Protein AF-A0A8S9KK89-F1 (afdb_monomer)

Nearest PDB structures (foldseek):
  6vei-assembly1_B  TM=9.594E-01  e=6.991E-47  Homo sapiens
  4l03-assembly2_C  TM=9.612E-01  e=1.541E-46  Homo sapiens
  5svn-assembly1_B  TM=9.544E-01  e=1.701E-46  Homo sapiens
  4l06-assembly1_A  TM=9.584E-01  e=3.569E-46  Homo sapiens
  3us8-assembly1_B  TM=9.567E-01  e=2.757E-44  Sinorhizobium meliloti 1021

Secondary structure (DSSP, 8-state):
---------SHHHHHHTTTHHHHHHHHHHHHHSEEEE-------HHHHHHHT-SS-PPPHHHHHHHHHT-EEEEEE---TTSPPSSTT--S-EEEEEE-SSGGGG-EEEEEESSEEEEEEEEETTEEEEEEEEEE-SSEEEEEE----HHHHHHHHHHHHHHHHHHT--EEEEE-TTTSTTHHHHHHHHHHHHIIIIIHHHHHHTT--EEEEEHHHHHHHHHHS---EEEEE-HHHHHHHHHHHHHHTT-GGGEEEEEE-TTSS-EEEE------HHHHHHHTTT-------HHHHHHHHHHHHHHHHHTT--S-B----SEEEEEE-SHHHHHHHHHHIIIIITTTB--EEEEEE-SHHHHHHTTTHHHHHHHHHHHHHSEEEE-------HHHHHHHT-SS----HHHHHHHHHT-EEEEEE---TTS--SSTT--S-EEEEE--SSSGGG-EEEEEESSEEEEEEEEETTEEEEEEEEEE-SSEEEEEEEEEEHHHHHHHHHHHHHHHHHHT--EEEEE-TTTSTTHHHHHHHHHHHHIIIIIHHHHHHTT--EEEEEHHHHHHHHHHS---EEEEE-TTHHHHHHHHHHHHTT-TTSEEEEEE-TTSS-EEEE-SS---HHHHHHHTTT-------HHHHHHHHHHHHHHHHHTT-HHHHHHHHHHHHHHHHHHHTT---HHHHHHTT----------SSSSEEEEEE---TTS--SS----S--EEEEE-SSGGGG-EEEEEESSEEEEEEEEETTEEEEEEEEEE-SSEEEEEEEEEEHHHHHHHHHHHHHHHHHHT--EEEEE-TTTSTTHHHHHHHHHHHHIIIIIHHHHHTTT--EEEEEHHHHHHHHTT-----EEEE-TTHHHHTTHHHHHHHS-TTSEEEEEE-TTSS-EEE-------HHHHHHHTTT-------HHHHHHHHHHHHHHHHHHT-HHHHHHHHHHHHHHHHHHHTT--BHHHHHHHHGGG--GGG-B-HHHHHHHHHHHHHHHHHTTGGGTTT--

Foldseek 3Di:
DDDDDDADQAQVVCQVVVNVSLVVQLVVLVVLLEAFAEAHDQDDPVNCVVPVGPDRDADSLLVSCQSQLWKKKKKFQQDPPFDFLQNLQQDIEIEIERSDKDPSPKDKDWFAFWAWDWDWDQDPVGIDIDTPDTGHGGTGMDMDIDDDLVSLLLSLVVLLVVCLVLLAAEEEEDACVPVVPHSVSSVVSSVVCCVPPNVVSQVVSVYYYYYDYLVVVVVCVSNHNHRHYYYYYHVSRLVVSQVSQVSSPHQQRMWIKTAGSVNRRIQTYQRHHDPVVQVVQVVVVHDDDDRCNSSVNSVVVRVVSSVVVVPVQALDPDDPAEEEEEAADFPQNVLLCVCCVPQNVSHDDHHYDYQYQYQVVCLVVVNVSLVVSLVVLVVRLFYFYTFYDQDDPVRCVVVVGPDRDDHSLLSSCVSQLFWKKKKFFAFPLQCFLLNLQQDIEIETELSDKDLLLKDKDFFAAWWWKWKWWQDPVGIDIDTQDTDHGGTFMKMKIWDWLVSLLLSLLNLLVVCLVLLFAEEEEAQCVQVVQASVSSVVSNVVCCVPPNVVSQVVSVYYYDYDYLLVVLLVVSVHNHRHYYYYYNVSSLQVSLLSQLSSQHQLRMWIKTAGSVNRRIQTYQSDHDDVVQSVQVVVVHDHFDRCNSSSNSVLVSQLSVCVVVVPVSSPVSSVVSSVVVSVCVNVVNHTPSSVVSSVDDFAYAADDEDDLFWKKKWFFAQPQQAFSSHFLLDIEIETELRDKDSNSKDKDWFAAWTWIWIWIQDPVGIDIDTSDTDHGGTTMMIMMIDGLVSLLLSLLRLLVVCLVLLAAEEEEDACVSVVRNRVSSVVSNVVCCVPPNVVSQVVSVYYYYYDYSSVVSSVNGGDSHRHYYYYYNVSNHSSHSRRQSRSQHQQRMWIKTAGSVNQDIATDQSHDPVVVQVVQVVVVHFAFDRCNSVLNRVLVVQLSVCVVVVPVVSVLLSVLLSVLLSVCVNVQEATPSSLCSNQPVNDDPVSYDTHVRSVVSSVVSSVVSVVVVVVVVVVVD

Mean predicted aligned error: 17.32 Å

Solvent-accessible surface area (backbone atoms only — not comparable to full-atom values): 52232 Å² total; per-residue (Å²): 135,83,93,78,89,86,73,70,71,49,67,69,55,26,54,76,48,74,44,43,54,48,55,52,49,36,55,45,22,62,76,64,32,42,34,66,42,74,69,66,74,60,54,51,77,67,44,24,64,76,67,69,44,93,60,79,55,74,45,56,70,50,55,30,30,56,74,54,53,23,30,34,39,34,36,59,55,88,52,93,90,52,70,43,74,45,77,57,49,78,38,56,53,33,37,33,16,36,46,48,37,35,78,82,55,44,53,72,47,78,45,78,36,56,48,78,42,66,52,73,48,79,52,100,90,46,77,50,79,42,83,73,49,72,39,86,50,80,40,52,76,49,75,49,66,51,78,50,75,65,57,51,44,42,38,37,53,54,49,52,50,55,15,60,75,70,66,24,32,34,36,40,36,35,57,34,92,74,42,49,68,67,36,30,50,53,53,53,46,39,50,54,50,35,70,75,76,37,46,70,64,27,58,77,59,78,32,54,78,46,82,43,44,45,70,56,45,52,58,45,55,75,71,32,46,50,54,35,31,39,37,26,48,41,62,61,28,49,59,52,46,50,49,50,18,41,29,60,52,30,46,45,32,20,38,29,34,33,39,24,72,80,80,62,31,34,40,13,29,21,42,38,77,75,62,59,73,47,53,62,31,45,78,69,76,38,87,72,89,77,75,59,58,10,48,52,44,8,50,51,53,28,53,58,50,54,52,62,73,68,66,56,80,71,76,41,94,73,51,100,58,54,35,32,37,36,40,23,33,76,41,48,34,57,50,53,51,57,43,41,70,68,73,36,60,77,49,43,53,70,50,67,49,78,34,63,53,21,67,72,52,23,55,74,52,73,45,44,56,50,52,53,46,36,55,44,19,66,75,50,29,28,17,33,34,50,36,53,70,57,57,52,77,66,46,29,63,75,70,68,46,94,61,77,56,75,44,58,69,60,53,29,36,57,72,56,64,19,31,35,35,35,38,52,60,88,42,95,74,56,54,40,34,35,64,51,47,78,37,51,52,32,35,31,13,40,59,51,41,33,67,83,50,44,39,63,34,74,44,70,38,38,31,41,30,34,44,35,38,42,32,88,97,44,78,49,75,43,77,50,48,72,43,78,53,78,24,25,29,34,36,32,29,35,46,40,49,66,63,48,44,39,37,39,52,48,48,52,49,55,15,60,74,70,66,26,34,34,34,42,40,37,55,36,91,72,35,56,44,43,36,28,50,53,55,49,43,40,48,53,49,34,70,73,75,38,44,72,62,28,59,75,62,78,32,50,78,46,82,43,46,40,38,60,45,47,30,46,54,64,72,33,43,52,55,36,31,36,39,24,50,36,55,56,32,48,41,53,44,40,31,50,19,30,32,62,47,35,49,35,35,18,39,28,35,30,38,20,67,80,80,64,33,34,39,13,24,28,49,39,77,75,47,61,75,48,27,68,30,47,78,69,75,42,90,71,65,73,66,56,53,8,54,52,44,9,50,33,53,24,46,36,48,53,14,65,77,67,72,32,63,68,51,30,54,49,27,54,50,53,53,50,50,52,44,50,38,44,62,69,74,54,72,36,60,66,62,61,47,48,71,71,60,35,14,49,67,16,37,64,90,85,82,62,86,27,28,34,37,14,39,63,56,87,40,91,74,55,66,31,51,19,64,40,42,83,33,59,37,31,23,29,16,32,42,55,38,34,71,85,49,42,40,62,35,70,45,70,38,37,30,41,32,34,44,34,40,42,32,88,94,44,77,49,77,41,79,53,49,72,42,81,56,77,22,25,28,33,38,30,30,37,45,40,50,65,60,50,42,37,37,36,54,41,48,51,50,53,15,62,73,72,66,25,33,34,35,40,38,36,55,34,93,70,35,55,43,44,35,28,51,52,55,50,44,38,50,53,48,34,70,76,76,38,45,74,63,29,59,77,60,78,31,54,78,48,83,44,44,45,45,54,46,48,32,48,37,38,50,28,41,54,51,36,30,36,38,24,47,42,56,52,24,29,45,58,0,36,28,23,18,29,34,59,49,35,45,34,33,17,40,33,38,32,35,29,66,81,78,75,52,71,51,44,39,49,38,56,77,86,58,60,70,48,54,64,31,43,79,68,76,38,90,46,47,58,64,58,55,8,50,55,44,10,54,30,55,42,47,34,50,52,15,64,77,69,68,35,60,71,51,30,53,50,26,55,43,45,57,52,14,54,43,46,28,44,57,72,62,54,28,29,42,71,60,28,38,72,74,43,47,98,69,62,50,75,91,55,33,29,41,38,62,61,41,50,54,49,24,51,57,45,30,52,51,65,58,54,63,56,55,65,70,52,68,72,77,112

Sequence (1018 aa):
MLDIKYFDLGLPHRDATDDKVTVESAEATKKYNVAIKCATITPDEGRVTEFGLKQMWRSPNGTIRNILNGTVFREPILCKNVPKLVPGWTKPICIGRHAFGDQYRATDAVIKGPGKLTMTFEGRDGKTETEVFTFTGEGGVAMAMYNTDESIRAFAEASMNTAYEKKWPLYLSTKNTILKKYDGRFKDIFQEVYEASWKSKYEAAGIWYEHRLIDDMVAYALKSEGGYVWACKNYDGDVQSDFLAQGFGSLGLMTSVLVCPDGKTIEAEAAHGTVTRHYRVHQKGGETSTNSIASIFAWTRGLAHRAKLDDNSKLLEFTEKLEAACVGDEMTRVIWKSIKDKLITPFVELDIKYFDLGLPHRDATDDKVTVESAEATKKYNVAIKCATITPDEGRVTEFGLKQMWRSPNGTIRNILNGTVFREPILCKNVPKLVPGWTKPICIGRHAFGDQYRATDAVIKGPGKLTMTFEGKDGKTETEVFTFTGEGGVAMAMYNTDESIRAFAEASMNTAYEKKWPLYLSTKNTILKKYDGRFKDIFQEVYEASWKSKYEAAGIWYEHRLIDDMVAYALKSEGGYVWACKNYDGDVQSDFLAQGFGSLGLMTSVLVCPDGKTIEAEAAHGTVTRHYRVHQKGGETSTNSIASIFAWTRGLAHRAKLDDNSKLLEFTEKLEAACVGTVESGKMTKDLALIIHGSNPNGTIRNILNGTVFREPIICKNVPKLVPGWTKPICIGRHAFGDQYRATDAVIKGPGKLTLTFEGKDGKTETEVFTFTGEGGVAMAMYNTDESIRAFAEASMNTAYQKKWPLYLSTKNTILKKYDGRFKDIFQEVYEASWKSKYEAAGIWYEHRLIDDMVAYALKSEGGYVWACKNYDGDVQSDFLAQGFGSLGLMTSVLVCPDGKTIEAEAAHGTVTRHYRGHQKGGETSTNSIASIFAWTRGLAHRAKLDGNSKLLEFTEKLEAACVGTVESGKMTKDLALIIHGAKLSRDTYLNTEEFIDAVADDLQTRLRRRNNLLNSCI

Radius of gyration: 38.45 Å; Cα contacts (8 Å, |Δi|>4): 2091; chains: 1; bounding box: 108×81×115 Å

InterPro domains:
  IPR004790 Isocitrate dehydrogenase NADP-dependent [PTHR11822] (327-694)
  IPR004790 Isocitrate dehydrogenase NADP-dependent [TIGR00127] (2-327)
  IPR004790 Isocitrate dehydrogenase NADP-dependent [TIGR00127] (328-694)
  IPR004790 Isocitrate dehydrogenase NADP-dependent [TIGR00127] (695-1007)
  IPR019818 Isocitrate/isopropylmalate dehydrogenase, conserved site [PS00470] (234-253)
  IPR019818 Isocitrate/isopropylmalate dehydrogenase, conserved site [PS00470] (582-601)
  IPR019818 Isocitrate/isopropylmalate dehydrogenase, conserved site [PS00470] (870-889)
  IPR024084 Isopropylmalate dehydrogenase-like domain [PF00180] (325-690)
  IPR024084 Isopropylmalate dehydrogenase-like domain [PF00180] (698-999)
  IPR024084 Isopropylmalate dehydrogenase-like domain [SM01329] (1-327)
  IPR024084 Isopropylmalate dehydrogenase-like domain [SM01329] (328-690)
  IPR024084 Isopropylmalate dehydrogenase-like domain [SM01329] (691-999)

pLDDT: mean 82.26, std 13.54, range [29.19, 98.38]

Structure (mmCIF, N/CA/C/O backbone):
data_AF-A0A8S9KK89-F1
#
_entry.id   AF-A0A8S9KK89-F1
#
loop_
_atom_site.group_PDB
_atom_site.id
_atom_site.type_symbol
_atom_site.label_atom_id
_atom_site.label_alt_id
_atom_site.label_comp_id
_atom_site.label_asym_id
_atom_site.label_entity_id
_atom_site.label_seq_id
_atom_site.pdbx_PDB_ins_code
_atom_site.Cartn_x
_atom_site.Cartn_y
_atom_site.Cartn_z
_atom_site.occupancy
_atom_site.B_iso_or_equiv
_atom_site.auth_seq_id
_atom_site.auth_comp_id
_atom_site.auth_asym_id
_atom_site.auth_atom_id
_atom_site.pdbx_PDB_model_num
ATOM 1 N N . MET A 1 1 ? 38.258 -7.248 -1.967 1.00 41.38 1 MET A N 1
ATOM 2 C CA . MET A 1 1 ? 38.586 -6.614 -3.267 1.00 41.38 1 MET A CA 1
ATOM 3 C C . MET A 1 1 ? 38.825 -7.715 -4.288 1.00 41.38 1 MET A C 1
ATOM 5 O O . MET A 1 1 ? 39.219 -8.798 -3.876 1.00 41.38 1 MET A O 1
ATOM 9 N N . LEU A 1 2 ? 38.565 -7.466 -5.573 1.00 58.72 2 LEU A N 1
ATOM 10 C CA . LEU A 1 2 ? 38.945 -8.381 -6.656 1.00 58.72 2 LEU A CA 1
ATOM 11 C C . LEU A 1 2 ? 40.378 -8.056 -7.102 1.00 58.72 2 LEU A C 1
ATOM 13 O O . LEU A 1 2 ? 40.689 -6.882 -7.289 1.00 58.72 2 LEU A O 1
ATOM 17 N N . ASP A 1 3 ? 41.223 -9.072 -7.285 1.00 73.88 3 ASP A N 1
ATOM 18 C CA . ASP A 1 3 ? 42.504 -8.921 -7.987 1.00 73.88 3 ASP A CA 1
ATOM 19 C C . ASP A 1 3 ? 42.223 -8.868 -9.496 1.00 73.88 3 ASP A C 1
ATOM 21 O O . ASP A 1 3 ? 41.739 -9.842 -10.077 1.00 73.88 3 ASP A O 1
ATOM 25 N N . ILE A 1 4 ? 42.443 -7.706 -10.115 1.00 79.81 4 ILE A N 1
ATOM 26 C CA . ILE A 1 4 ? 42.140 -7.453 -11.529 1.00 79.81 4 ILE A CA 1
ATOM 27 C C . ILE A 1 4 ? 43.433 -7.081 -12.243 1.00 79.81 4 ILE A C 1
ATOM 29 O O . ILE A 1 4 ? 44.053 -6.060 -11.948 1.00 79.81 4 ILE A O 1
ATOM 33 N N . LYS A 1 5 ? 43.805 -7.886 -13.241 1.00 86.88 5 LYS A N 1
ATOM 34 C CA . LYS A 1 5 ? 44.946 -7.603 -14.115 1.00 86.88 5 LYS A CA 1
ATOM 35 C C . LYS A 1 5 ? 44.504 -6.792 -15.323 1.00 86.88 5 LYS A C 1
ATOM 37 O O . LYS A 1 5 ? 43.592 -7.188 -16.043 1.00 86.88 5 LYS A O 1
ATOM 42 N N . TYR A 1 6 ? 45.165 -5.659 -15.522 1.00 88.94 6 TYR A N 1
ATOM 43 C CA . TYR A 1 6 ? 44.909 -4.731 -16.616 1.00 88.94 6 TYR A CA 1
ATOM 44 C C . TYR A 1 6 ? 45.928 -4.927 -17.746 1.00 88.94 6 TYR A C 1
ATOM 46 O O . TYR A 1 6 ? 47.115 -5.108 -17.482 1.00 88.94 6 TYR A O 1
ATOM 54 N N . PHE A 1 7 ? 45.460 -4.848 -18.992 1.00 90.12 7 PHE A N 1
ATOM 55 C CA . PHE A 1 7 ? 46.270 -4.912 -20.210 1.00 90.12 7 PHE A CA 1
ATOM 56 C C . PHE A 1 7 ? 45.831 -3.778 -21.143 1.00 90.12 7 PHE A C 1
ATOM 58 O O . PHE A 1 7 ? 44.642 -3.662 -21.444 1.00 90.12 7 PHE A O 1
ATOM 65 N N . ASP A 1 8 ? 46.765 -2.941 -21.604 1.00 88.56 8 ASP A N 1
ATOM 66 C CA . ASP A 1 8 ? 46.448 -1.854 -22.537 1.00 88.56 8 ASP A CA 1
ATOM 67 C C . ASP A 1 8 ? 46.496 -2.348 -23.991 1.00 88.56 8 ASP A C 1
ATOM 69 O O . ASP A 1 8 ? 47.558 -2.655 -24.530 1.00 88.56 8 ASP A O 1
ATOM 73 N N . LEU A 1 9 ? 45.330 -2.410 -24.638 1.00 87.62 9 LEU A N 1
ATOM 74 C CA . LEU A 1 9 ? 45.185 -2.781 -26.050 1.00 87.62 9 LEU A CA 1
ATOM 75 C C . LEU A 1 9 ? 45.077 -1.555 -26.984 1.00 87.62 9 LEU A C 1
ATOM 77 O O . LEU A 1 9 ? 44.664 -1.683 -28.142 1.00 87.62 9 LEU A O 1
ATOM 81 N N . GLY A 1 10 ? 45.436 -0.360 -26.504 1.00 85.81 10 GLY A N 1
ATOM 82 C CA . GLY A 1 10 ? 45.554 0.858 -27.303 1.00 85.81 10 GLY A CA 1
ATOM 83 C C . GLY A 1 10 ? 46.661 0.768 -28.360 1.00 85.81 10 GLY A C 1
ATOM 84 O O . GLY A 1 10 ? 47.707 0.157 -28.140 1.00 85.81 10 GLY A O 1
ATOM 85 N N . LEU A 1 11 ? 46.447 1.401 -29.523 1.00 84.88 11 LEU A N 1
ATOM 86 C CA . LEU A 1 11 ? 47.382 1.333 -30.659 1.00 84.88 11 LEU A CA 1
ATOM 87 C C . LEU A 1 11 ? 48.840 1.698 -30.299 1.00 84.88 11 LEU A C 1
ATOM 89 O O . LEU A 1 11 ? 49.715 0.934 -30.703 1.00 84.88 11 LEU A O 1
ATOM 93 N N . PRO A 1 12 ? 49.138 2.762 -29.518 1.00 86.19 12 PRO A N 1
ATOM 94 C CA . PRO A 1 12 ? 50.523 3.095 -29.171 1.00 86.19 12 PRO A CA 1
ATOM 95 C C . PRO A 1 12 ? 51.206 2.036 -28.296 1.00 86.19 12 PRO A C 1
ATOM 97 O O . PRO A 1 12 ? 52.384 1.754 -28.489 1.00 86.19 12 PRO A O 1
ATOM 100 N N . HIS A 1 13 ? 50.482 1.417 -27.355 1.00 89.94 13 HIS A N 1
ATOM 101 C CA . HIS A 1 13 ? 51.054 0.393 -26.476 1.00 89.94 13 HIS A CA 1
ATOM 102 C C . HIS A 1 13 ? 51.229 -0.949 -27.201 1.00 89.94 13 HIS A C 1
ATOM 104 O O . HIS A 1 13 ? 52.246 -1.623 -27.030 1.00 89.94 13 HIS A O 1
ATOM 110 N N . ARG A 1 14 ? 50.291 -1.307 -28.088 1.00 92.00 14 ARG A N 1
ATOM 111 C CA . ARG A 1 14 ? 50.441 -2.457 -28.993 1.00 92.00 14 ARG A CA 1
ATOM 112 C C . ARG A 1 14 ? 51.630 -2.286 -29.935 1.00 92.00 14 ARG A C 1
ATOM 114 O O . ARG A 1 14 ? 52.409 -3.218 -30.085 1.00 92.00 14 ARG A O 1
ATOM 121 N N . ASP A 1 15 ? 51.815 -1.103 -30.516 1.00 91.81 15 ASP A N 1
ATOM 122 C CA . ASP A 1 15 ? 52.975 -0.816 -31.364 1.00 91.81 15 ASP A CA 1
ATOM 123 C C . ASP A 1 15 ? 54.286 -0.889 -30.565 1.00 91.81 15 ASP A C 1
ATOM 125 O O . ASP A 1 15 ? 55.199 -1.625 -30.941 1.00 91.81 15 ASP A O 1
ATOM 129 N N . ALA A 1 16 ? 54.354 -0.239 -29.398 1.00 91.94 16 ALA A N 1
ATOM 130 C CA . ALA A 1 16 ? 55.527 -0.266 -28.522 1.00 91.94 16 ALA A CA 1
ATOM 131 C C . ALA A 1 16 ? 55.917 -1.679 -28.036 1.00 91.94 16 ALA A C 1
ATOM 133 O O . ALA A 1 16 ? 57.096 -1.933 -27.801 1.00 91.94 16 ALA A O 1
ATOM 134 N N . THR A 1 17 ? 54.955 -2.602 -27.909 1.00 92.50 17 THR A N 1
ATOM 135 C CA . THR A 1 17 ? 55.179 -3.989 -27.449 1.00 92.50 17 THR A CA 1
ATOM 136 C C . THR A 1 17 ? 55.309 -5.020 -28.577 1.00 92.50 17 THR A C 1
ATOM 138 O O . THR A 1 17 ? 55.455 -6.208 -28.293 1.00 92.50 17 THR A O 1
ATOM 141 N N . ASP A 1 18 ? 55.270 -4.604 -29.847 1.00 90.94 18 ASP A N 1
ATOM 142 C CA . ASP A 1 18 ? 55.179 -5.491 -31.020 1.00 90.94 18 ASP A CA 1
ATOM 143 C C . ASP A 1 18 ? 53.993 -6.482 -30.942 1.00 90.94 18 ASP A C 1
ATOM 145 O O . ASP A 1 18 ? 54.115 -7.673 -31.225 1.00 90.94 18 ASP A O 1
ATOM 149 N N . ASP A 1 19 ? 52.840 -5.974 -30.498 1.00 88.75 19 ASP A N 1
ATOM 150 C CA . ASP A 1 19 ? 51.570 -6.671 -30.232 1.00 88.75 19 ASP A CA 1
ATOM 151 C C . ASP A 1 19 ? 51.610 -7.776 -29.152 1.00 88.75 19 ASP A C 1
ATOM 153 O O . ASP A 1 19 ? 50.611 -8.469 -28.934 1.00 88.75 19 ASP A O 1
ATOM 157 N N . LYS A 1 20 ? 52.722 -7.918 -28.410 1.00 91.81 20 LYS A N 1
ATOM 158 C CA . LYS A 1 20 ? 52.867 -8.926 -27.338 1.00 91.81 20 LYS A CA 1
ATOM 159 C C . LYS A 1 20 ? 51.813 -8.784 -26.243 1.00 91.81 20 LYS A C 1
ATOM 161 O O . LYS A 1 20 ? 51.271 -9.796 -25.811 1.00 91.81 20 LYS A O 1
ATOM 166 N N . VAL A 1 21 ? 51.441 -7.554 -25.873 1.00 91.62 21 VAL A N 1
ATOM 167 C CA . VAL A 1 21 ? 50.389 -7.284 -24.871 1.00 91.62 21 VAL A CA 1
ATOM 168 C C . VAL A 1 21 ? 49.056 -7.967 -25.213 1.00 91.62 21 VAL A C 1
ATOM 170 O O . VAL A 1 21 ? 48.351 -8.457 -24.331 1.00 91.62 21 VAL A O 1
ATOM 173 N N . THR A 1 22 ? 48.728 -8.082 -26.504 1.00 90.19 22 THR A N 1
ATOM 174 C CA . THR A 1 22 ? 47.512 -8.758 -26.971 1.00 90.19 22 THR A CA 1
ATOM 175 C C . THR A 1 22 ? 47.604 -10.269 -26.755 1.00 90.19 22 THR A C 1
ATOM 177 O O . THR A 1 22 ? 46.639 -10.885 -26.301 1.00 90.19 22 THR A O 1
ATOM 180 N N . VAL A 1 23 ? 48.772 -10.866 -27.012 1.00 91.81 23 VAL A N 1
ATOM 181 C CA . VAL A 1 23 ? 49.042 -12.293 -26.763 1.00 91.81 23 VAL A CA 1
ATOM 182 C C . VAL A 1 23 ? 49.018 -12.600 -25.263 1.00 91.81 23 VAL A C 1
ATOM 184 O O . VAL A 1 23 ? 48.347 -13.537 -24.833 1.00 91.81 23 VAL A O 1
ATOM 187 N N . GLU A 1 24 ? 49.674 -11.766 -24.456 1.00 92.94 24 GLU A N 1
ATOM 188 C CA . GLU A 1 24 ? 49.708 -11.881 -22.995 1.00 92.94 24 GLU A CA 1
ATOM 189 C C . GLU A 1 24 ? 48.307 -11.770 -22.375 1.00 92.94 24 GLU A C 1
ATOM 191 O O . GLU A 1 24 ? 47.973 -12.551 -21.483 1.00 92.94 24 GLU A O 1
ATOM 196 N N . SER A 1 25 ? 47.450 -10.878 -22.889 1.00 93.31 25 SER A N 1
ATOM 197 C CA . SER A 1 25 ? 46.057 -10.760 -22.436 1.00 93.31 25 SER A CA 1
ATOM 198 C C . SER A 1 25 ? 45.223 -12.020 -22.727 1.00 93.31 25 SER A C 1
ATOM 200 O O . SER A 1 25 ? 44.408 -12.435 -21.898 1.00 93.31 25 SER A O 1
ATOM 202 N N . ALA A 1 26 ? 45.463 -12.695 -23.857 1.00 90.81 26 ALA A N 1
ATOM 203 C CA . ALA A 1 26 ? 44.761 -13.923 -24.227 1.00 90.81 26 ALA A CA 1
ATOM 204 C C . ALA A 1 26 ? 45.221 -15.133 -23.390 1.00 90.81 26 ALA A C 1
ATOM 206 O O . ALA A 1 26 ? 44.394 -15.914 -22.917 1.00 90.81 26 ALA A O 1
ATOM 207 N N . GLU A 1 27 ? 46.523 -15.266 -23.127 1.00 92.19 27 GLU A N 1
ATOM 208 C CA . GLU A 1 27 ? 47.044 -16.309 -22.229 1.00 92.19 27 GLU A CA 1
ATOM 209 C C . GLU A 1 27 ? 46.666 -16.051 -20.758 1.00 92.19 27 GLU A C 1
ATOM 211 O O . GLU A 1 27 ? 46.359 -16.988 -20.017 1.00 92.19 27 GLU A O 1
ATOM 216 N N . ALA A 1 28 ? 46.569 -14.785 -20.334 1.00 90.50 28 ALA A N 1
ATOM 217 C CA . ALA A 1 28 ? 45.975 -14.434 -19.047 1.00 90.50 28 ALA A CA 1
ATOM 218 C C . ALA A 1 28 ? 44.488 -14.828 -18.978 1.00 90.50 28 ALA A C 1
ATOM 220 O O . ALA A 1 28 ? 44.059 -15.390 -17.971 1.00 90.50 28 ALA A O 1
ATOM 221 N N . THR A 1 29 ? 43.720 -14.616 -20.052 1.00 91.38 29 THR A N 1
ATOM 222 C CA . THR A 1 29 ? 42.303 -15.020 -20.129 1.00 91.38 29 THR A CA 1
ATOM 223 C C . THR A 1 29 ? 42.139 -16.525 -19.895 1.00 91.38 29 THR A C 1
ATOM 225 O O . THR A 1 29 ? 41.330 -16.918 -19.056 1.00 91.38 29 THR A O 1
ATOM 228 N N . LYS A 1 30 ? 42.966 -17.369 -20.536 1.00 89.50 30 LYS A N 1
ATOM 229 C CA . LYS A 1 30 ? 43.017 -18.822 -20.264 1.00 89.50 30 LYS A CA 1
ATOM 230 C C . LYS A 1 30 ? 43.371 -19.123 -18.809 1.00 89.50 30 LYS A C 1
ATOM 232 O O . LYS A 1 30 ? 42.693 -19.905 -18.152 1.00 89.50 30 LYS A O 1
ATOM 237 N N . LYS A 1 31 ? 44.420 -18.483 -18.280 1.00 88.81 31 LYS A N 1
ATOM 238 C CA . LYS A 1 31 ? 44.901 -18.712 -16.907 1.00 88.81 31 LYS A CA 1
ATOM 239 C C . LYS A 1 31 ? 43.854 -18.386 -15.836 1.00 88.81 31 LYS A C 1
ATOM 241 O O . LYS A 1 31 ? 43.826 -19.047 -14.800 1.00 88.81 31 LYS A O 1
ATOM 246 N N . TYR A 1 32 ? 43.027 -17.368 -16.063 1.00 87.19 32 TYR A N 1
ATOM 247 C CA . TYR A 1 32 ? 42.040 -16.883 -15.093 1.00 87.19 32 TYR A CA 1
ATOM 248 C C . TYR A 1 32 ? 40.591 -17.284 -15.424 1.00 87.19 32 TYR A C 1
ATOM 250 O O . TYR A 1 32 ? 39.691 -16.972 -14.648 1.00 87.19 32 TYR A O 1
ATOM 258 N N . ASN A 1 33 ? 40.365 -18.021 -16.521 1.00 89.94 33 ASN A N 1
ATOM 259 C CA . ASN A 1 33 ? 39.062 -18.476 -17.035 1.00 89.94 33 ASN A CA 1
ATOM 260 C C . ASN A 1 33 ? 38.051 -17.343 -17.346 1.00 89.94 33 ASN A C 1
ATOM 262 O O . ASN A 1 33 ? 36.893 -17.601 -17.678 1.00 89.94 33 ASN A O 1
ATOM 266 N N . VAL A 1 34 ? 38.454 -16.075 -17.244 1.00 90.62 34 VAL A N 1
ATOM 267 C CA . VAL A 1 34 ? 37.602 -14.919 -17.530 1.00 90.62 34 VAL A CA 1
ATOM 268 C C . VAL A 1 34 ? 38.435 -13.724 -17.982 1.00 90.62 34 VAL A C 1
ATOM 270 O O . VAL A 1 34 ? 39.496 -13.444 -17.423 1.00 90.62 34 VAL A O 1
ATOM 273 N N . ALA A 1 35 ? 37.908 -12.976 -18.946 1.00 91.31 35 ALA A N 1
ATOM 274 C CA . ALA A 1 35 ? 38.325 -11.615 -19.253 1.00 91.31 35 ALA A CA 1
ATOM 275 C C . ALA A 1 35 ? 37.118 -10.713 -19.534 1.00 91.31 35 ALA A C 1
ATOM 277 O O . ALA A 1 35 ? 36.036 -11.179 -19.902 1.00 91.31 35 ALA A O 1
ATOM 278 N N . ILE A 1 36 ? 37.319 -9.407 -19.353 1.00 89.44 36 ILE A N 1
ATOM 279 C CA . ILE A 1 36 ? 36.351 -8.349 -19.651 1.00 89.44 36 ILE A CA 1
ATOM 280 C C . ILE A 1 36 ? 37.073 -7.321 -20.524 1.00 89.44 36 ILE A C 1
ATOM 282 O O . ILE A 1 36 ? 38.119 -6.811 -20.123 1.00 89.44 36 ILE A O 1
ATOM 286 N N . LYS A 1 37 ? 36.540 -7.027 -21.713 1.00 86.62 37 LYS A N 1
ATOM 287 C CA . LYS A 1 37 ? 37.250 -6.256 -22.745 1.00 86.62 37 LYS A CA 1
ATOM 288 C C . LYS A 1 37 ? 36.387 -5.137 -23.344 1.00 86.62 37 LYS A C 1
ATOM 290 O O . LYS A 1 37 ? 35.268 -5.363 -23.802 1.00 86.62 37 LYS A O 1
ATOM 295 N N . CYS A 1 38 ? 36.929 -3.922 -23.389 1.00 77.75 38 CYS A N 1
ATOM 296 C CA . CYS A 1 38 ? 36.329 -2.785 -24.098 1.00 77.75 38 CYS A CA 1
ATOM 297 C C . CYS A 1 38 ? 36.530 -2.890 -25.625 1.00 77.75 38 CYS A C 1
ATOM 299 O O . CYS A 1 38 ? 37.340 -3.680 -26.106 1.00 77.75 38 CYS A O 1
ATOM 301 N N . ALA A 1 39 ? 35.816 -2.078 -26.410 1.00 74.62 39 ALA A N 1
ATOM 302 C CA . ALA A 1 39 ? 36.025 -2.044 -27.859 1.00 74.62 39 ALA A CA 1
ATOM 303 C C . ALA A 1 39 ? 37.441 -1.552 -28.220 1.00 74.62 39 ALA A C 1
ATOM 305 O O . ALA A 1 39 ? 37.946 -0.584 -27.650 1.00 74.62 39 ALA A O 1
ATOM 306 N N . THR A 1 40 ? 38.063 -2.209 -29.197 1.00 76.75 40 THR A N 1
ATOM 307 C CA . THR A 1 40 ? 39.443 -1.976 -29.646 1.00 76.75 40 THR A CA 1
ATOM 308 C C . THR A 1 40 ? 39.486 -1.353 -31.048 1.00 76.75 40 THR A C 1
ATOM 310 O O . THR A 1 40 ? 38.497 -1.365 -31.787 1.00 76.75 40 THR A O 1
ATOM 313 N N . ILE A 1 41 ? 40.638 -0.790 -31.430 1.00 75.12 41 ILE A N 1
ATOM 314 C CA . ILE A 1 41 ? 40.868 -0.211 -32.764 1.00 75.12 41 ILE A CA 1
ATOM 315 C C . ILE A 1 41 ? 41.786 -1.141 -33.568 1.00 75.12 41 ILE A C 1
ATOM 317 O O . ILE A 1 41 ? 42.806 -1.612 -33.065 1.00 75.12 41 ILE A O 1
ATOM 321 N N . THR A 1 42 ? 41.433 -1.382 -34.832 1.00 78.62 42 THR A N 1
ATOM 322 C CA . THR A 1 42 ? 42.329 -1.968 -35.845 1.00 78.62 42 THR A CA 1
ATOM 323 C C . THR A 1 42 ? 42.756 -0.837 -36.791 1.00 78.62 42 THR A C 1
ATOM 325 O O . THR A 1 42 ? 41.882 -0.057 -37.176 1.00 78.62 42 THR A O 1
ATOM 328 N N . PRO A 1 43 ? 44.051 -0.667 -37.114 1.00 79.62 43 PRO A N 1
ATOM 329 C CA . PRO A 1 43 ? 44.509 0.446 -37.938 1.00 79.62 43 PRO A CA 1
ATOM 330 C C . PRO A 1 43 ? 44.287 0.194 -39.438 1.00 79.62 43 PRO A C 1
ATOM 332 O O . PRO A 1 43 ? 44.634 -0.864 -39.952 1.00 79.62 43 PRO A O 1
ATOM 335 N N . ASP A 1 44 ? 43.761 1.201 -40.133 1.00 81.75 44 ASP A N 1
ATOM 336 C CA . ASP A 1 44 ? 43.885 1.382 -41.585 1.00 81.75 44 ASP A CA 1
ATOM 337 C C . ASP A 1 44 ? 45.180 2.157 -41.941 1.00 81.75 44 ASP A C 1
ATOM 339 O O . ASP A 1 44 ? 45.941 2.555 -41.055 1.00 81.75 44 ASP A O 1
ATOM 343 N N . GLU A 1 45 ? 45.450 2.389 -43.230 1.00 83.31 45 GLU A N 1
ATOM 344 C CA . GLU A 1 45 ? 46.631 3.145 -43.692 1.00 83.31 45 GLU A CA 1
ATOM 345 C C . GLU A 1 45 ? 46.690 4.560 -43.088 1.00 83.31 45 GLU A C 1
ATOM 347 O O . GLU A 1 45 ? 47.732 5.000 -42.600 1.00 83.31 45 GLU A O 1
ATOM 352 N N . GLY A 1 46 ? 45.545 5.246 -43.031 1.00 82.44 46 GLY A N 1
ATOM 353 C CA . GLY A 1 46 ? 45.424 6.562 -42.412 1.00 82.44 46 GLY A CA 1
ATOM 354 C C . GLY A 1 46 ? 45.667 6.528 -40.902 1.00 82.44 46 GLY A C 1
ATOM 355 O O . GLY A 1 46 ? 46.213 7.483 -40.360 1.00 82.44 46 GLY A O 1
ATOM 356 N N . ARG A 1 47 ? 45.328 5.429 -40.213 1.00 81.88 47 ARG A N 1
ATOM 357 C CA . ARG A 1 47 ? 45.627 5.201 -38.785 1.00 81.88 47 ARG A CA 1
ATOM 358 C C . ARG A 1 47 ? 47.105 4.935 -38.530 1.00 81.88 47 ARG A C 1
ATOM 360 O O . ARG A 1 47 ? 47.603 5.385 -37.501 1.00 81.88 47 ARG A O 1
ATOM 367 N N . VAL A 1 48 ? 47.803 4.249 -39.438 1.00 86.31 48 VAL A N 1
ATOM 368 C CA . VAL A 1 48 ? 49.266 4.089 -39.362 1.00 86.31 48 VAL A CA 1
ATOM 369 C C . VAL A 1 48 ? 49.934 5.467 -39.372 1.00 86.31 48 VAL A C 1
ATOM 371 O O . VAL A 1 48 ? 50.768 5.737 -38.510 1.00 86.31 48 VAL A O 1
ATOM 374 N N . THR A 1 49 ? 49.491 6.382 -40.242 1.00 86.56 49 THR A N 1
ATOM 375 C CA . THR A 1 49 ? 49.964 7.778 -40.244 1.00 86.56 49 THR A CA 1
ATOM 376 C C . THR A 1 49 ? 49.461 8.596 -39.041 1.00 86.56 49 THR A C 1
ATOM 378 O O . THR A 1 49 ? 50.257 9.294 -38.423 1.00 86.56 49 THR A O 1
ATOM 381 N N . GLU A 1 50 ? 48.176 8.507 -38.665 1.00 83.31 50 GLU A N 1
ATOM 382 C CA . GLU A 1 50 ? 47.555 9.292 -37.569 1.00 83.31 50 GLU A CA 1
ATOM 383 C C . GLU A 1 50 ? 48.183 8.996 -36.192 1.00 83.31 50 GLU A C 1
ATOM 385 O O . GLU A 1 50 ? 48.181 9.873 -35.331 1.00 83.31 50 GLU A O 1
ATOM 390 N N . PHE A 1 51 ? 48.732 7.791 -35.984 1.00 81.81 51 PHE A N 1
ATOM 391 C CA . PHE A 1 51 ? 49.358 7.368 -34.721 1.00 81.81 51 PHE A CA 1
ATOM 392 C C . PHE A 1 51 ? 50.877 7.140 -34.816 1.00 81.81 51 PHE A C 1
ATOM 394 O O . PHE A 1 51 ? 51.488 6.806 -33.804 1.00 81.81 51 PHE A O 1
ATOM 401 N N . GLY A 1 52 ? 51.492 7.307 -35.994 1.00 88.44 52 GLY A N 1
ATOM 402 C CA . GLY A 1 52 ? 52.929 7.077 -36.195 1.00 88.44 52 GLY A CA 1
ATOM 403 C C . GLY A 1 52 ? 53.369 5.626 -35.959 1.00 88.44 52 GLY A C 1
ATOM 404 O O . GLY A 1 52 ? 54.434 5.398 -35.392 1.00 88.44 52 GLY A O 1
ATOM 405 N N . LEU A 1 53 ? 52.535 4.652 -36.340 1.00 89.81 53 LEU A N 1
ATOM 406 C CA . LEU A 1 53 ? 52.776 3.227 -36.076 1.00 89.81 53 LEU A CA 1
ATOM 407 C C . LEU A 1 53 ? 53.920 2.682 -36.948 1.00 89.81 53 LEU A C 1
ATOM 409 O O . LEU A 1 53 ? 54.030 3.036 -38.122 1.00 89.81 53 LEU A O 1
ATOM 413 N N . LYS A 1 54 ? 54.712 1.743 -36.413 1.00 91.50 54 LYS A N 1
ATOM 414 C CA . LYS A 1 54 ? 55.780 1.041 -37.150 1.00 91.50 54 LYS A CA 1
ATOM 415 C C . LYS A 1 54 ? 55.253 0.262 -38.359 1.00 91.50 54 LYS A C 1
ATOM 417 O O . LYS A 1 54 ? 55.970 0.114 -39.345 1.00 91.50 54 LYS A O 1
ATOM 422 N N . GLN A 1 55 ? 54.029 -0.265 -38.275 1.00 88.00 55 GLN A N 1
ATOM 423 C CA . GLN A 1 55 ? 53.368 -1.021 -39.344 1.00 88.00 55 GLN A CA 1
ATOM 424 C C . GLN A 1 55 ? 51.842 -1.094 -39.155 1.00 88.00 55 GLN A C 1
ATOM 426 O O . GLN A 1 55 ? 51.302 -0.722 -38.111 1.00 88.00 55 GLN A O 1
ATOM 431 N N . MET A 1 56 ? 51.135 -1.628 -40.156 1.00 85.94 56 MET A N 1
ATOM 432 C CA . MET A 1 56 ? 49.710 -1.954 -40.051 1.00 85.94 56 MET A CA 1
ATOM 433 C C . MET A 1 56 ? 49.509 -3.231 -39.218 1.00 85.94 56 MET A C 1
ATOM 435 O O . MET A 1 56 ? 49.646 -4.352 -39.708 1.00 85.94 56 MET A O 1
ATOM 439 N N . TRP A 1 57 ? 49.198 -3.066 -37.933 1.00 86.00 57 TRP A N 1
ATOM 440 C CA . TRP A 1 57 ? 48.950 -4.186 -37.021 1.00 86.00 57 TRP A CA 1
ATOM 441 C C . TRP A 1 57 ? 47.627 -4.906 -37.299 1.00 86.00 57 TRP A C 1
ATOM 443 O O . TRP A 1 57 ? 46.611 -4.287 -37.612 1.00 86.00 57 TRP A O 1
ATOM 453 N N . ARG A 1 58 ? 47.613 -6.229 -37.095 1.00 81.44 58 ARG A N 1
ATOM 454 C CA . ARG A 1 58 ? 46.403 -7.060 -37.211 1.00 81.44 58 ARG A CA 1
ATOM 455 C C . ARG A 1 58 ? 45.353 -6.677 -36.159 1.00 81.44 58 ARG A C 1
ATOM 457 O O . ARG A 1 58 ? 45.653 -6.022 -35.157 1.00 81.44 58 ARG A O 1
ATOM 464 N N . SER A 1 59 ? 44.106 -7.100 -36.371 1.00 82.12 59 SER A N 1
ATOM 465 C CA . SER A 1 59 ? 43.024 -6.842 -35.414 1.00 82.12 59 SER A CA 1
ATOM 466 C C . SER A 1 59 ? 43.276 -7.563 -34.081 1.00 82.12 59 SER A C 1
ATOM 468 O O . SER A 1 59 ? 43.419 -8.788 -34.097 1.00 82.12 59 SER A O 1
ATOM 470 N N . PRO A 1 60 ? 43.272 -6.869 -32.925 1.00 84.50 60 PRO A N 1
ATOM 471 C CA . PRO A 1 60 ? 43.555 -7.500 -31.635 1.00 84.50 60 PRO A CA 1
ATOM 472 C C . PRO A 1 60 ? 42.445 -8.474 -31.234 1.00 84.50 60 PRO A C 1
ATOM 474 O O . PRO A 1 60 ? 42.722 -9.531 -30.679 1.00 84.50 60 PRO A O 1
ATOM 477 N N . ASN A 1 61 ? 41.195 -8.180 -31.613 1.00 81.94 61 ASN A N 1
ATOM 478 C CA . ASN A 1 61 ? 40.085 -9.120 -31.473 1.00 81.94 61 ASN A CA 1
ATOM 479 C C . ASN A 1 61 ? 40.347 -10.401 -32.277 1.00 81.94 61 ASN A C 1
ATOM 481 O O . ASN A 1 61 ? 40.087 -11.487 -31.776 1.00 81.94 61 ASN A O 1
ATOM 485 N N . GLY A 1 62 ? 40.903 -10.292 -33.489 1.00 79.38 62 GLY A N 1
ATOM 486 C CA . GLY A 1 62 ? 41.338 -11.450 -34.274 1.00 79.38 62 GLY A CA 1
ATOM 487 C C . GLY A 1 62 ? 42.446 -12.239 -33.571 1.00 79.38 62 GLY A C 1
ATOM 488 O O . GLY A 1 62 ? 42.330 -13.453 -33.431 1.00 79.38 62 GLY A O 1
ATOM 489 N N . THR A 1 63 ? 43.488 -11.565 -33.076 1.00 83.44 63 THR A N 1
ATOM 490 C CA . THR A 1 63 ? 44.592 -12.196 -32.330 1.00 83.44 63 THR A CA 1
ATOM 491 C C . THR A 1 63 ? 44.089 -12.951 -31.094 1.00 83.44 63 THR A C 1
ATOM 493 O O . THR A 1 63 ? 44.353 -14.145 -30.977 1.00 83.44 63 THR A O 1
ATOM 496 N N . ILE A 1 64 ? 43.300 -12.315 -30.219 1.00 86.94 64 ILE A N 1
ATOM 497 C CA . ILE A 1 64 ? 42.773 -12.952 -28.998 1.00 86.94 64 ILE A CA 1
ATOM 498 C C . ILE A 1 64 ? 41.854 -14.132 -29.346 1.00 86.94 64 ILE A C 1
ATOM 500 O O . ILE A 1 64 ? 42.042 -15.232 -28.831 1.00 86.94 64 ILE A O 1
ATOM 504 N N . ARG A 1 65 ? 40.905 -13.954 -30.278 1.00 84.50 65 ARG A N 1
ATOM 505 C CA . ARG A 1 65 ? 39.973 -15.018 -30.699 1.00 84.50 65 ARG A CA 1
ATOM 506 C C . ARG A 1 65 ? 40.699 -16.231 -31.294 1.00 84.50 65 ARG A C 1
ATOM 508 O O . ARG A 1 65 ? 40.331 -17.360 -30.983 1.00 84.50 65 ARG A O 1
ATOM 515 N N . ASN A 1 66 ? 41.764 -16.011 -32.070 1.00 79.00 66 ASN A N 1
ATOM 516 C CA . ASN A 1 66 ? 42.618 -17.080 -32.600 1.00 79.00 66 ASN A CA 1
ATOM 517 C C . ASN A 1 66 ? 43.375 -17.849 -31.502 1.00 79.00 66 ASN A C 1
ATOM 519 O O . ASN A 1 66 ? 43.618 -19.042 -31.666 1.00 79.00 66 ASN A O 1
ATOM 523 N N . ILE A 1 67 ? 43.752 -17.184 -30.405 1.00 85.31 67 ILE A N 1
ATOM 524 C CA . ILE A 1 67 ? 44.468 -17.796 -29.273 1.00 85.31 67 ILE A CA 1
ATOM 525 C C . ILE A 1 67 ? 43.506 -18.561 -28.349 1.00 85.31 67 ILE A C 1
ATOM 527 O O . ILE A 1 67 ? 43.878 -19.606 -27.814 1.00 85.31 67 ILE A O 1
ATOM 531 N N . LEU A 1 68 ? 42.280 -18.057 -28.171 1.00 86.38 68 LEU A N 1
ATOM 532 C CA . LEU A 1 68 ? 41.230 -18.663 -27.342 1.00 86.38 68 LEU A CA 1
ATOM 533 C C . LEU A 1 68 ? 40.428 -19.771 -28.055 1.00 86.38 68 LEU A C 1
ATOM 535 O O . LEU A 1 68 ? 39.836 -20.612 -27.384 1.00 86.38 68 LEU A O 1
ATOM 539 N N . ASN A 1 69 ? 40.410 -19.786 -29.394 1.00 81.12 69 ASN A N 1
ATOM 540 C CA . ASN A 1 69 ? 39.715 -20.775 -30.237 1.00 81.12 69 ASN A CA 1
ATOM 541 C C . ASN A 1 69 ? 38.206 -20.943 -29.921 1.00 81.12 69 ASN A C 1
ATOM 543 O O . ASN A 1 69 ? 37.641 -22.024 -30.070 1.00 81.12 69 ASN A O 1
ATOM 547 N N . GLY A 1 70 ? 37.559 -19.886 -29.425 1.00 84.25 70 GLY A N 1
ATOM 548 C CA . GLY A 1 70 ? 36.182 -19.940 -28.927 1.00 84.25 70 GLY A CA 1
ATOM 549 C C . GLY A 1 70 ? 35.087 -19.650 -29.960 1.00 84.25 70 GLY A C 1
ATOM 550 O O . GLY A 1 70 ? 35.336 -19.371 -31.132 1.00 84.25 70 GLY A O 1
ATOM 551 N N . THR A 1 71 ? 33.844 -19.658 -29.483 1.00 90.81 71 THR A N 1
ATOM 552 C CA . THR A 1 71 ? 32.649 -19.208 -30.215 1.00 90.81 71 THR A CA 1
ATOM 553 C C . THR A 1 71 ? 32.139 -17.910 -29.605 1.00 90.81 71 THR A C 1
ATOM 555 O O . THR A 1 71 ? 31.948 -17.846 -28.393 1.00 90.81 71 THR A O 1
ATOM 558 N N . VAL A 1 72 ? 31.900 -16.879 -30.419 1.00 91.25 72 VAL A N 1
ATOM 559 C CA . VAL A 1 72 ? 31.338 -15.600 -29.951 1.00 91.25 72 VAL A CA 1
ATOM 560 C C . VAL A 1 72 ? 29.817 -15.664 -30.010 1.00 91.25 72 VAL A C 1
ATOM 562 O O . VAL A 1 72 ? 29.246 -15.717 -31.096 1.00 91.25 72 VAL A O 1
ATOM 565 N N . PHE A 1 73 ? 29.158 -15.617 -28.856 1.00 93.44 73 PHE A N 1
ATOM 566 C CA . PHE A 1 73 ? 27.709 -15.487 -28.752 1.00 93.44 73 PHE A CA 1
ATOM 567 C C . PHE A 1 73 ? 27.317 -14.030 -28.534 1.00 93.44 73 PHE A C 1
ATOM 569 O O . PHE A 1 73 ? 27.746 -13.394 -27.568 1.00 93.44 73 PHE A O 1
ATOM 576 N N . ARG A 1 74 ? 26.464 -13.507 -29.418 1.00 92.00 74 ARG A N 1
ATOM 577 C CA . ARG A 1 74 ? 25.826 -12.197 -29.274 1.00 92.00 74 ARG A CA 1
ATOM 578 C C . ARG A 1 74 ? 24.325 -12.357 -29.034 1.00 92.00 74 ARG A C 1
ATOM 580 O O . ARG A 1 74 ? 23.678 -13.214 -29.631 1.00 92.00 74 ARG A O 1
ATOM 587 N N . GLU A 1 75 ? 23.766 -11.543 -28.143 1.00 91.69 75 GLU A N 1
ATOM 588 C CA . GLU A 1 75 ? 22.347 -11.603 -27.755 1.00 91.69 75 GLU A CA 1
ATOM 589 C C . GLU A 1 75 ? 21.785 -10.192 -27.472 1.00 91.69 75 GLU A C 1
ATOM 591 O O . GLU A 1 75 ? 22.445 -9.426 -26.764 1.00 91.69 75 GLU A O 1
ATOM 596 N N . PRO A 1 76 ? 20.595 -9.835 -27.997 1.00 89.94 76 PRO A N 1
ATOM 597 C CA . PRO A 1 76 ? 19.965 -8.531 -27.789 1.00 89.94 76 PRO A CA 1
ATOM 598 C C . PRO A 1 76 ? 19.626 -8.190 -26.334 1.00 89.94 76 PRO A C 1
ATOM 600 O O . PRO A 1 76 ? 19.069 -8.995 -25.587 1.00 89.94 76 PRO A O 1
ATOM 603 N N . ILE A 1 77 ? 19.866 -6.933 -25.968 1.00 85.88 77 ILE A N 1
ATOM 604 C CA . ILE A 1 77 ? 19.490 -6.322 -24.692 1.00 85.88 77 ILE A CA 1
ATOM 605 C C . ILE A 1 77 ? 18.099 -5.697 -24.859 1.00 85.88 77 ILE A C 1
ATOM 607 O O . ILE A 1 77 ? 17.934 -4.633 -25.454 1.00 85.88 77 ILE A O 1
ATOM 611 N N . LEU A 1 78 ? 17.070 -6.379 -24.348 1.00 83.25 78 LEU A N 1
ATOM 612 C CA . LEU A 1 78 ? 15.667 -6.017 -24.577 1.00 83.25 78 LEU A CA 1
ATOM 613 C C . LEU A 1 78 ? 15.191 -4.847 -23.696 1.00 83.25 78 LEU A C 1
ATOM 615 O O . LEU A 1 78 ? 14.584 -5.036 -22.640 1.00 83.25 78 LEU A O 1
ATOM 619 N N . CYS A 1 79 ? 15.409 -3.618 -24.159 1.00 74.56 79 CYS A N 1
ATOM 620 C CA . CYS A 1 79 ? 14.870 -2.410 -23.535 1.00 74.56 79 CYS A CA 1
ATOM 621 C C . CYS A 1 79 ? 13.403 -2.170 -23.949 1.00 74.56 79 CYS A C 1
ATOM 623 O O . CYS A 1 79 ? 13.141 -1.798 -25.089 1.00 74.56 79 CYS A O 1
ATOM 625 N N . LYS A 1 80 ? 12.442 -2.309 -23.017 1.00 74.62 80 LYS A N 1
ATOM 626 C CA . LYS A 1 80 ? 10.986 -2.161 -23.284 1.00 74.62 80 LYS A CA 1
ATOM 627 C C . LYS A 1 80 ? 10.581 -0.847 -23.982 1.00 74.62 80 LYS A C 1
ATOM 629 O O . LYS A 1 80 ? 9.579 -0.837 -24.687 1.00 74.62 80 LYS A O 1
ATOM 634 N N . ASN A 1 81 ? 11.349 0.229 -23.792 1.00 77.81 81 ASN A N 1
ATOM 635 C CA . ASN A 1 81 ? 11.050 1.567 -24.317 1.00 77.81 81 ASN A CA 1
ATOM 636 C C . ASN A 1 81 ? 11.865 1.931 -25.577 1.00 77.81 81 ASN A C 1
ATOM 638 O O . A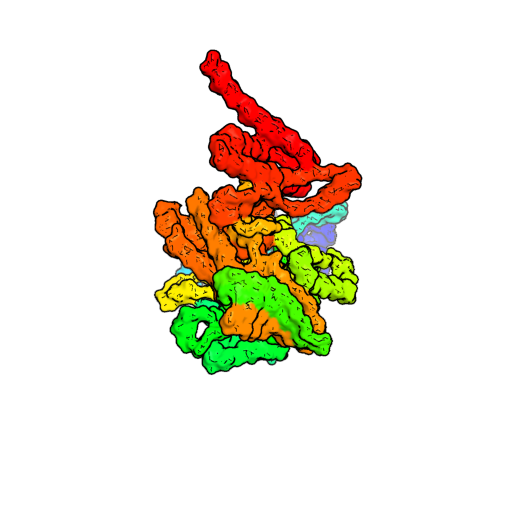SN A 1 81 ? 11.782 3.068 -26.035 1.00 77.81 81 ASN A O 1
ATOM 642 N N . VAL A 1 82 ? 12.663 1.008 -26.128 1.00 73.94 82 VAL A N 1
ATOM 643 C CA . VAL A 1 82 ? 13.376 1.209 -27.401 1.00 73.94 82 VAL A CA 1
ATOM 644 C C . VAL A 1 82 ? 12.573 0.543 -28.524 1.00 73.94 82 VAL A C 1
ATOM 646 O O . VAL A 1 82 ? 12.348 -0.669 -28.461 1.00 73.94 82 VAL A O 1
ATOM 649 N N . PRO A 1 83 ? 12.127 1.288 -29.554 1.00 78.00 83 PRO A N 1
ATOM 650 C CA . PRO A 1 83 ? 11.464 0.697 -30.711 1.00 78.00 83 PRO A CA 1
ATOM 651 C C . PRO A 1 83 ? 12.393 -0.261 -31.466 1.00 78.00 83 PRO A C 1
ATOM 653 O O . PRO A 1 83 ? 13.524 0.087 -31.800 1.00 78.00 83 PRO A O 1
ATOM 656 N N . LYS A 1 84 ? 11.890 -1.458 -31.777 1.00 83.44 84 LYS A N 1
ATOM 657 C CA . LYS A 1 84 ? 12.563 -2.418 -32.663 1.00 83.44 84 LYS A CA 1
ATOM 658 C C . LYS A 1 84 ? 12.292 -2.019 -34.112 1.00 83.44 84 LYS A C 1
ATOM 660 O O . LYS A 1 84 ? 11.138 -1.782 -34.466 1.00 83.44 84 LYS A O 1
ATOM 665 N N . LEU A 1 85 ? 13.325 -1.994 -34.954 1.00 87.12 85 LEU A N 1
ATOM 666 C CA . LEU A 1 85 ? 13.168 -1.776 -36.398 1.00 87.12 85 LEU A CA 1
ATOM 667 C C . LEU A 1 85 ? 12.573 -3.005 -37.107 1.00 87.12 85 LEU A C 1
ATOM 669 O O . LEU A 1 85 ? 12.018 -2.865 -38.193 1.00 87.12 85 LEU A O 1
ATOM 673 N N . VAL A 1 86 ? 12.629 -4.187 -36.479 1.00 88.25 86 VAL A N 1
ATOM 674 C CA . VAL A 1 86 ? 11.878 -5.384 -36.892 1.00 88.25 86 VAL A CA 1
ATOM 675 C C . VAL A 1 86 ? 10.814 -5.701 -35.826 1.00 88.25 86 VAL A C 1
ATOM 677 O O . VAL A 1 86 ? 11.129 -6.330 -34.814 1.00 88.25 86 VAL A O 1
ATOM 680 N N . PRO A 1 87 ? 9.545 -5.273 -36.006 1.00 82.69 87 PRO A N 1
ATOM 681 C CA . PRO A 1 87 ? 8.519 -5.388 -34.962 1.00 82.69 87 PRO A CA 1
ATOM 682 C C . PRO A 1 87 ? 8.159 -6.827 -34.571 1.00 82.69 87 PRO A C 1
ATOM 684 O O . PRO A 1 87 ? 7.737 -7.060 -33.440 1.00 82.69 87 PRO A O 1
ATOM 687 N N . GLY A 1 88 ? 8.332 -7.787 -35.488 1.00 84.75 88 GLY A N 1
ATOM 688 C CA . GLY A 1 88 ? 7.986 -9.196 -35.271 1.00 84.75 88 GLY A CA 1
ATOM 689 C C . GLY A 1 88 ? 8.832 -9.902 -34.209 1.00 84.75 88 GLY A C 1
ATOM 690 O O . GLY A 1 88 ? 8.362 -10.864 -33.610 1.00 84.75 88 GLY A O 1
ATOM 691 N N . TRP A 1 89 ? 10.045 -9.417 -33.920 1.00 91.25 89 TRP A N 1
ATOM 692 C CA . TRP A 1 89 ? 10.969 -10.044 -32.970 1.00 91.25 89 TRP A CA 1
ATOM 693 C C . TRP A 1 89 ? 10.544 -9.811 -31.515 1.00 91.25 89 TRP A C 1
ATOM 695 O O . TRP A 1 89 ? 11.094 -8.959 -30.812 1.00 91.25 89 TRP A O 1
ATOM 705 N N . THR A 1 90 ? 9.540 -10.546 -31.038 1.00 87.94 90 THR A N 1
ATOM 706 C CA . THR A 1 90 ? 9.069 -10.492 -29.644 1.00 87.94 90 THR A CA 1
ATOM 707 C C . THR A 1 90 ? 10.118 -11.065 -28.685 1.00 87.94 90 THR A C 1
ATOM 709 O O . THR A 1 90 ? 10.379 -10.461 -27.640 1.00 87.94 90 THR A O 1
ATOM 712 N N . LYS A 1 91 ? 10.772 -12.161 -29.086 1.00 92.06 91 LYS A N 1
ATOM 713 C CA . LYS A 1 91 ? 11.844 -12.887 -28.392 1.00 92.06 91 LYS A CA 1
ATOM 714 C C . LYS A 1 91 ? 13.218 -12.489 -28.967 1.00 92.06 91 LYS A C 1
ATOM 716 O O . LYS A 1 91 ? 13.299 -12.064 -30.119 1.00 92.06 91 LYS A O 1
ATOM 721 N N . PRO A 1 92 ? 14.318 -12.609 -28.201 1.00 93.06 92 PRO A N 1
ATOM 722 C CA . PRO A 1 92 ? 15.658 -12.319 -28.711 1.00 93.06 92 PRO A CA 1
ATOM 723 C C . PRO A 1 92 ? 16.131 -13.422 -29.672 1.00 93.06 92 PRO A C 1
ATOM 725 O O . PRO A 1 92 ? 15.695 -14.569 -29.580 1.00 93.06 92 PRO A O 1
ATOM 728 N N . ILE A 1 93 ? 17.056 -13.088 -30.570 1.00 95.81 93 ILE A N 1
ATOM 729 C CA . ILE A 1 93 ? 17.770 -14.054 -31.418 1.00 95.81 93 ILE A CA 1
ATOM 730 C C . ILE A 1 93 ? 19.217 -14.080 -30.931 1.00 95.81 93 ILE A C 1
ATOM 732 O O . ILE A 1 93 ? 19.877 -13.042 -30.933 1.00 95.81 93 ILE A O 1
ATOM 736 N N . CYS A 1 94 ? 19.705 -15.236 -30.480 1.00 96.00 94 CYS A N 1
ATOM 737 C CA . CYS A 1 94 ? 21.088 -15.374 -30.030 1.00 96.00 94 CYS A CA 1
ATOM 738 C C . CYS A 1 94 ? 21.938 -15.907 -31.184 1.00 96.00 94 CYS A C 1
ATOM 740 O O . CYS A 1 94 ? 21.697 -17.006 -31.673 1.00 96.00 94 CYS A O 1
ATOM 742 N N . ILE A 1 95 ? 22.921 -15.137 -31.640 1.00 95.12 95 ILE A N 1
ATOM 743 C CA . ILE A 1 95 ? 23.776 -15.522 -32.765 1.00 95.12 95 ILE A CA 1
ATOM 744 C C . ILE A 1 95 ? 25.127 -16.028 -32.257 1.00 95.12 95 ILE A C 1
ATOM 746 O O . ILE A 1 95 ? 25.834 -15.323 -31.540 1.00 95.12 95 ILE A O 1
ATOM 750 N N . GLY A 1 96 ? 25.461 -17.268 -32.610 1.00 94.38 96 GLY A N 1
ATOM 751 C CA . GLY A 1 96 ? 26.752 -17.900 -32.365 1.00 94.38 96 GLY A CA 1
ATOM 752 C C . GLY A 1 96 ? 27.634 -17.787 -33.602 1.00 94.38 96 GLY A C 1
ATOM 753 O O . GLY A 1 96 ? 27.264 -18.238 -34.684 1.00 94.38 96 GLY A O 1
ATOM 754 N N . ARG A 1 97 ? 28.810 -17.188 -33.451 1.00 89.81 97 ARG A N 1
ATOM 755 C CA . ARG A 1 97 ? 29.772 -16.936 -34.526 1.00 89.81 97 ARG A CA 1
ATOM 756 C C . ARG A 1 97 ? 31.043 -17.742 -34.288 1.00 89.81 97 ARG A C 1
ATOM 758 O O . ARG A 1 97 ? 31.698 -17.575 -33.256 1.00 89.81 97 ARG A O 1
ATOM 765 N N . HIS A 1 98 ? 31.430 -18.550 -35.271 1.00 90.31 98 HIS A N 1
ATOM 766 C CA . HIS A 1 98 ? 32.738 -19.205 -35.297 1.00 90.31 98 HIS A CA 1
ATOM 767 C C . HIS A 1 98 ? 33.858 -18.152 -35.260 1.00 90.31 98 HIS A C 1
ATOM 769 O O . HIS A 1 98 ? 33.897 -17.291 -36.135 1.00 90.31 98 HIS A O 1
ATOM 775 N N . ALA A 1 99 ? 34.757 -18.185 -34.269 1.00 79.94 99 ALA A N 1
ATOM 776 C CA . ALA A 1 99 ? 35.784 -17.143 -34.120 1.00 79.94 99 ALA A CA 1
ATOM 777 C C . ALA A 1 99 ? 37.152 -17.505 -34.734 1.00 79.94 99 ALA A C 1
ATOM 779 O O . ALA A 1 99 ? 38.040 -16.653 -34.783 1.00 79.94 99 ALA A O 1
ATOM 780 N N . PHE A 1 100 ? 37.316 -18.742 -35.212 1.00 82.19 100 PHE A N 1
ATOM 781 C CA . PHE A 1 100 ? 38.532 -19.258 -35.844 1.00 82.19 100 PHE A CA 1
ATOM 782 C C . PHE A 1 100 ? 38.425 -19.229 -37.380 1.00 82.19 100 PHE A C 1
ATOM 784 O O . PHE A 1 100 ? 37.328 -19.196 -37.941 1.00 82.19 100 PHE A O 1
ATOM 791 N N . GLY A 1 101 ? 39.579 -19.256 -38.055 1.00 80.56 101 GLY A N 1
ATOM 792 C CA . GLY A 1 101 ? 39.681 -19.445 -39.508 1.00 80.56 101 GLY A CA 1
ATOM 793 C C . GLY A 1 101 ? 38.950 -18.391 -40.346 1.00 80.56 101 GLY A C 1
ATOM 794 O O . GLY A 1 101 ? 38.816 -17.236 -39.926 1.00 80.56 101 GLY A O 1
ATOM 795 N N . ASP A 1 102 ? 38.478 -18.816 -41.525 1.00 81.81 102 ASP A N 1
ATOM 796 C CA . ASP A 1 102 ? 37.666 -18.000 -42.447 1.00 81.81 102 ASP A CA 1
ATOM 797 C C . ASP A 1 102 ? 38.393 -16.678 -42.820 1.00 81.81 102 ASP A C 1
ATOM 799 O O . ASP A 1 102 ? 39.626 -16.614 -42.765 1.00 81.81 102 ASP A O 1
ATOM 803 N N . GLN A 1 103 ? 37.673 -15.615 -43.196 1.00 78.56 103 GLN A N 1
ATOM 804 C CA . GLN A 1 103 ? 38.257 -14.317 -43.580 1.00 78.56 103 GLN A CA 1
ATOM 805 C C . GLN A 1 103 ? 39.234 -13.722 -42.541 1.00 78.56 103 GLN A C 1
ATOM 807 O O . GLN A 1 103 ? 40.186 -13.041 -42.909 1.00 78.56 103 GLN A O 1
ATOM 812 N N . TYR A 1 104 ? 39.070 -14.022 -41.246 1.00 72.25 104 TYR A N 1
ATOM 813 C CA . TYR A 1 104 ? 39.953 -13.525 -40.175 1.00 72.25 104 TYR A CA 1
ATOM 814 C C . TYR A 1 104 ? 41.316 -14.229 -40.104 1.00 72.25 104 TYR A C 1
ATOM 816 O O . TYR A 1 104 ? 42.205 -13.782 -39.373 1.00 72.25 104 TYR A O 1
ATOM 824 N N . ARG A 1 105 ? 41.496 -15.319 -40.859 1.00 77.56 105 ARG A N 1
ATOM 825 C CA . ARG A 1 105 ? 42.790 -15.976 -41.096 1.00 77.56 105 ARG A CA 1
ATOM 826 C C . ARG A 1 105 ? 43.088 -16.128 -42.590 1.00 77.56 105 ARG A C 1
ATOM 828 O O . ARG A 1 105 ? 43.873 -16.999 -42.964 1.00 77.56 105 ARG A O 1
ATOM 835 N N . ALA A 1 106 ? 42.455 -15.308 -43.430 1.00 84.00 106 ALA A N 1
ATOM 836 C CA . ALA A 1 106 ? 42.710 -15.303 -44.858 1.00 84.00 106 ALA A CA 1
ATOM 837 C C . ALA A 1 106 ? 44.162 -14.921 -45.181 1.00 84.00 106 ALA A C 1
ATOM 839 O O . ALA A 1 106 ? 44.885 -14.328 -44.377 1.00 84.00 106 ALA A O 1
ATOM 840 N N . THR A 1 107 ? 44.589 -15.259 -46.390 1.00 84.50 107 THR A N 1
ATOM 841 C CA . THR A 1 107 ? 45.779 -14.680 -47.017 1.00 84.50 107 THR A CA 1
ATOM 842 C C . THR A 1 107 ? 45.427 -14.341 -48.454 1.00 84.50 107 THR A C 1
ATOM 844 O O . THR A 1 107 ? 44.978 -15.210 -49.204 1.00 84.50 107 THR A O 1
ATOM 847 N N . ASP A 1 108 ? 45.587 -13.075 -48.810 1.00 87.38 108 ASP A N 1
ATOM 848 C CA . ASP A 1 108 ? 45.209 -12.495 -50.089 1.00 87.38 108 ASP A CA 1
ATOM 849 C C . ASP A 1 108 ? 46.414 -11.912 -50.841 1.00 87.38 108 ASP A C 1
ATOM 851 O O . ASP A 1 108 ? 47.479 -11.663 -50.274 1.00 87.38 108 ASP A O 1
ATOM 855 N N . ALA A 1 109 ? 46.265 -11.760 -52.157 1.00 87.75 109 ALA A N 1
ATOM 856 C CA . ALA A 1 109 ? 47.305 -11.238 -53.033 1.00 87.75 109 ALA A CA 1
ATOM 857 C C . ALA A 1 109 ? 46.721 -10.574 -54.287 1.00 87.75 109 ALA A C 1
ATOM 859 O O . ALA A 1 109 ? 45.770 -11.075 -54.893 1.00 87.75 109 ALA A O 1
ATOM 860 N N . VAL A 1 110 ? 47.363 -9.489 -54.730 1.00 91.00 110 VAL A N 1
ATOM 861 C CA . VAL A 1 110 ? 47.159 -8.911 -56.066 1.00 91.00 110 VAL A CA 1
ATOM 862 C C . VAL A 1 110 ? 48.022 -9.680 -57.066 1.00 91.00 110 VAL A C 1
ATOM 864 O O . VAL A 1 110 ? 49.253 -9.632 -57.007 1.00 91.00 110 VAL A O 1
ATOM 867 N N . ILE A 1 111 ? 47.374 -10.378 -57.994 1.00 92.12 111 ILE A N 1
ATOM 868 C CA . ILE A 1 111 ? 48.015 -11.100 -59.093 1.00 92.12 111 ILE A CA 1
ATOM 869 C C . ILE A 1 111 ? 48.322 -10.095 -60.206 1.00 92.12 111 ILE A C 1
ATOM 871 O O . ILE A 1 111 ? 47.431 -9.373 -60.650 1.00 92.12 111 ILE A O 1
ATOM 875 N N . LYS A 1 112 ? 49.582 -10.031 -60.648 1.00 88.44 112 LYS A N 1
ATOM 876 C CA . LYS A 1 112 ? 50.063 -9.061 -61.644 1.00 88.44 112 LYS A CA 1
ATOM 877 C C . LYS A 1 112 ? 50.302 -9.752 -62.985 1.00 88.44 112 LYS A C 1
ATOM 879 O O . LYS A 1 112 ? 51.228 -10.551 -63.094 1.00 88.44 112 LYS A O 1
ATOM 884 N N . GLY A 1 113 ? 49.516 -9.398 -63.999 1.00 90.25 113 GLY A N 1
ATOM 885 C CA . GLY A 1 113 ? 49.613 -9.967 -65.342 1.00 90.25 113 GLY A CA 1
ATOM 886 C C . GLY A 1 113 ? 49.061 -11.396 -65.471 1.00 90.25 113 GLY A C 1
ATOM 887 O O . GLY A 1 113 ? 48.476 -11.936 -64.525 1.00 90.25 113 GLY A O 1
ATOM 888 N N . PRO A 1 114 ? 49.231 -12.012 -66.654 1.00 92.62 114 PRO A N 1
ATOM 889 C CA . PRO A 1 114 ? 48.738 -13.352 -66.934 1.00 92.62 114 PRO A CA 1
ATOM 890 C C . PRO A 1 114 ? 49.609 -14.420 -66.259 1.00 92.62 114 PRO A C 1
ATOM 892 O O . PRO A 1 114 ? 50.829 -14.289 -66.166 1.00 92.62 114 PRO A O 1
ATOM 895 N N . GLY A 1 115 ? 48.984 -15.507 -65.812 1.00 91.00 115 GLY A N 1
ATOM 896 C CA . GLY A 1 115 ? 49.657 -16.577 -65.079 1.00 91.00 115 GLY A CA 1
ATOM 897 C C . GLY A 1 115 ? 48.688 -17.573 -64.446 1.00 91.00 115 GLY A C 1
ATOM 898 O O . GLY A 1 115 ? 47.489 -17.321 -64.331 1.00 91.00 115 GLY A O 1
ATOM 899 N N . LYS A 1 116 ? 49.210 -18.726 -64.026 1.00 91.56 116 LYS A N 1
ATOM 900 C CA . LYS A 1 116 ? 48.429 -19.806 -63.412 1.00 91.56 116 LYS A CA 1
ATOM 901 C C . LYS A 1 116 ? 48.490 -19.735 -61.887 1.00 91.56 116 LYS A C 1
ATOM 903 O O . LYS A 1 116 ? 49.576 -19.686 -61.318 1.00 91.56 116 LYS A O 1
ATOM 908 N N . LEU A 1 117 ? 47.330 -19.787 -61.235 1.00 92.12 117 LEU A N 1
ATOM 909 C CA . LEU A 1 117 ? 47.192 -19.871 -59.784 1.00 92.12 117 LEU A CA 1
ATOM 910 C C . LEU A 1 117 ? 46.814 -21.299 -59.372 1.00 92.12 117 LEU A C 1
ATOM 912 O O . LEU A 1 117 ? 45.757 -21.814 -59.746 1.00 92.12 117 LEU A O 1
ATOM 916 N N . THR A 1 118 ? 47.661 -21.921 -58.558 1.00 91.94 118 THR A N 1
ATOM 917 C CA . THR A 1 118 ? 47.444 -23.246 -57.962 1.00 91.94 118 THR A CA 1
ATOM 918 C C . THR A 1 118 ? 47.370 -23.150 -56.443 1.00 91.94 118 THR A C 1
ATOM 920 O O . THR A 1 118 ? 48.179 -22.474 -55.813 1.00 91.94 118 THR A O 1
ATOM 923 N N . MET A 1 119 ? 46.421 -23.869 -55.851 1.00 91.25 119 MET A N 1
ATOM 924 C CA . MET A 1 119 ? 46.376 -24.148 -54.423 1.00 91.25 119 MET A CA 1
ATOM 925 C C . MET A 1 119 ? 47.082 -25.479 -54.176 1.00 91.25 119 MET A C 1
ATOM 927 O O . MET A 1 119 ? 46.702 -26.505 -54.743 1.00 91.25 119 MET A O 1
ATOM 931 N N . THR A 1 120 ? 48.092 -25.456 -53.315 1.00 91.00 120 THR A N 1
ATOM 932 C CA . THR A 1 120 ? 48.937 -26.609 -53.003 1.00 91.00 120 THR A CA 1
ATOM 933 C C . THR A 1 120 ? 48.797 -26.955 -51.524 1.00 91.00 120 THR A C 1
ATOM 935 O O . THR A 1 120 ? 48.941 -26.087 -50.666 1.00 91.00 120 THR A O 1
ATOM 938 N N . PHE A 1 121 ? 48.525 -28.224 -51.228 1.00 90.00 121 PHE A N 1
ATOM 939 C CA . PHE A 1 121 ? 48.523 -28.785 -49.881 1.00 90.00 121 PHE A CA 1
ATOM 940 C C . PHE A 1 121 ? 49.593 -29.872 -49.785 1.00 90.00 121 PHE A C 1
ATOM 942 O O . PHE A 1 121 ? 49.587 -30.822 -50.566 1.00 90.00 121 PHE A O 1
ATOM 949 N N . GLU A 1 122 ? 50.504 -29.741 -48.826 1.00 92.25 122 GLU A N 1
ATOM 950 C CA . GLU A 1 122 ? 51.593 -30.689 -48.598 1.00 92.25 122 GLU A CA 1
ATOM 951 C C . GLU A 1 122 ? 51.359 -31.408 -47.266 1.00 92.25 122 GLU A C 1
ATOM 953 O O . GLU A 1 122 ? 51.533 -30.841 -46.187 1.00 92.25 122 GLU A O 1
ATOM 958 N N . GLY A 1 123 ? 50.866 -32.645 -47.355 1.00 88.44 123 GLY A N 1
ATOM 959 C CA . GLY A 1 123 ? 50.657 -33.532 -46.215 1.00 88.44 123 GLY A CA 1
ATOM 960 C C . GLY A 1 123 ? 51.849 -34.465 -46.005 1.00 88.44 123 GLY A C 1
ATOM 961 O O . GLY A 1 123 ? 52.692 -34.623 -46.886 1.00 88.44 123 GLY A O 1
ATOM 962 N N . ARG A 1 124 ? 51.892 -35.142 -44.850 1.00 88.75 124 ARG A N 1
ATOM 963 C CA . ARG A 1 124 ? 52.943 -36.132 -44.531 1.00 88.75 124 ARG A CA 1
ATOM 964 C C . ARG A 1 124 ? 53.038 -37.253 -45.569 1.00 88.75 124 ARG A C 1
ATOM 966 O O . ARG A 1 124 ? 54.126 -37.754 -45.824 1.00 88.75 124 ARG A O 1
ATOM 973 N N . ASP A 1 125 ? 51.902 -37.601 -46.163 1.00 87.31 125 ASP A N 1
ATOM 974 C CA . ASP A 1 125 ? 51.739 -38.728 -47.082 1.00 87.31 125 ASP A CA 1
ATOM 975 C C . ASP A 1 125 ? 51.730 -38.298 -48.566 1.00 87.31 125 ASP A C 1
ATOM 977 O O . ASP A 1 125 ? 51.532 -39.130 -49.450 1.00 87.31 125 ASP A O 1
ATOM 981 N N . GLY A 1 126 ? 51.940 -37.005 -48.862 1.00 89.50 126 GLY A N 1
ATOM 982 C CA . GLY A 1 126 ? 52.079 -36.509 -50.233 1.00 89.50 126 GLY A CA 1
ATOM 983 C C . GLY A 1 126 ? 51.605 -35.072 -50.480 1.00 89.50 126 GLY A C 1
ATOM 984 O O . GLY A 1 126 ? 50.924 -34.443 -49.667 1.00 89.50 126 GLY A O 1
ATOM 985 N N . LYS A 1 127 ? 51.952 -34.566 -51.668 1.00 92.12 127 LYS A N 1
ATOM 986 C CA . LYS A 1 127 ? 51.614 -33.225 -52.161 1.00 92.12 127 LYS A CA 1
ATOM 987 C C . LYS A 1 127 ? 50.399 -33.283 -53.092 1.00 92.12 127 LYS A C 1
ATOM 989 O O . LYS A 1 127 ? 50.422 -33.990 -54.095 1.00 92.12 127 LYS A O 1
ATOM 994 N N . THR A 1 128 ? 49.357 -32.518 -52.784 1.00 90.81 128 THR A N 1
ATOM 995 C CA . THR A 1 128 ? 48.164 -32.339 -53.625 1.00 90.81 128 THR A CA 1
ATOM 996 C C . THR A 1 128 ? 48.161 -30.933 -54.209 1.00 90.81 128 THR A C 1
ATOM 998 O O . THR A 1 128 ? 48.194 -29.960 -53.459 1.00 90.81 128 THR A O 1
ATOM 1001 N N . GLU A 1 129 ? 48.067 -30.808 -55.531 1.00 91.19 129 GLU A N 1
ATOM 1002 C CA . GLU A 1 129 ? 47.913 -29.514 -56.207 1.00 91.19 129 GLU A CA 1
ATOM 1003 C C . GLU A 1 129 ? 46.554 -29.435 -56.904 1.00 91.19 129 GLU A C 1
ATOM 1005 O O . GLU A 1 129 ? 46.064 -30.406 -57.477 1.00 91.19 129 GLU A O 1
ATOM 1010 N N . THR A 1 130 ? 45.912 -28.274 -56.825 1.00 89.38 130 THR A N 1
ATOM 1011 C CA . THR A 1 130 ? 44.622 -27.983 -57.456 1.00 89.38 130 THR A CA 1
ATOM 1012 C C . THR A 1 130 ? 44.729 -26.647 -58.173 1.00 89.38 130 THR A C 1
ATOM 1014 O O . THR A 1 130 ? 45.081 -25.637 -57.567 1.00 89.38 130 THR A O 1
ATOM 1017 N N . GLU A 1 131 ? 44.427 -26.616 -59.468 1.00 91.50 131 GLU A N 1
ATOM 1018 C CA . GLU A 1 131 ? 44.308 -25.354 -60.198 1.00 91.50 131 GLU A CA 1
ATOM 1019 C C . GLU A 1 131 ? 43.100 -24.562 -59.686 1.00 91.50 131 GLU A C 1
ATOM 1021 O O . GLU A 1 131 ? 41.997 -25.096 -59.582 1.00 91.50 131 GLU A O 1
ATOM 1026 N N . VAL A 1 132 ? 43.328 -23.292 -59.348 1.00 90.12 132 VAL A N 1
ATOM 1027 C CA . VAL A 1 132 ? 42.286 -22.363 -58.894 1.00 90.12 132 VAL A CA 1
ATOM 1028 C C . VAL A 1 132 ? 41.759 -21.577 -60.086 1.00 90.12 132 VAL A C 1
ATOM 1030 O O . VAL A 1 132 ? 40.554 -21.541 -60.322 1.00 90.12 132 VAL A O 1
ATOM 1033 N N . PHE A 1 133 ? 42.667 -20.952 -60.840 1.00 92.56 133 PHE A N 1
ATOM 1034 C CA . PHE A 1 133 ? 42.353 -20.177 -62.037 1.00 92.56 133 PHE A CA 1
ATOM 1035 C C . PHE A 1 133 ? 43.617 -19.940 -62.875 1.00 92.56 133 PHE A C 1
ATOM 1037 O O . PHE A 1 133 ? 44.719 -19.878 -62.329 1.00 92.56 133 PHE A O 1
ATOM 1044 N N . THR A 1 134 ? 43.460 -19.733 -64.183 1.00 93.12 134 THR A N 1
ATOM 1045 C CA . THR A 1 134 ? 44.531 -19.234 -65.057 1.00 93.12 134 THR A CA 1
ATOM 1046 C C . THR A 1 134 ? 44.135 -17.857 -65.588 1.00 93.12 134 THR A C 1
ATOM 1048 O O . THR A 1 134 ? 43.180 -17.717 -66.348 1.00 93.12 134 THR A O 1
ATOM 1051 N N . PHE A 1 135 ? 44.869 -16.829 -65.162 1.00 91.62 135 PHE A N 1
ATOM 1052 C CA . PHE A 1 135 ? 44.689 -15.441 -65.576 1.00 91.62 135 PHE A CA 1
ATOM 1053 C C . PHE A 1 135 ? 45.261 -15.240 -66.983 1.00 91.62 135 PHE A C 1
ATOM 1055 O O . PHE A 1 135 ? 46.431 -15.528 -67.228 1.00 91.62 135 PHE A O 1
ATOM 1062 N N . THR A 1 136 ? 44.448 -14.718 -67.902 1.00 90.38 136 THR A N 1
ATOM 1063 C CA . THR A 1 136 ? 44.814 -14.500 -69.316 1.00 90.38 136 THR A CA 1
ATOM 1064 C C . THR A 1 136 ? 44.973 -13.023 -69.697 1.00 90.38 136 THR A C 1
ATOM 1066 O O . THR A 1 136 ? 45.261 -12.726 -70.852 1.00 90.38 136 THR A O 1
ATOM 1069 N N . GLY A 1 137 ? 44.756 -12.101 -68.753 1.00 85.75 137 GLY A N 1
ATOM 1070 C CA . GLY A 1 137 ? 44.803 -10.647 -68.954 1.00 85.75 137 GLY A CA 1
ATOM 1071 C C . GLY A 1 137 ? 45.718 -9.942 -67.950 1.00 85.75 137 GLY A C 1
ATOM 1072 O O . GLY A 1 137 ? 46.710 -10.508 -67.505 1.00 85.75 137 GLY A O 1
ATOM 1073 N N . GLU A 1 138 ? 45.374 -8.712 -67.565 1.00 88.88 138 GLU A N 1
ATOM 1074 C CA . GLU A 1 138 ? 46.219 -7.825 -66.738 1.00 88.88 138 GLU A CA 1
ATOM 1075 C C . GLU A 1 138 ? 46.453 -8.299 -65.287 1.00 88.88 138 GLU A C 1
ATOM 1077 O O . GLU A 1 138 ? 47.289 -7.732 -64.582 1.00 88.88 138 GLU A O 1
ATOM 1082 N N . GLY A 1 139 ? 45.766 -9.355 -64.843 1.00 87.62 139 GLY A N 1
ATOM 1083 C CA . GLY A 1 139 ? 45.905 -9.953 -63.515 1.00 87.62 139 GLY A CA 1
ATOM 1084 C C . GLY A 1 139 ? 44.574 -10.021 -62.771 1.00 87.62 139 GLY A C 1
ATOM 1085 O O . GLY A 1 139 ? 43.536 -10.297 -63.373 1.00 87.62 139 GLY A O 1
ATOM 1086 N N . GLY A 1 140 ? 44.601 -9.791 -61.458 1.00 91.00 140 GLY A N 1
ATOM 1087 C CA . GLY A 1 140 ? 43.409 -9.796 -60.609 1.00 91.00 140 GLY A CA 1
ATOM 1088 C C . GLY A 1 140 ? 43.741 -9.878 -59.120 1.00 91.00 140 GLY A C 1
ATOM 1089 O O . GLY A 1 140 ? 44.809 -9.454 -58.685 1.00 91.00 140 GLY A O 1
ATOM 1090 N N . VAL A 1 141 ? 42.834 -10.452 -58.330 1.00 92.88 141 VAL A N 1
ATOM 1091 C CA . VAL A 1 141 ? 43.037 -10.719 -56.896 1.00 92.88 141 VAL A CA 1
ATOM 1092 C C . VAL A 1 141 ? 42.739 -12.177 -56.566 1.00 92.88 141 VAL A C 1
ATOM 1094 O O . VAL A 1 141 ? 41.901 -12.810 -57.208 1.00 92.88 141 VAL A O 1
ATOM 1097 N N . ALA A 1 142 ? 43.422 -12.703 -55.556 1.00 90.69 142 ALA A N 1
ATOM 1098 C CA . ALA A 1 142 ? 43.231 -14.049 -55.032 1.00 90.69 142 ALA A CA 1
ATOM 1099 C C . ALA A 1 142 ? 43.173 -14.020 -53.500 1.00 90.69 142 ALA A C 1
ATOM 1101 O O . ALA A 1 142 ? 43.835 -13.194 -52.880 1.00 90.69 142 ALA A O 1
ATOM 1102 N N . MET A 1 143 ? 42.413 -14.936 -52.896 1.00 90.44 143 MET A N 1
ATOM 1103 C CA . MET A 1 143 ? 42.320 -15.098 -51.442 1.00 90.44 143 MET A CA 1
ATOM 1104 C C . MET A 1 143 ? 42.180 -16.580 -51.082 1.00 90.44 143 MET A C 1
ATOM 1106 O O . MET A 1 143 ? 41.326 -17.276 -51.631 1.00 90.44 143 MET A O 1
ATOM 1110 N N . ALA A 1 144 ? 42.991 -17.049 -50.136 1.00 88.38 144 ALA A N 1
ATOM 1111 C CA . ALA A 1 144 ? 42.899 -18.379 -49.543 1.00 88.38 144 ALA A CA 1
ATOM 1112 C C . ALA A 1 144 ? 42.336 -18.293 -48.115 1.00 88.38 144 ALA A C 1
ATOM 1114 O O . ALA A 1 144 ? 42.708 -17.405 -47.350 1.00 88.38 144 ALA A O 1
ATOM 1115 N N . MET A 1 145 ? 41.454 -19.227 -47.748 1.00 88.31 145 MET A N 1
ATOM 1116 C CA . MET A 1 145 ? 40.826 -19.320 -46.423 1.00 88.31 145 MET A CA 1
ATOM 1117 C C . MET A 1 145 ? 40.727 -20.783 -45.987 1.00 88.31 145 MET A C 1
ATOM 1119 O O . MET A 1 145 ? 40.554 -21.668 -46.822 1.00 88.31 145 MET A O 1
ATOM 1123 N N . TYR A 1 146 ? 40.763 -21.045 -44.680 1.00 88.69 146 TYR A N 1
ATOM 1124 C CA . TYR A 1 146 ? 40.700 -22.400 -44.121 1.00 88.69 146 TYR A CA 1
ATOM 1125 C C . TYR A 1 146 ? 39.999 -22.430 -42.755 1.00 88.69 146 TYR A C 1
ATOM 1127 O O . TYR A 1 146 ? 39.796 -21.394 -42.125 1.00 88.69 146 TYR A O 1
ATOM 1135 N N . ASN A 1 147 ? 39.640 -23.635 -42.317 1.00 89.88 147 ASN A N 1
ATOM 1136 C CA . ASN A 1 147 ? 39.165 -23.987 -40.976 1.00 89.88 147 ASN A CA 1
ATOM 1137 C C . ASN A 1 147 ? 39.709 -25.387 -40.631 1.00 89.88 147 ASN A C 1
ATOM 1139 O O . ASN A 1 147 ? 40.225 -26.065 -41.521 1.00 89.88 147 ASN A O 1
ATOM 1143 N N . THR A 1 148 ? 39.604 -25.831 -39.376 1.00 90.88 148 THR A N 1
ATOM 1144 C CA . THR A 1 148 ? 39.925 -27.218 -38.987 1.00 90.88 148 THR A CA 1
ATOM 1145 C C . THR A 1 148 ? 38.669 -27.945 -38.520 1.00 90.88 148 THR A C 1
ATOM 1147 O O . THR A 1 148 ? 37.782 -27.335 -37.928 1.00 90.88 148 THR A O 1
ATOM 1150 N N . ASP A 1 149 ? 38.601 -29.262 -38.737 1.00 93.62 149 ASP A N 1
ATOM 1151 C CA . ASP A 1 149 ? 37.513 -30.099 -38.206 1.00 93.62 149 ASP A CA 1
ATOM 1152 C C . ASP A 1 149 ? 37.355 -29.928 -36.680 1.00 93.62 149 ASP A C 1
ATOM 1154 O O . ASP A 1 149 ? 36.241 -29.930 -36.167 1.00 93.62 149 ASP A O 1
ATOM 1158 N N . GLU A 1 150 ? 38.463 -29.721 -35.962 1.00 91.44 150 GLU A N 1
ATOM 1159 C CA . GLU A 1 150 ? 38.496 -29.425 -34.526 1.00 91.44 150 GLU A CA 1
ATOM 1160 C C . GLU A 1 150 ? 37.755 -28.125 -34.171 1.00 91.44 150 GLU A C 1
ATOM 1162 O O . GLU A 1 150 ? 36.890 -28.141 -33.294 1.00 91.44 150 GLU A O 1
ATOM 1167 N N . SER A 1 151 ? 38.035 -27.009 -34.861 1.00 89.44 151 SER A N 1
ATOM 1168 C CA . SER A 1 151 ? 37.379 -25.729 -34.561 1.00 89.44 151 SER A CA 1
ATOM 1169 C C . SER A 1 151 ? 35.886 -25.769 -34.918 1.00 89.44 151 SER A C 1
ATOM 1171 O O . SER A 1 151 ? 35.055 -25.229 -34.188 1.00 89.44 151 SER A O 1
ATOM 1173 N N . ILE A 1 152 ? 35.523 -26.488 -35.988 1.00 93.44 152 ILE A N 1
ATOM 1174 C CA . ILE A 1 152 ? 34.126 -26.707 -36.387 1.00 93.44 152 ILE A CA 1
ATOM 1175 C C . ILE A 1 152 ? 33.390 -27.584 -35.355 1.00 93.44 152 ILE A C 1
ATOM 1177 O O . ILE A 1 152 ? 32.248 -27.278 -35.013 1.00 93.44 152 ILE A O 1
ATOM 1181 N N . ARG A 1 153 ? 34.028 -28.629 -34.801 1.00 93.75 153 ARG A N 1
ATOM 1182 C CA . ARG A 1 153 ? 33.447 -29.439 -33.709 1.00 93.75 153 ARG A CA 1
ATOM 1183 C C . ARG A 1 153 ? 33.268 -28.629 -32.430 1.00 93.75 153 ARG A C 1
ATOM 1185 O O . ARG A 1 153 ? 32.187 -28.669 -31.851 1.00 93.75 153 ARG A O 1
ATOM 1192 N N . ALA A 1 154 ? 34.271 -27.849 -32.025 1.00 90.88 154 ALA A N 1
ATOM 1193 C CA . ALA A 1 154 ? 34.163 -26.964 -30.865 1.00 90.88 154 ALA A CA 1
ATOM 1194 C C . ALA A 1 154 ? 33.022 -25.940 -31.027 1.00 90.88 154 ALA A C 1
ATOM 1196 O O . ALA A 1 154 ? 32.283 -25.669 -30.081 1.00 90.88 154 ALA A O 1
ATOM 1197 N N . PHE A 1 155 ? 32.826 -25.421 -32.243 1.00 93.75 155 PHE A N 1
ATOM 1198 C CA . PHE A 1 155 ? 31.717 -24.530 -32.578 1.00 93.75 155 PHE A CA 1
ATOM 1199 C C . PHE A 1 155 ? 30.347 -25.218 -32.526 1.00 93.75 155 PHE A C 1
ATOM 1201 O O . PHE A 1 155 ? 29.387 -24.627 -32.023 1.00 93.75 155 PHE A O 1
ATOM 1208 N N . ALA A 1 156 ? 30.255 -26.464 -32.999 1.00 95.50 156 ALA A N 1
ATOM 1209 C CA . ALA A 1 156 ? 29.047 -27.279 -32.899 1.00 95.50 156 ALA A CA 1
ATOM 1210 C C . ALA A 1 156 ? 28.670 -27.542 -31.432 1.00 95.50 156 ALA A C 1
ATOM 1212 O O . ALA A 1 156 ? 27.559 -27.207 -31.023 1.00 95.50 156 ALA A O 1
ATOM 1213 N N . GLU A 1 157 ? 29.611 -28.045 -30.629 1.00 94.06 157 GLU A N 1
ATOM 1214 C CA . GLU A 1 157 ? 29.432 -28.324 -29.196 1.00 94.06 157 GLU A CA 1
ATOM 1215 C C . GLU A 1 157 ? 29.020 -27.063 -28.412 1.00 94.06 157 GLU A C 1
ATOM 1217 O O . GLU A 1 157 ? 28.005 -27.067 -27.710 1.00 94.06 157 GLU A O 1
ATOM 1222 N N . ALA A 1 158 ? 29.731 -25.941 -28.589 1.00 93.19 158 ALA A N 1
ATOM 1223 C CA . ALA A 1 158 ? 29.406 -24.680 -27.917 1.00 93.19 158 ALA A CA 1
ATOM 1224 C C . ALA A 1 158 ? 28.019 -24.140 -28.316 1.00 93.19 158 ALA A C 1
ATOM 1226 O O . ALA A 1 158 ? 27.261 -23.661 -27.464 1.00 93.19 158 ALA A O 1
ATOM 1227 N N . SER A 1 159 ? 27.657 -24.240 -29.601 1.00 96.19 159 SER A N 1
ATOM 1228 C CA . SER A 1 159 ? 26.338 -23.821 -30.096 1.00 96.19 159 SER A CA 1
ATOM 1229 C C . SER A 1 159 ? 25.224 -24.711 -29.546 1.00 96.19 159 SER A C 1
ATOM 1231 O O . SER A 1 159 ? 24.175 -24.204 -29.139 1.00 96.19 159 SER A O 1
ATOM 1233 N N . MET A 1 160 ? 25.458 -26.026 -29.479 1.00 96.56 160 MET A N 1
ATOM 1234 C CA . MET A 1 160 ? 24.474 -26.988 -28.989 1.00 96.56 160 MET A CA 1
ATOM 1235 C C . MET A 1 160 ? 24.256 -26.895 -27.483 1.00 96.56 160 MET A C 1
ATOM 1237 O O . MET A 1 160 ? 23.100 -26.935 -27.052 1.00 96.56 160 MET A O 1
ATOM 1241 N N . ASN A 1 161 ? 25.313 -26.688 -26.693 1.00 94.19 161 ASN A N 1
ATOM 1242 C CA . ASN A 1 161 ? 25.168 -26.423 -25.265 1.00 94.19 161 ASN A CA 1
ATOM 1243 C C . ASN A 1 161 ? 24.403 -25.112 -25.012 1.00 94.19 161 ASN A C 1
ATOM 1245 O O . ASN A 1 161 ? 23.454 -25.098 -24.233 1.00 94.19 161 ASN A O 1
ATOM 1249 N N . THR A 1 162 ? 24.733 -24.032 -25.731 1.00 93.62 162 THR A N 1
ATOM 1250 C CA . THR A 1 162 ? 24.065 -22.723 -25.576 1.00 93.62 162 THR A CA 1
ATOM 1251 C C . THR A 1 162 ? 22.557 -22.798 -25.851 1.00 93.62 162 THR A C 1
ATOM 1253 O O . THR A 1 162 ? 21.755 -22.250 -25.091 1.00 93.62 162 THR A O 1
ATOM 1256 N N . ALA A 1 163 ? 22.147 -23.507 -26.905 1.00 96.50 163 ALA A N 1
ATOM 1257 C CA . ALA A 1 163 ? 20.734 -23.748 -27.208 1.00 96.50 163 ALA A CA 1
ATOM 1258 C C . ALA A 1 163 ? 20.055 -24.674 -26.177 1.00 96.50 163 ALA A C 1
ATOM 1260 O O . ALA A 1 163 ? 18.933 -24.396 -25.743 1.00 96.50 163 ALA A O 1
ATOM 1261 N N . TYR A 1 164 ? 20.752 -25.713 -25.702 1.00 95.69 164 TYR A N 1
ATOM 1262 C CA . TYR A 1 164 ? 20.244 -26.617 -24.667 1.00 95.69 164 TYR A CA 1
ATOM 1263 C C . TYR A 1 164 ? 20.075 -25.943 -23.295 1.00 95.69 164 TYR A C 1
ATOM 1265 O O . TYR A 1 164 ? 19.096 -26.232 -22.604 1.00 95.69 164 TYR A O 1
ATOM 1273 N N . GLU A 1 165 ? 20.969 -25.035 -22.895 1.00 92.19 165 GLU A N 1
ATOM 1274 C CA . GLU A 1 165 ? 20.818 -24.217 -21.681 1.00 92.19 165 GLU A CA 1
ATOM 1275 C C . GLU A 1 165 ? 19.626 -23.259 -21.796 1.00 92.19 165 GLU A C 1
ATOM 1277 O O . GLU A 1 165 ? 18.814 -23.165 -20.876 1.00 92.19 165 GLU A O 1
ATOM 1282 N N . LYS A 1 166 ? 19.478 -22.590 -22.948 1.00 93.00 166 LYS A N 1
ATOM 1283 C CA . LYS A 1 166 ? 18.376 -21.650 -23.218 1.00 93.00 166 LYS A CA 1
ATOM 1284 C C . LYS A 1 166 ? 17.015 -22.324 -23.445 1.00 93.00 166 LYS A C 1
ATOM 1286 O O . LYS A 1 166 ? 15.999 -21.634 -23.404 1.00 93.00 166 LYS A O 1
ATOM 1291 N N . LYS A 1 167 ? 16.989 -23.645 -23.670 1.00 96.56 167 LYS A N 1
ATOM 1292 C CA . LYS A 1 167 ? 15.814 -24.427 -24.111 1.00 96.56 167 LYS A CA 1
ATOM 1293 C C . LYS A 1 167 ? 15.204 -23.879 -25.402 1.00 96.56 167 LYS A C 1
ATOM 1295 O O . LYS A 1 167 ? 13.988 -23.766 -25.532 1.00 96.56 167 LYS A O 1
ATOM 1300 N N . TRP A 1 168 ? 16.069 -23.549 -26.360 1.00 97.75 168 TRP A N 1
ATOM 1301 C CA . TRP A 1 168 ? 15.699 -23.050 -27.685 1.00 97.75 168 TRP A CA 1
ATOM 1302 C C . TRP A 1 168 ? 16.240 -23.964 -28.797 1.00 97.75 168 TRP A C 1
ATOM 1304 O O . TRP A 1 168 ? 17.260 -24.619 -28.586 1.00 97.75 168 TRP A O 1
ATOM 1314 N N . PRO A 1 169 ? 15.616 -24.003 -29.989 1.00 97.88 169 PRO A N 1
ATOM 1315 C CA . PRO A 1 169 ? 16.177 -24.701 -31.144 1.00 97.88 169 PRO A CA 1
ATOM 1316 C C . PRO A 1 169 ? 17.440 -24.008 -31.689 1.00 97.88 169 PRO A C 1
ATOM 1318 O O . PRO A 1 169 ? 17.651 -22.806 -31.489 1.00 97.88 169 PRO A O 1
ATOM 1321 N N . LEU A 1 170 ? 18.263 -24.783 -32.400 1.00 98.38 170 LEU A N 1
ATOM 1322 C CA . LEU A 1 170 ? 19.526 -24.358 -33.009 1.00 98.38 170 LEU A CA 1
ATOM 1323 C C . LEU A 1 170 ? 19.457 -24.441 -34.539 1.00 98.38 170 LEU A C 1
ATOM 1325 O O . LEU A 1 170 ? 19.187 -25.503 -35.092 1.00 98.38 170 LEU A O 1
ATOM 1329 N N . TYR A 1 171 ? 19.811 -23.353 -35.220 1.00 98.25 171 TYR A N 1
ATOM 1330 C CA . TYR A 1 171 ? 19.903 -23.292 -36.679 1.00 98.25 171 TYR A CA 1
ATOM 1331 C C . TYR A 1 171 ? 21.345 -23.028 -37.112 1.00 98.25 171 TYR A C 1
ATOM 1333 O O . TYR A 1 171 ? 21.876 -21.958 -36.822 1.00 98.25 171 TYR A O 1
ATOM 1341 N N . LEU A 1 172 ? 21.982 -23.955 -37.833 1.00 98.00 172 LEU A N 1
ATOM 1342 C CA . LEU A 1 172 ? 23.229 -23.665 -38.554 1.00 98.00 172 LEU A CA 1
ATOM 1343 C C . LEU A 1 172 ? 22.896 -23.104 -39.934 1.00 98.00 172 LEU A C 1
ATOM 1345 O O . LEU A 1 172 ? 22.170 -23.742 -40.694 1.00 98.00 172 LEU A O 1
ATOM 1349 N N . SER A 1 173 ? 23.508 -21.981 -40.305 1.00 95.88 173 SER A N 1
ATOM 1350 C CA . SER A 1 173 ? 23.414 -21.434 -41.659 1.00 95.88 173 SER A CA 1
ATOM 1351 C C . SER A 1 173 ? 24.741 -21.471 -42.416 1.00 95.88 173 SER A C 1
ATOM 1353 O O . SER A 1 173 ? 25.747 -20.959 -41.924 1.00 95.88 173 SER A O 1
ATOM 1355 N N . THR A 1 174 ? 24.729 -22.002 -43.642 1.00 94.00 174 THR A N 1
ATOM 1356 C CA . THR A 1 174 ? 25.869 -21.952 -44.585 1.00 94.00 174 THR A CA 1
ATOM 1357 C C . THR A 1 174 ? 25.382 -21.719 -46.027 1.00 94.00 174 THR A C 1
ATOM 1359 O O . THR A 1 174 ? 24.182 -21.607 -46.267 1.00 94.00 174 THR A O 1
ATOM 1362 N N . LYS A 1 175 ? 26.275 -21.641 -47.021 1.00 91.31 175 LYS A N 1
ATOM 1363 C CA . LYS A 1 175 ? 25.933 -21.621 -48.458 1.00 91.31 175 LYS A CA 1
ATOM 1364 C C . LYS A 1 175 ? 26.572 -22.805 -49.199 1.00 91.31 175 LYS A C 1
ATOM 1366 O O . LYS A 1 175 ? 27.203 -22.661 -50.251 1.00 91.31 175 LYS A O 1
ATOM 1371 N N . ASN A 1 176 ? 26.370 -24.010 -48.664 1.00 90.31 176 ASN A N 1
ATOM 1372 C CA . ASN A 1 176 ? 26.899 -25.267 -49.211 1.00 90.31 176 ASN A CA 1
ATOM 1373 C C . ASN A 1 176 ? 26.375 -25.642 -50.615 1.00 90.31 176 ASN A C 1
ATOM 1375 O O . ASN A 1 176 ? 26.946 -26.522 -51.249 1.00 90.31 176 ASN A O 1
ATOM 1379 N N . THR A 1 177 ? 25.355 -24.967 -51.159 1.00 89.75 177 THR A N 1
ATOM 1380 C CA . THR A 1 177 ? 24.999 -25.100 -52.587 1.00 89.75 177 THR A CA 1
ATOM 1381 C C . THR A 1 177 ? 26.099 -24.573 -53.514 1.00 89.75 177 THR A C 1
ATOM 1383 O O . THR A 1 177 ? 26.266 -25.093 -54.617 1.00 89.75 177 THR A O 1
ATOM 1386 N N . ILE A 1 178 ? 26.848 -23.558 -53.062 1.00 90.50 178 ILE A N 1
ATOM 1387 C CA . ILE A 1 178 ? 27.968 -22.937 -53.779 1.00 90.50 178 ILE A CA 1
ATOM 1388 C C . ILE A 1 178 ? 29.286 -23.536 -53.280 1.00 90.50 178 ILE A C 1
ATOM 1390 O O . ILE A 1 178 ? 29.997 -24.207 -54.026 1.00 90.50 178 ILE A O 1
ATOM 1394 N N . LEU A 1 179 ? 29.585 -23.375 -51.987 1.00 88.81 179 LEU A N 1
ATOM 1395 C CA . LEU A 1 179 ? 30.835 -23.822 -51.365 1.00 88.81 179 LEU A CA 1
ATOM 1396 C C . LEU A 1 179 ? 30.761 -25.297 -50.929 1.00 88.81 179 LEU A C 1
ATOM 1398 O O . LEU A 1 179 ? 31.003 -25.629 -49.771 1.00 88.81 179 LEU A O 1
ATOM 1402 N N . LYS A 1 180 ? 30.421 -26.189 -51.869 1.00 91.06 180 LYS A N 1
ATOM 1403 C CA . LYS A 1 180 ? 30.026 -27.594 -51.625 1.00 91.06 180 LYS A CA 1
ATOM 1404 C C . LYS A 1 180 ? 30.914 -28.376 -50.654 1.00 91.06 180 LYS A C 1
ATOM 1406 O O . LYS A 1 180 ? 30.381 -29.091 -49.818 1.00 91.06 180 LYS A O 1
ATOM 1411 N N . LYS A 1 181 ? 32.243 -28.244 -50.744 1.00 91.38 181 LYS A N 1
ATOM 1412 C CA . LYS A 1 181 ? 33.182 -28.920 -49.826 1.00 91.38 181 LYS A CA 1
ATOM 1413 C C . LYS A 1 181 ? 33.368 -28.163 -48.503 1.00 91.38 181 LYS A C 1
ATOM 1415 O O . LYS A 1 181 ? 33.319 -28.770 -47.443 1.00 91.38 181 LYS A O 1
ATOM 1420 N N . TYR A 1 182 ? 33.564 -26.846 -48.566 1.00 91.19 182 TYR A N 1
ATOM 1421 C CA . TYR A 1 182 ? 33.924 -26.007 -47.414 1.00 91.19 182 TYR A CA 1
ATOM 1422 C C . TYR A 1 182 ? 32.734 -25.802 -46.463 1.00 91.19 182 TYR A C 1
ATOM 1424 O O . TYR A 1 182 ? 32.781 -26.190 -45.300 1.00 91.19 182 TYR A O 1
ATOM 1432 N N . ASP A 1 183 ? 31.624 -25.280 -46.984 1.00 93.19 183 ASP A N 1
ATOM 1433 C CA . ASP A 1 183 ? 30.377 -25.074 -46.239 1.00 93.19 183 ASP A CA 1
ATOM 1434 C C . ASP A 1 183 ? 29.596 -26.382 -46.037 1.00 93.19 183 ASP A C 1
ATOM 1436 O O . ASP A 1 183 ? 28.732 -26.451 -45.160 1.00 93.19 183 ASP A O 1
ATOM 1440 N N . GLY A 1 184 ? 29.902 -27.408 -46.842 1.00 95.44 184 GLY A N 1
ATOM 1441 C CA . GLY A 1 184 ? 29.481 -28.788 -46.607 1.00 95.44 184 GLY A CA 1
ATOM 1442 C C . GLY A 1 184 ? 30.072 -29.324 -45.309 1.00 95.44 184 GLY A C 1
ATOM 1443 O O . GLY A 1 184 ? 29.313 -29.671 -44.414 1.00 95.44 184 GLY A O 1
ATOM 1444 N N . ARG A 1 185 ? 31.400 -29.253 -45.125 1.00 95.94 185 ARG A N 1
ATOM 1445 C CA . ARG A 1 185 ? 32.051 -29.790 -43.917 1.00 95.94 185 ARG A CA 1
ATOM 1446 C C . ARG A 1 185 ? 31.535 -29.166 -42.613 1.00 95.94 185 ARG A C 1
ATOM 1448 O O . ARG A 1 185 ? 31.409 -29.879 -41.624 1.00 95.94 185 ARG A O 1
ATOM 1455 N N . PHE A 1 186 ? 31.156 -27.882 -42.619 1.00 95.62 186 PHE A N 1
ATOM 1456 C CA . PHE A 1 186 ? 30.446 -27.255 -41.491 1.00 95.62 186 PHE A CA 1
ATOM 1457 C C . PHE A 1 186 ? 29.098 -27.923 -41.190 1.00 95.62 186 PHE A C 1
ATOM 1459 O O . PHE A 1 186 ? 28.823 -28.234 -40.033 1.00 95.62 186 PHE A O 1
ATOM 1466 N N . LYS A 1 187 ? 28.267 -28.158 -42.215 1.00 96.25 187 LYS A N 1
ATOM 1467 C CA . LYS A 1 187 ? 26.995 -28.880 -42.065 1.00 96.25 187 LYS A CA 1
ATOM 1468 C C . LYS A 1 187 ? 27.232 -30.293 -41.540 1.00 96.25 187 LYS A C 1
ATOM 1470 O O . LYS A 1 187 ? 26.607 -30.691 -40.562 1.00 96.25 187 LYS A O 1
ATOM 1475 N N . ASP A 1 188 ? 28.123 -31.028 -42.194 1.00 97.56 188 ASP A N 1
ATOM 1476 C CA . ASP A 1 188 ? 28.337 -32.448 -41.936 1.00 97.56 188 ASP A CA 1
ATOM 1477 C C . ASP A 1 188 ? 28.838 -32.662 -40.499 1.00 97.56 188 ASP A C 1
ATOM 1479 O O . ASP A 1 188 ? 28.278 -33.475 -39.773 1.00 97.56 188 ASP A O 1
ATOM 1483 N N . ILE A 1 189 ? 29.795 -31.851 -40.030 1.00 97.81 189 ILE A N 1
ATOM 1484 C CA . ILE A 1 189 ? 30.295 -31.921 -38.648 1.00 97.81 189 ILE A CA 1
ATOM 1485 C C . ILE A 1 189 ? 29.227 -31.538 -37.615 1.00 97.81 189 ILE A C 1
ATOM 1487 O O . ILE A 1 189 ? 29.155 -32.178 -36.567 1.00 97.81 189 ILE A O 1
ATOM 1491 N N . PHE A 1 190 ? 28.389 -30.527 -37.873 1.00 98.06 190 PHE A N 1
ATOM 1492 C CA . PHE A 1 190 ? 27.282 -30.224 -36.958 1.00 98.06 190 PHE A CA 1
ATOM 1493 C C . PHE A 1 190 ? 26.269 -31.378 -36.904 1.00 98.06 190 PHE A C 1
ATOM 1495 O O . PHE A 1 190 ? 25.790 -31.697 -35.820 1.00 98.06 190 PHE A O 1
ATOM 1502 N N . GLN A 1 191 ? 25.978 -32.045 -38.026 1.00 98.06 191 GLN A N 1
ATOM 1503 C CA . GLN A 1 191 ? 25.111 -33.227 -38.030 1.00 98.06 191 GLN A CA 1
ATOM 1504 C C . GLN A 1 191 ? 25.746 -34.392 -37.248 1.00 98.06 191 GLN A C 1
ATOM 1506 O O . GLN A 1 191 ? 25.087 -34.964 -36.382 1.00 98.06 191 GLN A O 1
ATOM 1511 N N . GLU A 1 192 ? 27.033 -34.687 -37.483 1.00 98.06 192 GLU A N 1
ATOM 1512 C CA . GLU A 1 192 ? 27.805 -35.701 -36.744 1.00 98.06 192 GLU A CA 1
ATOM 1513 C C . GLU A 1 192 ? 27.754 -35.456 -35.220 1.00 98.06 192 GLU A C 1
ATOM 1515 O O . GLU A 1 192 ? 27.463 -36.369 -34.448 1.00 98.06 192 GLU A O 1
ATOM 1520 N N . VAL A 1 193 ? 28.013 -34.218 -34.777 1.00 97.44 193 VAL A N 1
ATOM 1521 C CA . VAL A 1 193 ? 28.013 -33.836 -33.351 1.00 97.44 193 VAL A CA 1
ATOM 1522 C C . VAL A 1 193 ? 26.604 -33.875 -32.751 1.00 97.44 193 VAL A C 1
ATOM 1524 O O . VAL A 1 193 ? 26.431 -34.317 -31.612 1.00 97.44 193 VAL A O 1
ATOM 1527 N N . TYR A 1 194 ? 25.582 -33.466 -33.509 1.00 97.88 194 TYR A N 1
ATOM 1528 C CA . TYR A 1 194 ? 24.194 -33.538 -33.057 1.00 97.88 194 TYR A CA 1
ATOM 1529 C C . TYR A 1 194 ? 23.768 -34.987 -32.802 1.00 97.88 194 TYR A C 1
ATOM 1531 O O . TYR A 1 194 ? 23.285 -35.304 -31.713 1.00 97.88 194 TYR A O 1
ATOM 1539 N N . GLU A 1 195 ? 23.986 -35.871 -33.777 1.00 97.56 195 GLU A N 1
ATOM 1540 C CA . GLU A 1 195 ? 23.583 -37.277 -33.699 1.00 97.56 195 GLU A CA 1
ATOM 1541 C C . GLU A 1 195 ? 24.357 -38.059 -32.631 1.00 97.56 195 GLU A C 1
ATOM 1543 O O . GLU A 1 195 ? 23.751 -38.872 -31.933 1.00 97.56 195 GLU A O 1
ATOM 1548 N N . ALA A 1 196 ? 25.653 -37.781 -32.450 1.00 95.94 196 ALA A N 1
ATOM 1549 C CA . ALA A 1 196 ? 26.486 -38.464 -31.460 1.00 95.94 196 ALA A CA 1
ATOM 1550 C C . ALA A 1 196 ? 26.255 -37.989 -30.011 1.00 95.94 196 ALA A C 1
ATOM 1552 O O . ALA A 1 196 ? 26.175 -38.816 -29.102 1.00 95.94 196 ALA A O 1
ATOM 1553 N N . SER A 1 197 ? 26.162 -36.671 -29.780 1.00 94.19 197 SER A N 1
ATOM 1554 C CA . SER A 1 197 ? 26.305 -36.079 -28.434 1.00 94.19 197 SER A CA 1
ATOM 1555 C C . SER A 1 197 ? 25.046 -35.397 -27.880 1.00 94.19 197 SER A C 1
ATOM 1557 O O . SER A 1 197 ? 24.965 -35.176 -26.662 1.00 94.19 197 SER A O 1
ATOM 1559 N N . TRP A 1 198 ? 24.081 -35.014 -28.728 1.00 97.44 198 TRP A N 1
ATOM 1560 C CA . TRP A 1 198 ? 23.033 -34.050 -28.343 1.00 97.44 198 TRP A CA 1
ATOM 1561 C C . TRP A 1 198 ? 21.595 -34.438 -28.666 1.00 97.44 198 TRP A C 1
ATOM 1563 O O . TRP A 1 198 ? 20.706 -34.000 -27.937 1.00 97.44 198 TRP A O 1
ATOM 1573 N N . LYS A 1 199 ? 21.346 -35.268 -29.682 1.00 97.19 199 LYS A N 1
ATOM 1574 C CA . LYS A 1 199 ? 20.000 -35.606 -30.165 1.00 97.19 199 LYS A CA 1
ATOM 1575 C C . LYS A 1 199 ? 19.030 -36.007 -29.046 1.00 97.19 199 LYS A C 1
ATOM 1577 O O . LYS A 1 199 ? 17.998 -35.363 -28.887 1.00 97.19 199 LYS A O 1
ATOM 1582 N N . SER A 1 200 ? 19.412 -36.957 -28.194 1.00 95.94 200 SER A N 1
ATOM 1583 C CA . SER A 1 200 ? 18.586 -37.415 -27.065 1.00 95.94 200 SER A CA 1
ATOM 1584 C C . SER A 1 200 ? 18.320 -36.329 -26.011 1.00 95.94 200 SER A C 1
ATOM 1586 O O . SER A 1 200 ? 17.212 -36.233 -25.488 1.00 95.94 200 SER A O 1
ATOM 1588 N N . LYS A 1 201 ? 19.304 -35.463 -25.723 1.00 96.31 201 LYS A N 1
ATOM 1589 C CA . LYS A 1 201 ? 19.143 -34.302 -24.822 1.00 96.31 201 LYS A CA 1
ATOM 1590 C C . LYS A 1 201 ? 18.184 -33.264 -25.413 1.00 96.31 201 LYS A C 1
ATOM 1592 O O . LYS A 1 201 ? 17.458 -32.611 -24.671 1.00 96.31 201 LYS A O 1
ATOM 1597 N N . TYR A 1 202 ? 18.212 -33.096 -26.734 1.00 97.88 202 TYR A N 1
ATOM 1598 C CA . TYR A 1 202 ? 17.380 -32.158 -27.484 1.00 97.88 202 TYR A CA 1
ATOM 1599 C C . TYR A 1 202 ? 15.927 -32.630 -27.553 1.00 97.88 202 TYR A C 1
ATOM 1601 O O . TYR A 1 202 ? 15.027 -31.887 -27.163 1.00 97.88 202 TYR A O 1
ATOM 1609 N N . GLU A 1 203 ? 15.715 -33.892 -27.931 1.00 96.38 203 GLU A N 1
ATOM 1610 C CA . GLU A 1 203 ? 14.410 -34.561 -27.937 1.00 96.38 203 GLU A CA 1
ATOM 1611 C C . GLU A 1 203 ? 13.768 -34.520 -26.538 1.00 96.38 203 GLU A C 1
ATOM 1613 O O . GLU A 1 203 ? 12.633 -34.066 -26.394 1.00 96.38 203 GLU A O 1
ATOM 1618 N N . ALA A 1 204 ? 14.521 -34.866 -25.484 1.00 95.50 204 ALA A N 1
ATOM 1619 C CA . ALA A 1 204 ? 14.055 -34.789 -24.094 1.00 95.50 204 ALA A CA 1
ATOM 1620 C C . ALA A 1 204 ? 13.786 -33.354 -23.589 1.00 95.50 204 ALA A C 1
ATOM 1622 O O . ALA A 1 204 ? 13.084 -33.174 -22.594 1.00 95.50 204 ALA A O 1
ATOM 1623 N N . ALA A 1 205 ? 14.335 -32.332 -24.252 1.00 94.69 205 ALA A N 1
ATOM 1624 C CA . ALA A 1 205 ? 14.121 -30.919 -23.936 1.00 94.69 205 ALA A CA 1
ATOM 1625 C C . ALA A 1 205 ? 13.104 -30.224 -24.865 1.00 94.69 205 ALA A C 1
ATOM 1627 O O . ALA A 1 205 ? 12.870 -29.027 -24.698 1.00 94.69 205 ALA A O 1
ATOM 1628 N N . GLY A 1 206 ? 12.501 -30.942 -25.822 1.00 96.75 206 GLY A N 1
ATOM 1629 C CA . GLY A 1 206 ? 11.518 -30.392 -26.763 1.00 96.75 206 GLY A CA 1
ATOM 1630 C C . GLY A 1 206 ? 12.095 -29.416 -27.797 1.00 96.75 206 GLY A C 1
ATOM 1631 O O . GLY A 1 206 ? 11.370 -28.550 -28.284 1.00 96.75 206 GLY A O 1
ATOM 1632 N N . ILE A 1 207 ? 13.388 -29.525 -28.119 1.00 98.00 207 ILE A N 1
ATOM 1633 C CA . ILE A 1 207 ? 14.104 -28.638 -29.052 1.00 98.00 207 ILE A CA 1
ATOM 1634 C C . ILE A 1 207 ? 14.787 -29.432 -30.170 1.00 98.00 207 ILE A C 1
ATOM 1636 O O . ILE A 1 207 ? 15.058 -30.622 -30.030 1.00 98.00 207 ILE A O 1
ATOM 1640 N N . TRP A 1 208 ? 15.093 -28.771 -31.287 1.00 98.06 208 TRP A N 1
ATOM 1641 C CA . TRP A 1 208 ? 15.690 -29.398 -32.470 1.00 98.06 208 TRP A CA 1
ATOM 1642 C C . TRP A 1 208 ? 16.930 -28.652 -32.972 1.00 98.06 208 TRP A C 1
ATOM 1644 O O . TRP A 1 208 ? 17.167 -27.492 -32.628 1.00 98.06 208 TRP A O 1
ATOM 1654 N N . TYR A 1 209 ? 17.712 -29.348 -33.794 1.00 97.94 209 TYR A N 1
ATOM 1655 C CA . TYR A 1 209 ? 18.764 -28.784 -34.633 1.00 97.94 209 TYR A CA 1
ATOM 1656 C C . TYR A 1 209 ? 18.299 -28.801 -36.099 1.00 97.94 209 TYR A C 1
ATOM 1658 O O . TYR A 1 209 ? 17.686 -29.774 -36.535 1.00 97.94 209 TYR A O 1
ATOM 1666 N N . GLU A 1 210 ? 18.589 -27.746 -36.862 1.00 97.19 210 GLU A N 1
ATOM 1667 C CA . GLU A 1 210 ? 18.354 -27.691 -38.310 1.00 97.19 210 GLU A CA 1
ATOM 1668 C C . GLU A 1 210 ? 19.533 -27.025 -39.046 1.00 97.19 210 GLU A C 1
ATOM 1670 O O . GLU A 1 210 ? 20.131 -26.060 -38.562 1.00 97.19 210 GLU A O 1
ATOM 1675 N N . HIS A 1 211 ? 19.850 -27.507 -40.252 1.00 96.88 211 HIS A N 1
ATOM 1676 C CA . HIS A 1 211 ? 20.711 -26.799 -41.205 1.00 96.88 211 HIS A CA 1
ATOM 1677 C C . HIS A 1 211 ? 19.865 -26.058 -42.244 1.00 96.88 211 HIS A C 1
ATOM 1679 O O . HIS A 1 211 ? 19.001 -26.656 -42.881 1.00 96.88 211 HIS A O 1
ATOM 1685 N N . ARG A 1 212 ? 20.156 -24.771 -42.453 1.00 95.62 212 ARG A N 1
ATOM 1686 C CA . ARG A 1 212 ? 19.519 -23.909 -43.458 1.00 95.62 212 ARG A CA 1
ATOM 1687 C C . ARG A 1 212 ? 20.554 -23.236 -44.354 1.00 95.62 212 ARG A C 1
ATOM 1689 O O . ARG A 1 212 ? 21.738 -23.136 -44.022 1.00 95.62 212 ARG A O 1
ATOM 1696 N N . LEU A 1 213 ? 20.104 -22.735 -45.502 1.00 94.56 213 LEU A N 1
ATOM 1697 C CA . LEU A 1 213 ? 20.925 -21.836 -46.310 1.00 94.56 213 LEU A CA 1
ATOM 1698 C C . LEU A 1 213 ? 20.921 -20.435 -45.688 1.00 94.56 213 LEU A C 1
ATOM 1700 O O . LEU A 1 213 ? 19.905 -20.012 -45.148 1.00 94.56 213 LEU A O 1
ATOM 1704 N N . ILE A 1 214 ? 22.041 -19.713 -45.744 1.00 92.62 214 ILE A N 1
ATOM 1705 C CA . ILE A 1 214 ? 22.186 -18.391 -45.100 1.00 92.62 214 ILE A CA 1
ATOM 1706 C C . ILE A 1 214 ? 21.131 -17.368 -45.549 1.00 92.62 214 ILE A C 1
ATOM 1708 O O . ILE A 1 214 ? 20.619 -16.617 -44.727 1.00 92.62 214 ILE A O 1
ATOM 1712 N N . ASP A 1 215 ? 20.737 -17.387 -46.818 1.00 89.69 215 ASP A N 1
ATOM 1713 C CA . ASP A 1 215 ? 19.693 -16.530 -47.383 1.00 89.69 215 ASP A CA 1
ATOM 1714 C C . ASP A 1 215 ? 18.268 -16.956 -46.992 1.00 89.69 215 ASP A C 1
ATOM 1716 O O . ASP A 1 215 ? 17.443 -16.090 -46.694 1.00 89.69 215 ASP A O 1
ATOM 1720 N N . ASP A 1 216 ? 17.990 -18.261 -46.894 1.00 93.25 216 ASP A N 1
ATOM 1721 C CA . ASP A 1 216 ? 16.748 -18.751 -46.272 1.00 93.25 216 ASP A CA 1
ATOM 1722 C C . ASP A 1 216 ? 16.689 -18.360 -44.790 1.00 93.25 216 ASP A C 1
ATOM 1724 O O . ASP A 1 216 ? 15.673 -17.855 -44.325 1.00 93.25 216 ASP A O 1
ATOM 1728 N N . MET A 1 217 ? 17.795 -18.504 -44.057 1.00 95.00 217 MET A N 1
ATOM 1729 C CA . MET A 1 217 ? 17.846 -18.215 -42.627 1.00 95.00 217 MET A CA 1
ATOM 1730 C C . MET A 1 217 ? 17.688 -16.718 -42.321 1.00 95.00 217 MET A C 1
ATOM 1732 O O . MET A 1 217 ? 16.997 -16.373 -41.368 1.00 95.00 217 MET A O 1
ATOM 1736 N N . VAL A 1 218 ? 18.225 -15.818 -43.155 1.00 92.88 218 VAL A N 1
ATOM 1737 C CA . VAL A 1 218 ? 17.943 -14.369 -43.075 1.00 92.88 218 VAL A CA 1
ATOM 1738 C C . VAL A 1 218 ? 16.458 -14.078 -43.335 1.00 92.88 218 VAL A C 1
ATOM 1740 O O . VAL A 1 218 ? 15.832 -13.313 -42.595 1.00 92.88 218 VAL A O 1
ATOM 1743 N N . ALA A 1 219 ? 15.865 -14.708 -44.355 1.00 90.88 219 ALA A N 1
ATOM 1744 C CA . ALA A 1 219 ? 14.454 -14.526 -44.697 1.00 90.88 219 ALA A CA 1
ATOM 1745 C C . ALA A 1 219 ? 13.497 -15.129 -43.650 1.00 90.88 219 ALA A C 1
ATOM 1747 O O . ALA A 1 219 ? 12.423 -14.572 -43.409 1.00 90.88 219 ALA A O 1
ATOM 1748 N N . TYR A 1 220 ? 13.883 -16.239 -43.018 1.00 94.12 220 TYR A N 1
ATOM 1749 C CA . TYR A 1 220 ? 13.212 -16.833 -41.867 1.00 94.12 220 TYR A CA 1
ATOM 1750 C C . TYR A 1 220 ? 13.345 -15.926 -40.646 1.00 94.12 220 TYR A C 1
ATOM 1752 O O . TYR A 1 220 ? 12.335 -15.602 -40.025 1.00 94.12 220 TYR A O 1
ATOM 1760 N N . ALA A 1 221 ? 14.551 -15.436 -40.343 1.00 94.00 221 ALA A N 1
ATOM 1761 C CA . ALA A 1 221 ? 14.794 -14.593 -39.181 1.00 94.00 221 ALA A CA 1
ATOM 1762 C C . ALA A 1 221 ? 13.903 -13.348 -39.184 1.00 94.00 221 ALA A C 1
ATOM 1764 O O . ALA A 1 221 ? 13.199 -13.110 -38.205 1.00 94.00 221 ALA A O 1
ATOM 1765 N N . LEU A 1 222 ? 13.827 -12.628 -40.308 1.00 92.06 222 LEU A N 1
ATOM 1766 C CA . LEU A 1 222 ? 12.942 -11.468 -40.491 1.00 92.06 222 LEU A CA 1
ATOM 1767 C C . LEU A 1 222 ? 11.438 -11.755 -40.305 1.00 92.06 222 LEU A C 1
ATOM 1769 O O . LEU A 1 222 ? 10.686 -10.832 -40.000 1.00 92.06 222 LEU A O 1
ATOM 1773 N N . LYS A 1 223 ? 10.995 -13.004 -40.495 1.00 91.00 223 LYS A N 1
ATOM 1774 C CA . LYS A 1 223 ? 9.589 -13.436 -40.354 1.00 91.00 223 LYS A CA 1
ATOM 1775 C C . LYS A 1 223 ? 9.294 -14.120 -39.015 1.00 91.00 223 LYS A C 1
ATOM 1777 O O . LYS A 1 223 ? 8.133 -14.249 -38.640 1.00 91.00 223 LYS A O 1
ATOM 1782 N N . SER A 1 224 ? 10.331 -14.593 -38.330 1.00 93.31 224 SER A N 1
ATOM 1783 C CA . SER A 1 224 ? 10.244 -15.288 -37.048 1.00 93.31 224 SER A CA 1
ATOM 1784 C C . SER A 1 224 ? 9.877 -14.338 -35.905 1.00 93.31 224 SER A C 1
ATOM 1786 O O . SER A 1 224 ? 10.126 -13.136 -35.976 1.00 93.31 224 SER A O 1
ATOM 1788 N N . GLU A 1 225 ? 9.377 -14.886 -34.798 1.00 93.06 225 GLU A N 1
ATOM 1789 C CA . GLU A 1 225 ? 9.231 -14.131 -33.545 1.00 93.06 225 GLU A CA 1
ATOM 1790 C C . GLU A 1 225 ? 10.541 -14.027 -32.730 1.00 93.06 225 GLU A C 1
ATOM 1792 O O . GLU A 1 225 ? 10.564 -13.400 -31.672 1.00 93.06 225 GLU A O 1
ATOM 1797 N N . GLY A 1 226 ? 11.634 -14.632 -33.212 1.00 93.50 226 GLY A N 1
ATOM 1798 C CA . GLY A 1 226 ? 12.869 -14.875 -32.461 1.00 93.50 226 GLY A CA 1
ATOM 1799 C C . GLY A 1 226 ? 12.810 -16.144 -31.598 1.00 93.50 226 GLY A C 1
ATOM 1800 O O . GLY A 1 226 ? 12.015 -17.045 -31.856 1.00 93.50 226 GLY A O 1
ATOM 1801 N N . GLY A 1 227 ? 13.645 -16.227 -30.558 1.00 95.56 227 GLY A N 1
ATOM 1802 C CA . GLY A 1 227 ? 13.635 -17.327 -29.582 1.00 95.56 227 GLY A CA 1
ATOM 1803 C C . GLY A 1 227 ? 14.427 -18.569 -29.999 1.00 95.56 227 GLY A C 1
ATOM 1804 O O . GLY A 1 227 ? 14.006 -19.685 -29.709 1.00 95.56 227 GLY A O 1
ATOM 1805 N N . TYR A 1 228 ? 15.549 -18.384 -30.698 1.00 97.56 228 TYR A N 1
ATOM 1806 C CA . TYR A 1 228 ? 16.435 -19.460 -31.153 1.00 97.56 228 TYR A CA 1
ATOM 1807 C C . TYR A 1 228 ? 17.911 -19.060 -31.127 1.00 97.56 228 TYR A C 1
ATOM 1809 O O . TYR A 1 228 ? 18.250 -17.874 -31.035 1.00 97.56 228 TYR A O 1
ATOM 1817 N N . VAL A 1 229 ? 18.783 -20.069 -31.206 1.00 97.88 229 VAL A N 1
ATOM 1818 C CA . VAL A 1 229 ? 20.215 -19.879 -31.456 1.00 97.88 229 VAL A CA 1
ATOM 1819 C C . VAL A 1 229 ? 20.489 -20.033 -32.951 1.00 97.88 229 VAL A C 1
ATOM 1821 O O . VAL A 1 229 ? 20.019 -20.977 -33.584 1.00 97.88 229 VAL A O 1
ATOM 1824 N N . TRP A 1 230 ? 21.246 -19.104 -33.523 1.00 97.69 230 TRP A N 1
ATOM 1825 C CA . TRP A 1 230 ? 21.624 -19.078 -34.935 1.00 97.69 230 TRP A CA 1
ATOM 1826 C C . TRP A 1 230 ? 23.149 -19.173 -35.051 1.00 97.69 230 TRP A C 1
ATOM 1828 O O . TRP A 1 230 ? 23.860 -18.239 -34.697 1.00 97.69 230 TRP A O 1
ATOM 1838 N N . ALA A 1 231 ? 23.663 -20.308 -35.518 1.00 97.00 231 ALA A N 1
ATOM 1839 C CA . ALA A 1 231 ? 25.083 -20.544 -35.749 1.00 97.00 231 ALA A CA 1
ATOM 1840 C C . ALA A 1 231 ? 25.500 -20.098 -37.166 1.00 97.00 231 ALA A C 1
ATOM 1842 O O . ALA A 1 231 ? 24.943 -20.557 -38.166 1.00 97.00 231 ALA A O 1
ATOM 1843 N N . CYS A 1 232 ? 26.508 -19.227 -37.244 1.00 93.69 232 CYS A N 1
ATOM 1844 C CA . CYS A 1 232 ? 27.094 -18.684 -38.472 1.00 93.69 232 CYS A CA 1
ATOM 1845 C C . CYS A 1 232 ? 28.620 -18.880 -38.537 1.00 93.69 232 CYS A C 1
ATOM 1847 O O . CYS A 1 232 ? 29.313 -18.896 -37.515 1.00 93.69 232 CYS A O 1
ATOM 1849 N N . LYS A 1 233 ? 29.163 -18.921 -39.762 1.00 89.31 233 LYS A N 1
ATOM 1850 C CA . LYS A 1 233 ? 30.608 -18.767 -40.023 1.00 89.31 233 LYS A CA 1
ATOM 1851 C C . LYS A 1 233 ? 31.110 -17.384 -39.569 1.00 89.31 233 LYS A C 1
ATOM 1853 O O . LYS A 1 233 ? 30.321 -16.536 -39.153 1.00 89.31 233 LYS A O 1
ATOM 1858 N N . ASN A 1 234 ? 32.418 -17.143 -39.625 1.00 84.69 234 ASN A N 1
ATOM 1859 C CA . ASN A 1 234 ? 33.045 -16.011 -38.942 1.00 84.69 234 ASN A CA 1
ATOM 1860 C C . ASN A 1 234 ? 32.621 -14.656 -39.525 1.00 84.69 234 ASN A C 1
ATOM 1862 O O . ASN A 1 234 ? 32.214 -13.774 -38.769 1.00 84.69 234 ASN A O 1
ATOM 1866 N N . TYR A 1 235 ? 32.680 -14.499 -40.851 1.00 84.31 235 TYR A N 1
ATOM 1867 C CA . TYR A 1 235 ? 32.255 -13.255 -41.505 1.00 84.31 235 TYR A CA 1
ATOM 1868 C C . TYR A 1 235 ? 30.731 -13.088 -41.480 1.00 84.31 235 TYR A C 1
ATOM 1870 O O . TYR A 1 235 ? 30.230 -12.066 -41.009 1.00 84.31 235 TYR A O 1
ATOM 1878 N N . ASP A 1 236 ? 29.998 -14.124 -41.907 1.00 87.38 236 ASP A N 1
ATOM 1879 C CA . ASP A 1 236 ? 28.529 -14.129 -41.930 1.00 87.38 236 ASP A CA 1
ATOM 1880 C C . ASP A 1 236 ? 27.956 -13.768 -40.549 1.00 87.38 236 ASP A C 1
ATOM 1882 O O . ASP A 1 236 ? 27.070 -12.925 -40.433 1.00 87.38 236 ASP A O 1
ATOM 1886 N N . GLY A 1 237 ? 28.513 -14.355 -39.485 1.00 88.19 237 GLY A N 1
ATOM 1887 C CA . GLY A 1 237 ? 28.086 -14.130 -38.109 1.00 88.19 237 GLY A CA 1
ATOM 1888 C C . GLY A 1 237 ? 28.395 -12.736 -37.570 1.00 88.19 237 GLY A C 1
ATOM 1889 O O . GLY A 1 237 ? 27.695 -12.292 -36.665 1.00 88.19 237 GLY A O 1
ATOM 1890 N N . ASP A 1 238 ? 29.387 -12.019 -38.111 1.00 83.12 238 ASP A N 1
ATOM 1891 C CA . ASP A 1 238 ? 29.600 -10.609 -37.758 1.00 83.12 238 ASP A CA 1
ATOM 1892 C C . ASP A 1 238 ? 28.481 -9.754 -38.357 1.00 83.12 238 ASP A C 1
ATOM 1894 O O . ASP A 1 238 ? 27.713 -9.127 -37.625 1.00 83.12 238 ASP A O 1
ATOM 1898 N N . VAL A 1 239 ? 28.320 -9.841 -39.684 1.00 86.81 239 VAL A N 1
ATOM 1899 C CA . VAL A 1 239 ? 27.345 -9.067 -40.468 1.00 86.81 239 VAL A CA 1
ATOM 1900 C C . VAL A 1 239 ? 25.917 -9.310 -39.979 1.00 86.81 239 VAL A C 1
ATOM 1902 O O . VAL A 1 239 ? 25.171 -8.354 -39.760 1.00 86.81 239 VAL A O 1
ATOM 1905 N N . GLN A 1 240 ? 25.536 -10.570 -39.740 1.00 91.31 240 GLN A N 1
ATOM 1906 C CA . GLN A 1 240 ? 24.209 -10.885 -39.213 1.00 91.31 240 GLN A CA 1
ATOM 1907 C C . GLN A 1 240 ? 24.034 -10.430 -37.756 1.00 91.31 240 GLN A C 1
ATOM 1909 O O . GLN A 1 240 ? 22.932 -10.040 -37.378 1.00 91.31 240 GLN A O 1
ATOM 1914 N N . SER A 1 241 ? 25.088 -10.404 -36.931 1.00 89.06 241 SER A N 1
ATOM 1915 C CA . SER A 1 241 ? 24.966 -9.925 -35.546 1.00 89.06 241 SER A CA 1
ATOM 1916 C C . SER A 1 241 ? 24.753 -8.414 -35.451 1.00 89.06 241 SER A C 1
ATOM 1918 O O . SER A 1 241 ? 23.925 -7.972 -34.654 1.00 89.06 241 SER A O 1
ATOM 1920 N N . ASP A 1 242 ? 25.419 -7.633 -36.303 1.00 86.12 242 ASP A N 1
ATOM 1921 C CA . ASP A 1 242 ? 25.227 -6.184 -36.392 1.00 86.12 242 ASP A CA 1
ATOM 1922 C C . ASP A 1 242 ? 23.861 -5.842 -37.029 1.00 86.12 242 ASP A C 1
ATOM 1924 O O . ASP A 1 242 ? 23.185 -4.907 -36.590 1.00 86.12 242 ASP A O 1
ATOM 1928 N N . PHE A 1 243 ? 23.390 -6.645 -37.994 1.00 89.12 243 PHE A N 1
ATOM 1929 C CA . PHE A 1 243 ? 22.024 -6.564 -38.531 1.00 89.12 243 PHE A CA 1
ATOM 1930 C C . PHE A 1 243 ? 20.956 -6.823 -37.454 1.00 89.12 243 PHE A C 1
ATOM 1932 O O . PHE A 1 243 ? 20.038 -6.013 -37.296 1.00 89.12 243 PHE A O 1
ATOM 1939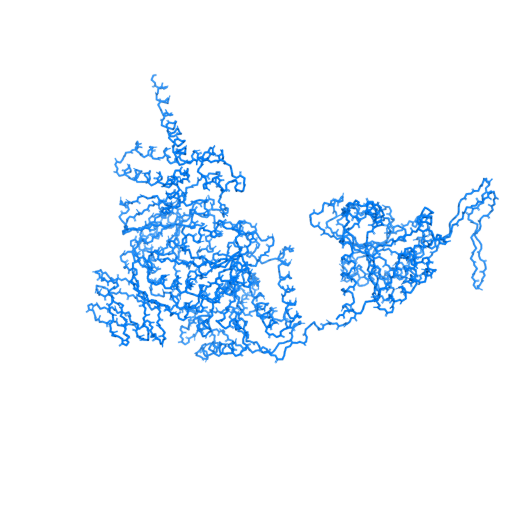 N N . LEU A 1 244 ? 21.097 -7.900 -36.667 1.00 90.19 244 LEU A N 1
ATOM 1940 C CA . LEU A 1 244 ? 20.217 -8.180 -35.527 1.00 90.19 244 LEU A CA 1
ATOM 1941 C C . LEU A 1 244 ? 20.227 -7.010 -34.530 1.00 90.19 244 LEU A C 1
ATOM 1943 O O . LEU A 1 244 ? 19.164 -6.536 -34.134 1.00 90.19 244 LEU A O 1
ATOM 1947 N N . ALA A 1 245 ? 21.405 -6.494 -34.172 1.00 85.88 245 ALA A N 1
ATOM 1948 C CA . ALA A 1 245 ? 21.550 -5.387 -33.227 1.00 85.88 245 ALA A CA 1
ATOM 1949 C C . ALA A 1 245 ? 20.775 -4.128 -33.653 1.00 85.88 245 ALA A C 1
ATOM 1951 O O . ALA A 1 245 ? 20.040 -3.541 -32.856 1.00 85.88 245 ALA A O 1
ATOM 1952 N N . GLN A 1 246 ? 20.881 -3.741 -34.928 1.00 85.69 246 GLN A N 1
ATOM 1953 C CA . GLN A 1 246 ? 20.118 -2.617 -35.478 1.00 85.69 246 GLN A CA 1
ATOM 1954 C C . GLN A 1 246 ? 18.616 -2.931 -35.553 1.00 85.69 246 GLN A C 1
ATOM 1956 O O . GLN A 1 246 ? 17.799 -2.071 -35.232 1.00 85.69 246 GLN A O 1
ATOM 1961 N N . GLY A 1 247 ? 18.227 -4.168 -35.881 1.00 88.31 247 GLY A N 1
ATOM 1962 C CA . GLY A 1 247 ? 16.827 -4.604 -35.853 1.00 88.31 247 GLY A CA 1
ATOM 1963 C C . GLY A 1 247 ? 16.183 -4.543 -34.457 1.00 88.31 247 GLY A C 1
ATOM 1964 O O . GLY A 1 247 ? 14.999 -4.218 -34.345 1.00 88.31 247 GLY A O 1
ATOM 1965 N N . PHE A 1 248 ? 16.966 -4.742 -33.390 1.00 85.75 248 PHE A N 1
ATOM 1966 C CA . PHE A 1 248 ? 16.570 -4.502 -31.992 1.00 85.75 248 PHE A CA 1
ATOM 1967 C C . PHE A 1 248 ? 16.791 -3.050 -31.505 1.00 85.75 248 PHE A C 1
ATOM 1969 O O . PHE A 1 248 ? 16.452 -2.736 -30.365 1.00 85.75 248 PHE A O 1
ATOM 1976 N N . GLY A 1 249 ? 17.284 -2.153 -32.368 1.00 83.06 249 GLY A N 1
ATOM 1977 C CA . GLY A 1 249 ? 17.271 -0.696 -32.187 1.00 83.06 249 GLY A CA 1
ATOM 1978 C C . GLY A 1 249 ? 18.641 -0.008 -32.127 1.00 83.06 249 GLY A C 1
ATOM 1979 O O . GLY A 1 249 ? 18.702 1.206 -32.312 1.00 83.06 249 GLY A O 1
ATOM 1980 N N . SER A 1 250 ? 19.743 -0.728 -31.871 1.00 81.81 250 SER A N 1
ATOM 1981 C CA . SER A 1 250 ? 21.102 -0.159 -31.892 1.00 81.81 250 SER A CA 1
ATOM 1982 C C . SER A 1 250 ? 22.199 -1.223 -31.779 1.00 81.81 250 SER A C 1
ATOM 1984 O O . SER A 1 250 ? 22.101 -2.125 -30.949 1.00 81.81 250 SER A O 1
ATOM 1986 N N . LEU A 1 251 ? 23.332 -1.015 -32.465 1.00 72.88 251 LEU A N 1
ATOM 1987 C CA . LEU A 1 251 ? 24.603 -1.722 -32.202 1.00 72.88 251 LEU A CA 1
ATOM 1988 C C . LEU A 1 251 ? 24.987 -1.754 -30.704 1.00 72.88 251 LEU A C 1
ATOM 1990 O O . LEU A 1 251 ? 25.564 -2.726 -30.229 1.00 72.88 251 LEU A O 1
ATOM 1994 N N . GLY A 1 252 ? 24.650 -0.711 -29.934 1.00 73.56 252 GLY A N 1
ATOM 1995 C CA . GLY A 1 252 ? 24.932 -0.637 -28.493 1.00 73.56 252 GLY A CA 1
ATOM 1996 C C . GLY A 1 252 ? 24.006 -1.470 -27.592 1.00 73.56 252 GLY A C 1
ATOM 1997 O O . GLY A 1 252 ? 24.146 -1.401 -26.372 1.00 73.56 252 GLY A O 1
ATOM 1998 N N . LEU A 1 253 ? 23.052 -2.216 -28.162 1.00 83.31 253 LEU A N 1
ATOM 1999 C CA . LEU A 1 253 ? 22.053 -3.024 -27.448 1.00 83.31 253 LEU A CA 1
ATOM 2000 C C . LEU A 1 253 ? 22.250 -4.533 -27.668 1.00 83.31 253 LEU A C 1
ATOM 2002 O O . LEU A 1 253 ? 21.285 -5.290 -27.721 1.00 83.31 253 LEU A O 1
ATOM 2006 N N . MET A 1 254 ? 23.502 -4.983 -27.747 1.00 86.75 254 MET A N 1
ATOM 2007 C CA . MET A 1 254 ? 23.867 -6.403 -27.703 1.00 86.75 254 MET A CA 1
ATOM 2008 C C . MET A 1 254 ? 24.776 -6.690 -26.505 1.00 86.75 254 MET A C 1
ATOM 2010 O O . MET A 1 254 ? 25.579 -5.854 -26.091 1.00 86.75 254 MET A O 1
ATOM 2014 N N . THR A 1 255 ? 24.699 -7.909 -25.981 1.00 90.06 255 THR A N 1
ATOM 2015 C CA . THR A 1 255 ? 25.803 -8.536 -25.240 1.00 90.06 255 THR A CA 1
ATOM 2016 C C . THR A 1 255 ? 26.705 -9.282 -26.224 1.00 90.06 255 THR A C 1
ATOM 2018 O O . THR A 1 255 ? 26.188 -9.774 -27.225 1.00 90.06 255 THR A O 1
ATOM 2021 N N . SER A 1 256 ? 28.004 -9.421 -25.942 1.00 90.06 256 SER A N 1
ATOM 2022 C CA . SER A 1 256 ? 28.928 -10.279 -26.705 1.00 90.06 256 SER A CA 1
ATOM 2023 C C . SER A 1 256 ? 29.816 -11.057 -25.729 1.00 90.06 256 SER A C 1
ATOM 2025 O O . SER A 1 256 ? 30.451 -10.459 -24.859 1.00 90.06 256 SER A O 1
ATOM 2027 N N . VAL A 1 257 ? 29.823 -12.387 -25.830 1.00 91.75 257 VAL A N 1
ATOM 2028 C CA . VAL A 1 257 ? 30.630 -13.279 -24.984 1.00 91.75 257 VAL A CA 1
ATOM 2029 C C . VAL A 1 257 ? 31.267 -14.356 -25.854 1.00 91.75 257 VAL A C 1
ATOM 2031 O O . VAL A 1 257 ? 30.561 -15.151 -26.471 1.00 91.75 257 VAL A O 1
ATOM 2034 N N . LEU A 1 258 ? 32.596 -14.406 -25.892 1.00 91.31 258 LEU A N 1
ATOM 2035 C CA . LEU A 1 258 ? 33.329 -15.560 -26.398 1.00 91.31 258 LEU A CA 1
ATOM 2036 C C . LEU A 1 258 ? 33.345 -16.657 -25.335 1.00 91.31 258 LEU A C 1
ATOM 2038 O O . LEU A 1 258 ? 33.714 -16.392 -24.196 1.00 91.31 258 LEU A O 1
ATOM 2042 N N . VAL A 1 259 ? 33.001 -17.882 -25.727 1.00 90.88 259 VAL A N 1
ATOM 2043 C CA . VAL A 1 259 ? 33.107 -19.096 -24.907 1.00 90.88 259 VAL A CA 1
ATOM 2044 C C . VAL A 1 259 ? 34.149 -20.019 -25.533 1.00 90.88 259 VAL A C 1
ATOM 2046 O O . VAL A 1 259 ? 34.063 -20.324 -26.725 1.00 90.88 259 VAL A O 1
ATOM 2049 N N . CYS A 1 260 ? 35.145 -20.437 -24.757 1.00 89.44 260 CYS A N 1
ATOM 2050 C CA . CYS A 1 260 ? 36.212 -21.328 -25.211 1.00 89.44 260 CYS A CA 1
ATOM 2051 C C . CYS A 1 260 ? 35.752 -22.800 -25.315 1.00 89.44 260 CYS A C 1
ATOM 2053 O O . CYS A 1 260 ? 34.745 -23.176 -24.709 1.00 89.44 260 CYS A O 1
ATOM 2055 N N . PRO A 1 261 ? 36.501 -23.670 -26.029 1.00 83.06 261 PRO A N 1
ATOM 2056 C CA . PRO A 1 261 ? 36.165 -25.095 -26.169 1.00 83.06 261 PRO A CA 1
ATOM 2057 C C . PRO A 1 261 ? 36.144 -25.896 -24.855 1.00 83.06 261 PRO A C 1
ATOM 2059 O O . PRO A 1 261 ? 35.608 -26.998 -24.821 1.00 83.06 261 PRO A O 1
ATOM 2062 N N . ASP A 1 262 ? 36.718 -25.360 -23.774 1.00 83.06 262 ASP A N 1
ATOM 2063 C CA . ASP A 1 262 ? 36.708 -25.960 -22.433 1.00 83.06 262 ASP A CA 1
ATOM 2064 C C . ASP A 1 262 ? 35.365 -25.791 -21.686 1.00 83.06 262 ASP A C 1
ATOM 2066 O O . ASP A 1 262 ? 35.184 -26.367 -20.611 1.00 83.06 262 ASP A O 1
ATOM 2070 N N . GLY A 1 263 ? 34.443 -24.974 -22.217 1.00 78.44 263 GLY A N 1
ATOM 2071 C CA . GLY A 1 263 ? 33.178 -24.601 -21.576 1.00 78.44 263 GLY A CA 1
ATOM 2072 C C . GLY A 1 263 ? 33.327 -23.782 -20.284 1.00 78.44 263 GLY A C 1
ATOM 2073 O O . GLY A 1 263 ? 32.333 -23.536 -19.601 1.00 78.44 263 GLY A O 1
ATOM 2074 N N . LYS A 1 264 ? 34.550 -23.370 -19.926 1.00 83.81 264 LYS A N 1
ATOM 2075 C CA . LYS A 1 264 ? 34.897 -22.744 -18.638 1.00 83.81 264 LYS A CA 1
ATOM 2076 C C . LYS A 1 264 ? 35.575 -21.392 -18.789 1.00 83.81 264 LYS A C 1
ATOM 2078 O O . LYS A 1 264 ? 35.333 -20.531 -17.949 1.00 83.81 264 LYS A O 1
ATOM 2083 N N . THR A 1 265 ? 36.360 -21.175 -19.838 1.00 90.69 265 THR A N 1
ATOM 2084 C CA . THR A 1 265 ? 36.987 -19.884 -20.125 1.00 90.69 265 THR A CA 1
ATOM 2085 C C . THR A 1 265 ? 36.058 -19.016 -20.974 1.00 90.69 265 THR A C 1
ATOM 2087 O O . THR A 1 265 ? 35.543 -19.476 -21.997 1.00 90.69 265 THR A O 1
ATOM 2090 N N . ILE A 1 266 ? 35.867 -17.747 -20.588 1.00 92.06 266 ILE A N 1
ATOM 2091 C CA . ILE A 1 266 ? 35.158 -16.756 -21.417 1.00 92.06 266 ILE A CA 1
ATOM 2092 C C . ILE A 1 266 ? 35.918 -15.435 -21.574 1.00 92.06 266 ILE A C 1
ATOM 2094 O O . ILE A 1 266 ? 36.662 -15.016 -20.690 1.00 92.06 266 ILE A O 1
ATOM 2098 N N . GLU A 1 267 ? 35.626 -14.712 -22.653 1.00 92.00 267 GLU A N 1
ATOM 2099 C CA . GLU A 1 267 ? 35.859 -13.266 -22.752 1.00 92.00 267 GLU A CA 1
ATOM 2100 C C . GLU A 1 267 ? 34.509 -12.564 -22.949 1.00 92.00 267 GLU A C 1
ATOM 2102 O O . GLU A 1 267 ? 33.813 -12.813 -23.931 1.00 92.00 267 GLU A O 1
ATOM 2107 N N . ALA A 1 268 ? 34.135 -11.667 -22.037 1.00 91.06 268 ALA A N 1
ATOM 2108 C CA . ALA A 1 268 ? 32.979 -10.793 -22.209 1.00 91.06 268 ALA A CA 1
ATOM 2109 C C . ALA A 1 268 ? 33.433 -9.453 -22.813 1.00 91.06 268 ALA A C 1
ATOM 2111 O O . ALA A 1 268 ? 34.211 -8.722 -22.197 1.00 91.06 268 ALA A O 1
ATOM 2112 N N . GLU A 1 269 ? 32.957 -9.113 -24.013 1.00 86.56 269 GLU A N 1
ATOM 2113 C CA . GLU A 1 269 ? 33.386 -7.910 -24.740 1.00 86.56 269 GLU A CA 1
ATOM 2114 C C . GLU A 1 269 ? 32.241 -6.900 -24.929 1.00 86.56 269 GLU A C 1
ATOM 2116 O O . GLU A 1 269 ? 31.074 -7.262 -25.111 1.00 86.56 269 GLU A O 1
ATOM 2121 N N . ALA A 1 270 ? 32.573 -5.607 -24.910 1.00 81.62 270 ALA A N 1
ATOM 2122 C CA . ALA A 1 270 ? 31.621 -4.543 -25.214 1.00 81.62 270 ALA A CA 1
ATOM 2123 C C . ALA A 1 270 ? 31.196 -4.629 -26.692 1.00 81.62 270 ALA A C 1
ATOM 2125 O O . ALA A 1 270 ? 31.981 -4.347 -27.594 1.00 81.62 270 ALA A O 1
ATOM 2126 N N . ALA A 1 271 ? 29.944 -5.014 -26.943 1.00 73.56 271 ALA A N 1
ATOM 2127 C CA . ALA A 1 271 ? 29.429 -5.375 -28.268 1.00 73.56 271 ALA A CA 1
ATOM 2128 C C . ALA A 1 271 ? 29.215 -4.204 -29.256 1.00 73.56 271 ALA A C 1
ATOM 2130 O O . ALA A 1 271 ? 28.501 -4.369 -30.241 1.00 73.56 271 ALA A O 1
ATOM 2131 N N . HIS A 1 272 ? 29.797 -3.027 -29.011 1.00 68.19 272 HIS A N 1
ATOM 2132 C CA . HIS A 1 272 ? 29.648 -1.862 -29.882 1.00 68.19 272 HIS A CA 1
ATOM 2133 C C . HIS A 1 272 ? 30.826 -1.721 -30.860 1.00 68.19 272 HIS A C 1
ATOM 2135 O O . HIS A 1 272 ? 31.979 -1.988 -30.519 1.00 68.19 272 HIS A O 1
ATOM 2141 N N . GLY A 1 273 ? 30.546 -1.235 -32.072 1.00 62.81 273 GLY A N 1
ATOM 2142 C CA . GLY A 1 273 ? 31.577 -0.897 -33.058 1.00 62.81 273 GLY A CA 1
ATOM 2143 C C . GLY A 1 273 ? 32.511 0.237 -32.606 1.00 62.81 273 GLY A C 1
ATOM 2144 O O . GLY A 1 273 ? 32.309 0.879 -31.568 1.00 62.81 273 GLY A O 1
ATOM 2145 N N . THR A 1 274 ? 33.551 0.505 -33.397 1.00 63.84 274 THR A N 1
ATOM 2146 C CA . THR A 1 274 ? 34.580 1.500 -33.062 1.00 63.84 274 THR A CA 1
ATOM 2147 C C . THR A 1 274 ? 34.015 2.927 -33.086 1.00 63.84 274 THR A C 1
ATOM 2149 O O . THR A 1 274 ? 33.705 3.478 -34.141 1.00 63.84 274 THR A O 1
ATOM 2152 N N . VAL A 1 275 ? 33.919 3.570 -31.917 1.00 66.56 275 VAL A N 1
ATOM 2153 C CA . VAL A 1 275 ? 33.318 4.911 -31.727 1.00 66.56 275 VAL A CA 1
ATOM 2154 C C . VAL A 1 275 ? 34.208 6.082 -32.197 1.00 66.56 275 VAL A C 1
ATOM 2156 O O . VAL A 1 275 ? 34.161 7.185 -31.651 1.00 66.56 275 VAL A O 1
ATOM 2159 N N . THR A 1 276 ? 34.997 5.874 -33.256 1.00 67.31 276 THR A N 1
ATOM 2160 C CA . THR A 1 276 ? 35.990 6.807 -33.827 1.00 67.31 276 THR A CA 1
ATOM 2161 C C . THR A 1 276 ? 35.437 8.212 -34.082 1.00 67.31 276 THR A C 1
ATOM 2163 O O . THR A 1 276 ? 36.123 9.203 -33.833 1.00 67.31 276 THR A O 1
ATOM 2166 N N . ARG A 1 277 ? 34.179 8.321 -34.539 1.00 70.56 277 ARG A N 1
ATOM 2167 C CA . ARG A 1 277 ? 33.497 9.611 -34.750 1.00 70.56 277 ARG A CA 1
ATOM 2168 C C . ARG A 1 277 ? 33.388 10.419 -33.456 1.00 70.56 277 ARG A C 1
ATOM 2170 O O . ARG A 1 277 ? 33.625 11.619 -33.481 1.00 70.56 277 ARG A O 1
ATOM 2177 N N . HIS A 1 278 ? 33.041 9.768 -32.348 1.00 70.88 278 HIS A N 1
ATOM 2178 C CA . HIS A 1 278 ? 32.858 10.423 -31.054 1.00 70.88 278 HIS A CA 1
ATOM 2179 C C . HIS A 1 278 ? 34.218 10.819 -30.477 1.00 70.88 278 HIS A C 1
ATOM 2181 O O . HIS A 1 278 ? 34.401 11.969 -30.098 1.00 70.88 278 HIS A O 1
ATOM 2187 N N . TYR A 1 279 ? 35.217 9.932 -30.543 1.00 71.25 279 TYR A N 1
ATOM 2188 C CA . TYR A 1 279 ? 36.582 10.260 -30.120 1.00 71.25 279 TYR A CA 1
ATOM 2189 C C . TYR A 1 279 ? 37.151 11.489 -30.859 1.00 71.25 279 TYR A C 1
ATOM 2191 O O . TYR A 1 279 ? 37.631 12.421 -30.218 1.00 71.25 279 TYR A O 1
ATOM 2199 N N . ARG A 1 280 ? 36.981 11.573 -32.189 1.00 73.88 280 ARG A N 1
ATOM 2200 C CA . ARG A 1 280 ? 37.379 12.747 -32.997 1.00 73.88 280 ARG A CA 1
ATOM 2201 C C . ARG A 1 280 ? 36.563 14.026 -32.730 1.00 73.88 280 ARG A C 1
ATOM 2203 O O . ARG A 1 280 ? 37.001 15.100 -33.139 1.00 73.88 280 ARG A O 1
ATOM 2210 N N . VAL A 1 281 ? 35.394 13.942 -32.085 1.00 75.75 281 VAL A N 1
ATOM 2211 C CA . VAL A 1 281 ? 34.627 15.112 -31.605 1.00 75.75 281 VAL A CA 1
ATOM 2212 C C . VAL A 1 281 ? 35.135 15.547 -30.228 1.00 75.75 281 VAL A C 1
ATOM 2214 O O . VAL A 1 281 ? 35.422 16.726 -30.038 1.00 75.75 281 VAL A O 1
ATOM 2217 N N . HIS A 1 282 ? 35.363 14.597 -29.317 1.00 76.81 282 HIS A N 1
ATOM 2218 C CA . HIS A 1 282 ? 35.954 14.850 -28.000 1.00 76.81 282 HIS A CA 1
ATOM 2219 C C . HIS A 1 282 ? 37.354 15.484 -28.099 1.00 76.81 282 HIS A C 1
ATOM 2221 O O . HIS A 1 282 ? 37.620 16.488 -27.445 1.00 76.81 282 HIS A O 1
ATOM 2227 N N . GLN A 1 283 ? 38.215 14.990 -29.001 1.00 75.94 283 GLN A N 1
ATOM 2228 C CA . GLN A 1 283 ? 39.527 15.590 -29.305 1.00 75.94 283 GLN A CA 1
ATOM 2229 C C . GLN A 1 283 ? 39.454 17.048 -29.801 1.00 75.94 283 GLN A C 1
ATOM 2231 O O . GLN A 1 283 ? 40.461 17.749 -29.782 1.00 75.94 283 GLN A O 1
ATOM 2236 N N . LYS A 1 284 ? 38.282 17.514 -30.254 1.00 84.44 284 LYS A N 1
ATOM 2237 C CA . LYS A 1 284 ? 38.029 18.900 -30.684 1.00 84.44 284 LYS A CA 1
ATOM 2238 C C . LYS A 1 284 ? 37.299 19.731 -29.618 1.00 84.44 284 LYS A C 1
ATOM 2240 O O . LYS A 1 284 ? 36.787 20.799 -29.935 1.00 84.44 284 LYS A O 1
ATOM 2245 N N . GLY A 1 285 ? 37.211 19.233 -28.382 1.00 78.19 285 GLY A N 1
ATOM 2246 C CA . GLY A 1 285 ? 36.477 19.870 -27.284 1.00 78.19 285 GLY A CA 1
ATOM 2247 C C . GLY A 1 285 ? 34.951 19.797 -27.411 1.00 78.19 285 GLY A C 1
ATOM 2248 O O . GLY A 1 285 ? 34.252 20.444 -26.640 1.00 78.19 285 GLY A O 1
ATOM 2249 N N . GLY A 1 286 ? 34.421 19.034 -28.373 1.00 74.31 286 GLY A N 1
ATOM 2250 C CA . GLY A 1 286 ? 32.981 18.871 -28.560 1.00 74.31 286 GLY A CA 1
ATOM 2251 C C . GLY A 1 286 ? 32.381 17.838 -27.607 1.00 74.31 286 GLY A C 1
ATOM 2252 O O . GLY A 1 286 ? 33.007 16.821 -27.295 1.00 74.31 286 GLY A O 1
ATOM 2253 N N . GLU A 1 287 ? 31.138 18.072 -27.184 1.00 73.75 287 GLU A N 1
ATOM 2254 C CA . GLU A 1 287 ? 30.368 17.100 -26.406 1.00 73.75 287 GLU A CA 1
ATOM 2255 C C . GLU A 1 287 ? 30.149 15.796 -27.184 1.00 73.75 287 GLU A C 1
ATOM 2257 O O . GLU A 1 287 ? 30.004 15.781 -28.410 1.00 73.75 287 GLU A O 1
ATOM 2262 N N . THR A 1 288 ? 30.089 14.674 -26.462 1.00 68.56 288 THR A N 1
ATOM 2263 C CA . THR A 1 288 ? 29.800 13.369 -27.062 1.00 68.56 288 THR A CA 1
ATOM 2264 C C . THR A 1 288 ? 28.810 12.589 -26.213 1.00 68.56 288 THR A C 1
ATOM 2266 O O . THR A 1 288 ? 28.948 12.507 -24.996 1.00 68.56 288 THR A O 1
ATOM 2269 N N . SER A 1 289 ? 27.836 11.964 -26.870 1.00 62.75 289 SER A N 1
ATOM 2270 C CA . SER A 1 289 ? 26.988 10.939 -26.267 1.00 62.75 289 SER A CA 1
ATOM 2271 C C . SER A 1 289 ? 27.398 9.584 -26.834 1.00 62.75 289 SER A C 1
ATOM 2273 O O . SER A 1 289 ? 27.414 9.409 -28.053 1.00 62.75 289 SER A O 1
ATOM 2275 N N . THR A 1 290 ? 27.781 8.642 -25.973 1.00 62.50 290 THR A N 1
ATOM 2276 C CA . THR A 1 290 ? 28.061 7.244 -26.340 1.00 62.50 290 THR A CA 1
ATOM 2277 C C . THR A 1 290 ? 27.318 6.320 -25.381 1.00 62.50 290 THR A C 1
ATOM 2279 O O . THR A 1 290 ? 27.192 6.615 -24.194 1.00 62.50 290 THR A O 1
ATOM 2282 N N . ASN A 1 291 ? 26.773 5.219 -25.898 1.00 68.00 291 ASN A N 1
ATOM 2283 C CA . ASN A 1 291 ? 25.962 4.300 -25.106 1.00 68.00 291 ASN A CA 1
ATOM 2284 C C . ASN A 1 291 ? 26.856 3.296 -24.356 1.00 68.00 291 ASN A C 1
ATOM 2286 O O . ASN A 1 291 ? 27.441 2.406 -24.971 1.00 68.00 291 ASN A O 1
ATOM 2290 N N . SER A 1 292 ? 26.930 3.418 -23.030 1.00 70.56 292 SER A N 1
ATOM 2291 C CA . SER A 1 292 ? 27.740 2.559 -22.157 1.00 70.56 292 SER A CA 1
ATOM 2292 C C . SER A 1 292 ? 27.113 1.193 -21.835 1.00 70.56 292 SER A C 1
ATOM 2294 O O . SER A 1 292 ? 27.788 0.354 -21.235 1.00 70.56 292 SER A O 1
ATOM 2296 N N . ILE A 1 293 ? 25.859 0.933 -22.239 1.00 76.88 293 ILE A N 1
ATOM 2297 C CA . ILE A 1 293 ? 25.110 -0.290 -21.893 1.00 76.88 293 ILE A CA 1
ATOM 2298 C C . ILE A 1 293 ? 25.891 -1.561 -22.254 1.00 76.88 293 ILE A C 1
ATOM 2300 O O . ILE A 1 293 ? 26.075 -2.419 -21.393 1.00 76.88 293 ILE A O 1
ATOM 2304 N N . ALA A 1 294 ? 26.414 -1.675 -23.478 1.00 72.94 294 ALA A N 1
ATOM 2305 C CA . ALA A 1 294 ? 27.163 -2.862 -23.901 1.00 72.94 294 ALA A CA 1
ATOM 2306 C C . ALA A 1 294 ? 28.421 -3.122 -23.040 1.00 72.94 294 ALA A C 1
ATOM 2308 O O . ALA A 1 294 ? 28.756 -4.276 -22.772 1.00 72.94 294 ALA A O 1
ATOM 2309 N N . SER A 1 295 ? 29.080 -2.071 -22.542 1.00 77.62 295 SER A N 1
ATOM 2310 C CA . SER A 1 295 ? 30.241 -2.179 -21.645 1.00 77.62 295 SER A CA 1
ATOM 2311 C C . SER A 1 295 ? 29.841 -2.605 -20.228 1.00 77.62 295 SER A C 1
ATOM 2313 O O . SER A 1 295 ? 30.515 -3.436 -19.623 1.00 77.62 295 SER A O 1
ATOM 2315 N N . ILE A 1 296 ? 28.711 -2.107 -19.711 1.00 78.06 296 ILE A N 1
ATOM 2316 C CA . ILE A 1 296 ? 28.136 -2.549 -18.426 1.00 78.06 296 ILE A CA 1
ATOM 2317 C C . ILE A 1 296 ? 27.738 -4.034 -18.502 1.00 78.06 296 ILE A C 1
ATOM 2319 O O . ILE A 1 296 ? 27.971 -4.801 -17.563 1.00 78.06 296 ILE A O 1
ATOM 2323 N N . PHE A 1 297 ? 27.192 -4.471 -19.640 1.00 80.88 297 PHE A N 1
ATOM 2324 C CA . PHE A 1 297 ? 26.878 -5.879 -19.875 1.00 80.88 297 PHE A CA 1
ATOM 2325 C C . PHE A 1 297 ? 28.128 -6.757 -20.026 1.00 80.88 297 PHE A C 1
ATOM 2327 O O . PHE A 1 297 ? 28.131 -7.867 -19.503 1.00 80.88 297 PHE A O 1
ATOM 2334 N N . ALA A 1 298 ? 29.213 -6.273 -20.640 1.00 79.62 298 ALA A N 1
ATOM 2335 C CA . ALA A 1 298 ? 30.491 -6.990 -20.651 1.00 79.62 298 ALA A CA 1
ATOM 2336 C C . ALA A 1 298 ? 31.022 -7.232 -19.222 1.00 79.62 298 ALA A C 1
ATOM 2338 O O . ALA A 1 298 ? 31.300 -8.373 -18.848 1.00 79.62 298 ALA A O 1
ATOM 2339 N N . TRP A 1 299 ? 31.064 -6.187 -18.386 1.00 80.31 299 TRP A N 1
ATOM 2340 C CA . TRP A 1 299 ? 31.487 -6.302 -16.985 1.00 80.31 299 TRP A CA 1
ATOM 2341 C C . TRP A 1 299 ? 30.618 -7.271 -16.177 1.00 80.31 299 TRP A C 1
ATOM 2343 O O . TRP A 1 299 ? 31.136 -8.181 -15.529 1.00 80.31 299 TRP A O 1
ATOM 2353 N N . THR A 1 300 ? 29.294 -7.122 -16.237 1.00 80.38 300 THR A N 1
ATOM 2354 C CA . THR A 1 300 ? 28.373 -7.975 -15.464 1.00 80.38 300 THR A CA 1
ATOM 2355 C C . THR A 1 300 ? 28.368 -9.431 -15.934 1.00 80.38 300 THR A C 1
ATOM 2357 O O . THR A 1 300 ? 28.280 -10.322 -15.091 1.00 80.38 300 THR A O 1
ATOM 2360 N N . ARG A 1 301 ? 28.527 -9.713 -17.238 1.00 82.50 301 ARG A N 1
ATOM 2361 C CA . ARG A 1 301 ? 28.664 -11.092 -17.747 1.00 82.50 301 ARG A CA 1
ATOM 2362 C C . ARG A 1 301 ? 29.962 -11.753 -17.278 1.00 82.50 301 ARG A C 1
ATOM 2364 O O . ARG A 1 301 ? 29.902 -12.888 -16.811 1.00 82.50 301 ARG A O 1
ATOM 2371 N N . GLY A 1 302 ? 31.096 -11.050 -17.337 1.00 81.31 302 GLY A N 1
ATOM 2372 C CA . GLY A 1 302 ? 32.375 -11.569 -16.837 1.00 81.31 302 GLY A CA 1
ATOM 2373 C C . GLY A 1 302 ? 32.336 -11.871 -15.335 1.00 81.31 302 GLY A C 1
ATOM 2374 O O . GLY A 1 302 ? 32.645 -12.985 -14.916 1.00 81.31 302 GLY A O 1
ATOM 2375 N N . LEU A 1 303 ? 31.869 -10.918 -14.522 1.00 80.19 303 LEU A N 1
ATOM 2376 C CA . LEU A 1 303 ? 31.755 -11.095 -13.069 1.00 80.19 303 LEU A CA 1
ATOM 2377 C C . LEU A 1 303 ? 30.791 -12.233 -12.686 1.00 80.19 303 LEU A C 1
ATOM 2379 O O . LEU A 1 303 ? 31.126 -13.056 -11.834 1.00 80.19 303 LEU A O 1
ATOM 2383 N N . ALA A 1 304 ? 29.631 -12.331 -13.345 1.00 78.12 304 ALA A N 1
ATOM 2384 C CA . ALA A 1 304 ? 28.672 -13.411 -13.102 1.00 78.12 304 ALA A CA 1
ATOM 2385 C C . ALA A 1 304 ? 29.219 -14.796 -13.489 1.00 78.12 304 ALA A C 1
ATOM 2387 O O . ALA A 1 304 ? 28.869 -15.789 -12.856 1.00 78.12 304 ALA A O 1
ATOM 2388 N N . HIS A 1 305 ? 30.082 -14.879 -14.506 1.00 82.38 305 HIS A N 1
ATOM 2389 C CA . HIS A 1 305 ? 30.748 -16.130 -14.871 1.00 82.38 305 HIS A CA 1
ATOM 2390 C C . HIS A 1 305 ? 31.850 -16.509 -13.881 1.00 82.38 305 HIS A C 1
ATOM 2392 O O . HIS A 1 305 ? 31.892 -17.652 -13.432 1.00 82.38 305 HIS A O 1
ATOM 2398 N N . ARG A 1 306 ? 32.683 -15.550 -13.453 1.00 79.44 306 ARG A N 1
ATOM 2399 C CA . ARG A 1 306 ? 33.697 -15.783 -12.410 1.00 79.44 306 ARG A CA 1
ATOM 2400 C C . ARG A 1 306 ? 33.059 -16.340 -11.132 1.00 79.44 306 ARG A C 1
ATOM 2402 O O . ARG A 1 306 ? 33.539 -17.343 -10.615 1.00 79.44 306 ARG A O 1
ATOM 2409 N N . ALA A 1 307 ? 31.929 -15.771 -10.707 1.00 69.88 307 ALA A N 1
ATOM 2410 C CA . ALA A 1 307 ? 31.174 -16.231 -9.541 1.00 69.88 307 ALA A CA 1
ATOM 2411 C C . ALA A 1 307 ? 30.641 -17.677 -9.658 1.00 69.88 307 ALA A C 1
ATOM 2413 O O . ALA A 1 307 ? 30.538 -18.361 -8.642 1.00 69.88 307 ALA A O 1
ATOM 2414 N N . LYS A 1 308 ? 30.342 -18.173 -10.872 1.00 71.38 308 LYS A N 1
ATOM 2415 C CA . LYS A 1 308 ? 29.991 -19.591 -11.098 1.00 71.38 308 LYS A CA 1
ATOM 2416 C C . LYS A 1 308 ? 31.190 -20.530 -10.929 1.00 71.38 308 LYS A C 1
ATOM 2418 O O . LYS A 1 308 ? 31.008 -21.668 -10.514 1.00 71.38 308 LYS A O 1
ATOM 2423 N N . LEU A 1 309 ? 32.392 -20.081 -11.296 1.00 71.19 309 LEU A N 1
ATOM 2424 C CA . LEU A 1 309 ? 33.610 -20.900 -11.266 1.00 71.19 309 LEU A CA 1
ATOM 2425 C C . LEU A 1 309 ? 34.193 -21.071 -9.854 1.00 71.19 309 LEU A C 1
ATOM 2427 O O . LEU A 1 309 ? 34.924 -22.027 -9.624 1.00 71.19 309 LEU A O 1
ATOM 2431 N N . ASP A 1 310 ? 33.872 -20.167 -8.925 1.00 66.44 310 ASP A N 1
ATOM 2432 C CA . ASP A 1 310 ? 34.347 -20.189 -7.531 1.00 66.44 310 ASP A CA 1
ATOM 2433 C C . ASP A 1 310 ? 33.453 -21.017 -6.579 1.00 66.44 310 ASP A C 1
ATOM 2435 O O . ASP A 1 310 ? 33.543 -20.846 -5.368 1.00 66.44 310 ASP A O 1
ATOM 2439 N N . ASP A 1 311 ? 32.551 -21.851 -7.118 1.00 47.53 311 ASP A N 1
ATOM 2440 C CA . ASP A 1 311 ? 31.611 -22.751 -6.408 1.00 47.53 311 ASP A CA 1
ATOM 2441 C C . ASP A 1 311 ? 30.990 -22.176 -5.118 1.00 47.53 311 AS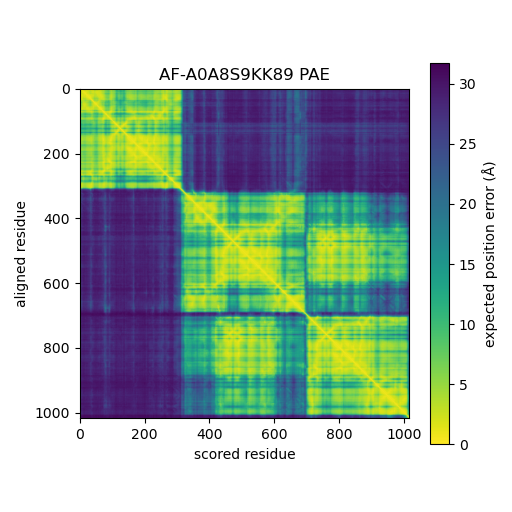P A C 1
ATOM 2443 O O . ASP A 1 311 ? 30.879 -22.831 -4.082 1.00 47.53 311 ASP A O 1
ATOM 2447 N N . ASN A 1 312 ? 30.533 -20.922 -5.174 1.00 45.19 312 ASN A N 1
ATOM 2448 C CA . ASN A 1 312 ? 29.746 -20.317 -4.096 1.00 45.19 312 ASN A CA 1
ATOM 2449 C C . ASN A 1 312 ? 28.284 -20.820 -4.144 1.00 45.19 312 ASN A C 1
ATOM 2451 O O . ASN A 1 312 ? 27.337 -20.034 -4.136 1.00 45.19 312 ASN A O 1
ATOM 2455 N N . SER A 1 313 ? 28.095 -22.142 -4.241 1.00 43.28 313 SER A N 1
ATOM 2456 C CA . SER A 1 313 ? 26.786 -22.805 -4.267 1.00 43.28 313 SER A CA 1
ATOM 2457 C C . SER A 1 313 ? 26.060 -22.735 -2.914 1.00 43.28 313 SER A C 1
ATOM 2459 O O . SER A 1 313 ? 24.829 -22.729 -2.887 1.00 43.28 313 SER A O 1
ATOM 2461 N N . LYS A 1 314 ? 26.795 -22.552 -1.804 1.00 38.97 314 LYS A N 1
ATOM 2462 C CA . LYS A 1 314 ? 26.283 -21.933 -0.568 1.00 38.97 314 LYS A CA 1
ATOM 2463 C C . LYS A 1 314 ? 26.506 -20.416 -0.629 1.00 38.97 314 LYS A C 1
ATOM 2465 O O . LYS A 1 314 ? 27.646 -19.963 -0.566 1.00 38.97 314 LYS A O 1
ATOM 2470 N N . LEU A 1 315 ? 25.437 -19.620 -0.705 1.00 42.66 315 LEU A N 1
ATOM 2471 C CA . LEU A 1 315 ? 25.559 -18.156 -0.811 1.00 42.66 315 LEU A CA 1
ATOM 2472 C C . LEU A 1 315 ? 25.771 -17.439 0.537 1.00 42.66 315 LEU A C 1
ATOM 2474 O O . LEU A 1 315 ? 26.434 -16.399 0.562 1.00 42.66 315 LEU A O 1
ATOM 2478 N N . LEU A 1 316 ? 25.250 -17.978 1.649 1.00 40.31 316 LEU A N 1
ATOM 2479 C CA . LEU A 1 316 ? 25.393 -17.406 2.996 1.00 40.31 316 LEU A CA 1
ATOM 2480 C C . LEU A 1 316 ? 25.647 -18.487 4.056 1.00 40.31 316 LEU A C 1
ATOM 2482 O O . LEU A 1 316 ? 24.739 -19.219 4.438 1.00 40.31 316 LEU A O 1
ATOM 2486 N N . GLU A 1 317 ? 26.866 -18.520 4.591 1.00 40.06 317 GLU A N 1
ATOM 2487 C CA . GLU A 1 317 ? 27.244 -19.312 5.770 1.00 40.06 317 GLU A CA 1
ATOM 2488 C C . GLU A 1 317 ? 27.586 -18.349 6.924 1.00 40.06 317 GLU A C 1
ATOM 2490 O O . GLU 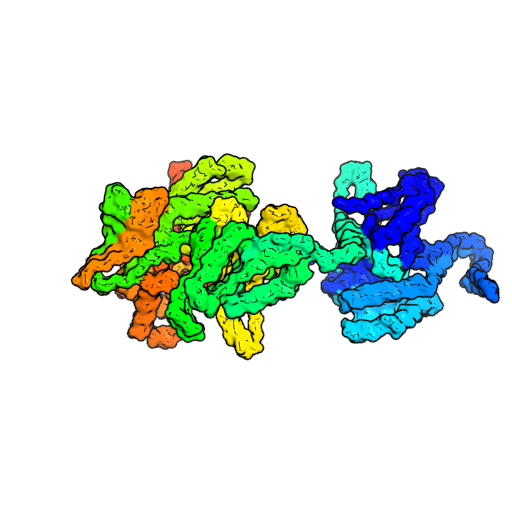A 1 317 ? 28.742 -18.176 7.294 1.00 40.06 317 GLU A O 1
ATOM 2495 N N . PHE A 1 318 ? 26.574 -17.621 7.420 1.00 39.66 318 PHE A N 1
ATOM 2496 C CA . PHE A 1 318 ? 26.708 -16.647 8.515 1.00 39.66 318 PHE A CA 1
ATOM 2497 C C . PHE A 1 318 ? 25.388 -16.443 9.285 1.00 39.66 318 PHE A C 1
ATOM 2499 O O . PHE A 1 318 ? 24.563 -15.636 8.865 1.00 39.66 318 PHE A O 1
ATOM 2506 N N . THR A 1 319 ? 25.228 -17.108 10.438 1.00 36.34 319 THR A N 1
ATOM 2507 C CA . THR A 1 319 ? 24.787 -16.510 11.727 1.00 36.34 319 THR A CA 1
ATOM 2508 C C . THR A 1 319 ? 24.814 -17.560 12.850 1.00 36.34 319 THR A C 1
ATOM 2510 O O . THR A 1 319 ? 24.052 -18.517 12.837 1.00 36.34 319 THR A O 1
ATOM 2513 N N . GLU A 1 320 ? 25.624 -17.348 13.894 1.00 37.91 320 GLU A N 1
ATOM 2514 C CA . GLU A 1 320 ? 25.561 -18.142 15.143 1.00 37.91 320 GLU A CA 1
ATOM 2515 C C . GLU A 1 320 ? 24.462 -17.647 16.114 1.00 37.91 320 GLU A C 1
ATOM 2517 O O . GLU A 1 320 ? 24.476 -17.969 17.304 1.00 37.91 320 GLU A O 1
ATOM 2522 N N . LYS A 1 321 ? 23.576 -16.744 15.672 1.00 48.44 321 LYS A N 1
ATOM 2523 C CA . LYS A 1 321 ? 22.756 -15.907 16.562 1.00 48.44 321 LYS A CA 1
ATOM 2524 C C . LYS A 1 321 ? 21.294 -15.856 16.144 1.00 48.44 321 LYS A C 1
ATOM 2526 O O . LYS A 1 321 ? 20.942 -16.028 14.984 1.00 48.44 321 LYS A O 1
ATOM 2531 N N . LEU A 1 322 ? 20.452 -15.684 17.159 1.00 50.66 322 LEU A N 1
ATOM 2532 C CA . LEU A 1 322 ? 19.123 -16.275 17.173 1.00 50.66 322 LEU A CA 1
ATOM 2533 C C . LEU A 1 322 ? 18.025 -15.352 16.637 1.00 50.66 322 LEU A C 1
ATOM 2535 O O . LEU A 1 322 ? 18.076 -14.130 16.800 1.00 50.66 322 LEU A O 1
ATOM 2539 N N . GLU A 1 323 ? 16.983 -15.965 16.083 1.00 51.50 323 GLU A N 1
ATOM 2540 C CA . GLU A 1 323 ? 15.756 -15.292 15.642 1.00 51.50 323 GLU A CA 1
ATOM 2541 C C . GLU A 1 323 ? 14.519 -15.977 16.231 1.00 51.50 323 GLU A C 1
ATOM 2543 O O . GLU A 1 323 ? 14.468 -17.206 16.310 1.00 51.50 323 GLU A O 1
ATOM 2548 N N . ALA A 1 324 ? 13.504 -15.206 16.631 1.00 49.50 324 ALA A N 1
ATOM 2549 C CA . ALA A 1 324 ? 12.230 -15.757 17.092 1.00 49.50 324 ALA A CA 1
ATOM 2550 C C . ALA A 1 324 ? 11.233 -15.867 15.923 1.00 49.50 324 ALA A C 1
ATOM 2552 O O . ALA A 1 324 ? 10.726 -14.855 15.437 1.00 49.50 324 ALA A O 1
ATOM 2553 N N . ALA A 1 325 ? 10.922 -17.087 15.471 1.00 51.50 325 ALA A N 1
ATOM 2554 C CA . ALA A 1 325 ? 9.930 -17.313 14.416 1.00 51.50 325 ALA A CA 1
ATOM 2555 C C . ALA A 1 325 ? 8.589 -17.766 14.998 1.00 51.50 325 ALA A C 1
ATOM 2557 O O . ALA A 1 325 ? 8.470 -18.856 15.563 1.00 51.50 325 ALA A O 1
ATOM 2558 N N . CYS A 1 326 ? 7.563 -16.941 14.805 1.00 48.22 326 CYS A N 1
ATOM 2559 C CA . CYS A 1 326 ? 6.218 -17.194 15.307 1.00 48.22 326 CYS A CA 1
ATOM 2560 C C . CYS A 1 326 ? 5.324 -17.759 14.194 1.00 48.22 326 CYS A C 1
ATOM 2562 O O . CYS A 1 326 ? 5.079 -17.099 13.179 1.00 48.22 326 CYS A O 1
ATOM 2564 N N . VAL A 1 327 ? 4.840 -18.988 14.375 1.00 56.75 327 VAL A N 1
ATOM 2565 C CA . VAL A 1 327 ? 4.010 -19.718 13.401 1.00 56.75 327 VAL A CA 1
ATOM 2566 C C . VAL A 1 327 ? 2.525 -19.519 13.717 1.00 56.75 327 VAL A C 1
ATOM 2568 O O . VAL A 1 327 ? 2.140 -19.520 14.880 1.00 56.75 327 VAL A O 1
ATOM 2571 N N . GLY A 1 328 ? 1.698 -19.340 12.683 1.00 52.91 328 GLY A N 1
ATOM 2572 C CA . GLY A 1 328 ? 0.253 -19.129 12.810 1.00 52.91 328 GLY A CA 1
ATOM 2573 C C . GLY A 1 328 ? -0.603 -20.342 12.430 1.00 52.91 328 GLY A C 1
ATOM 2574 O O . GLY A 1 328 ? -0.147 -21.491 12.430 1.00 52.91 328 GLY A O 1
ATOM 2575 N N . ASP A 1 329 ? -1.855 -20.057 12.078 1.00 54.78 329 ASP A N 1
ATOM 2576 C CA . ASP A 1 329 ? -2.917 -21.026 11.789 1.00 54.78 329 ASP A CA 1
ATOM 2577 C C . ASP A 1 329 ? -3.175 -21.233 10.281 1.00 54.78 329 ASP A C 1
ATOM 2579 O O . ASP A 1 329 ? -2.616 -20.550 9.421 1.00 54.78 329 ASP A O 1
ATOM 2583 N N . GLU A 1 330 ? -4.089 -22.158 9.964 1.00 61.59 330 GLU A N 1
ATOM 2584 C CA . GLU A 1 330 ? -4.784 -22.265 8.670 1.00 61.59 330 GLU A CA 1
ATOM 2585 C C . GLU A 1 330 ? -3.864 -22.142 7.425 1.00 61.59 330 GLU A C 1
ATOM 2587 O O . GLU A 1 330 ? -2.819 -22.788 7.331 1.00 61.59 330 GLU A O 1
ATOM 2592 N N . MET A 1 331 ? -4.266 -21.359 6.413 1.00 59.62 331 MET A N 1
ATOM 2593 C CA . MET A 1 331 ? -3.553 -21.251 5.135 1.00 59.62 331 MET A CA 1
ATOM 2594 C C . MET A 1 331 ? -2.221 -20.501 5.264 1.00 59.62 331 MET A C 1
ATOM 2596 O O . MET A 1 331 ? -1.288 -20.757 4.500 1.00 59.62 331 MET A O 1
ATOM 2600 N N . THR A 1 332 ? -2.118 -19.570 6.217 1.00 58.00 332 THR A N 1
ATOM 2601 C CA . THR A 1 332 ? -0.906 -18.768 6.415 1.00 58.00 332 THR A CA 1
ATOM 2602 C C . THR A 1 332 ? 0.222 -19.639 6.958 1.00 58.00 332 THR A C 1
ATOM 2604 O O . THR A 1 332 ? 1.331 -19.538 6.444 1.00 58.00 332 THR A O 1
ATOM 2607 N N . ARG A 1 333 ? -0.067 -20.608 7.840 1.00 68.88 333 ARG A N 1
ATOM 2608 C CA . ARG A 1 333 ? 0.876 -21.661 8.271 1.00 68.88 333 ARG A CA 1
ATOM 2609 C C . ARG A 1 333 ? 1.488 -22.444 7.100 1.00 68.88 333 ARG A C 1
ATOM 2611 O O . ARG A 1 333 ? 2.702 -22.650 7.060 1.00 68.88 333 ARG A O 1
ATOM 2618 N N . VAL A 1 334 ? 0.661 -22.857 6.134 1.00 60.25 334 VAL A N 1
ATOM 2619 C CA . VAL A 1 334 ? 1.094 -23.629 4.948 1.00 60.25 334 VAL A CA 1
ATOM 2620 C C . VAL A 1 334 ? 2.008 -22.790 4.049 1.00 60.25 334 VAL A C 1
ATOM 2622 O O . VAL A 1 334 ? 3.072 -23.249 3.626 1.00 60.25 334 VAL A O 1
ATOM 2625 N N . ILE A 1 335 ? 1.621 -21.537 3.795 1.00 62.41 335 ILE A N 1
ATOM 2626 C CA . ILE A 1 335 ? 2.394 -20.591 2.979 1.00 62.41 335 ILE A CA 1
ATOM 2627 C C . ILE A 1 335 ? 3.718 -20.241 3.667 1.00 62.41 335 ILE A C 1
ATOM 2629 O O . ILE A 1 335 ? 4.758 -20.273 3.019 1.00 62.41 335 ILE A O 1
ATOM 2633 N N . TRP A 1 336 ? 3.704 -19.989 4.978 1.00 65.38 336 TRP A N 1
ATOM 2634 C CA . TRP A 1 336 ? 4.887 -19.657 5.777 1.00 65.38 336 TRP A CA 1
ATOM 2635 C C . TRP A 1 336 ? 5.952 -20.752 5.716 1.00 65.38 336 TRP A C 1
ATOM 2637 O O . TRP A 1 336 ? 7.119 -20.463 5.446 1.00 65.38 336 TRP A O 1
ATOM 2647 N N . LYS A 1 337 ? 5.539 -22.021 5.858 1.00 69.00 337 LYS A N 1
ATOM 2648 C CA . LYS A 1 337 ? 6.427 -23.168 5.640 1.00 69.00 337 LYS A CA 1
ATOM 2649 C C . LYS A 1 337 ? 6.975 -23.182 4.209 1.00 69.00 337 LYS A C 1
ATOM 2651 O O . LYS A 1 337 ? 8.181 -23.287 4.025 1.00 69.00 337 LYS A O 1
ATOM 2656 N N . SER A 1 338 ? 6.126 -23.017 3.190 1.00 62.22 338 SER A N 1
ATOM 2657 C CA . SER A 1 338 ? 6.594 -23.016 1.796 1.00 62.22 338 SER A CA 1
ATOM 2658 C C . SER A 1 338 ? 7.474 -21.811 1.426 1.00 62.22 338 SER A C 1
ATOM 2660 O O . SER A 1 338 ? 8.192 -21.913 0.432 1.00 62.22 338 SER A O 1
ATOM 2662 N N . ILE A 1 339 ? 7.414 -20.692 2.155 1.00 66.44 339 ILE A N 1
ATOM 2663 C CA . ILE A 1 339 ? 8.345 -19.563 2.007 1.00 66.44 339 ILE A CA 1
ATOM 2664 C C . ILE A 1 339 ? 9.694 -19.959 2.601 1.00 66.44 339 ILE A C 1
ATOM 2666 O O . ILE A 1 339 ? 10.687 -19.953 1.879 1.00 66.44 339 ILE A O 1
ATOM 2670 N N . LYS A 1 340 ? 9.720 -20.382 3.872 1.00 75.38 340 LYS A N 1
ATOM 2671 C CA . LYS A 1 340 ? 10.941 -20.835 4.548 1.00 75.38 340 LYS A CA 1
ATOM 2672 C C . LYS A 1 340 ? 11.676 -21.894 3.716 1.00 75.38 340 LYS A C 1
ATOM 2674 O O . LYS A 1 340 ? 12.815 -21.671 3.312 1.00 75.38 340 LYS A O 1
ATOM 2679 N N . ASP A 1 341 ? 10.991 -22.996 3.417 1.00 73.12 341 ASP A N 1
ATOM 2680 C CA . ASP A 1 341 ? 11.580 -24.210 2.845 1.00 73.12 341 ASP A CA 1
ATOM 2681 C C . ASP A 1 341 ? 12.080 -24.026 1.394 1.00 73.12 341 ASP A C 1
ATOM 2683 O O . ASP A 1 341 ? 12.915 -24.806 0.941 1.00 73.12 341 ASP A O 1
ATOM 2687 N N . LYS A 1 342 ? 11.582 -23.020 0.652 1.00 66.81 342 LYS A N 1
ATOM 2688 C CA . LYS A 1 342 ? 11.945 -22.776 -0.765 1.00 66.81 342 LYS A CA 1
ATOM 2689 C C . LYS A 1 342 ? 12.731 -21.490 -1.015 1.00 66.81 342 LYS A C 1
ATOM 2691 O O . LYS A 1 342 ? 13.431 -21.417 -2.019 1.00 66.81 342 LYS A O 1
ATOM 2696 N N . LEU A 1 343 ? 12.565 -20.471 -0.171 1.00 65.69 343 LEU A N 1
ATOM 2697 C CA . LEU A 1 343 ? 13.084 -19.118 -0.407 1.00 65.69 343 LEU A CA 1
ATOM 2698 C C . LEU A 1 343 ? 14.089 -18.659 0.654 1.00 65.69 343 LEU A C 1
ATOM 2700 O O . LEU A 1 343 ? 14.828 -17.726 0.371 1.00 65.69 343 LEU A O 1
ATOM 2704 N N . ILE A 1 344 ? 14.128 -19.284 1.840 1.00 71.56 344 ILE A N 1
ATOM 2705 C CA . ILE A 1 344 ? 15.027 -18.890 2.939 1.00 71.56 344 ILE A CA 1
ATOM 2706 C C . ILE A 1 344 ? 16.078 -19.975 3.199 1.00 71.56 344 ILE A C 1
ATOM 2708 O O . ILE A 1 344 ? 17.247 -19.786 2.875 1.00 71.56 344 ILE A O 1
ATOM 2712 N N . THR A 1 345 ? 15.688 -21.144 3.719 1.00 76.19 345 THR A N 1
ATOM 2713 C CA . THR A 1 345 ? 16.650 -22.171 4.164 1.00 76.19 345 THR A CA 1
ATOM 2714 C C . THR A 1 345 ? 17.488 -22.855 3.073 1.00 76.19 345 THR A C 1
ATOM 2716 O O . THR A 1 345 ? 18.515 -23.420 3.432 1.00 76.19 345 THR A O 1
ATOM 2719 N N . PRO A 1 346 ? 17.155 -22.810 1.764 1.00 73.50 346 PRO A N 1
ATOM 2720 C CA . PRO A 1 346 ? 18.104 -23.212 0.718 1.00 73.50 346 PRO A CA 1
ATOM 2721 C C . PRO A 1 346 ? 19.278 -22.236 0.519 1.00 73.50 346 PRO A C 1
ATOM 2723 O O . PRO A 1 346 ? 20.219 -22.571 -0.195 1.00 73.50 346 PRO A O 1
ATOM 2726 N N . PHE A 1 347 ? 19.212 -21.031 1.099 1.00 66.69 347 PHE A N 1
ATOM 2727 C CA . PHE A 1 347 ? 20.163 -19.939 0.853 1.00 66.69 347 PHE A CA 1
ATOM 2728 C C . PHE A 1 347 ? 20.757 -19.320 2.125 1.00 66.69 347 PHE A C 1
ATOM 2730 O O . PHE A 1 347 ? 21.807 -18.688 2.024 1.00 66.69 347 PHE A O 1
ATOM 2737 N N . VAL A 1 348 ? 20.106 -19.483 3.285 1.00 64.12 348 VAL A N 1
ATOM 2738 C CA . VAL A 1 348 ? 20.507 -18.912 4.582 1.00 64.12 348 VAL A CA 1
ATOM 2739 C C . VAL A 1 348 ? 20.440 -19.968 5.688 1.00 64.12 348 VAL A C 1
ATOM 2741 O O . VAL A 1 348 ? 19.404 -20.609 5.876 1.00 64.12 348 VAL A O 1
ATOM 2744 N N . GLU A 1 349 ? 21.520 -20.102 6.456 1.00 69.75 349 GLU A N 1
ATOM 2745 C CA . GLU A 1 349 ? 21.562 -20.864 7.710 1.00 69.75 349 GLU A CA 1
ATOM 2746 C C . GLU A 1 349 ? 21.294 -19.930 8.907 1.00 69.75 349 GLU A C 1
ATOM 2748 O O . GLU A 1 349 ? 21.865 -18.841 8.972 1.00 69.75 349 GLU A O 1
ATOM 2753 N N . LEU A 1 350 ? 20.376 -20.322 9.805 1.00 67.25 350 LEU A N 1
ATOM 2754 C CA . LEU A 1 350 ? 19.795 -19.470 10.859 1.00 67.25 350 LEU A CA 1
ATOM 2755 C C . LEU A 1 350 ? 19.443 -20.299 12.115 1.00 67.25 350 LEU A C 1
ATOM 2757 O O . LEU A 1 350 ? 18.678 -21.266 12.009 1.00 67.25 350 LEU A O 1
ATOM 2761 N N . ASP A 1 351 ? 19.890 -19.893 13.314 1.00 73.75 351 ASP A N 1
ATOM 2762 C CA . ASP A 1 351 ? 19.432 -20.500 14.582 1.00 73.75 351 ASP A CA 1
ATOM 2763 C C . ASP A 1 351 ? 18.062 -19.946 15.023 1.00 73.75 351 ASP A C 1
ATOM 2765 O O . ASP A 1 351 ? 17.933 -19.072 15.887 1.00 73.75 351 ASP A O 1
ATOM 2769 N N . ILE A 1 352 ? 17.007 -20.470 14.404 1.00 75.38 352 ILE A N 1
ATOM 2770 C CA . ILE A 1 352 ? 15.636 -20.019 14.639 1.00 75.38 352 ILE A CA 1
ATOM 2771 C C . ILE A 1 352 ? 15.019 -20.740 15.846 1.00 75.38 352 ILE A C 1
ATOM 2773 O O . ILE A 1 352 ? 14.875 -21.965 15.864 1.00 75.38 352 ILE A O 1
ATOM 2777 N N . LYS A 1 353 ? 14.550 -19.963 16.826 1.00 81.00 353 LYS A N 1
ATOM 2778 C CA . LYS A 1 353 ? 13.722 -20.432 17.941 1.00 81.00 353 LYS A CA 1
ATOM 2779 C C . LYS A 1 353 ? 12.247 -20.279 17.571 1.00 81.00 353 LYS A C 1
ATOM 2781 O O . LYS A 1 353 ? 11.764 -19.175 17.325 1.00 81.00 353 LYS A O 1
ATOM 2786 N N . TYR A 1 354 ? 11.554 -21.410 17.479 1.00 81.25 354 TYR A N 1
ATOM 2787 C CA . TYR A 1 354 ? 10.176 -21.487 16.997 1.00 81.25 354 TYR A CA 1
ATOM 2788 C C . TYR A 1 354 ? 9.167 -21.412 18.138 1.00 81.25 354 TYR A C 1
ATOM 2790 O O . TYR A 1 354 ? 9.289 -22.139 19.121 1.00 81.25 354 TYR A O 1
ATOM 2798 N N . PHE A 1 355 ? 8.131 -20.601 17.940 1.00 83.06 355 PHE A N 1
ATOM 2799 C CA . PHE A 1 355 ? 6.972 -20.494 18.820 1.00 83.06 355 PHE A CA 1
ATOM 2800 C C . PHE A 1 355 ? 5.708 -20.761 17.996 1.00 83.06 355 PHE A C 1
ATOM 2802 O O . PHE A 1 355 ? 5.491 -20.128 16.958 1.00 83.06 355 PHE A O 1
ATOM 2809 N N . ASP A 1 356 ? 4.885 -21.721 18.420 1.00 83.19 356 ASP A N 1
ATOM 2810 C CA . ASP A 1 356 ? 3.629 -22.044 17.739 1.00 83.19 356 ASP A CA 1
ATOM 2811 C C . ASP A 1 356 ? 2.485 -21.228 18.349 1.00 83.19 356 ASP A C 1
ATOM 2813 O O . ASP A 1 356 ? 1.968 -21.550 19.415 1.00 83.19 356 ASP A O 1
ATOM 2817 N N . LEU A 1 357 ? 2.100 -20.146 17.673 1.00 83.19 357 LEU A N 1
ATOM 2818 C CA . LEU A 1 357 ? 0.999 -19.279 18.089 1.00 83.19 357 LEU A CA 1
ATOM 2819 C C . LEU A 1 357 ? -0.348 -19.730 17.498 1.00 83.19 357 LEU A C 1
ATOM 2821 O O . LEU A 1 357 ? -1.312 -18.961 17.514 1.00 83.19 357 LEU A O 1
ATOM 2825 N N . GLY A 1 358 ? -0.432 -20.959 16.977 1.00 82.44 358 GLY A N 1
ATOM 2826 C CA . GLY A 1 358 ? -1.691 -21.550 16.540 1.00 82.44 358 GLY A CA 1
ATOM 2827 C C . GLY A 1 358 ? -2.654 -21.795 17.706 1.00 82.44 358 GLY A C 1
ATOM 2828 O O . GLY A 1 358 ? -2.236 -22.159 18.811 1.00 82.44 358 GLY A O 1
ATOM 2829 N N . LEU A 1 359 ? -3.957 -21.626 17.461 1.00 81.88 359 LEU A N 1
ATOM 2830 C CA . LEU A 1 359 ? -5.007 -21.692 18.487 1.00 81.88 359 LEU A CA 1
ATOM 2831 C C . LEU A 1 359 ? -4.926 -22.927 19.408 1.00 81.88 359 LEU A C 1
ATOM 2833 O O . LEU A 1 359 ? -4.993 -22.727 20.621 1.00 81.88 359 LEU A O 1
ATOM 2837 N N . PRO A 1 360 ? -4.728 -24.170 18.915 1.00 83.12 360 PRO A N 1
ATOM 2838 C CA . PRO A 1 360 ? -4.673 -25.343 19.789 1.00 83.12 360 PRO A CA 1
ATOM 2839 C C . PRO A 1 360 ? -3.460 -25.355 20.730 1.00 83.12 360 PRO A C 1
ATOM 2841 O O . PRO A 1 360 ? -3.567 -25.833 21.856 1.00 83.12 360 PRO A O 1
ATOM 2844 N N . HIS A 1 361 ? -2.306 -24.824 20.304 1.00 86.62 361 HIS A N 1
ATOM 2845 C CA . HIS A 1 361 ? -1.111 -24.785 21.154 1.00 86.62 361 HIS A CA 1
ATOM 2846 C C . HIS A 1 361 ? -1.185 -23.650 22.181 1.00 86.62 361 HIS A C 1
ATOM 2848 O O . HIS A 1 361 ? -0.795 -23.828 23.336 1.00 86.62 361 HIS A O 1
ATOM 2854 N N . ARG A 1 362 ? -1.766 -22.508 21.798 1.00 91.50 362 ARG A N 1
ATOM 2855 C CA . ARG A 1 362 ? -2.098 -21.429 22.734 1.00 91.50 362 ARG A CA 1
ATOM 2856 C C . ARG A 1 362 ? -3.088 -21.893 23.796 1.00 91.50 362 ARG A C 1
ATOM 2858 O O . ARG A 1 362 ? -2.841 -21.677 24.975 1.00 91.50 362 ARG A O 1
ATOM 2865 N N . ASP A 1 363 ? -4.154 -22.588 23.407 1.00 89.69 363 ASP A N 1
ATOM 2866 C CA . ASP A 1 363 ? -5.108 -23.151 24.365 1.00 89.69 363 ASP A CA 1
ATOM 2867 C C . ASP A 1 363 ? -4.435 -24.164 25.303 1.00 89.69 363 ASP A C 1
ATOM 2869 O O . ASP A 1 363 ? -4.539 -24.037 26.523 1.00 89.69 363 ASP A O 1
ATOM 2873 N N . ALA A 1 364 ? -3.638 -25.095 24.764 1.00 90.38 364 ALA A N 1
ATOM 2874 C CA . ALA A 1 364 ? -2.897 -26.075 25.557 1.00 90.38 364 ALA A CA 1
ATOM 2875 C C . ALA A 1 364 ? -1.910 -25.444 26.563 1.00 90.38 364 ALA A C 1
ATOM 2877 O O . ALA A 1 364 ? -1.757 -25.971 27.664 1.00 90.38 364 ALA A O 1
ATOM 2878 N N . THR A 1 365 ? -1.273 -24.318 26.217 1.00 91.06 365 THR A N 1
ATOM 2879 C CA . THR A 1 365 ? -0.278 -23.614 27.058 1.00 91.06 365 THR A CA 1
ATOM 2880 C C . THR A 1 365 ? -0.862 -22.512 27.951 1.00 91.06 365 THR A C 1
ATOM 2882 O O . THR A 1 365 ? -0.110 -21.837 28.654 1.00 91.06 365 THR A O 1
ATOM 2885 N N . ASP A 1 366 ? -2.183 -22.316 27.952 1.00 90.88 366 ASP A N 1
ATOM 2886 C CA . ASP A 1 366 ? -2.865 -21.180 28.594 1.00 90.88 366 ASP A CA 1
ATOM 2887 C C . ASP A 1 366 ? -2.345 -19.804 28.106 1.00 90.88 366 ASP A C 1
ATOM 2889 O O . ASP A 1 366 ? -2.167 -18.865 28.881 1.00 90.88 366 ASP A O 1
ATOM 2893 N N . ASP A 1 367 ? -2.061 -19.711 26.804 1.00 87.31 367 ASP A N 1
ATOM 2894 C CA . ASP A 1 367 ? -1.495 -18.573 26.058 1.00 87.31 367 ASP A CA 1
ATOM 2895 C C . ASP A 1 367 ? -0.076 -18.128 26.479 1.00 87.31 367 ASP A C 1
ATOM 2897 O O . ASP A 1 367 ? 0.429 -17.107 26.003 1.00 87.31 367 ASP A O 1
ATOM 2901 N N . LYS A 1 368 ? 0.619 -18.914 27.319 1.00 90.38 368 LYS A N 1
ATOM 2902 C CA . LYS A 1 368 ? 1.996 -18.622 27.774 1.00 90.38 368 LYS A CA 1
ATOM 2903 C C . LYS A 1 368 ? 2.993 -18.522 26.622 1.00 90.38 368 LYS A C 1
ATOM 2905 O O . LYS A 1 368 ? 3.835 -17.628 26.642 1.00 90.38 368 LYS A O 1
ATOM 2910 N N . VAL A 1 369 ? 2.839 -19.349 25.583 1.00 88.38 369 VAL A N 1
ATOM 2911 C CA . VAL A 1 369 ? 3.696 -19.333 24.380 1.00 88.38 369 VAL A CA 1
ATOM 2912 C C . VAL A 1 369 ? 3.777 -17.945 23.721 1.00 88.38 369 VAL A C 1
ATOM 2914 O O . VAL A 1 369 ? 4.829 -17.560 23.219 1.00 88.38 369 VAL A O 1
ATOM 2917 N N . THR A 1 370 ? 2.699 -17.155 23.787 1.00 87.56 370 THR A N 1
ATOM 2918 C CA . THR A 1 370 ? 2.622 -15.791 23.232 1.00 87.56 370 THR A CA 1
ATOM 2919 C C . THR A 1 370 ? 3.383 -14.763 24.083 1.00 87.56 370 THR A C 1
ATOM 2921 O O . THR A 1 370 ? 3.853 -13.744 23.574 1.00 87.56 370 THR A O 1
ATOM 2924 N N . VAL A 1 371 ? 3.516 -15.015 25.389 1.00 89.19 371 VAL A N 1
ATOM 2925 C CA . VAL A 1 371 ? 4.339 -14.204 26.301 1.00 89.19 371 VAL A CA 1
ATOM 2926 C C . VAL A 1 371 ? 5.811 -14.580 26.136 1.00 89.19 371 VAL A C 1
ATOM 2928 O O . VAL A 1 371 ? 6.661 -13.706 25.980 1.00 89.19 371 VAL A O 1
ATOM 2931 N N . GLU A 1 372 ? 6.103 -15.880 26.088 1.00 88.75 372 GLU A N 1
ATOM 2932 C CA . GLU A 1 372 ? 7.447 -16.426 25.872 1.00 88.75 372 GLU A CA 1
ATOM 2933 C C . GLU A 1 372 ? 8.046 -15.967 24.537 1.00 88.75 372 GLU A C 1
ATOM 2935 O O . GLU A 1 372 ? 9.210 -15.562 24.503 1.00 88.75 372 GLU A O 1
ATOM 2940 N N . SER A 1 373 ? 7.253 -15.933 23.458 1.00 89.31 373 SER A N 1
ATOM 2941 C CA . SER A 1 373 ? 7.704 -15.404 22.169 1.00 89.31 373 SER A CA 1
ATOM 2942 C C . SER A 1 373 ? 8.053 -13.917 22.242 1.00 89.31 373 SER A C 1
ATOM 2944 O O . SER A 1 373 ? 9.052 -13.503 21.666 1.00 89.31 373 SER A O 1
ATOM 2946 N N . ALA A 1 374 ? 7.283 -13.107 22.977 1.00 85.94 374 ALA A N 1
ATOM 2947 C CA . ALA A 1 374 ? 7.538 -11.671 23.112 1.00 85.94 374 ALA A CA 1
ATOM 2948 C C . ALA A 1 374 ? 8.790 -11.361 23.957 1.00 85.94 374 ALA A C 1
ATOM 2950 O O . ALA A 1 374 ? 9.580 -10.485 23.600 1.00 85.94 374 ALA A O 1
ATOM 2951 N N . GLU A 1 375 ? 9.020 -12.102 25.044 1.00 88.50 375 GLU A N 1
ATOM 2952 C CA . GLU A 1 375 ? 10.252 -11.979 25.838 1.00 88.50 375 GLU A CA 1
ATOM 2953 C C . GLU A 1 375 ? 11.479 -12.523 25.082 1.00 88.50 375 GLU A C 1
ATOM 2955 O O . GLU A 1 375 ? 12.567 -11.944 25.160 1.00 88.50 375 GLU A O 1
ATOM 2960 N N . ALA A 1 376 ? 11.314 -13.565 24.257 1.00 85.81 376 ALA A N 1
ATOM 2961 C CA . ALA A 1 376 ? 12.347 -13.996 23.317 1.00 85.81 376 ALA A CA 1
ATOM 2962 C C . ALA A 1 376 ? 12.663 -12.908 22.272 1.00 85.81 376 ALA A C 1
ATOM 2964 O O . ALA A 1 376 ? 13.839 -12.657 22.004 1.00 85.81 376 ALA A O 1
ATOM 2965 N N . THR A 1 377 ? 11.656 -12.203 21.743 1.00 85.88 377 THR A N 1
ATOM 2966 C CA . THR A 1 377 ? 11.853 -11.062 20.831 1.00 85.88 377 THR A CA 1
ATOM 2967 C C . THR A 1 377 ? 12.698 -9.962 21.475 1.00 85.88 377 THR A C 1
ATOM 2969 O O . THR A 1 377 ? 13.675 -9.532 20.866 1.00 85.88 377 THR A O 1
ATOM 2972 N N . LYS A 1 378 ? 12.413 -9.561 22.726 1.00 84.88 378 LYS A N 1
ATOM 2973 C CA . LYS A 1 378 ? 13.259 -8.605 23.477 1.00 84.88 378 LYS A CA 1
ATOM 2974 C C . LYS A 1 378 ? 14.696 -9.099 23.628 1.00 84.88 378 LYS A C 1
ATOM 2976 O O . LYS A 1 378 ? 15.643 -8.359 23.390 1.00 84.88 378 LYS A O 1
ATOM 2981 N N . LYS A 1 379 ? 14.867 -10.366 24.016 1.00 86.44 379 LYS A N 1
ATOM 2982 C CA . LYS A 1 379 ? 16.185 -10.971 24.250 1.00 86.44 379 LYS A CA 1
ATOM 2983 C C . LYS A 1 379 ? 17.038 -11.032 22.978 1.00 86.44 379 LYS A C 1
ATOM 2985 O O . LYS A 1 379 ? 18.249 -10.820 23.042 1.00 86.44 379 LYS A O 1
ATOM 2990 N N . TYR A 1 380 ? 16.424 -11.335 21.834 1.00 83.31 380 TYR A N 1
ATOM 2991 C CA . TYR A 1 380 ? 17.129 -11.581 20.572 1.00 83.31 380 TYR A CA 1
ATOM 2992 C C . TYR A 1 380 ? 17.084 -10.409 19.579 1.00 83.31 380 TYR A C 1
ATOM 2994 O O . TYR A 1 380 ? 17.884 -10.384 18.641 1.00 83.31 380 TYR A O 1
ATOM 3002 N N . ASN A 1 381 ? 16.297 -9.365 19.861 1.00 84.69 381 ASN A N 1
ATOM 3003 C CA . ASN A 1 381 ? 16.140 -8.111 19.103 1.00 84.69 381 ASN A CA 1
ATOM 3004 C C . ASN A 1 381 ? 15.443 -8.264 17.729 1.00 84.69 381 ASN A C 1
ATOM 3006 O O . ASN A 1 381 ? 15.144 -7.263 17.084 1.00 84.69 381 ASN A O 1
ATOM 3010 N N . VAL A 1 382 ? 15.170 -9.490 17.264 1.00 83.56 382 VAL A N 1
ATOM 3011 C CA . VAL A 1 382 ? 14.519 -9.764 15.970 1.00 83.56 382 VAL A CA 1
ATOM 3012 C C . VAL A 1 382 ? 13.514 -10.902 16.114 1.00 83.56 382 VAL A C 1
ATOM 3014 O O . VAL A 1 382 ? 13.863 -12.001 16.557 1.00 83.56 382 VAL A O 1
ATOM 3017 N N . ALA A 1 383 ? 12.283 -10.646 15.675 1.00 81.88 383 ALA A N 1
ATOM 3018 C CA . ALA A 1 383 ? 11.260 -11.661 15.467 1.00 81.88 383 ALA A CA 1
ATOM 3019 C C . ALA A 1 383 ? 10.601 -11.550 14.090 1.00 81.88 383 ALA A C 1
ATOM 3021 O O . ALA A 1 383 ? 10.490 -10.465 13.516 1.00 81.88 383 ALA A O 1
ATOM 3022 N N . ILE A 1 384 ? 10.138 -12.694 13.584 1.00 79.94 384 ILE A N 1
ATOM 3023 C CA . ILE A 1 384 ? 9.477 -12.828 12.285 1.00 79.94 384 ILE A CA 1
ATOM 3024 C C . ILE A 1 384 ? 8.172 -13.608 12.497 1.00 79.94 384 ILE A C 1
ATOM 3026 O O . ILE A 1 384 ? 8.197 -14.788 12.864 1.00 79.94 384 ILE A O 1
ATOM 3030 N N . LYS A 1 385 ? 7.017 -12.954 12.311 1.00 82.38 385 LYS A N 1
ATOM 3031 C CA . LYS A 1 385 ? 5.702 -13.478 12.720 1.00 82.38 385 LYS A CA 1
ATOM 3032 C C . LYS A 1 385 ? 4.718 -13.685 11.564 1.00 82.38 385 LYS A C 1
ATOM 3034 O O . LYS A 1 385 ? 4.385 -12.772 10.808 1.00 82.38 385 LYS A O 1
ATOM 3039 N N . CYS A 1 386 ? 4.179 -14.899 11.495 1.00 71.19 386 CYS A N 1
ATOM 3040 C CA . CYS A 1 386 ? 3.065 -15.272 10.631 1.00 71.19 386 CYS A CA 1
ATOM 3041 C C . CYS A 1 386 ? 1.726 -14.707 11.154 1.00 71.19 386 CYS A C 1
ATOM 3043 O O . CYS A 1 386 ? 1.555 -14.512 12.356 1.00 71.19 386 CYS A O 1
ATOM 3045 N N . ALA A 1 387 ? 0.740 -14.495 10.278 1.00 66.88 387 ALA A N 1
ATOM 3046 C CA . ALA A 1 387 ? -0.604 -14.085 10.696 1.00 66.88 387 ALA A CA 1
ATOM 3047 C C . ALA A 1 387 ? -1.324 -15.202 11.490 1.00 66.88 387 ALA A C 1
ATOM 3049 O O . ALA A 1 387 ? -1.342 -16.361 11.063 1.00 66.88 387 ALA A O 1
ATOM 3050 N N . THR A 1 388 ? -1.927 -14.830 12.626 1.00 69.38 388 THR A N 1
ATOM 3051 C CA . THR A 1 388 ? -2.554 -15.709 13.638 1.00 69.38 388 THR A CA 1
ATOM 3052 C C . THR A 1 388 ? -4.064 -15.468 13.754 1.00 69.38 388 THR A C 1
ATOM 3054 O O . THR A 1 388 ? -4.552 -14.394 13.394 1.00 69.38 388 THR A O 1
ATOM 3057 N N . ILE A 1 389 ? -4.823 -16.439 14.276 1.00 69.38 389 ILE A N 1
ATOM 3058 C CA . ILE A 1 389 ? -6.264 -16.283 14.531 1.00 69.38 389 ILE A CA 1
ATOM 3059 C C . ILE A 1 389 ? -6.534 -15.743 15.943 1.00 69.38 389 ILE A C 1
ATOM 3061 O O . ILE A 1 389 ? -5.940 -16.154 16.940 1.00 69.38 389 ILE A O 1
ATOM 3065 N N . THR A 1 390 ? -7.507 -14.834 16.028 1.00 72.75 390 THR A N 1
ATOM 3066 C CA . THR A 1 390 ? -8.210 -14.488 17.274 1.00 72.75 390 THR A CA 1
ATOM 3067 C C . THR A 1 390 ? -9.599 -15.140 17.215 1.00 72.75 390 THR A C 1
ATOM 3069 O O . THR A 1 390 ? -10.265 -14.973 16.193 1.00 72.75 390 THR A O 1
ATOM 3072 N N . PRO A 1 391 ? -10.031 -15.923 18.222 1.00 71.25 391 PRO A N 1
ATOM 3073 C CA . PRO A 1 391 ? -11.244 -16.730 18.121 1.00 71.25 391 PRO A CA 1
ATOM 3074 C C . PRO A 1 391 ? -12.515 -15.918 18.415 1.00 71.25 391 PRO A C 1
ATOM 3076 O O . PRO A 1 391 ? -12.547 -15.104 19.338 1.00 71.25 391 PRO A O 1
ATOM 3079 N N . ASP A 1 392 ? -13.575 -16.193 17.656 1.00 71.81 392 ASP A N 1
ATOM 3080 C CA . ASP A 1 392 ? -14.964 -15.833 17.968 1.00 71.81 392 ASP A CA 1
ATOM 3081 C C . ASP A 1 392 ? -15.716 -17.019 18.618 1.00 71.81 392 ASP A C 1
ATOM 3083 O O . ASP A 1 392 ? -15.140 -18.080 18.859 1.00 71.81 392 ASP A O 1
ATOM 3087 N N . GLU A 1 393 ? -17.004 -16.849 18.925 1.00 72.12 393 GLU A N 1
ATOM 3088 C CA . GLU A 1 393 ? -17.862 -17.865 19.569 1.00 72.12 393 GLU A CA 1
ATOM 3089 C C . GLU A 1 393 ? -18.009 -19.145 18.725 1.00 72.12 393 GLU A C 1
ATOM 3091 O O . GLU A 1 393 ? -17.991 -20.265 19.250 1.00 72.12 393 GLU A O 1
ATOM 3096 N N . GLY A 1 394 ? -18.072 -18.988 17.400 1.00 74.44 394 GLY A N 1
ATOM 3097 C CA . GLY A 1 394 ? -18.066 -20.096 16.453 1.00 74.44 394 GLY A CA 1
ATOM 3098 C C . GLY A 1 394 ? -16.724 -20.821 16.454 1.00 74.44 394 GLY A C 1
ATOM 3099 O O . GLY A 1 394 ? -16.702 -22.048 16.481 1.00 74.44 394 GLY A O 1
ATOM 3100 N N . ARG A 1 395 ? -15.601 -20.092 16.509 1.00 74.19 395 ARG A N 1
ATOM 3101 C CA . ARG A 1 395 ? -14.252 -20.685 16.587 1.00 74.19 395 ARG A CA 1
ATOM 3102 C C . ARG A 1 395 ? -13.964 -21.381 17.917 1.00 74.19 395 ARG A C 1
ATOM 3104 O O . ARG A 1 395 ? -13.324 -22.426 17.902 1.00 74.19 395 ARG A O 1
ATOM 3111 N N . VAL A 1 396 ? -14.446 -20.858 19.048 1.00 79.00 396 VAL A N 1
ATOM 3112 C CA . VAL A 1 396 ? -14.367 -21.559 20.347 1.00 79.00 396 VAL A CA 1
ATOM 3113 C C . VAL A 1 396 ? -15.027 -22.936 20.242 1.00 79.00 396 VAL A C 1
ATOM 3115 O O . VAL A 1 396 ? -14.451 -23.924 20.691 1.00 79.00 396 VAL A O 1
ATOM 3118 N N . THR A 1 397 ? -16.172 -23.009 19.559 1.00 82.56 397 THR A N 1
ATOM 3119 C CA . THR A 1 397 ? -16.903 -24.260 19.306 1.00 82.56 397 THR A CA 1
ATOM 3120 C C . THR A 1 397 ? -16.211 -25.151 18.259 1.00 82.56 397 THR A C 1
ATOM 3122 O O . THR A 1 397 ? -16.088 -26.353 18.471 1.00 82.56 397 THR A O 1
ATOM 3125 N N . GLU A 1 398 ? -15.714 -24.584 17.151 1.00 79.00 398 GLU A N 1
ATOM 3126 C CA . GLU A 1 398 ? -15.039 -25.303 16.048 1.00 79.00 398 GLU A CA 1
ATOM 3127 C C . GLU A 1 398 ? -13.723 -25.969 16.486 1.00 79.00 398 GLU A C 1
ATOM 3129 O O . GLU A 1 398 ? -13.396 -27.050 16.002 1.00 79.00 398 GLU A O 1
ATOM 3134 N N . PHE A 1 399 ? -12.980 -25.340 17.403 1.00 79.88 399 PHE A N 1
ATOM 3135 C CA . PHE A 1 399 ? -11.688 -25.833 17.897 1.00 79.88 399 PHE A CA 1
ATOM 3136 C C . PHE A 1 399 ? -11.739 -26.458 19.304 1.00 79.88 399 PHE A C 1
ATOM 3138 O O . PHE A 1 399 ? -10.717 -26.963 19.764 1.00 79.88 399 PHE A O 1
ATOM 3145 N N . GLY A 1 400 ? -12.889 -26.438 19.991 1.00 85.88 400 GLY A N 1
ATOM 3146 C CA . GLY A 1 400 ? -13.039 -26.998 21.343 1.00 85.88 400 GLY A CA 1
ATOM 3147 C C . GLY A 1 400 ? -12.203 -26.283 22.414 1.00 85.88 400 GLY A C 1
ATOM 3148 O O . GLY A 1 400 ? -11.654 -26.937 23.298 1.00 85.88 400 GLY A O 1
ATOM 3149 N N . LEU A 1 401 ? -12.061 -24.958 22.308 1.00 87.12 401 LEU A N 1
ATOM 3150 C CA . LEU A 1 401 ? -11.178 -24.159 23.170 1.00 87.12 401 LEU A CA 1
ATOM 3151 C C . LEU A 1 401 ? -11.719 -24.059 24.607 1.00 87.12 401 LEU A C 1
ATOM 3153 O O . LEU A 1 401 ? -12.922 -23.885 24.805 1.00 87.12 401 LEU A O 1
ATOM 3157 N N . LYS A 1 402 ? -10.825 -24.045 25.607 1.00 88.69 402 LYS A N 1
ATOM 3158 C CA . LYS A 1 402 ? -11.149 -23.788 27.026 1.00 88.69 402 LYS A CA 1
ATOM 3159 C C . LYS A 1 402 ? -11.906 -22.471 27.215 1.00 88.69 402 LYS A C 1
ATOM 3161 O O . LYS A 1 402 ? -12.781 -22.371 28.070 1.00 88.69 402 LYS A O 1
ATOM 3166 N N . GLN A 1 403 ? -11.509 -21.442 26.463 1.00 83.06 403 GLN A N 1
ATOM 3167 C CA . GLN A 1 403 ? -12.081 -20.098 26.511 1.00 83.06 403 GLN A CA 1
ATOM 3168 C C . GLN A 1 403 ? -11.759 -19.289 25.244 1.00 83.06 403 GLN A C 1
ATOM 3170 O O . GLN A 1 403 ? -10.934 -19.673 24.414 1.00 83.06 403 GLN A O 1
ATOM 3175 N N . MET A 1 404 ? -12.385 -18.119 25.111 1.00 80.44 404 MET A N 1
ATOM 3176 C CA . MET A 1 404 ? -12.125 -17.185 24.015 1.00 80.44 404 MET A CA 1
ATOM 3177 C C . MET A 1 404 ? -10.860 -16.350 24.283 1.00 80.44 404 MET A C 1
ATOM 3179 O O . MET A 1 404 ? -10.919 -15.264 24.864 1.00 80.44 404 MET A O 1
ATOM 3183 N N . TRP A 1 405 ? -9.707 -16.874 23.868 1.00 82.00 405 TRP A N 1
ATOM 3184 C CA . TRP A 1 405 ? -8.400 -16.232 24.045 1.00 82.00 405 TRP A CA 1
ATOM 3185 C C . TRP A 1 405 ? -8.287 -14.850 23.376 1.00 82.00 405 TRP A C 1
ATOM 3187 O O . TRP A 1 405 ? -8.987 -14.527 22.417 1.00 82.00 405 TRP A O 1
ATOM 3197 N N . ARG A 1 406 ? -7.360 -14.023 23.878 1.00 76.69 406 ARG A N 1
ATOM 3198 C CA . ARG A 1 406 ? -7.063 -12.685 23.330 1.00 76.69 406 ARG A CA 1
ATOM 3199 C C . ARG A 1 406 ? -6.312 -12.784 21.991 1.00 76.69 406 ARG A C 1
ATOM 3201 O O . ARG A 1 406 ? -5.953 -13.872 21.544 1.00 76.69 406 ARG A O 1
ATOM 3208 N N . SER A 1 407 ? -6.075 -11.653 21.326 1.00 80.06 407 SER A N 1
ATOM 3209 C CA . SER A 1 407 ? -5.303 -11.621 20.075 1.00 80.06 407 SER A CA 1
ATOM 3210 C C . SER A 1 407 ? -3.791 -11.712 20.343 1.00 80.06 407 SER A C 1
ATOM 3212 O O . SER A 1 407 ? -3.296 -10.872 21.101 1.00 80.06 407 SER A O 1
ATOM 3214 N N . PRO A 1 408 ? -3.030 -12.631 19.704 1.00 79.62 408 PRO A N 1
ATOM 3215 C CA . PRO A 1 408 ? -1.574 -12.716 19.875 1.00 79.62 408 PRO A CA 1
ATOM 3216 C C . PRO A 1 408 ? -0.865 -11.415 19.521 1.00 79.62 408 PRO A C 1
ATOM 3218 O O . PRO A 1 408 ? 0.001 -10.951 20.257 1.00 79.62 408 PRO A O 1
ATOM 3221 N N . ASN A 1 409 ? -1.302 -10.783 18.428 1.00 78.44 409 ASN A N 1
ATOM 3222 C CA . ASN A 1 409 ? -0.800 -9.491 17.976 1.00 78.44 409 ASN A CA 1
ATOM 3223 C C . ASN A 1 409 ? -0.966 -8.438 19.083 1.00 78.44 409 ASN A C 1
ATOM 3225 O O . ASN A 1 409 ? -0.039 -7.688 19.362 1.00 78.44 409 ASN A O 1
ATOM 3229 N N . GLY A 1 410 ? -2.121 -8.415 19.757 1.00 74.94 410 GLY A N 1
ATOM 3230 C CA . GLY A 1 410 ? -2.357 -7.538 20.903 1.00 74.94 410 GLY A CA 1
ATOM 3231 C C . GLY A 1 410 ? -1.412 -7.833 22.070 1.00 74.94 410 GLY A C 1
ATOM 3232 O O . GLY A 1 410 ? -0.798 -6.911 22.599 1.00 74.94 410 GLY A O 1
ATOM 3233 N N . THR A 1 411 ? -1.257 -9.100 22.457 1.00 81.56 411 THR A N 1
ATOM 3234 C CA . THR A 1 411 ? -0.372 -9.506 23.562 1.00 81.56 411 THR A CA 1
ATOM 3235 C C . THR A 1 411 ? 1.088 -9.123 23.292 1.00 81.56 411 THR A C 1
ATOM 3237 O O . THR A 1 411 ? 1.683 -8.412 24.100 1.00 81.56 411 THR A O 1
ATOM 3240 N N . ILE A 1 412 ? 1.647 -9.501 22.137 1.00 83.44 412 ILE A N 1
ATOM 3241 C CA . ILE A 1 412 ? 3.059 -9.247 21.806 1.00 83.44 412 ILE A CA 1
ATOM 3242 C C . ILE A 1 412 ? 3.331 -7.743 21.664 1.00 83.44 412 ILE A C 1
ATOM 3244 O O . ILE A 1 412 ? 4.265 -7.237 22.283 1.00 83.44 412 ILE A O 1
ATOM 3248 N N . ARG A 1 413 ? 2.484 -6.995 20.936 1.00 80.81 413 ARG A N 1
ATOM 3249 C CA . ARG A 1 413 ? 2.646 -5.535 20.768 1.00 80.81 413 ARG A CA 1
ATOM 3250 C C . ARG A 1 413 ? 2.626 -4.793 22.112 1.00 80.81 413 ARG A C 1
ATOM 3252 O O . ARG A 1 413 ? 3.427 -3.885 22.305 1.00 80.81 413 ARG A O 1
ATOM 3259 N N . ASN A 1 414 ? 1.782 -5.213 23.063 1.00 76.44 414 ASN A N 1
ATOM 3260 C CA . ASN A 1 414 ? 1.767 -4.652 24.422 1.00 76.44 414 ASN A CA 1
ATOM 3261 C C . ASN A 1 414 ? 3.032 -4.992 25.229 1.00 76.44 414 ASN A C 1
ATOM 3263 O O . ASN A 1 414 ? 3.505 -4.147 25.981 1.00 76.44 414 ASN A O 1
ATOM 3267 N N . ILE A 1 415 ? 3.573 -6.208 25.096 1.00 82.94 415 ILE A N 1
ATOM 3268 C CA . ILE A 1 415 ? 4.788 -6.632 25.814 1.00 82.94 415 ILE A CA 1
ATOM 3269 C C . ILE A 1 415 ? 6.035 -5.921 25.266 1.00 82.94 415 ILE A C 1
ATOM 3271 O O . ILE A 1 415 ? 6.928 -5.575 26.040 1.00 82.94 415 ILE A O 1
ATOM 3275 N N . LEU A 1 416 ? 6.088 -5.692 23.950 1.00 81.69 416 LEU A N 1
ATOM 3276 C CA . LEU A 1 416 ? 7.170 -4.977 23.266 1.00 81.69 416 LEU A CA 1
ATOM 3277 C C . LEU A 1 416 ? 7.057 -3.445 23.365 1.00 81.69 416 LEU A C 1
ATOM 3279 O O . LEU A 1 416 ? 8.070 -2.760 23.256 1.00 81.69 416 LEU A O 1
ATOM 3283 N N . ASN A 1 417 ? 5.848 -2.913 23.580 1.00 76.31 417 ASN A N 1
ATOM 3284 C CA . ASN A 1 417 ? 5.544 -1.475 23.633 1.00 76.31 417 ASN A CA 1
ATOM 3285 C C . ASN A 1 417 ? 6.062 -0.695 22.400 1.00 76.31 417 ASN A C 1
ATOM 3287 O O . ASN A 1 417 ? 6.547 0.430 22.514 1.00 76.31 417 ASN A O 1
ATOM 3291 N N . GLY A 1 418 ? 6.010 -1.328 21.224 1.00 80.88 418 GLY A N 1
ATOM 3292 C CA . GLY A 1 418 ? 6.556 -0.799 19.972 1.00 80.88 418 GLY A CA 1
ATOM 3293 C C . GLY A 1 418 ? 5.497 -0.256 19.011 1.00 80.88 418 GLY A C 1
ATOM 3294 O O . GLY A 1 418 ? 4.353 -0.707 18.992 1.00 80.88 418 GLY A O 1
ATOM 3295 N N . THR A 1 419 ? 5.910 0.692 18.172 1.00 87.31 419 THR A N 1
ATOM 3296 C CA . THR A 1 419 ? 5.071 1.316 17.136 1.00 87.31 419 THR A CA 1
ATOM 3297 C C . THR A 1 419 ? 5.052 0.448 15.882 1.00 87.31 419 THR A C 1
ATOM 3299 O O . THR A 1 419 ? 6.107 0.023 15.419 1.00 87.31 419 THR A O 1
ATOM 3302 N N . VAL A 1 420 ? 3.874 0.195 15.306 1.00 87.81 420 VAL A N 1
ATOM 3303 C CA . VAL A 1 420 ? 3.732 -0.620 14.087 1.00 87.81 420 VAL A CA 1
ATOM 3304 C C . VAL A 1 420 ? 3.780 0.273 12.852 1.00 87.81 420 VAL A C 1
ATOM 3306 O O . VAL A 1 420 ? 2.851 1.039 12.606 1.00 87.81 420 VAL A O 1
ATOM 3309 N N . PHE A 1 421 ? 4.837 0.145 12.054 1.00 89.75 421 PHE A N 1
ATOM 3310 C CA . PHE A 1 421 ? 4.983 0.823 10.771 1.00 89.75 421 PHE A CA 1
ATOM 3311 C C . PHE A 1 421 ? 4.508 -0.061 9.618 1.00 89.75 421 PHE A C 1
ATOM 3313 O O . PHE A 1 421 ? 4.891 -1.228 9.515 1.00 89.75 421 PHE A O 1
ATOM 3320 N N . ARG A 1 422 ? 3.673 0.502 8.741 1.00 86.56 422 ARG A N 1
ATOM 3321 C CA . ARG A 1 422 ? 3.107 -0.159 7.559 1.00 86.56 422 ARG A CA 1
ATOM 3322 C C . ARG A 1 422 ? 3.362 0.677 6.310 1.00 86.56 422 ARG A C 1
ATOM 3324 O O . ARG A 1 422 ? 2.970 1.842 6.258 1.00 86.56 422 ARG A O 1
ATOM 3331 N N . GLU A 1 423 ? 3.994 0.078 5.302 1.00 87.69 423 GLU A N 1
ATOM 3332 C CA . GLU A 1 423 ? 4.441 0.760 4.078 1.00 87.69 423 GLU A CA 1
ATOM 3333 C C . GLU A 1 423 ? 4.127 -0.073 2.812 1.00 87.69 423 GLU A C 1
ATOM 3335 O O . GLU A 1 423 ? 4.356 -1.286 2.815 1.00 87.69 423 GLU A O 1
ATOM 3340 N N . PRO A 1 424 ? 3.619 0.541 1.724 1.00 85.62 424 PRO A N 1
ATOM 3341 C CA . PRO A 1 424 ? 3.203 -0.169 0.515 1.00 85.62 424 PRO A CA 1
ATOM 3342 C C . PRO A 1 424 ? 4.364 -0.602 -0.387 1.00 85.62 424 PRO A C 1
ATOM 3344 O O . PRO A 1 424 ? 5.294 0.153 -0.676 1.00 85.62 424 PRO A O 1
ATOM 3347 N N . ILE A 1 425 ? 4.245 -1.820 -0.909 1.00 75.12 425 ILE A N 1
ATOM 3348 C CA . ILE A 1 425 ? 5.191 -2.484 -1.807 1.00 75.12 425 ILE A CA 1
ATOM 3349 C C . ILE A 1 425 ? 4.825 -2.127 -3.253 1.00 75.12 425 ILE A C 1
ATOM 3351 O O . ILE A 1 425 ? 3.831 -2.606 -3.803 1.00 75.12 425 ILE A O 1
ATOM 3355 N N . LEU A 1 426 ? 5.623 -1.263 -3.883 1.00 79.62 426 LEU A N 1
ATOM 3356 C CA . LEU A 1 426 ? 5.294 -0.698 -5.194 1.00 79.62 426 LEU A CA 1
ATOM 3357 C C . LEU A 1 426 ? 5.718 -1.618 -6.353 1.00 79.62 426 LEU A C 1
ATOM 3359 O O . LEU A 1 426 ? 6.906 -1.798 -6.608 1.00 79.62 426 LEU A O 1
ATOM 3363 N N . CYS A 1 427 ? 4.741 -2.132 -7.107 1.00 66.81 427 CYS A N 1
ATOM 3364 C CA . CYS A 1 427 ? 4.950 -2.892 -8.347 1.00 66.81 427 CYS A CA 1
ATOM 3365 C C . CYS A 1 427 ? 4.490 -2.057 -9.554 1.00 66.81 427 CYS A C 1
ATOM 3367 O O . CYS A 1 427 ? 3.345 -1.609 -9.579 1.00 66.81 427 CYS A O 1
ATOM 3369 N N . LYS A 1 428 ? 5.338 -1.852 -10.575 1.00 76.50 428 LYS A N 1
ATOM 3370 C CA . LYS A 1 428 ? 5.061 -0.901 -11.682 1.00 76.50 428 LYS A CA 1
ATOM 3371 C C . LYS A 1 428 ? 3.843 -1.249 -12.549 1.00 76.50 428 LYS A C 1
ATOM 3373 O O . LYS A 1 428 ? 3.336 -0.375 -13.243 1.00 76.50 428 LYS A O 1
ATOM 3378 N N . ASN A 1 429 ? 3.408 -2.509 -12.555 1.00 70.06 429 ASN A N 1
ATOM 3379 C CA . ASN A 1 429 ? 2.281 -2.999 -13.354 1.00 70.06 429 ASN A CA 1
ATOM 3380 C C . ASN A 1 429 ? 1.007 -3.285 -12.542 1.00 70.06 429 ASN A C 1
ATOM 3382 O O . ASN A 1 429 ? 0.021 -3.724 -13.129 1.00 70.06 429 ASN A O 1
ATOM 3386 N N . VAL A 1 430 ? 1.012 -3.055 -11.225 1.00 65.44 430 VAL A N 1
ATOM 3387 C CA . VAL A 1 430 ? -0.216 -3.082 -10.421 1.00 65.44 430 VAL A CA 1
ATOM 3388 C C . VAL A 1 430 ? -0.795 -1.665 -10.434 1.00 65.44 430 VAL A C 1
ATOM 3390 O O . VAL A 1 430 ? -0.137 -0.748 -9.936 1.00 65.44 430 VAL A O 1
ATOM 3393 N N . PRO A 1 431 ? -1.986 -1.434 -11.016 1.00 69.44 431 PRO A N 1
ATOM 3394 C CA . PRO A 1 431 ? -2.589 -0.113 -10.996 1.00 69.44 431 PRO A CA 1
ATOM 3395 C C . PRO A 1 431 ? -2.982 0.247 -9.564 1.00 69.44 431 PRO A C 1
ATOM 3397 O O . PRO A 1 431 ? -3.662 -0.508 -8.868 1.00 69.44 431 PRO A O 1
ATOM 3400 N N . LYS A 1 432 ? -2.551 1.431 -9.132 1.00 80.94 432 LYS A N 1
ATOM 3401 C CA . LYS A 1 432 ? -2.993 2.032 -7.876 1.00 80.94 432 LYS A CA 1
ATOM 3402 C C . LYS A 1 432 ? -4.434 2.479 -8.057 1.00 80.94 432 LYS A C 1
ATOM 3404 O O . LYS A 1 432 ? -4.766 3.117 -9.055 1.00 80.94 432 LYS A O 1
ATOM 3409 N N . LEU A 1 433 ? -5.265 2.194 -7.066 1.00 75.31 433 LEU A N 1
ATOM 3410 C CA . LEU A 1 433 ? -6.641 2.662 -7.037 1.00 75.31 433 LEU A CA 1
ATOM 3411 C C . LEU A 1 433 ? -6.666 4.184 -6.798 1.00 75.31 433 LEU A C 1
ATOM 3413 O O . LEU A 1 433 ? -7.491 4.864 -7.397 1.00 75.31 433 LEU A O 1
ATOM 3417 N N . VAL A 1 434 ? -5.697 4.739 -6.061 1.00 81.44 434 VAL A N 1
ATOM 3418 C CA . VAL A 1 434 ? -5.397 6.184 -6.047 1.00 81.44 434 VAL A CA 1
ATOM 3419 C C . VAL A 1 434 ? -4.196 6.459 -6.978 1.00 81.44 434 VAL A C 1
ATOM 3421 O O . VAL A 1 434 ? -3.053 6.245 -6.566 1.00 81.44 434 VAL A O 1
ATOM 3424 N N . PRO A 1 435 ? -4.377 6.918 -8.236 1.00 80.12 435 PRO A N 1
ATOM 3425 C CA . PRO A 1 435 ? -3.276 7.012 -9.200 1.00 80.12 435 PRO A CA 1
ATOM 3426 C C . PRO A 1 435 ? -2.257 8.104 -8.857 1.00 80.12 435 PRO A C 1
ATOM 3428 O O . PRO A 1 435 ? -1.111 8.024 -9.294 1.00 80.12 435 PRO A O 1
ATOM 3431 N N . GLY A 1 436 ? -2.659 9.101 -8.057 1.00 81.50 436 GLY A N 1
ATOM 3432 C CA . GLY A 1 436 ? -1.784 10.178 -7.590 1.00 81.50 436 GLY A CA 1
ATOM 3433 C C . GLY A 1 436 ? -0.642 9.707 -6.686 1.00 81.50 436 GLY A C 1
ATOM 3434 O O . GLY A 1 436 ? 0.410 10.337 -6.682 1.00 81.50 436 GLY A O 1
ATOM 3435 N N . TRP A 1 437 ? -0.799 8.582 -5.977 1.00 88.81 437 TRP A N 1
ATOM 3436 C CA . TRP A 1 437 ? 0.178 8.052 -5.017 1.00 88.81 437 TRP A CA 1
ATOM 3437 C C . TRP A 1 437 ? 1.411 7.432 -5.694 1.00 88.81 437 TRP A C 1
ATOM 3439 O O . TRP A 1 437 ? 1.619 6.217 -5.656 1.00 88.81 437 TRP A O 1
ATOM 3449 N N . THR A 1 438 ? 2.238 8.238 -6.357 1.00 86.94 438 THR A N 1
ATOM 3450 C CA . THR A 1 438 ? 3.456 7.772 -7.042 1.00 86.94 438 THR A CA 1
ATOM 3451 C C . THR A 1 438 ? 4.499 7.238 -6.053 1.00 86.94 438 THR A C 1
ATOM 3453 O O . THR A 1 438 ? 5.126 6.211 -6.326 1.00 86.94 438 THR A O 1
ATOM 3456 N N . LYS A 1 439 ? 4.619 7.873 -4.882 1.00 91.94 439 LYS A N 1
ATOM 3457 C CA . LYS A 1 439 ? 5.488 7.517 -3.751 1.00 91.94 439 LYS A CA 1
ATOM 3458 C C . LYS A 1 439 ? 4.694 6.736 -2.688 1.00 91.94 439 LYS A C 1
ATOM 3460 O O . LYS A 1 439 ? 3.472 6.861 -2.620 1.00 91.94 439 LYS A O 1
ATOM 3465 N N . PRO A 1 440 ? 5.348 5.914 -1.848 1.00 92.31 440 PRO A N 1
ATOM 3466 C CA . PRO A 1 440 ? 4.679 5.210 -0.751 1.00 92.31 440 PRO A CA 1
ATOM 3467 C C . PRO A 1 440 ? 4.252 6.178 0.367 1.00 92.31 440 PRO A C 1
ATOM 3469 O O . PRO A 1 440 ? 4.859 7.232 0.547 1.00 92.31 440 PRO A O 1
ATOM 3472 N N . ILE A 1 441 ? 3.244 5.804 1.156 1.00 95.00 441 ILE A N 1
ATOM 3473 C CA . ILE A 1 441 ? 2.884 6.479 2.414 1.00 95.00 441 ILE A CA 1
ATOM 3474 C C . ILE A 1 441 ? 3.121 5.477 3.546 1.00 95.00 441 ILE A C 1
ATOM 3476 O O . ILE A 1 441 ? 2.617 4.358 3.481 1.00 95.00 441 ILE A O 1
ATOM 3480 N N . CYS A 1 442 ? 3.896 5.856 4.562 1.00 95.06 442 CYS A N 1
ATOM 3481 C CA . CYS A 1 442 ? 4.207 4.988 5.699 1.00 95.06 442 CYS A CA 1
ATOM 3482 C C . CYS A 1 442 ? 3.335 5.373 6.902 1.00 95.06 442 CYS A C 1
ATOM 3484 O O . CYS A 1 442 ? 3.529 6.450 7.463 1.00 95.06 442 CYS A O 1
ATOM 3486 N N . ILE A 1 443 ? 2.393 4.524 7.321 1.00 95.00 443 ILE A N 1
ATOM 3487 C CA . ILE A 1 443 ? 1.642 4.757 8.566 1.00 95.00 443 ILE A CA 1
ATOM 3488 C C . ILE A 1 443 ? 2.435 4.212 9.750 1.00 95.00 443 ILE A C 1
ATOM 3490 O O . ILE A 1 443 ? 2.787 3.036 9.763 1.00 95.00 443 ILE A O 1
ATOM 3494 N N . GLY A 1 444 ? 2.666 5.058 10.754 1.00 93.81 444 GLY A N 1
ATOM 3495 C CA . GLY A 1 444 ? 3.084 4.669 12.096 1.00 93.81 444 GLY A CA 1
ATOM 3496 C C . GLY A 1 444 ? 1.864 4.582 13.006 1.00 93.81 444 GLY A C 1
ATOM 3497 O O . GLY A 1 444 ? 1.248 5.594 13.331 1.00 93.81 444 GLY A O 1
ATOM 3498 N N . ARG A 1 445 ? 1.496 3.373 13.418 1.00 92.06 445 ARG A N 1
ATOM 3499 C CA . ARG A 1 445 ? 0.365 3.104 14.310 1.00 92.06 445 ARG A CA 1
ATOM 3500 C C . ARG A 1 445 ? 0.866 2.908 15.736 1.00 92.06 445 ARG A C 1
ATOM 3502 O O . ARG A 1 445 ? 1.664 2.004 15.983 1.00 92.06 445 ARG A O 1
ATOM 3509 N N . HIS A 1 446 ? 0.310 3.672 16.677 1.00 91.06 446 HIS A N 1
ATOM 3510 C CA . HIS A 1 446 ? 0.678 3.636 18.103 1.00 91.06 446 HIS A CA 1
ATOM 3511 C C . HIS A 1 446 ? 0.672 2.232 18.736 1.00 91.06 446 HIS A C 1
ATOM 3513 O O . HIS A 1 446 ? 1.507 1.934 19.578 1.00 91.06 446 HIS A O 1
ATOM 3519 N N . ALA A 1 447 ? -0.257 1.360 18.329 1.00 82.88 447 ALA A N 1
ATOM 3520 C CA . ALA A 1 447 ? -0.383 -0.041 18.765 1.00 82.88 447 ALA A CA 1
ATOM 3521 C C . ALA A 1 447 ? -0.651 -0.297 20.272 1.00 82.88 447 ALA A C 1
ATOM 3523 O O . ALA A 1 447 ? -0.971 -1.432 20.635 1.00 82.88 447 ALA A O 1
ATOM 3524 N N . PHE A 1 448 ? -0.624 0.734 21.122 1.00 87.31 448 PHE A N 1
ATOM 3525 C CA . PHE A 1 448 ? -0.990 0.702 22.544 1.00 87.31 448 PHE A CA 1
ATOM 3526 C C . PHE A 1 448 ? -2.388 1.310 22.810 1.00 87.31 448 PHE A C 1
ATOM 3528 O O . PHE A 1 448 ? -2.973 1.942 21.931 1.00 87.31 448 PHE A O 1
ATOM 3535 N N . GLY A 1 449 ? -2.943 1.076 24.008 1.00 88.56 449 GLY A N 1
ATOM 3536 C CA . GLY A 1 449 ? -4.139 1.759 24.537 1.00 88.56 449 GLY A CA 1
ATOM 3537 C C . GLY A 1 449 ? -5.364 1.811 23.610 1.00 88.56 449 GLY A C 1
ATOM 3538 O O . GLY A 1 449 ? -5.645 0.849 22.888 1.00 88.56 449 GLY A O 1
ATOM 3539 N N . ASP A 1 450 ? -6.060 2.957 23.632 1.00 89.75 450 ASP A N 1
ATOM 3540 C CA . ASP A 1 450 ? -7.150 3.324 22.703 1.00 89.75 450 ASP A CA 1
ATOM 3541 C C . ASP A 1 450 ? -8.343 2.333 22.741 1.00 89.75 450 ASP A C 1
ATOM 3543 O O . ASP A 1 450 ? -8.477 1.543 23.680 1.00 89.75 450 ASP A O 1
ATOM 3547 N N . GLN A 1 451 ? -9.214 2.335 21.723 1.00 88.88 451 GLN A N 1
ATOM 3548 C CA . GLN A 1 451 ? -10.346 1.400 21.582 1.00 88.88 451 GLN A CA 1
ATOM 3549 C C . GLN A 1 451 ? -9.918 -0.079 21.699 1.00 88.88 451 GLN A C 1
ATOM 3551 O O . GLN A 1 451 ? -10.696 -0.925 22.133 1.00 88.88 451 GLN A O 1
ATOM 3556 N N . TYR A 1 452 ? -8.658 -0.389 21.377 1.00 84.88 452 TYR A N 1
ATOM 3557 C CA . TYR A 1 452 ? -8.049 -1.718 21.492 1.00 84.88 452 TYR A CA 1
ATOM 3558 C C . TYR A 1 452 ? -7.769 -2.183 22.932 1.00 84.88 452 TYR A C 1
ATOM 3560 O O . TYR A 1 452 ? -7.530 -3.373 23.149 1.00 84.88 452 TYR A O 1
ATOM 3568 N N . ARG A 1 453 ? -7.808 -1.278 23.917 1.00 86.50 453 ARG A N 1
ATOM 3569 C CA . ARG A 1 453 ? -7.746 -1.584 25.359 1.00 86.50 453 ARG A CA 1
ATOM 3570 C C . ARG A 1 453 ? -8.905 -0.946 26.133 1.00 86.50 453 ARG A C 1
ATOM 3572 O O . ARG A 1 453 ? -8.773 -0.675 27.324 1.00 86.50 453 ARG A O 1
ATOM 3579 N N . ALA A 1 454 ? -10.027 -0.699 25.461 1.00 91.06 454 ALA A N 1
ATOM 3580 C CA . ALA A 1 454 ? -11.222 -0.165 26.092 1.00 91.06 454 ALA A CA 1
ATOM 3581 C C . ALA A 1 454 ? -11.892 -1.173 27.038 1.00 91.06 454 ALA A C 1
ATOM 3583 O O . ALA A 1 454 ? -11.950 -2.373 26.762 1.00 91.06 454 ALA A O 1
ATOM 3584 N N . THR A 1 455 ? -12.481 -0.649 28.109 1.00 93.06 455 THR A N 1
ATOM 3585 C CA . THR A 1 455 ? -13.461 -1.342 28.949 1.00 93.06 455 THR A CA 1
ATOM 3586 C C . THR A 1 455 ? -14.850 -0.898 28.504 1.00 93.06 455 THR A C 1
ATOM 3588 O O . THR A 1 455 ? -15.168 0.286 28.608 1.00 93.06 455 THR A O 1
ATOM 3591 N N . ASP A 1 456 ? -15.675 -1.823 28.004 1.00 93.81 456 ASP A N 1
ATOM 3592 C CA . ASP A 1 456 ? -17.030 -1.542 27.517 1.00 93.81 456 ASP A CA 1
ATOM 3593 C C . ASP A 1 456 ? -18.144 -2.185 28.365 1.00 93.81 456 ASP A C 1
ATOM 3595 O O . ASP A 1 456 ? -17.922 -3.124 29.136 1.00 93.81 456 ASP A O 1
ATOM 3599 N N . ALA A 1 457 ? -19.366 -1.664 28.239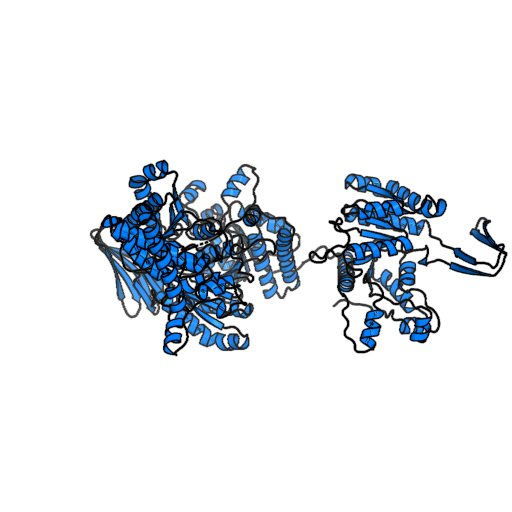 1.00 92.75 457 ALA A N 1
ATOM 3600 C CA . ALA A 1 457 ? -20.558 -2.098 28.962 1.00 92.75 457 ALA A CA 1
ATOM 3601 C C . ALA A 1 457 ? -21.833 -1.876 28.129 1.00 92.75 457 ALA A C 1
ATOM 3603 O O . ALA A 1 457 ? -21.970 -0.857 27.451 1.00 92.75 457 ALA A O 1
ATOM 3604 N N . VAL A 1 458 ? -22.790 -2.805 28.238 1.00 93.56 458 VAL A N 1
ATOM 3605 C CA . VAL A 1 458 ? -24.201 -2.526 27.923 1.00 93.56 458 VAL A CA 1
ATOM 3606 C C . VAL A 1 458 ? -24.836 -1.964 29.189 1.00 93.56 458 VAL A C 1
ATOM 3608 O O . VAL A 1 458 ? -24.730 -2.572 30.254 1.00 93.56 458 VAL A O 1
ATOM 3611 N N . ILE A 1 459 ? -25.476 -0.810 29.068 1.00 93.62 459 ILE A N 1
ATOM 3612 C CA . ILE A 1 459 ? -26.182 -0.114 30.138 1.00 93.62 459 ILE A CA 1
ATOM 3613 C C . ILE A 1 459 ? -27.668 -0.453 30.029 1.00 93.62 459 ILE A C 1
ATOM 3615 O O . ILE A 1 459 ? -28.221 -0.425 28.932 1.00 93.62 459 ILE A O 1
ATOM 3619 N N . LYS A 1 460 ? -28.318 -0.771 31.153 1.00 91.12 460 LYS A N 1
ATOM 3620 C CA . LYS A 1 460 ? -29.741 -1.132 31.204 1.00 91.12 460 LYS A CA 1
ATOM 3621 C C . LYS A 1 460 ? -30.510 -0.164 32.094 1.00 91.12 460 LYS A C 1
ATOM 3623 O O . LYS A 1 460 ? -30.128 0.059 33.240 1.00 91.12 460 LYS A O 1
ATOM 3628 N N . GLY A 1 461 ? -31.613 0.353 31.564 1.00 91.00 461 GLY A N 1
ATOM 3629 C CA . GLY A 1 461 ? -32.495 1.294 32.239 1.00 91.00 461 GLY A CA 1
ATOM 3630 C C . GLY A 1 461 ? -31.858 2.661 32.532 1.00 91.00 461 GLY A C 1
ATOM 3631 O O . GLY A 1 461 ? -30.741 2.956 32.093 1.00 91.00 461 GLY A O 1
ATOM 3632 N N . PRO A 1 462 ? -32.576 3.512 33.285 1.00 94.50 462 PRO A N 1
ATOM 3633 C CA . PRO A 1 462 ? -32.081 4.813 33.698 1.00 94.50 462 PRO A CA 1
ATOM 3634 C C . PRO A 1 462 ? -31.066 4.701 34.843 1.00 94.50 462 PRO A C 1
ATOM 3636 O O . PRO A 1 462 ? -31.227 3.898 35.768 1.00 94.50 462 PRO A O 1
ATOM 3639 N N . GLY A 1 463 ? -30.051 5.560 34.805 1.00 94.88 463 GLY A N 1
ATOM 3640 C CA . GLY A 1 463 ? -28.967 5.605 35.783 1.00 94.88 463 GLY A CA 1
ATOM 3641 C C . GLY A 1 463 ? -27.833 6.536 35.359 1.00 94.88 463 GLY A C 1
ATOM 3642 O O . GLY A 1 463 ? -27.773 6.990 34.214 1.00 94.88 463 GLY A O 1
ATOM 3643 N N . LYS A 1 464 ? -26.922 6.828 36.284 1.00 96.50 464 LYS A N 1
ATOM 3644 C CA . LYS A 1 464 ? -25.808 7.758 36.076 1.00 96.50 464 LYS A CA 1
ATOM 3645 C C . LYS A 1 464 ? -24.518 7.009 35.748 1.00 96.50 464 LYS A C 1
ATOM 3647 O O . LYS A 1 464 ? -24.156 6.061 36.436 1.00 96.50 464 LYS A O 1
ATOM 3652 N N . LEU A 1 465 ? -23.815 7.452 34.709 1.00 96.81 465 LEU A N 1
ATOM 3653 C CA . LEU A 1 465 ? -22.509 6.949 34.288 1.00 96.81 465 LEU A CA 1
ATOM 3654 C C . LEU A 1 465 ? -21.423 7.970 34.665 1.00 96.81 465 LEU A C 1
ATOM 3656 O O . LEU A 1 465 ? -21.454 9.109 34.187 1.00 96.81 465 LEU A O 1
ATOM 3660 N N . THR A 1 466 ? -20.449 7.573 35.485 1.00 96.75 466 THR A N 1
ATOM 3661 C CA . THR A 1 466 ? -19.300 8.408 35.877 1.00 96.75 466 THR A CA 1
ATOM 3662 C C . THR A 1 466 ? -17.964 7.737 35.561 1.00 96.75 466 THR A C 1
ATOM 3664 O O . THR A 1 466 ? -17.837 6.513 35.547 1.00 96.75 466 THR A O 1
ATOM 3667 N N . MET A 1 467 ? -16.958 8.558 35.264 1.00 96.06 467 MET A N 1
ATOM 3668 C CA . MET A 1 467 ? -15.561 8.153 35.141 1.00 96.06 467 MET A CA 1
ATOM 3669 C C . MET A 1 467 ? -14.811 8.698 36.355 1.00 96.06 467 MET A C 1
ATOM 3671 O O . MET A 1 467 ? -14.812 9.907 36.607 1.00 96.06 467 MET A O 1
ATOM 3675 N N . THR A 1 468 ? -14.177 7.802 37.104 1.00 95.31 468 THR A N 1
ATOM 3676 C CA . THR A 1 468 ? -13.526 8.102 38.380 1.00 95.31 468 THR A CA 1
ATOM 3677 C C . THR A 1 468 ? -12.033 7.810 38.278 1.00 95.31 468 THR A C 1
ATOM 3679 O O . THR A 1 468 ? -11.652 6.715 37.870 1.00 95.31 468 THR A O 1
ATOM 3682 N N . PHE A 1 469 ? -11.185 8.757 38.682 1.00 95.31 469 PHE A N 1
ATOM 3683 C CA . PHE A 1 469 ? -9.755 8.539 38.901 1.00 95.31 469 PHE A CA 1
ATOM 3684 C C . PHE A 1 469 ? -9.409 8.712 40.383 1.00 95.31 469 PHE A C 1
ATOM 3686 O O . PHE A 1 469 ? -9.735 9.732 40.988 1.00 95.31 469 PHE A O 1
ATOM 3693 N N . GLU A 1 470 ? -8.735 7.723 40.957 1.00 95.00 470 GLU A N 1
ATOM 3694 C CA . GLU A 1 470 ? -8.286 7.680 42.348 1.00 95.00 470 GLU A CA 1
ATOM 3695 C C . GLU A 1 470 ? -6.757 7.652 42.373 1.00 95.00 470 GLU A C 1
ATOM 3697 O O . GLU A 1 470 ? -6.130 6.596 42.259 1.00 95.00 470 GLU A O 1
ATOM 3702 N N . GLY A 1 471 ? -6.162 8.843 42.462 1.00 91.06 471 GLY A N 1
ATOM 3703 C CA . GLY A 1 471 ? -4.718 9.048 42.560 1.00 91.06 471 GLY A CA 1
ATOM 3704 C C . GLY A 1 471 ? -4.283 9.449 43.968 1.00 91.06 471 GLY A C 1
ATOM 3705 O O . GLY A 1 471 ? -5.104 9.619 44.870 1.00 91.06 471 GLY A O 1
ATOM 3706 N N . LYS A 1 472 ? -2.973 9.652 44.155 1.00 84.12 472 LYS A N 1
ATOM 3707 C CA . LYS A 1 472 ? -2.400 10.101 45.442 1.00 84.12 472 LYS A CA 1
ATOM 3708 C C . LYS A 1 472 ? -2.991 11.425 45.945 1.00 84.12 472 LYS A C 1
ATOM 3710 O O . LYS A 1 472 ? -3.146 11.593 47.149 1.00 84.12 472 LYS A O 1
ATOM 3715 N N . ASP A 1 473 ? -3.351 12.315 45.023 1.00 81.19 473 ASP A N 1
ATOM 3716 C CA . ASP A 1 473 ? -3.906 13.641 45.322 1.00 81.19 473 ASP A CA 1
ATOM 3717 C C . ASP A 1 473 ? -5.430 13.613 45.585 1.00 81.19 473 ASP A C 1
ATOM 3719 O O . ASP A 1 473 ? -6.032 14.650 45.859 1.00 81.19 473 ASP A O 1
ATOM 3723 N N . GLY A 1 474 ? -6.065 12.433 45.513 1.00 85.81 474 GLY A N 1
ATOM 3724 C CA . GLY A 1 474 ? -7.474 12.210 45.847 1.00 85.81 474 GLY A CA 1
ATOM 3725 C C . GLY A 1 474 ? -8.315 11.567 44.736 1.00 85.81 474 GLY A C 1
ATOM 3726 O O . GLY A 1 474 ? -7.828 11.186 43.669 1.00 85.81 474 GLY A O 1
ATOM 3727 N N . LYS A 1 475 ? -9.621 11.452 45.013 1.00 90.94 475 LYS A N 1
ATOM 3728 C CA . LYS A 1 475 ? -10.646 10.928 44.097 1.00 90.94 475 LYS A CA 1
ATOM 3729 C C . LYS A 1 475 ? -11.245 12.064 43.265 1.00 90.94 475 LYS A C 1
ATOM 3731 O O . LYS A 1 475 ? -11.926 12.933 43.801 1.00 90.94 475 LYS A O 1
ATOM 3736 N N . THR A 1 476 ? -11.030 12.027 41.954 1.00 91.12 476 THR A N 1
ATOM 3737 C CA . THR A 1 476 ? -11.710 12.885 40.974 1.00 91.12 476 THR A CA 1
ATOM 3738 C C . THR A 1 476 ? -12.799 12.075 40.287 1.00 91.12 476 THR A C 1
ATOM 3740 O O . THR A 1 476 ? -12.505 11.063 39.657 1.00 91.12 476 THR A O 1
ATOM 3743 N N . GLU A 1 477 ? -14.050 12.519 40.364 1.00 92.50 477 GLU A N 1
ATOM 3744 C CA . GLU A 1 477 ? -15.173 11.884 39.672 1.00 92.50 477 GLU A CA 1
ATOM 3745 C C . GLU A 1 477 ? -15.808 12.861 38.681 1.00 92.50 477 GLU A C 1
ATOM 3747 O O . GLU A 1 477 ? -16.087 14.009 39.021 1.00 92.50 477 GLU A O 1
ATOM 3752 N N . THR A 1 478 ? -16.011 12.414 37.440 1.00 93.75 478 THR A N 1
ATOM 3753 C CA . THR A 1 478 ? -16.601 13.223 36.365 1.00 93.75 478 THR A CA 1
ATOM 3754 C C . THR A 1 478 ? -17.797 12.494 35.768 1.00 93.75 478 THR A C 1
ATOM 3756 O O . THR A 1 478 ? -17.712 11.306 35.457 1.00 93.75 478 THR A O 1
ATOM 3759 N N . GLU A 1 479 ? -18.918 13.189 35.580 1.00 95.56 479 GLU A N 1
ATOM 3760 C CA . GLU A 1 479 ? -20.069 12.611 34.885 1.00 95.56 479 GLU A CA 1
ATOM 3761 C C . GLU A 1 479 ? -19.776 12.432 33.387 1.00 95.56 479 GLU A C 1
ATOM 3763 O O . GLU A 1 479 ? -19.160 13.282 32.738 1.00 95.56 479 GLU A O 1
ATOM 3768 N N . VAL A 1 480 ? -20.204 11.293 32.847 1.00 94.56 480 VAL A N 1
ATOM 3769 C CA . VAL A 1 480 ? -20.101 10.955 31.423 1.00 94.56 480 VAL A CA 1
ATOM 3770 C C . VAL A 1 480 ? -21.464 11.140 30.766 1.00 94.56 480 VAL A C 1
ATOM 3772 O O . VAL A 1 480 ? -21.576 11.819 29.748 1.00 94.56 480 VAL A O 1
ATOM 3775 N N . PHE A 1 481 ? -22.509 10.564 31.369 1.00 95.06 481 PHE A N 1
ATOM 3776 C CA . PHE A 1 481 ? -23.898 10.738 30.951 1.00 95.06 481 PHE A CA 1
ATOM 3777 C C . PHE A 1 481 ? -24.865 10.285 32.049 1.00 95.06 481 PHE A C 1
ATOM 3779 O O . PHE A 1 481 ? -24.536 9.397 32.833 1.00 95.06 481 PHE A O 1
ATOM 3786 N N . THR A 1 482 ? -26.087 10.813 32.050 1.00 95.06 482 THR A N 1
ATOM 3787 C CA . THR A 1 482 ? -27.207 10.246 32.810 1.00 95.06 482 THR A CA 1
ATOM 3788 C C . THR A 1 482 ? -28.225 9.672 31.827 1.00 95.06 482 THR A C 1
ATOM 3790 O O . THR A 1 482 ? -28.858 10.405 31.068 1.00 95.06 482 THR A O 1
ATOM 3793 N N . PHE A 1 483 ? -28.372 8.347 31.830 1.00 92.94 483 PHE A N 1
ATOM 3794 C CA . PHE A 1 483 ? -29.353 7.625 31.026 1.00 92.94 483 PHE A CA 1
ATOM 3795 C C . PHE A 1 483 ? -30.752 7.805 31.623 1.00 92.94 483 PHE A C 1
ATOM 3797 O O . PHE A 1 483 ? -30.949 7.630 32.826 1.00 92.94 483 PHE A O 1
ATOM 3804 N N . THR A 1 484 ? -31.731 8.121 30.776 1.00 91.56 484 THR A N 1
ATOM 3805 C CA . THR A 1 484 ? -33.130 8.371 31.170 1.00 91.56 484 THR A CA 1
ATOM 3806 C C . THR A 1 484 ? -34.124 7.339 30.624 1.00 91.56 484 THR A C 1
ATOM 3808 O O . THR A 1 484 ? -35.198 7.182 31.200 1.00 91.56 484 THR A O 1
ATOM 3811 N N . GLY A 1 485 ? -33.775 6.646 29.534 1.00 87.94 485 GLY A N 1
ATOM 3812 C CA . GLY A 1 485 ? -34.615 5.656 28.848 1.00 87.94 485 GLY A CA 1
ATOM 3813 C C . GLY A 1 485 ? -34.210 4.200 29.111 1.00 87.94 485 GLY A C 1
ATOM 3814 O O . GLY A 1 485 ? -33.803 3.841 30.214 1.00 87.94 485 GLY A O 1
ATOM 3815 N N . GLU A 1 486 ? -34.308 3.359 28.077 1.00 88.62 486 GLU A N 1
ATOM 3816 C CA . GLU A 1 486 ? -34.055 1.904 28.141 1.00 88.62 486 GLU A CA 1
ATOM 3817 C C . GLU A 1 486 ? -32.597 1.521 28.455 1.00 88.62 486 GLU A C 1
ATOM 3819 O O . GLU A 1 486 ? -32.334 0.390 28.861 1.00 88.62 486 GLU A O 1
ATOM 3824 N N . GLY A 1 487 ? -31.657 2.458 28.300 1.00 92.12 487 GLY A N 1
ATOM 3825 C CA . GLY A 1 487 ? -30.224 2.246 28.491 1.00 92.12 487 GLY A CA 1
ATOM 3826 C C . GLY A 1 487 ? -29.429 2.548 27.220 1.00 92.12 487 GLY A C 1
ATOM 3827 O O . GLY A 1 487 ? -29.694 3.537 26.526 1.00 92.12 487 GLY A O 1
ATOM 3828 N N . GLY A 1 488 ? -28.426 1.723 26.925 1.00 94.88 488 GLY A N 1
ATOM 3829 C CA . GLY A 1 488 ? -27.523 1.932 25.798 1.00 94.88 488 GLY A CA 1
ATOM 3830 C C . GLY A 1 488 ? -26.194 1.202 25.937 1.00 94.88 488 GLY A C 1
ATOM 3831 O O . GLY A 1 488 ? -26.109 0.117 26.509 1.00 94.88 488 GLY A O 1
ATOM 3832 N N . VAL A 1 489 ? -25.122 1.839 25.470 1.00 95.75 489 VAL A N 1
ATOM 3833 C CA . VAL A 1 489 ? -23.743 1.365 25.639 1.00 95.75 489 VAL A CA 1
ATOM 3834 C C . VAL A 1 489 ? -22.826 2.459 26.158 1.00 95.75 489 VAL A C 1
ATOM 3836 O O . VAL A 1 489 ? -23.001 3.642 25.865 1.00 95.75 489 VAL A O 1
ATOM 3839 N N . ALA A 1 490 ? -21.813 2.038 26.908 1.00 96.12 490 ALA A N 1
ATOM 3840 C CA . ALA A 1 490 ? -20.749 2.877 27.435 1.00 96.12 490 ALA A CA 1
ATOM 3841 C C . ALA A 1 490 ? -19.393 2.198 27.222 1.00 96.12 490 ALA A C 1
ATOM 3843 O O . ALA A 1 490 ? -19.298 0.972 27.265 1.00 96.12 490 ALA A O 1
ATOM 3844 N N . MET A 1 491 ? -18.338 2.979 27.015 1.00 95.31 491 MET A N 1
ATOM 3845 C CA . MET A 1 491 ? -16.966 2.483 27.106 1.00 95.31 491 MET A CA 1
ATOM 3846 C C . MET A 1 491 ? -16.010 3.559 27.608 1.00 95.31 491 MET A C 1
ATOM 3848 O O . MET A 1 491 ? -16.250 4.748 27.406 1.00 95.31 491 MET A O 1
ATOM 3852 N N . ALA A 1 492 ? -14.910 3.132 28.221 1.00 96.25 492 ALA A N 1
ATOM 3853 C CA . ALA A 1 492 ? -13.798 3.987 28.611 1.00 96.25 492 ALA A CA 1
ATOM 3854 C C . ALA A 1 492 ? -12.474 3.422 28.093 1.00 96.25 492 ALA A C 1
ATOM 3856 O O . ALA A 1 492 ? -12.265 2.210 28.092 1.00 96.25 492 ALA A O 1
ATOM 3857 N N . MET A 1 493 ? -11.580 4.303 27.650 1.00 95.12 493 MET A N 1
ATOM 3858 C CA . MET A 1 493 ? -10.279 3.954 27.082 1.00 95.12 493 MET A CA 1
ATOM 3859 C C . MET A 1 493 ? -9.196 4.950 27.492 1.00 95.12 493 MET A C 1
ATOM 3861 O O . MET A 1 493 ? -9.486 6.064 27.927 1.00 95.12 493 MET A O 1
ATOM 3865 N N . TYR A 1 494 ? -7.935 4.550 27.351 1.00 95.56 494 TYR A N 1
ATOM 3866 C CA . TYR A 1 494 ? -6.798 5.266 27.924 1.00 95.56 494 TYR A CA 1
ATOM 3867 C C . TYR A 1 494 ? -5.518 5.088 27.099 1.00 95.56 494 TYR A C 1
ATOM 3869 O O . TYR A 1 494 ? -5.428 4.195 26.258 1.00 95.56 494 TYR A O 1
ATOM 3877 N N . ASN A 1 495 ? -4.534 5.942 27.363 1.00 95.12 495 ASN A N 1
ATOM 3878 C CA . ASN A 1 495 ? -3.140 5.827 26.935 1.00 95.12 495 ASN A CA 1
ATOM 3879 C C . ASN A 1 495 ? -2.247 6.408 28.045 1.00 95.12 495 ASN A C 1
ATOM 3881 O O . ASN A 1 495 ? -2.714 7.262 28.798 1.00 95.12 495 ASN A O 1
ATOM 3885 N N . THR A 1 496 ? -0.993 5.962 28.178 1.00 94.81 496 THR A N 1
ATOM 3886 C CA . THR A 1 496 ? -0.054 6.530 29.173 1.00 94.81 496 THR A CA 1
ATOM 3887 C C . THR A 1 496 ? 0.908 7.516 28.519 1.00 94.81 496 THR A C 1
ATOM 3889 O O . THR A 1 496 ? 1.223 7.368 27.334 1.00 94.81 496 THR A O 1
ATOM 3892 N N . ASP A 1 497 ? 1.391 8.510 29.263 1.00 94.88 497 ASP A N 1
ATOM 3893 C CA . ASP A 1 497 ? 2.283 9.540 28.708 1.00 94.88 497 ASP A CA 1
ATOM 3894 C C . ASP A 1 497 ? 3.598 8.932 28.176 1.00 94.88 497 ASP A C 1
ATOM 3896 O O . ASP A 1 497 ? 4.084 9.340 27.120 1.00 94.88 497 ASP A O 1
ATOM 3900 N N . GLU A 1 498 ? 4.119 7.878 28.814 1.00 91.94 498 GLU A N 1
ATOM 3901 C CA . GLU A 1 498 ? 5.310 7.152 28.353 1.00 91.94 498 GLU A CA 1
ATOM 3902 C C . GLU A 1 498 ? 5.041 6.416 27.034 1.00 91.94 498 GLU A C 1
ATOM 3904 O O . GLU A 1 498 ? 5.879 6.434 26.131 1.00 91.94 498 GLU A O 1
ATOM 3909 N N . SER A 1 499 ? 3.854 5.812 26.881 1.00 92.19 499 SER A N 1
ATOM 3910 C CA . SER A 1 499 ? 3.455 5.141 25.635 1.00 92.19 499 SER A CA 1
ATOM 3911 C C . SER A 1 499 ? 3.325 6.123 24.465 1.00 92.19 499 SER A C 1
ATOM 3913 O O . SER A 1 499 ? 3.645 5.773 23.330 1.00 92.19 499 SER A O 1
ATOM 3915 N N . ILE A 1 500 ? 2.883 7.359 24.726 1.00 95.19 500 ILE A N 1
ATOM 3916 C CA . ILE A 1 500 ? 2.760 8.421 23.718 1.00 95.19 500 ILE A CA 1
ATOM 3917 C C . ILE A 1 500 ? 4.147 8.983 23.375 1.00 95.19 500 ILE A C 1
ATOM 3919 O O . ILE A 1 500 ? 4.452 9.192 22.200 1.00 95.19 500 ILE A O 1
ATOM 3923 N N . ARG A 1 501 ? 5.019 9.175 24.374 1.00 94.00 501 ARG A N 1
ATOM 3924 C CA . ARG A 1 501 ? 6.392 9.663 24.174 1.00 94.00 501 ARG A CA 1
ATOM 3925 C C . ARG A 1 501 ? 7.231 8.669 23.364 1.00 94.00 501 ARG A C 1
ATOM 3927 O O . ARG A 1 501 ? 7.888 9.064 22.406 1.00 94.00 501 ARG A O 1
ATOM 3934 N N . ALA A 1 502 ? 7.122 7.377 23.671 1.00 90.56 502 ALA A N 1
ATOM 3935 C CA . ALA A 1 502 ? 7.738 6.295 22.901 1.00 90.56 502 ALA A CA 1
ATOM 3936 C C . ALA A 1 502 ? 7.274 6.266 21.429 1.00 90.56 502 ALA A C 1
ATOM 3938 O O . ALA A 1 502 ? 8.078 6.054 20.521 1.00 90.56 502 ALA A O 1
ATOM 3939 N N . PHE A 1 503 ? 5.986 6.522 21.185 1.00 94.56 503 PHE A N 1
ATOM 3940 C CA . PHE A 1 503 ? 5.413 6.605 19.841 1.00 94.56 503 PHE A CA 1
ATOM 3941 C C . PHE A 1 503 ? 5.904 7.832 19.056 1.00 94.56 503 PHE A C 1
ATOM 3943 O O . PHE A 1 503 ? 6.180 7.721 17.858 1.00 94.56 503 PHE A O 1
ATOM 3950 N N . ALA A 1 504 ? 6.073 8.977 19.724 1.00 95.50 504 ALA A N 1
ATOM 3951 C CA . ALA A 1 504 ? 6.670 10.173 19.135 1.00 95.50 504 ALA A CA 1
ATOM 3952 C C . ALA A 1 504 ? 8.120 9.920 18.690 1.00 95.50 504 ALA A C 1
ATOM 3954 O O . ALA A 1 504 ? 8.447 10.147 17.525 1.00 95.50 504 ALA A O 1
ATOM 3955 N N . GLU A 1 505 ? 8.957 9.375 19.579 1.00 93.00 505 GLU A N 1
ATOM 3956 C CA . GLU A 1 505 ? 10.364 9.048 19.300 1.00 93.00 505 GLU A CA 1
ATOM 3957 C C . GLU A 1 505 ? 10.502 8.049 18.133 1.00 93.00 505 GLU A C 1
ATOM 3959 O O . GLU A 1 505 ? 11.221 8.311 17.165 1.00 93.00 505 GLU A O 1
ATOM 3964 N N . ALA A 1 506 ? 9.751 6.939 18.153 1.00 90.62 506 ALA A N 1
ATOM 3965 C CA . ALA A 1 506 ? 9.787 5.930 17.087 1.00 90.62 506 ALA A CA 1
ATOM 3966 C C . ALA A 1 506 ? 9.321 6.486 15.726 1.00 90.62 506 ALA A C 1
ATOM 3968 O O . ALA A 1 506 ? 9.911 6.180 14.682 1.00 90.62 506 ALA A O 1
ATOM 3969 N N . SER A 1 507 ? 8.284 7.331 15.725 1.00 95.12 507 SER A N 1
ATOM 3970 C CA . SER A 1 507 ? 7.788 8.006 14.517 1.00 95.12 507 SER A CA 1
ATOM 3971 C C . SER A 1 507 ? 8.810 8.997 13.963 1.00 95.12 507 SER A C 1
ATOM 3973 O O . SER A 1 507 ? 9.045 9.027 12.752 1.00 95.12 507 SER A O 1
ATOM 3975 N N . MET A 1 508 ? 9.458 9.774 14.838 1.00 95.38 508 MET A N 1
ATOM 3976 C CA . MET A 1 508 ? 10.444 10.771 14.429 1.00 95.38 508 MET A CA 1
ATOM 3977 C C . MET A 1 508 ? 11.744 10.151 13.931 1.00 95.38 508 MET A C 1
ATOM 3979 O O . MET A 1 508 ? 12.280 10.634 12.930 1.00 95.38 508 MET A O 1
ATOM 3983 N N . ASN A 1 509 ? 12.210 9.059 14.543 1.00 92.12 509 ASN A N 1
ATOM 3984 C CA . ASN A 1 509 ? 13.356 8.317 14.029 1.00 92.12 509 ASN A CA 1
ATOM 3985 C C . ASN A 1 509 ? 13.054 7.707 12.650 1.00 92.12 509 ASN A C 1
ATOM 3987 O O . ASN A 1 509 ? 13.832 7.889 11.718 1.00 92.12 509 ASN A O 1
ATOM 3991 N N . THR A 1 510 ? 11.890 7.072 12.473 1.00 91.81 510 THR A N 1
ATOM 3992 C CA . THR A 1 510 ? 11.511 6.427 11.199 1.00 91.81 510 THR A CA 1
ATOM 3993 C C . THR A 1 510 ? 11.430 7.425 10.037 1.00 91.81 510 THR A C 1
ATOM 3995 O O . THR A 1 510 ? 11.910 7.147 8.935 1.00 91.81 510 THR A O 1
ATOM 3998 N N . ALA A 1 511 ? 10.865 8.611 10.272 1.00 95.25 511 ALA A N 1
ATOM 3999 C CA . ALA A 1 511 ? 10.833 9.693 9.288 1.00 95.25 511 ALA A CA 1
ATOM 4000 C C . ALA A 1 511 ? 12.230 10.293 9.024 1.00 95.25 511 ALA A C 1
ATOM 4002 O O . ALA A 1 511 ? 12.588 10.540 7.868 1.00 95.25 511 ALA A O 1
ATOM 4003 N N . TYR A 1 512 ? 13.067 10.432 10.061 1.00 94.31 512 TYR A N 1
ATOM 4004 C CA . TYR A 1 512 ? 14.450 10.891 9.920 1.00 94.31 512 TYR A CA 1
ATOM 4005 C C . TYR A 1 512 ? 15.349 9.896 9.168 1.00 94.31 512 TYR A C 1
ATOM 4007 O O . TYR A 1 512 ? 16.181 10.333 8.373 1.00 94.31 512 TYR A O 1
ATOM 4015 N N . GLU A 1 513 ? 15.193 8.584 9.361 1.00 90.19 513 GLU A N 1
ATOM 4016 C CA . GLU A 1 513 ? 15.897 7.556 8.579 1.00 90.19 513 GLU A CA 1
ATOM 4017 C C . GLU A 1 513 ? 15.500 7.620 7.100 1.00 90.19 513 GLU A C 1
ATOM 4019 O O . GLU A 1 513 ? 16.366 7.660 6.227 1.00 90.19 513 GLU A O 1
ATOM 4024 N N . LYS A 1 514 ? 14.194 7.711 6.816 1.00 91.12 514 LYS A N 1
ATOM 4025 C CA . LYS A 1 514 ? 13.650 7.799 5.450 1.00 91.12 514 LYS A CA 1
ATOM 4026 C C . LYS A 1 514 ? 13.916 9.136 4.746 1.00 91.12 514 LYS A C 1
ATOM 4028 O O . LYS A 1 514 ? 13.730 9.215 3.534 1.00 91.12 514 LYS A O 1
ATOM 4033 N N . LYS A 1 515 ? 14.342 10.172 5.483 1.00 95.75 515 LYS A N 1
ATOM 4034 C CA . LYS A 1 515 ? 14.445 11.573 5.022 1.00 95.75 515 LYS A CA 1
ATOM 4035 C C . LYS A 1 515 ? 13.118 12.102 4.468 1.00 95.75 515 LYS A C 1
ATOM 4037 O O . LYS A 1 515 ? 13.086 12.790 3.451 1.00 95.75 515 LYS A O 1
ATOM 4042 N N . TRP A 1 516 ? 12.022 11.781 5.154 1.00 97.19 516 TRP A N 1
ATOM 4043 C CA . TRP A 1 516 ? 10.664 12.220 4.816 1.00 97.19 516 TRP A CA 1
ATOM 4044 C C . TRP A 1 516 ? 10.061 13.074 5.943 1.00 97.19 516 TRP A C 1
ATOM 4046 O O . TRP A 1 516 ? 10.446 12.898 7.099 1.00 97.19 516 TRP A O 1
ATOM 4056 N N . PRO A 1 517 ? 9.103 13.975 5.653 1.00 97.31 517 PRO A N 1
ATOM 4057 C CA . PRO A 1 517 ? 8.360 14.681 6.692 1.00 97.31 517 PRO A CA 1
ATOM 4058 C C . PRO A 1 517 ? 7.440 13.740 7.487 1.00 97.31 517 PRO A C 1
ATOM 4060 O O . PRO A 1 517 ? 7.000 12.695 6.990 1.00 97.31 517 PRO A O 1
ATOM 4063 N N . LEU A 1 518 ? 7.136 14.143 8.723 1.00 98.06 518 LEU A N 1
ATOM 4064 C CA . LEU A 1 518 ? 6.261 13.433 9.656 1.00 98.06 518 LEU A CA 1
ATOM 4065 C C . LEU A 1 518 ? 4.968 14.219 9.897 1.00 98.06 518 LEU A C 1
ATOM 4067 O O . LEU A 1 518 ? 5.007 15.392 10.261 1.00 98.06 518 LEU A O 1
ATOM 4071 N N . TYR A 1 519 ? 3.831 13.537 9.797 1.00 97.94 519 TYR A N 1
ATOM 4072 C CA . TYR A 1 519 ? 2.518 14.083 10.126 1.00 97.94 519 TYR A CA 1
ATOM 4073 C C . TYR A 1 519 ? 1.896 13.320 11.294 1.00 97.94 519 TYR A C 1
ATOM 4075 O O . TYR A 1 519 ? 1.655 12.122 11.163 1.00 97.94 519 TYR A O 1
ATOM 4083 N N . LEU A 1 520 ? 1.589 13.987 12.409 1.00 97.94 520 LEU A N 1
ATOM 4084 C CA . LEU A 1 520 ? 0.682 13.432 13.425 1.00 97.94 520 LEU A CA 1
ATOM 4085 C C . LEU A 1 520 ? -0.748 13.854 13.093 1.00 97.94 520 LEU A C 1
ATOM 4087 O O . LEU A 1 520 ? -1.016 15.049 12.973 1.00 97.94 520 LEU A O 1
ATOM 4091 N N . SER A 1 521 ? -1.675 12.899 13.029 1.00 94.06 521 SER A N 1
ATOM 4092 C CA . SER A 1 521 ? -3.105 13.189 12.888 1.00 94.06 521 SER A CA 1
ATOM 4093 C C . SER A 1 521 ? -3.891 12.876 14.157 1.00 94.06 521 SER A C 1
ATOM 4095 O O . SER A 1 521 ? -3.833 11.749 14.649 1.00 94.06 521 SER A O 1
ATOM 4097 N N . THR A 1 522 ? -4.682 13.834 14.646 1.00 92.81 522 THR A N 1
ATOM 4098 C CA . THR A 1 522 ? -5.635 13.622 15.756 1.00 92.81 522 THR A CA 1
ATOM 4099 C C . THR A 1 522 ? -6.926 14.433 15.545 1.00 92.81 522 THR A C 1
ATOM 4101 O O . THR A 1 522 ? -7.068 15.121 14.540 1.00 92.81 522 THR A O 1
ATOM 4104 N N . LYS A 1 523 ? -7.896 14.385 16.464 1.00 84.69 523 LYS A N 1
ATOM 4105 C CA . LYS A 1 523 ? -9.132 15.193 16.452 1.00 84.69 523 LYS A CA 1
ATOM 4106 C C . LYS A 1 523 ? -9.207 16.129 17.672 1.00 84.69 523 LYS A C 1
ATOM 4108 O O . LYS A 1 523 ? -10.255 16.285 18.301 1.00 84.69 523 LYS A O 1
ATOM 4113 N N . ASN A 1 524 ? -8.089 16.767 18.030 1.00 84.50 524 ASN A N 1
ATOM 4114 C CA . ASN A 1 524 ? -7.939 17.562 19.262 1.00 84.50 524 ASN A CA 1
ATOM 4115 C C . ASN A 1 524 ? -8.832 18.822 19.359 1.00 84.50 524 ASN A C 1
ATOM 4117 O O . ASN A 1 524 ? -8.898 19.446 20.416 1.00 84.50 524 ASN A O 1
ATOM 4121 N N . THR A 1 525 ? -9.515 19.220 18.283 1.00 74.81 525 THR A N 1
ATOM 4122 C CA . THR A 1 525 ? -10.585 20.235 18.321 1.00 74.81 525 THR A CA 1
ATOM 4123 C C . THR A 1 525 ? -11.821 19.750 19.084 1.00 74.81 525 THR A C 1
ATOM 4125 O O . THR A 1 525 ? -12.504 20.559 19.719 1.00 74.81 525 THR A O 1
ATOM 4128 N N . ILE A 1 526 ? -12.074 18.438 19.051 1.00 79.38 526 ILE A N 1
ATOM 4129 C CA . ILE A 1 526 ? -13.156 17.738 19.750 1.00 79.38 526 ILE A CA 1
ATOM 4130 C C . ILE A 1 526 ? -12.610 17.126 21.048 1.00 79.38 526 ILE A C 1
ATOM 4132 O O . ILE A 1 526 ? -13.028 17.511 22.139 1.00 79.38 526 ILE A O 1
ATOM 4136 N N . LEU A 1 527 ? -11.606 16.251 20.937 1.00 86.94 527 LEU A N 1
ATOM 4137 C CA . LEU A 1 527 ? -10.962 15.545 22.051 1.00 86.94 527 LEU A CA 1
ATOM 4138 C C . LEU A 1 527 ? -9.832 16.385 22.667 1.00 86.94 527 LEU A C 1
ATOM 4140 O O . LEU A 1 527 ? -8.643 16.090 22.525 1.00 86.94 527 LEU A O 1
ATOM 4144 N N . LYS A 1 528 ? -10.215 17.493 23.306 1.00 87.44 528 LYS A N 1
ATOM 4145 C CA . LYS A 1 528 ? -9.307 18.574 23.728 1.00 87.44 528 LYS A CA 1
ATOM 4146 C C . LYS A 1 528 ? -8.212 18.155 24.708 1.00 87.44 528 LYS A C 1
ATOM 4148 O O . LYS A 1 528 ? -7.150 18.770 24.684 1.00 87.44 528 LYS A O 1
ATOM 4153 N N . LYS A 1 529 ? -8.448 17.152 25.557 1.00 93.62 529 LYS A N 1
ATOM 4154 C CA . LYS A 1 529 ? -7.452 16.609 26.493 1.00 93.62 529 LYS A CA 1
ATOM 4155 C C . LYS A 1 529 ? -6.814 15.340 25.944 1.00 93.62 529 LYS A C 1
ATOM 4157 O O . LYS A 1 529 ? -5.593 15.250 25.945 1.00 93.62 529 LYS A O 1
ATOM 4162 N N . TYR A 1 530 ? -7.619 14.394 25.448 1.00 94.69 530 TYR A N 1
ATOM 4163 C CA . TYR A 1 530 ? -7.114 13.087 25.004 1.00 94.69 530 TYR A CA 1
ATOM 4164 C C . TYR A 1 530 ? -6.185 13.223 23.789 1.00 94.69 530 TYR A C 1
ATOM 4166 O O . TYR A 1 530 ? -4.987 12.962 23.875 1.00 94.69 530 TYR A O 1
ATOM 4174 N N . ASP A 1 531 ? -6.711 13.747 22.683 1.00 93.75 531 ASP A N 1
ATOM 4175 C CA . ASP A 1 531 ? -5.946 14.006 21.459 1.00 93.75 531 ASP A CA 1
ATOM 4176 C C . ASP A 1 531 ? -5.078 15.271 21.577 1.00 93.75 531 ASP A C 1
ATOM 4178 O O . ASP A 1 531 ? -4.126 15.449 20.811 1.00 93.75 531 ASP A O 1
ATOM 4182 N N . GLY A 1 532 ? -5.388 16.132 22.554 1.00 93.88 532 GLY A N 1
ATOM 4183 C CA . GLY A 1 532 ? -4.530 17.228 23.000 1.00 93.88 532 GLY A CA 1
ATOM 4184 C C . GLY A 1 532 ? -3.175 16.723 23.492 1.00 93.88 532 GLY A C 1
ATOM 4185 O O . GLY A 1 532 ? -2.158 17.104 22.920 1.00 93.88 532 GLY A O 1
ATOM 4186 N N . ARG A 1 533 ? -3.152 15.794 24.461 1.00 96.31 533 ARG A N 1
ATOM 4187 C CA . ARG A 1 533 ? -1.906 15.269 25.045 1.00 96.31 533 ARG A CA 1
ATOM 4188 C C . ARG A 1 533 ? -1.026 14.550 24.022 1.00 96.31 533 ARG A C 1
ATOM 4190 O O . ARG A 1 533 ? 0.184 14.729 24.063 1.00 96.31 533 ARG A O 1
ATOM 4197 N N . PHE A 1 534 ? -1.612 13.819 23.067 1.00 97.06 534 PHE A N 1
ATOM 4198 C CA . PHE A 1 534 ? -0.868 13.259 21.925 1.00 97.06 534 PHE A CA 1
ATOM 4199 C C . PHE A 1 534 ? -0.127 14.349 21.141 1.00 97.06 534 PHE A C 1
ATOM 4201 O O . PHE A 1 534 ? 1.080 14.251 20.929 1.00 97.06 534 PHE A O 1
ATOM 4208 N N . LYS A 1 535 ? -0.842 15.408 20.749 1.00 96.50 535 LYS A N 1
ATOM 4209 C CA . LYS A 1 535 ? -0.278 16.549 20.019 1.00 96.50 535 LYS A CA 1
ATOM 4210 C C . LYS A 1 535 ? 0.779 17.292 20.845 1.00 96.50 535 LYS A C 1
ATOM 4212 O O . LYS A 1 535 ? 1.817 17.659 20.303 1.00 96.50 535 LYS A O 1
ATOM 4217 N N . ASP A 1 536 ? 0.526 17.497 22.136 1.00 97.00 536 ASP A N 1
ATOM 4218 C CA . ASP A 1 536 ? 1.436 18.194 23.050 1.00 97.00 536 ASP A CA 1
ATOM 4219 C C . ASP A 1 536 ? 2.732 17.392 23.274 1.00 97.00 536 ASP A C 1
ATOM 4221 O O . ASP A 1 536 ? 3.810 17.944 23.091 1.00 97.00 536 ASP A O 1
ATOM 4225 N N . ILE A 1 537 ? 2.662 16.084 23.556 1.00 97.25 537 ILE A N 1
ATOM 4226 C CA . ILE A 1 537 ? 3.854 15.232 23.748 1.00 97.25 537 ILE A CA 1
ATOM 4227 C C . ILE A 1 537 ? 4.668 15.088 22.456 1.00 97.25 537 ILE A C 1
ATOM 4229 O O . ILE A 1 537 ? 5.897 15.120 22.508 1.00 97.25 537 ILE A O 1
ATOM 4233 N N . PHE A 1 538 ? 4.028 14.969 21.287 1.00 98.06 538 PHE A N 1
ATOM 4234 C CA . PHE A 1 538 ? 4.771 14.996 20.021 1.00 98.06 538 PHE A CA 1
ATOM 4235 C C . PHE A 1 538 ? 5.469 16.351 19.807 1.00 98.06 538 PHE A C 1
ATOM 4237 O O . PHE A 1 538 ? 6.594 16.372 19.315 1.00 98.06 538 PHE A O 1
ATOM 4244 N N . GLN A 1 539 ? 4.861 17.474 20.206 1.00 98.00 539 GLN A N 1
ATOM 4245 C CA . GLN A 1 539 ? 5.524 18.780 20.139 1.00 98.00 539 GLN A CA 1
ATOM 4246 C C . GLN A 1 539 ? 6.707 18.870 21.122 1.00 98.00 539 GLN A C 1
ATOM 4248 O O . GLN A 1 539 ? 7.792 19.273 20.708 1.00 98.00 539 GLN A O 1
ATOM 4253 N N . GLU A 1 540 ? 6.533 18.426 22.377 1.00 97.38 540 GLU A N 1
ATOM 4254 C CA . GLU A 1 540 ? 7.601 18.332 23.391 1.00 97.38 540 GLU A CA 1
ATOM 4255 C C . GLU A 1 540 ? 8.818 17.556 22.851 1.00 97.38 540 GLU A C 1
ATOM 4257 O O . GLU A 1 540 ? 9.948 18.042 22.900 1.00 97.38 540 GLU A O 1
ATOM 4262 N N . VAL A 1 541 ? 8.588 16.355 22.306 1.00 96.69 541 VAL A N 1
ATOM 4263 C CA . VAL A 1 541 ? 9.642 15.470 21.777 1.00 96.69 541 VAL A CA 1
ATOM 4264 C C . VAL A 1 541 ? 10.309 16.061 20.535 1.00 96.69 541 VAL A C 1
ATOM 4266 O O . VAL A 1 541 ? 11.534 15.992 20.400 1.00 96.69 541 VAL A O 1
ATOM 4269 N N . TYR A 1 542 ? 9.533 16.681 19.641 1.00 97.50 542 TYR A N 1
ATOM 4270 C CA . TYR A 1 542 ? 10.084 17.319 18.449 1.00 97.50 542 TYR A CA 1
ATOM 4271 C C . TYR A 1 542 ? 11.030 18.466 18.814 1.00 97.50 542 TYR A C 1
ATOM 4273 O O . TYR A 1 542 ? 12.168 18.501 18.341 1.00 97.50 542 TYR A O 1
ATOM 4281 N N . GLU A 1 543 ? 10.582 19.379 19.678 1.00 97.50 543 GLU A N 1
ATOM 4282 C CA . GLU A 1 543 ? 11.351 20.561 20.071 1.00 97.50 543 GLU A CA 1
ATOM 4283 C C . GLU A 1 543 ? 12.588 20.214 20.907 1.00 97.50 543 GLU A C 1
ATOM 4285 O O . GLU A 1 543 ? 13.629 20.841 20.713 1.00 97.50 543 GLU A O 1
ATOM 4290 N N . ALA A 1 544 ? 12.510 19.197 21.773 1.00 96.19 544 ALA A N 1
ATOM 4291 C CA . ALA A 1 544 ? 13.631 18.775 22.612 1.00 96.19 544 ALA A CA 1
ATOM 4292 C C . ALA A 1 544 ? 14.702 17.959 21.858 1.00 96.19 544 ALA A C 1
ATOM 4294 O O . ALA A 1 544 ? 15.896 18.204 22.039 1.00 96.19 544 ALA A O 1
ATOM 4295 N N . SER A 1 545 ? 14.294 16.989 21.026 1.00 93.50 545 SER A N 1
ATOM 4296 C CA . SER A 1 545 ? 15.186 15.912 20.548 1.00 93.50 545 SER A CA 1
ATOM 4297 C C . SER A 1 545 ? 15.434 15.883 19.034 1.00 93.50 545 SER A C 1
ATOM 4299 O O . SER A 1 545 ? 16.400 15.245 18.591 1.00 93.50 545 SER A O 1
ATOM 4301 N N . TRP A 1 546 ? 14.580 16.519 18.218 1.00 96.62 546 TRP A N 1
ATOM 4302 C CA . TRP A 1 546 ? 14.540 16.264 16.767 1.00 96.62 546 TRP A CA 1
ATOM 4303 C C . TRP A 1 546 ? 14.594 17.486 15.860 1.00 96.62 546 TRP A C 1
ATOM 4305 O O . TRP A 1 546 ? 15.165 17.371 14.775 1.00 96.62 546 TRP A O 1
ATOM 4315 N N . LYS A 1 547 ? 14.083 18.645 16.282 1.00 97.00 547 LYS A N 1
ATOM 4316 C CA . LYS A 1 547 ? 13.964 19.857 15.458 1.00 97.00 547 LYS A CA 1
ATOM 4317 C C . LYS A 1 547 ? 15.235 20.185 14.665 1.00 97.00 547 LYS A C 1
ATOM 4319 O O . LYS A 1 547 ? 15.190 20.206 13.439 1.00 97.00 547 LYS A O 1
ATOM 4324 N N . SER A 1 548 ? 16.386 20.309 15.327 1.00 96.44 548 SER A N 1
ATOM 4325 C CA . SER A 1 548 ? 17.656 20.634 14.657 1.00 96.44 548 SER A CA 1
ATOM 4326 C C . SER A 1 548 ? 18.135 19.543 13.686 1.00 96.44 548 SER A C 1
ATOM 4328 O O . SER A 1 548 ? 18.775 19.849 12.683 1.00 96.44 548 SER A O 1
ATOM 4330 N N . LYS A 1 549 ? 17.818 18.264 13.948 1.00 95.81 549 LYS A N 1
ATOM 4331 C CA . LYS A 1 549 ? 18.121 17.146 13.031 1.00 95.81 549 LYS A CA 1
ATOM 4332 C C . LYS A 1 549 ? 17.224 17.196 11.790 1.00 95.81 549 LYS A C 1
ATOM 4334 O O . LYS A 1 549 ? 17.680 16.867 10.700 1.00 95.81 549 LYS A O 1
ATOM 4339 N N . TYR A 1 550 ? 15.960 17.577 11.970 1.00 97.75 550 TYR A N 1
ATOM 4340 C CA . TYR A 1 550 ? 14.952 17.701 10.918 1.00 97.75 550 TYR A CA 1
ATOM 4341 C C . TYR A 1 550 ? 15.257 18.880 9.994 1.00 97.75 550 TYR A C 1
ATOM 4343 O O . TYR A 1 550 ? 15.375 18.692 8.784 1.00 97.75 550 TYR A O 1
ATOM 4351 N N . GLU A 1 551 ? 15.507 20.054 10.577 1.00 96.38 551 GLU A N 1
ATOM 4352 C CA . GLU A 1 551 ? 15.922 21.270 9.870 1.00 96.38 551 GLU A CA 1
ATOM 4353 C C . GLU A 1 551 ? 17.205 21.026 9.054 1.00 96.38 551 GLU A C 1
ATOM 4355 O O . GLU A 1 551 ? 17.240 21.324 7.861 1.00 96.38 551 GLU A O 1
ATOM 4360 N N . ALA A 1 552 ? 18.220 20.377 9.641 1.00 96.50 552 ALA A N 1
ATOM 4361 C CA . ALA A 1 552 ? 19.454 20.005 8.938 1.00 96.50 552 ALA A CA 1
ATOM 4362 C C . ALA A 1 552 ? 19.268 18.932 7.842 1.00 96.50 552 ALA A C 1
ATOM 4364 O O . ALA A 1 552 ? 20.113 18.810 6.957 1.00 96.50 552 ALA A O 1
ATOM 4365 N N . ALA A 1 553 ? 18.184 18.152 7.888 1.00 95.44 553 ALA A N 1
ATOM 4366 C CA . ALA A 1 553 ? 17.843 17.139 6.887 1.00 95.44 553 ALA A CA 1
ATOM 4367 C C . ALA A 1 553 ? 16.799 17.617 5.855 1.00 95.44 553 ALA A C 1
ATOM 4369 O O . ALA A 1 553 ? 16.412 16.833 4.990 1.00 95.44 553 ALA A O 1
ATOM 4370 N N . GLY A 1 554 ? 16.343 18.875 5.928 1.00 95.94 554 GLY A N 1
ATOM 4371 C CA . GLY A 1 554 ? 15.352 19.441 5.006 1.00 95.94 554 GLY A CA 1
ATOM 4372 C C . GLY A 1 554 ? 13.929 18.889 5.170 1.00 95.94 554 GLY A C 1
ATOM 4373 O O . GLY A 1 554 ? 13.131 18.986 4.238 1.00 95.94 554 GLY A O 1
ATOM 4374 N N . ILE A 1 555 ? 13.608 18.307 6.329 1.00 97.62 555 ILE A N 1
ATOM 4375 C CA . ILE A 1 555 ? 12.298 17.711 6.639 1.00 97.62 555 ILE A CA 1
ATOM 4376 C C . ILE A 1 555 ? 11.633 18.411 7.828 1.00 97.62 555 ILE A C 1
ATOM 4378 O O . ILE A 1 555 ? 12.281 19.127 8.587 1.00 97.62 555 ILE A O 1
ATOM 4382 N N . TRP A 1 556 ? 10.328 18.204 8.001 1.00 97.12 556 TRP A N 1
ATOM 4383 C CA . TRP A 1 556 ? 9.537 18.844 9.054 1.00 97.12 556 TRP A CA 1
ATOM 4384 C C . TRP A 1 556 ? 8.598 17.856 9.752 1.00 97.12 556 TRP A C 1
ATOM 4386 O O . TRP A 1 556 ? 8.261 16.798 9.215 1.00 97.12 556 TRP A O 1
ATOM 4396 N N . TYR A 1 557 ? 8.168 18.236 10.953 1.00 97.38 557 TYR A N 1
ATOM 4397 C CA . TYR A 1 557 ? 7.022 17.663 11.649 1.00 97.38 557 TYR A CA 1
ATOM 4398 C C . TYR A 1 557 ? 5.834 18.634 11.540 1.00 97.38 557 TYR A C 1
ATOM 4400 O O . TYR A 1 557 ? 6.010 19.842 11.702 1.00 97.38 557 TYR A O 1
ATOM 4408 N N . GLU A 1 558 ? 4.633 18.126 11.265 1.00 94.38 558 GLU A N 1
ATOM 4409 C CA . GLU A 1 558 ? 3.382 18.894 11.311 1.00 94.38 558 GLU A CA 1
ATOM 4410 C C . GLU A 1 558 ? 2.286 18.097 12.040 1.00 94.38 558 GLU A C 1
ATOM 4412 O O . GLU A 1 558 ? 2.114 16.896 11.822 1.00 94.38 558 GLU A O 1
ATOM 4417 N N . HIS A 1 559 ? 1.502 18.769 12.886 1.00 94.94 559 HIS A N 1
ATOM 4418 C CA . HIS A 1 559 ? 0.233 18.227 13.376 1.00 94.94 559 HIS A CA 1
ATOM 4419 C C . HIS A 1 559 ? -0.914 18.635 12.447 1.00 94.94 559 HIS A C 1
ATOM 4421 O O . HIS A 1 559 ? -1.029 19.801 12.069 1.00 94.94 559 HIS A O 1
ATOM 4427 N N . ARG A 1 560 ? -1.785 17.679 12.116 1.00 89.56 560 ARG A N 1
ATOM 4428 C CA . ARG A 1 560 ? -3.008 17.890 11.334 1.00 89.56 560 ARG A CA 1
ATOM 4429 C C . ARG A 1 560 ? -4.217 17.287 12.032 1.00 89.56 560 ARG A C 1
ATOM 4431 O O . ARG A 1 560 ? -4.104 16.390 12.871 1.00 89.56 560 ARG A O 1
ATOM 4438 N N . LEU A 1 561 ? -5.399 17.761 11.652 1.00 86.19 561 LEU A N 1
ATOM 4439 C CA . LEU A 1 561 ? -6.623 17.061 12.012 1.00 86.19 561 LEU A CA 1
ATOM 4440 C C . LEU A 1 561 ? -6.783 15.817 11.122 1.00 86.19 561 LEU A C 1
ATOM 4442 O O . LEU A 1 561 ? -6.357 15.812 9.970 1.00 86.19 561 LEU A O 1
ATOM 4446 N N . ILE A 1 562 ? -7.329 14.733 11.670 1.00 86.75 562 ILE A N 1
ATOM 4447 C CA . ILE A 1 562 ? -7.432 13.427 10.992 1.00 86.75 562 ILE A CA 1
ATOM 4448 C C . ILE A 1 562 ? -8.312 13.457 9.725 1.00 86.75 562 ILE A C 1
ATOM 4450 O O . ILE A 1 562 ? -8.006 12.767 8.757 1.00 86.75 562 ILE A O 1
ATOM 4454 N N . ASP A 1 563 ? -9.335 14.310 9.700 1.00 76.38 563 ASP A N 1
ATOM 4455 C CA . ASP A 1 563 ? -10.194 14.632 8.549 1.00 76.38 563 ASP A CA 1
ATOM 4456 C C . ASP A 1 563 ? -9.433 15.385 7.438 1.00 76.38 563 ASP A C 1
ATOM 4458 O O . ASP A 1 563 ? -9.446 14.969 6.277 1.00 76.38 563 ASP A O 1
ATOM 4462 N N . ASP A 1 564 ? -8.682 16.433 7.793 1.00 77.31 564 ASP A N 1
ATOM 4463 C CA . ASP A 1 564 ? -7.765 17.109 6.863 1.00 77.31 564 ASP A CA 1
ATOM 4464 C C . ASP A 1 564 ? -6.682 16.146 6.353 1.00 77.31 564 ASP A C 1
ATOM 4466 O O . ASP A 1 564 ? -6.323 16.191 5.179 1.00 77.31 564 ASP A O 1
ATOM 4470 N N . MET A 1 565 ? -6.198 15.227 7.194 1.00 89.00 565 MET A N 1
ATOM 4471 C CA . MET A 1 565 ? -5.114 14.316 6.834 1.00 89.00 565 MET A CA 1
ATOM 4472 C C . MET A 1 565 ? -5.547 13.201 5.868 1.00 89.00 565 MET A C 1
ATOM 4474 O O . MET A 1 565 ? -4.797 12.906 4.937 1.00 89.00 565 MET A O 1
ATOM 4478 N N . VAL A 1 566 ? -6.754 12.625 5.997 1.00 83.62 566 VAL A N 1
ATOM 4479 C CA . VAL A 1 566 ? -7.281 11.685 4.978 1.00 83.62 566 VAL A CA 1
ATOM 4480 C C . VAL A 1 566 ? -7.518 12.381 3.633 1.00 83.62 566 VAL A C 1
ATOM 4482 O O . VAL A 1 566 ? -7.228 11.818 2.574 1.00 83.62 566 VAL A O 1
ATOM 4485 N N . ALA A 1 567 ? -7.985 13.634 3.656 1.00 71.88 567 ALA A N 1
ATOM 4486 C CA . ALA A 1 567 ? -8.197 14.431 2.453 1.00 71.88 567 ALA A CA 1
ATOM 4487 C C . ALA A 1 567 ? -6.860 14.863 1.814 1.00 71.88 567 ALA A C 1
ATOM 4489 O O . ALA A 1 567 ? -6.695 14.814 0.591 1.00 71.88 567 ALA A O 1
ATOM 4490 N N . TYR A 1 568 ? -5.872 15.242 2.626 1.00 81.81 568 TYR A N 1
ATOM 4491 C CA . TYR A 1 568 ? -4.511 15.517 2.175 1.00 81.81 568 TYR A CA 1
ATOM 4492 C C . TYR A 1 568 ? -3.873 14.271 1.559 1.00 81.81 568 TYR A C 1
ATOM 4494 O O . TYR A 1 568 ? -3.317 14.364 0.466 1.00 81.81 568 TYR A O 1
ATOM 4502 N N . ALA A 1 569 ? -4.022 13.101 2.192 1.00 87.81 569 ALA A N 1
ATOM 4503 C CA . ALA A 1 569 ? -3.473 11.849 1.687 1.00 87.81 569 ALA A CA 1
ATOM 4504 C C . ALA A 1 569 ? -3.933 11.567 0.253 1.00 87.81 569 ALA A C 1
ATOM 4506 O O . ALA A 1 569 ? -3.087 11.347 -0.612 1.00 87.81 569 ALA A O 1
ATOM 4507 N N . LEU A 1 570 ? -5.235 11.679 -0.041 1.00 81.62 570 LEU A N 1
ATOM 4508 C CA . LEU A 1 570 ? -5.773 11.508 -1.399 1.00 81.62 570 LEU A CA 1
ATOM 4509 C C . LEU A 1 570 ? -5.240 12.509 -2.437 1.00 81.62 570 LEU A C 1
ATOM 4511 O O . LEU A 1 570 ? -5.145 12.157 -3.611 1.00 81.62 570 LEU A O 1
ATOM 4515 N N . LYS A 1 571 ? -4.911 13.744 -2.035 1.00 77.56 571 LYS A N 1
ATOM 4516 C CA . LYS A 1 571 ? -4.307 14.759 -2.922 1.00 77.56 571 LYS A CA 1
ATOM 4517 C C . LYS A 1 571 ? -2.800 14.591 -3.106 1.00 77.56 571 LYS A C 1
ATOM 4519 O O . LYS A 1 571 ? -2.253 15.082 -4.091 1.00 77.56 571 LYS A O 1
ATOM 4524 N N . SER A 1 572 ? -2.126 14.010 -2.119 1.00 86.50 572 SER A N 1
ATOM 4525 C CA . SER A 1 572 ? -0.671 13.909 -2.080 1.00 86.50 572 SER A CA 1
ATOM 4526 C C . SER A 1 572 ? -0.130 12.945 -3.139 1.00 86.50 572 SER A C 1
ATOM 4528 O O . SER A 1 572 ? -0.821 12.030 -3.584 1.00 86.50 572 SER A O 1
ATOM 4530 N N . GLU A 1 573 ? 1.151 13.089 -3.478 1.00 88.38 573 GLU A N 1
ATOM 4531 C CA . GLU A 1 573 ? 1.876 12.056 -4.227 1.00 88.38 573 GLU A CA 1
ATOM 4532 C C . GLU A 1 573 ? 2.417 10.920 -3.335 1.00 88.38 573 GLU A C 1
ATOM 4534 O O . GLU A 1 573 ? 3.027 9.981 -3.842 1.00 88.38 573 GLU A O 1
ATOM 4539 N N . GLY A 1 574 ? 2.204 10.993 -2.016 1.00 92.31 574 GLY A N 1
ATOM 4540 C CA . GLY A 1 574 ? 2.892 10.195 -0.999 1.00 92.31 574 GLY A CA 1
ATOM 4541 C C . GLY A 1 574 ? 4.250 10.780 -0.581 1.00 92.31 574 GLY A C 1
ATOM 4542 O O . GLY A 1 574 ? 4.506 11.970 -0.749 1.00 92.31 574 GLY A O 1
ATOM 4543 N N . GLY A 1 575 ? 5.134 9.943 -0.031 1.00 95.00 575 GLY A N 1
ATOM 4544 C CA . GLY A 1 575 ? 6.498 10.316 0.371 1.00 95.00 575 GLY A CA 1
ATOM 4545 C C . GLY A 1 575 ? 6.618 10.903 1.781 1.00 95.00 575 GLY A C 1
ATOM 4546 O O . GLY A 1 575 ? 7.440 11.789 1.998 1.00 95.00 575 GLY A O 1
ATOM 4547 N N . TYR A 1 576 ? 5.792 10.445 2.726 1.00 97.00 576 TYR A N 1
ATOM 4548 C CA . TYR A 1 576 ? 5.785 10.913 4.116 1.00 97.00 576 TYR A CA 1
ATOM 4549 C C . TYR A 1 576 ? 5.460 9.797 5.118 1.00 97.00 576 TYR A C 1
ATOM 4551 O O . TYR A 1 576 ? 4.940 8.737 4.748 1.00 97.00 576 TYR A O 1
ATOM 4559 N N . VAL A 1 577 ? 5.770 10.047 6.393 1.00 97.31 577 VAL A N 1
ATOM 4560 C CA . VAL A 1 577 ? 5.341 9.210 7.524 1.00 97.31 577 VAL A CA 1
ATOM 4561 C C . VAL A 1 577 ? 4.110 9.837 8.179 1.00 97.31 577 VAL A C 1
ATOM 4563 O O . VAL A 1 577 ? 4.044 11.051 8.361 1.00 97.31 577 VAL A O 1
ATOM 4566 N N . TRP A 1 578 ? 3.130 9.011 8.530 1.00 97.62 578 TRP A N 1
ATOM 4567 C CA . TRP A 1 578 ? 1.845 9.417 9.092 1.00 97.62 578 TRP A CA 1
ATOM 4568 C C . TRP A 1 578 ? 1.605 8.686 10.417 1.00 97.62 578 TRP A C 1
ATOM 4570 O O . TRP A 1 578 ? 1.287 7.499 10.439 1.00 97.62 578 TRP A O 1
ATOM 4580 N N . ALA A 1 579 ? 1.800 9.392 11.527 1.00 97.12 579 ALA A N 1
ATOM 4581 C CA . ALA A 1 579 ? 1.530 8.908 12.871 1.00 97.12 579 ALA A CA 1
ATOM 4582 C C . ALA A 1 579 ? 0.024 8.981 13.184 1.00 97.12 579 ALA A C 1
ATOM 4584 O O . ALA A 1 579 ? -0.583 10.056 13.160 1.00 97.12 579 ALA A O 1
ATOM 4585 N N . CYS A 1 580 ? -0.554 7.826 13.516 1.00 95.50 580 CYS A N 1
ATOM 4586 C CA . CYS A 1 580 ? -1.959 7.628 13.862 1.00 95.50 580 CYS A CA 1
ATOM 4587 C C . CYS A 1 580 ? -2.120 6.967 15.242 1.00 95.50 580 CYS A C 1
ATOM 4589 O O . CYS A 1 580 ? -1.317 6.107 15.628 1.00 95.50 580 CYS A O 1
ATOM 4591 N N . LYS A 1 581 ? -3.221 7.273 15.947 1.00 93.31 581 LYS A N 1
ATOM 4592 C CA . LYS A 1 581 ? -3.648 6.507 17.134 1.00 93.31 581 LYS A CA 1
ATOM 4593 C C . LYS A 1 581 ? -3.893 5.034 16.765 1.00 93.31 581 LYS A C 1
ATOM 4595 O O . LYS A 1 581 ? -3.931 4.665 15.591 1.00 93.31 581 LYS A O 1
ATOM 4600 N N . ASN A 1 582 ? -4.018 4.158 17.756 1.00 90.06 582 ASN A N 1
ATOM 4601 C CA . ASN A 1 582 ? -4.047 2.712 17.527 1.00 90.06 582 ASN A CA 1
ATOM 4602 C C . ASN A 1 582 ? -5.285 2.245 16.736 1.00 90.06 582 ASN A C 1
ATOM 4604 O O . ASN A 1 582 ? -5.159 1.340 15.911 1.00 90.06 582 ASN A O 1
ATOM 4608 N N . TYR A 1 583 ? -6.445 2.876 16.938 1.00 89.75 583 TYR A N 1
ATOM 4609 C CA . TYR A 1 583 ? -7.639 2.658 16.120 1.00 89.75 583 TYR A CA 1
ATOM 4610 C C . TYR A 1 583 ? -7.485 3.253 14.714 1.00 89.75 583 TYR A C 1
ATOM 4612 O O . TYR A 1 583 ? -7.619 2.539 13.722 1.00 89.75 583 TYR A O 1
ATOM 4620 N N . ASP A 1 584 ? -7.121 4.533 14.616 1.00 89.38 584 ASP A N 1
ATOM 4621 C CA . ASP A 1 584 ? -7.015 5.241 13.332 1.00 89.38 584 ASP A CA 1
ATOM 4622 C C . ASP A 1 584 ? -5.991 4.576 12.404 1.00 89.38 584 ASP A C 1
ATOM 4624 O O . ASP A 1 584 ? -6.255 4.343 11.228 1.00 89.38 584 ASP A O 1
ATOM 4628 N N . GLY A 1 585 ? -4.829 4.207 12.948 1.00 89.31 585 GLY A N 1
ATOM 4629 C CA . GLY A 1 585 ? -3.746 3.549 12.219 1.00 89.31 585 GLY A CA 1
ATOM 4630 C C . GLY A 1 585 ? -4.024 2.089 11.865 1.00 89.31 585 GLY A C 1
ATOM 4631 O O . GLY A 1 585 ? -3.279 1.515 11.080 1.00 89.31 585 GLY A O 1
ATOM 4632 N N . ASP A 1 586 ? -5.075 1.478 12.415 1.00 85.25 586 ASP A N 1
ATOM 4633 C CA . ASP A 1 586 ? -5.616 0.207 11.931 1.00 85.25 586 ASP A CA 1
ATOM 4634 C C . ASP A 1 586 ? -6.344 0.463 10.604 1.00 85.25 586 ASP A C 1
ATOM 4636 O O . ASP A 1 586 ? -5.841 0.103 9.537 1.00 85.25 586 ASP A O 1
ATOM 4640 N N . VAL A 1 587 ? -7.451 1.212 10.676 1.00 84.25 587 VAL A N 1
ATOM 4641 C CA . VAL A 1 587 ? -8.377 1.471 9.564 1.00 84.25 587 VAL A CA 1
ATOM 4642 C C . VAL A 1 587 ? -7.688 2.187 8.398 1.00 84.25 587 VAL A C 1
ATOM 4644 O O . VAL A 1 587 ? -7.830 1.777 7.247 1.00 84.25 587 VAL A O 1
ATOM 4647 N N . GLN A 1 588 ? -6.885 3.220 8.676 1.00 88.31 588 GLN A N 1
ATOM 4648 C CA . GLN A 1 588 ? -6.182 3.969 7.630 1.00 88.31 588 GLN A CA 1
ATOM 4649 C C . GLN A 1 588 ? -5.078 3.147 6.952 1.00 88.31 588 GLN A C 1
ATOM 4651 O O . GLN A 1 588 ? -4.772 3.387 5.787 1.00 88.31 588 GLN A O 1
ATOM 4656 N N . SER A 1 589 ? -4.494 2.152 7.630 1.00 86.06 589 SER A N 1
ATOM 4657 C CA . SER A 1 589 ? -3.450 1.322 7.018 1.00 86.06 589 SER A CA 1
ATOM 4658 C C . SER A 1 589 ? -4.006 0.301 6.025 1.00 86.06 589 SER A C 1
ATOM 4660 O O . SER A 1 589 ? -3.414 0.130 4.961 1.00 86.06 589 SER A O 1
ATOM 4662 N N . ASP A 1 590 ? -5.166 -0.296 6.308 1.00 77.75 590 ASP A N 1
ATOM 4663 C CA . ASP A 1 590 ? -5.855 -1.196 5.375 1.00 77.75 590 ASP A CA 1
ATOM 4664 C C . ASP A 1 590 ? -6.483 -0.408 4.204 1.00 77.75 590 ASP A C 1
ATOM 4666 O O . ASP A 1 590 ? -6.435 -0.861 3.056 1.00 77.75 590 ASP A O 1
ATOM 4670 N N . PHE A 1 591 ? -6.944 0.828 4.449 1.00 82.88 591 PHE A N 1
ATOM 4671 C CA . PHE A 1 591 ? -7.283 1.799 3.400 1.00 82.88 591 PHE A CA 1
ATOM 4672 C C . PHE A 1 591 ? -6.090 2.092 2.469 1.00 82.88 591 PHE A C 1
ATOM 4674 O O . PHE A 1 591 ? -6.208 1.893 1.257 1.00 82.88 591 PHE A O 1
ATOM 4681 N N . LEU A 1 592 ? -4.931 2.519 2.998 1.00 86.31 592 LEU A N 1
ATOM 4682 C CA . LEU A 1 592 ? -3.739 2.777 2.176 1.00 86.31 592 LEU A CA 1
ATOM 4683 C C . LEU A 1 592 ? -3.348 1.531 1.378 1.00 86.31 592 LEU A C 1
ATOM 4685 O O . LEU A 1 592 ? -3.186 1.600 0.161 1.00 86.31 592 LEU A O 1
ATOM 4689 N N . ALA A 1 593 ? -3.241 0.385 2.047 1.00 77.75 593 ALA A N 1
ATOM 4690 C CA . ALA A 1 593 ? -2.882 -0.890 1.440 1.00 77.75 593 ALA A CA 1
ATOM 4691 C C . 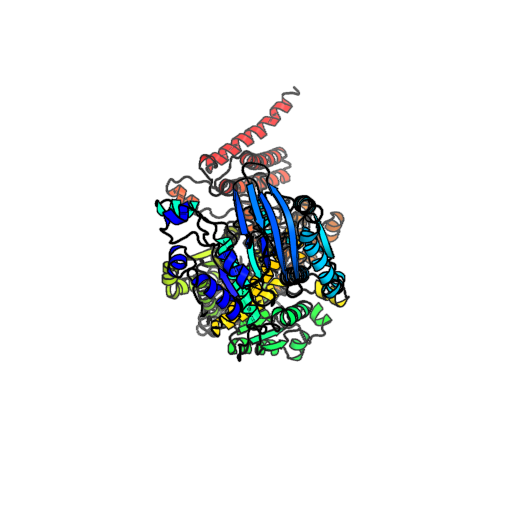ALA A 1 593 ? -3.758 -1.228 0.229 1.00 77.75 593 ALA A C 1
ATOM 4693 O O . ALA A 1 593 ? -3.265 -1.595 -0.841 1.00 77.75 593 ALA A O 1
ATOM 4694 N N . GLN A 1 594 ? -5.068 -1.038 0.377 1.00 76.38 594 GLN A N 1
ATOM 4695 C CA . GLN A 1 594 ? -6.010 -1.254 -0.701 1.00 76.38 594 GLN A CA 1
ATOM 4696 C C . GLN A 1 594 ? -5.906 -0.176 -1.794 1.00 76.38 594 GLN A C 1
ATOM 4698 O O . GLN A 1 594 ? -6.011 -0.503 -2.975 1.00 76.38 594 GLN A O 1
ATOM 4703 N N . GLY A 1 595 ? -5.626 1.083 -1.448 1.00 78.81 595 GLY A N 1
ATOM 4704 C CA . GLY A 1 595 ? -5.456 2.177 -2.411 1.00 78.81 595 GLY A CA 1
ATOM 4705 C C . GLY A 1 595 ? -4.186 2.051 -3.265 1.00 78.81 595 GLY A C 1
ATOM 4706 O O . GLY A 1 595 ? -4.194 2.404 -4.446 1.00 78.81 595 GLY A O 1
ATOM 4707 N N . PHE A 1 596 ? -3.122 1.459 -2.710 1.00 80.50 596 PHE A N 1
ATOM 4708 C CA . PHE A 1 596 ? -1.912 1.052 -3.436 1.00 80.50 596 PHE A CA 1
ATOM 4709 C C . PHE A 1 596 ? -2.078 -0.259 -4.228 1.00 80.50 596 PHE A C 1
ATOM 4711 O O . PHE A 1 596 ? -1.227 -0.571 -5.061 1.00 80.50 596 PHE A O 1
ATOM 4718 N N . GLY A 1 597 ? -3.171 -0.999 -4.015 1.00 72.12 597 GLY A N 1
ATOM 4719 C CA . GLY A 1 597 ? -3.577 -2.153 -4.816 1.00 72.12 597 GLY A CA 1
ATOM 4720 C C . GLY A 1 597 ? -4.209 -3.268 -3.984 1.00 72.12 597 GLY A C 1
ATOM 4721 O O . GLY A 1 597 ? -5.346 -3.656 -4.239 1.00 72.12 597 GLY A O 1
ATOM 4722 N N . SER A 1 598 ? -3.502 -3.807 -2.989 1.00 69.94 598 SER A N 1
ATOM 4723 C CA . SER A 1 598 ? -3.951 -4.969 -2.205 1.00 69.94 598 SER A CA 1
ATOM 4724 C C . SER A 1 598 ? -3.372 -4.960 -0.792 1.00 69.94 598 SER A C 1
ATOM 4726 O O . SER A 1 598 ? -2.207 -4.619 -0.604 1.00 69.94 598 SER A O 1
ATOM 4728 N N . LEU A 1 599 ? -4.138 -5.473 0.179 1.00 66.06 599 LEU A N 1
ATOM 4729 C CA . LEU A 1 599 ? -3.672 -5.782 1.543 1.00 66.06 599 LEU A CA 1
ATOM 4730 C C . LEU A 1 599 ? -2.401 -6.662 1.559 1.00 66.06 599 LEU A C 1
ATOM 4732 O O . LEU A 1 599 ? -1.606 -6.599 2.492 1.00 66.06 599 LEU A O 1
ATOM 4736 N N . GLY A 1 600 ? -2.188 -7.475 0.515 1.00 62.75 600 GLY A N 1
ATOM 4737 C CA . GLY A 1 600 ? -0.984 -8.296 0.347 1.00 62.75 600 GLY A CA 1
ATOM 4738 C C . GLY A 1 600 ? 0.267 -7.542 -0.129 1.00 62.75 600 GLY A C 1
ATOM 4739 O O . GLY A 1 600 ? 1.343 -8.134 -0.138 1.00 62.75 600 GLY A O 1
ATOM 4740 N N . LEU A 1 601 ? 0.149 -6.264 -0.512 1.00 72.25 601 LEU A N 1
ATOM 4741 C CA . LEU A 1 601 ? 1.242 -5.393 -0.970 1.00 72.25 601 LEU A CA 1
ATOM 4742 C C . LEU A 1 601 ? 1.671 -4.387 0.111 1.00 72.25 601 LEU A C 1
ATOM 4744 O O . LEU A 1 601 ? 1.932 -3.226 -0.188 1.00 72.25 601 LEU A O 1
ATOM 4748 N N . MET A 1 602 ? 1.761 -4.825 1.367 1.00 77.12 602 MET A N 1
ATOM 4749 C CA . MET A 1 602 ? 2.255 -4.014 2.484 1.00 77.12 602 MET A CA 1
ATOM 4750 C C . MET A 1 602 ? 3.337 -4.751 3.266 1.00 77.12 602 MET A C 1
ATOM 4752 O O . MET A 1 602 ? 3.257 -5.964 3.469 1.00 77.12 602 MET A O 1
ATOM 4756 N N . THR A 1 603 ? 4.303 -3.996 3.780 1.00 78.19 603 THR A N 1
ATOM 4757 C CA . THR A 1 603 ? 5.118 -4.407 4.927 1.00 78.19 603 THR A CA 1
ATOM 4758 C C . THR A 1 603 ? 4.369 -4.103 6.232 1.00 78.19 603 THR A C 1
ATOM 4760 O O . THR A 1 603 ? 3.491 -3.239 6.265 1.00 78.19 603 THR A O 1
ATOM 4763 N N . SER A 1 604 ? 4.703 -4.805 7.317 1.00 82.00 604 SER A N 1
ATOM 4764 C CA . SER A 1 604 ? 4.266 -4.465 8.677 1.00 82.00 604 SER A CA 1
ATOM 4765 C C . SER A 1 604 ? 5.416 -4.787 9.631 1.00 82.00 604 SER A C 1
ATOM 4767 O O . SER A 1 604 ? 5.838 -5.939 9.724 1.00 82.00 604 SER A O 1
ATOM 4769 N N . VAL A 1 605 ? 5.973 -3.772 10.288 1.00 83.31 605 VAL A N 1
ATOM 4770 C CA . VAL A 1 605 ? 7.116 -3.909 11.203 1.00 83.31 605 VAL A CA 1
ATOM 4771 C C . VAL A 1 605 ? 6.816 -3.146 12.485 1.00 83.31 605 VAL A C 1
ATOM 4773 O O . VAL A 1 605 ? 6.680 -1.925 12.462 1.00 83.31 605 VAL A O 1
ATOM 4776 N N . LEU A 1 606 ? 6.726 -3.852 13.609 1.00 84.62 606 LEU A N 1
ATOM 4777 C CA . LEU A 1 606 ? 6.784 -3.228 14.923 1.00 84.62 606 LEU A CA 1
ATOM 4778 C C . LEU A 1 606 ? 8.233 -2.857 15.235 1.00 84.62 606 LEU A C 1
ATOM 4780 O O . LEU A 1 606 ? 9.115 -3.710 15.160 1.00 84.62 606 LEU A O 1
ATOM 4784 N N . VAL A 1 607 ? 8.453 -1.605 15.627 1.00 84.00 607 VAL A N 1
ATOM 4785 C CA . VAL A 1 607 ? 9.738 -1.073 16.090 1.00 84.00 607 VAL A CA 1
ATOM 4786 C C . VAL A 1 607 ? 9.599 -0.672 17.555 1.00 84.00 607 VAL A C 1
ATOM 4788 O O . VAL A 1 607 ? 8.723 0.122 17.909 1.00 84.00 607 VAL A O 1
ATOM 4791 N N . CYS A 1 608 ? 10.441 -1.239 18.415 1.00 82.38 608 CYS A N 1
ATOM 4792 C CA . CYS A 1 608 ? 10.473 -0.914 19.837 1.00 82.38 608 CYS A CA 1
ATOM 4793 C C . CYS A 1 608 ? 11.109 0.467 20.102 1.00 82.38 608 CYS A C 1
ATOM 4795 O O . CYS A 1 608 ? 11.856 0.980 19.265 1.00 82.38 608 CYS A O 1
ATOM 4797 N N . PRO A 1 609 ? 10.879 1.071 21.286 1.00 67.81 609 PRO A N 1
ATOM 4798 C CA . PRO A 1 609 ? 11.412 2.399 21.615 1.00 67.81 609 PRO A CA 1
ATOM 4799 C C . PRO A 1 609 ? 12.943 2.446 21.772 1.00 67.81 609 PRO A C 1
ATOM 4801 O O . PRO A 1 609 ? 13.514 3.526 21.866 1.00 67.81 609 PRO A O 1
ATOM 4804 N N . ASP A 1 610 ? 13.610 1.288 21.800 1.00 75.88 610 ASP A N 1
ATOM 4805 C CA . ASP A 1 610 ? 15.072 1.159 21.812 1.00 75.88 610 ASP A CA 1
ATOM 4806 C C . ASP A 1 610 ? 15.717 1.377 20.425 1.00 75.88 610 ASP A C 1
ATOM 4808 O O . ASP A 1 610 ? 16.943 1.404 20.322 1.00 75.88 610 ASP A O 1
ATOM 4812 N N . GLY A 1 611 ? 14.913 1.479 19.355 1.00 69.88 611 GLY A N 1
ATOM 4813 C CA . GLY A 1 611 ? 15.374 1.561 17.962 1.00 69.88 611 GLY A CA 1
ATOM 4814 C C . GLY A 1 611 ? 16.089 0.300 17.453 1.00 69.88 611 GLY A C 1
ATOM 4815 O O . GLY A 1 611 ? 16.603 0.288 16.335 1.00 69.88 611 GLY A O 1
ATOM 4816 N N . LYS A 1 612 ? 16.139 -0.763 18.262 1.00 81.69 612 LYS A N 1
ATOM 4817 C CA . LYS A 1 612 ? 16.995 -1.938 18.060 1.00 81.69 612 LYS A CA 1
ATOM 4818 C C . LYS A 1 612 ? 16.193 -3.232 17.980 1.00 81.69 612 LYS A C 1
ATOM 4820 O O . LYS A 1 612 ? 16.564 -4.108 17.201 1.00 81.69 612 LYS A O 1
ATOM 4825 N N . THR A 1 613 ? 15.114 -3.355 18.745 1.00 83.69 613 THR A N 1
ATOM 4826 C CA . THR A 1 613 ? 14.241 -4.529 18.750 1.00 83.69 613 THR A CA 1
ATOM 4827 C C . THR A 1 613 ? 13.104 -4.351 17.745 1.00 83.69 613 THR A C 1
ATOM 4829 O O . THR A 1 613 ? 12.398 -3.342 17.784 1.00 83.69 613 THR A O 1
ATOM 4832 N N . ILE A 1 614 ? 12.895 -5.338 16.865 1.00 84.56 614 ILE A N 1
ATOM 4833 C CA . ILE A 1 614 ? 11.754 -5.353 15.934 1.00 84.56 614 ILE A CA 1
ATOM 4834 C C . ILE A 1 614 ? 10.998 -6.686 15.920 1.00 84.56 614 ILE A C 1
ATOM 4836 O O . ILE A 1 614 ? 11.567 -7.756 16.147 1.00 84.56 614 ILE A O 1
ATOM 4840 N N . GLU A 1 615 ? 9.722 -6.617 15.540 1.00 84.44 615 GLU A N 1
ATOM 4841 C CA . GLU A 1 615 ? 8.968 -7.752 15.004 1.00 84.44 615 GLU A CA 1
ATOM 4842 C C . GLU A 1 615 ? 8.493 -7.411 13.586 1.00 84.44 615 GLU A C 1
ATOM 4844 O O . GLU A 1 615 ? 7.713 -6.479 13.395 1.00 84.44 615 GLU A O 1
ATOM 4849 N N . ALA A 1 616 ? 8.926 -8.181 12.588 1.00 78.19 616 ALA A N 1
ATOM 4850 C CA . ALA A 1 616 ? 8.385 -8.109 11.235 1.00 78.19 616 ALA A CA 1
ATOM 4851 C C . ALA A 1 616 ? 7.234 -9.117 11.081 1.00 78.19 616 ALA A C 1
ATOM 4853 O O . ALA A 1 616 ? 7.403 -10.308 11.346 1.00 78.19 616 ALA A O 1
ATOM 4854 N N . GLU A 1 617 ? 6.055 -8.663 10.654 1.00 72.50 617 GLU A N 1
ATOM 4855 C CA . GLU A 1 617 ? 4.857 -9.500 10.535 1.00 72.50 617 GLU A CA 1
ATOM 4856 C C . GLU A 1 617 ? 4.209 -9.412 9.146 1.00 72.50 617 GLU A C 1
ATOM 4858 O O . GLU A 1 617 ? 4.324 -8.412 8.435 1.00 72.50 617 GLU A O 1
ATOM 4863 N N . ALA A 1 618 ? 3.488 -10.464 8.754 1.00 63.03 618 ALA A N 1
ATOM 4864 C CA . ALA A 1 618 ? 2.672 -10.420 7.545 1.00 63.03 618 ALA A CA 1
ATOM 4865 C C . ALA A 1 618 ? 1.539 -9.388 7.710 1.00 63.03 618 ALA A C 1
ATOM 4867 O O . ALA A 1 618 ? 0.720 -9.497 8.621 1.00 63.03 618 ALA A O 1
ATOM 4868 N N . ALA A 1 619 ? 1.473 -8.395 6.820 1.00 58.41 619 ALA A N 1
ATOM 4869 C CA . ALA A 1 619 ? 0.522 -7.286 6.932 1.00 58.41 619 ALA A CA 1
ATOM 4870 C C . ALA A 1 619 ? -0.958 -7.679 6.726 1.00 58.41 619 ALA A C 1
ATOM 4872 O O . ALA A 1 619 ? -1.848 -6.951 7.162 1.00 58.41 619 ALA A O 1
ATOM 4873 N N . HIS A 1 620 ? -1.234 -8.812 6.076 1.00 60.19 620 HIS A N 1
ATOM 4874 C CA . HIS A 1 620 ? -2.593 -9.280 5.795 1.00 60.19 620 HIS A CA 1
ATOM 4875 C C . HIS A 1 620 ? -3.220 -10.043 6.978 1.00 60.19 620 HIS A C 1
ATOM 4877 O O . HIS A 1 620 ? -2.527 -10.692 7.764 1.00 60.19 620 HIS A O 1
ATOM 4883 N N . GLY A 1 621 ? -4.554 -10.049 7.047 1.00 55.78 621 GLY A N 1
ATOM 4884 C CA . GLY A 1 621 ? -5.315 -10.868 7.995 1.00 55.78 621 GLY A CA 1
ATOM 4885 C C . GLY A 1 621 ? -5.256 -12.383 7.733 1.00 55.78 621 GLY A C 1
ATOM 4886 O O . GLY A 1 621 ? -4.419 -12.899 6.986 1.00 55.78 621 GLY A O 1
ATOM 4887 N N . THR A 1 622 ? -6.173 -13.111 8.370 1.00 57.97 622 THR A N 1
ATOM 4888 C CA . THR A 1 622 ? -6.328 -14.569 8.244 1.00 57.97 622 THR A CA 1
ATOM 4889 C C . THR A 1 622 ? -7.028 -14.946 6.933 1.00 57.97 622 THR A C 1
ATOM 4891 O O . THR A 1 622 ? -7.813 -14.178 6.382 1.00 57.97 622 THR A O 1
ATOM 4894 N N . VAL A 1 623 ? -6.746 -16.142 6.397 1.00 59.34 623 VAL A N 1
ATOM 4895 C CA . VAL A 1 623 ? -7.191 -16.542 5.041 1.00 59.34 623 VAL A CA 1
ATOM 4896 C C . VAL A 1 623 ? -8.051 -17.815 5.069 1.00 59.34 623 VAL A C 1
ATOM 4898 O O . VAL A 1 623 ? -7.905 -18.734 4.256 1.00 59.34 623 VAL A O 1
ATOM 4901 N N . THR A 1 624 ? -8.991 -17.858 6.016 1.00 58.12 624 THR A N 1
ATOM 4902 C CA . THR A 1 624 ? -9.895 -18.989 6.298 1.00 58.12 624 THR A CA 1
ATOM 4903 C C . THR A 1 624 ? -10.638 -19.509 5.071 1.00 58.12 624 THR A C 1
ATOM 4905 O O . THR A 1 624 ? -10.766 -20.721 4.890 1.00 58.12 624 THR A O 1
ATOM 4908 N N . ARG A 1 625 ? -11.089 -18.617 4.175 1.00 59.44 625 ARG A N 1
ATOM 4909 C CA . ARG A 1 625 ? -11.787 -19.016 2.941 1.00 59.44 625 ARG A CA 1
ATOM 4910 C C . ARG A 1 625 ? -10.923 -19.920 2.059 1.00 59.44 625 ARG A C 1
ATOM 4912 O O . ARG A 1 625 ? -11.441 -20.885 1.509 1.00 59.44 625 ARG A O 1
ATOM 4919 N N . HIS A 1 626 ? -9.629 -19.627 1.926 1.00 58.72 626 HIS A N 1
ATOM 4920 C CA . HIS A 1 626 ? -8.723 -20.459 1.131 1.00 58.72 626 HIS A CA 1
ATOM 4921 C C . HIS A 1 626 ? -8.328 -21.727 1.891 1.00 58.72 626 HIS A C 1
ATOM 4923 O O . HIS A 1 626 ? -8.256 -22.785 1.278 1.00 58.72 626 HIS A O 1
ATOM 4929 N N . TYR A 1 627 ? -8.187 -21.671 3.219 1.00 59.97 627 TYR A N 1
ATOM 4930 C CA . TYR A 1 627 ? -7.940 -22.873 4.018 1.00 59.97 627 TYR A CA 1
ATOM 4931 C C . TYR A 1 627 ? -9.065 -23.911 3.889 1.00 59.97 627 TYR A C 1
ATOM 4933 O O . TYR A 1 627 ? -8.797 -25.071 3.589 1.00 59.97 627 TYR A O 1
ATOM 4941 N N . ARG A 1 628 ? -10.332 -23.483 3.984 1.00 65.69 628 ARG A N 1
ATOM 4942 C CA . ARG A 1 628 ? -11.511 -24.353 3.800 1.00 65.69 628 ARG A CA 1
ATOM 4943 C C . ARG A 1 628 ? -11.677 -24.894 2.368 1.00 65.69 628 ARG A C 1
ATOM 4945 O O . ARG A 1 628 ? -12.461 -25.820 2.162 1.00 65.69 628 ARG A O 1
ATOM 4952 N N . VAL A 1 629 ? -10.957 -24.341 1.386 1.00 53.53 629 VAL A N 1
ATOM 4953 C CA . VAL A 1 629 ? -10.840 -24.888 0.019 1.00 53.53 629 VAL A CA 1
ATOM 4954 C C . VAL A 1 629 ? -9.668 -25.874 -0.070 1.00 53.53 629 VAL A C 1
ATOM 4956 O O . VAL A 1 629 ? -9.849 -26.981 -0.570 1.00 53.53 629 VAL A O 1
ATOM 4959 N N . HIS A 1 630 ? -8.511 -25.531 0.504 1.00 60.03 630 HIS A N 1
ATOM 4960 C CA . HIS A 1 630 ? -7.335 -26.402 0.595 1.00 60.03 630 HIS A CA 1
ATOM 4961 C C . HIS A 1 630 ? -7.628 -27.716 1.344 1.00 60.03 630 HIS A C 1
ATOM 4963 O O . HIS A 1 630 ? -7.283 -28.787 0.854 1.00 60.03 630 HIS A O 1
ATOM 4969 N N . GLN A 1 631 ? -8.355 -27.660 2.468 1.00 65.56 631 GLN A N 1
ATOM 4970 C CA . GLN A 1 631 ? -8.833 -28.841 3.209 1.00 65.56 631 GLN A CA 1
ATOM 4971 C C . GLN A 1 631 ? -9.730 -29.773 2.373 1.00 65.56 631 GLN A C 1
ATOM 4973 O O . GLN A 1 631 ? -9.876 -30.944 2.709 1.00 65.56 631 GLN A O 1
ATOM 4978 N N . LYS A 1 632 ? -10.335 -29.269 1.289 1.00 66.62 632 LYS A N 1
ATOM 4979 C CA . LYS A 1 632 ? -11.164 -30.034 0.342 1.00 66.62 632 LYS A CA 1
ATOM 4980 C C . LYS A 1 632 ? -10.399 -30.436 -0.928 1.00 66.62 632 LYS A C 1
ATOM 4982 O O . LYS A 1 632 ? -11.020 -30.878 -1.889 1.00 66.62 632 LYS A O 1
ATOM 4987 N N . GLY A 1 633 ? -9.077 -30.247 -0.958 1.00 59.81 633 GLY A N 1
ATOM 4988 C CA . GLY A 1 633 ? -8.222 -30.522 -2.119 1.00 59.81 633 GLY A CA 1
ATOM 4989 C C . GLY A 1 633 ? -8.369 -29.532 -3.282 1.00 59.81 633 GLY A C 1
ATOM 4990 O O . GLY A 1 633 ? -7.843 -29.793 -4.359 1.00 59.81 633 GLY A O 1
ATOM 4991 N N . GLY A 1 634 ? -9.082 -28.415 -3.097 1.00 44.56 634 GLY A N 1
ATOM 4992 C CA . GLY A 1 634 ? -9.318 -27.425 -4.150 1.00 44.56 634 GLY A CA 1
ATOM 4993 C C . GLY A 1 634 ? -8.169 -26.429 -4.333 1.00 44.56 634 GLY A C 1
ATOM 4994 O O . GLY A 1 634 ? -7.387 -26.173 -3.414 1.00 44.56 634 GLY A O 1
ATOM 4995 N N . GLU A 1 635 ? -8.100 -25.819 -5.518 1.00 45.41 635 GLU A N 1
ATOM 4996 C CA . GLU A 1 635 ? -7.102 -24.796 -5.844 1.00 45.41 635 GLU A CA 1
ATOM 4997 C C . GLU A 1 635 ? -7.290 -23.496 -5.044 1.00 45.41 635 GLU A C 1
ATOM 4999 O O . GLU A 1 635 ? -8.404 -23.031 -4.794 1.00 45.41 635 GLU A O 1
ATOM 5004 N N . THR A 1 636 ? -6.175 -22.857 -4.683 1.00 48.88 636 THR A N 1
ATOM 5005 C CA . THR A 1 636 ? -6.147 -21.644 -3.853 1.00 48.88 636 THR A CA 1
ATOM 5006 C C . THR A 1 636 ? -5.150 -20.622 -4.383 1.00 48.88 636 THR A C 1
ATOM 5008 O O . THR A 1 636 ? -4.015 -20.979 -4.689 1.00 48.88 636 THR A O 1
ATOM 5011 N N . SER A 1 637 ? -5.522 -19.339 -4.400 1.00 53.53 637 SER A N 1
ATOM 5012 C CA . SER A 1 637 ? -4.632 -18.240 -4.802 1.00 53.53 637 SER A CA 1
ATOM 5013 C C . SER A 1 637 ? -4.577 -17.172 -3.706 1.00 53.53 637 SER A C 1
ATOM 5015 O O . SER A 1 637 ? -5.343 -16.210 -3.709 1.00 53.53 637 SER A O 1
ATOM 5017 N N . THR A 1 638 ? -3.700 -17.382 -2.722 1.00 57.34 638 THR A N 1
ATOM 5018 C CA . THR A 1 638 ? -3.436 -16.436 -1.625 1.00 57.34 638 THR A CA 1
ATOM 5019 C C . THR A 1 638 ? -2.210 -15.595 -1.954 1.00 57.34 638 THR A C 1
ATOM 5021 O O . THR A 1 638 ? -1.163 -16.157 -2.266 1.00 57.34 638 THR A O 1
ATOM 5024 N N . ASN A 1 639 ? -2.314 -14.272 -1.835 1.00 63.06 639 ASN A N 1
ATOM 5025 C CA . ASN A 1 639 ? -1.178 -13.369 -2.000 1.00 63.06 639 ASN A CA 1
ATOM 5026 C C . ASN A 1 639 ? -0.155 -13.569 -0.869 1.00 63.06 639 ASN A C 1
ATOM 5028 O O . ASN A 1 639 ? -0.448 -13.296 0.292 1.00 63.06 639 ASN A O 1
ATOM 5032 N N . SER A 1 640 ? 1.037 -14.060 -1.209 1.00 59.91 640 SER A N 1
ATOM 5033 C CA . SER A 1 640 ? 2.109 -14.350 -0.251 1.00 59.91 640 SER A CA 1
ATOM 5034 C C . SER A 1 640 ? 3.110 -13.206 -0.066 1.00 59.91 640 SER A C 1
ATOM 5036 O O . SER A 1 640 ? 4.040 -13.363 0.721 1.00 59.91 640 SER A O 1
ATOM 5038 N N . ILE A 1 641 ? 2.968 -12.079 -0.776 1.00 64.69 641 ILE A N 1
ATOM 5039 C CA . ILE A 1 641 ? 4.010 -11.040 -0.859 1.00 64.69 641 ILE A CA 1
ATOM 5040 C C . ILE A 1 641 ? 4.299 -10.435 0.520 1.00 64.69 641 ILE A C 1
ATOM 5042 O O . ILE A 1 641 ? 5.437 -10.518 0.972 1.00 64.69 641 ILE A O 1
ATOM 5046 N N . ALA A 1 642 ? 3.287 -9.957 1.250 1.00 58.19 642 ALA A N 1
ATOM 5047 C CA . ALA A 1 642 ? 3.460 -9.469 2.625 1.00 58.19 642 ALA A CA 1
ATOM 5048 C C . ALA A 1 642 ? 4.066 -10.517 3.587 1.00 58.19 642 ALA A C 1
ATOM 5050 O O . ALA A 1 642 ? 4.789 -10.155 4.512 1.00 58.19 642 ALA A O 1
ATOM 5051 N N . SER A 1 643 ? 3.825 -11.818 3.366 1.00 63.62 643 SER A N 1
ATOM 5052 C CA . SER A 1 643 ? 4.461 -12.887 4.153 1.00 63.62 643 SER A CA 1
ATOM 5053 C C . SER A 1 643 ? 5.941 -13.091 3.798 1.00 63.62 643 SER A C 1
ATOM 5055 O O . SER A 1 643 ? 6.727 -13.404 4.684 1.00 63.62 643 SER A O 1
ATOM 5057 N N . ILE A 1 644 ? 6.350 -12.894 2.538 1.00 63.47 644 ILE A N 1
ATOM 5058 C CA . ILE A 1 644 ? 7.774 -12.918 2.146 1.00 63.47 644 ILE A CA 1
ATOM 5059 C C . ILE A 1 644 ? 8.480 -11.657 2.658 1.00 63.47 644 ILE A C 1
ATOM 5061 O O . ILE A 1 644 ? 9.578 -11.749 3.201 1.00 63.47 644 ILE A O 1
ATOM 5065 N N . PHE A 1 645 ? 7.825 -10.497 2.562 1.00 68.12 645 PHE A N 1
ATOM 5066 C CA . PHE A 1 645 ? 8.374 -9.233 3.051 1.00 68.12 645 PHE A CA 1
ATOM 5067 C C . PHE A 1 645 ? 8.505 -9.191 4.583 1.00 68.12 645 PHE A C 1
ATOM 5069 O O . PHE A 1 645 ? 9.390 -8.518 5.100 1.00 68.12 645 PHE A O 1
ATOM 5076 N N . ALA A 1 646 ? 7.701 -9.954 5.332 1.00 61.03 646 ALA A N 1
ATOM 5077 C CA . ALA A 1 646 ? 7.940 -10.157 6.762 1.00 61.03 646 ALA A CA 1
ATOM 5078 C C . ALA A 1 646 ? 9.312 -10.816 7.020 1.00 61.03 646 ALA A C 1
ATOM 5080 O O . ALA A 1 646 ? 10.084 -10.326 7.843 1.00 61.03 646 ALA A O 1
ATOM 5081 N N . TRP A 1 647 ? 9.657 -11.872 6.269 1.00 68.25 647 TRP A N 1
ATOM 5082 C CA . TRP A 1 647 ? 10.974 -12.515 6.362 1.00 68.25 647 TRP A CA 1
ATOM 5083 C C . TRP A 1 647 ? 12.111 -11.574 5.959 1.00 68.25 647 TRP A C 1
ATOM 5085 O O . TRP A 1 647 ? 13.073 -11.439 6.712 1.00 68.25 647 TRP A O 1
ATOM 5095 N N . THR A 1 648 ? 12.012 -10.889 4.814 1.00 72.44 648 THR A N 1
ATOM 5096 C CA . THR A 1 648 ? 13.093 -9.997 4.357 1.00 72.44 648 THR A CA 1
ATOM 5097 C C . THR A 1 648 ? 13.311 -8.822 5.302 1.00 72.44 648 THR A C 1
ATOM 5099 O O . THR A 1 648 ? 14.457 -8.462 5.539 1.00 72.44 648 THR A O 1
ATOM 5102 N N . ARG A 1 649 ? 12.259 -8.255 5.906 1.00 73.50 649 ARG A N 1
ATOM 5103 C CA . ARG A 1 649 ? 12.396 -7.123 6.838 1.00 73.50 649 ARG A CA 1
ATOM 5104 C C . ARG A 1 649 ? 12.987 -7.526 8.189 1.00 73.50 649 ARG A C 1
ATOM 5106 O O . ARG A 1 649 ? 13.786 -6.765 8.729 1.00 73.50 649 ARG A O 1
ATOM 5113 N N . GLY A 1 650 ? 12.676 -8.724 8.690 1.00 68.69 650 GLY A N 1
ATOM 5114 C CA . GLY A 1 650 ? 13.358 -9.302 9.853 1.00 68.69 650 GLY A CA 1
ATOM 5115 C C . GLY A 1 650 ? 14.846 -9.542 9.582 1.00 68.69 650 GLY A C 1
ATOM 5116 O O . GLY A 1 650 ? 15.703 -8.994 10.277 1.00 68.69 650 GLY A O 1
ATOM 5117 N N . LEU A 1 651 ? 15.148 -10.274 8.505 1.00 78.06 651 LEU A N 1
ATOM 5118 C CA . LEU A 1 651 ? 16.515 -10.619 8.100 1.00 78.06 651 LEU A CA 1
ATOM 5119 C C . LEU A 1 651 ? 17.365 -9.384 7.741 1.00 78.06 651 LEU A C 1
ATOM 5121 O O . LEU A 1 651 ? 18.548 -9.345 8.062 1.00 78.06 651 LEU A O 1
ATOM 5125 N N . ALA A 1 652 ? 16.780 -8.343 7.139 1.00 73.56 652 ALA A N 1
ATOM 5126 C CA . ALA A 1 652 ? 17.475 -7.090 6.834 1.00 73.56 652 ALA A CA 1
ATOM 5127 C C . ALA A 1 652 ? 17.834 -6.304 8.106 1.00 73.56 652 ALA A C 1
ATOM 5129 O O . ALA A 1 652 ? 18.850 -5.611 8.144 1.00 73.56 652 ALA A O 1
ATOM 5130 N N . HIS A 1 653 ? 17.029 -6.414 9.168 1.00 78.75 653 HIS A N 1
ATOM 5131 C CA . HIS A 1 653 ? 17.354 -5.805 10.458 1.00 78.75 653 HIS A CA 1
ATOM 5132 C C . HIS A 1 653 ? 18.380 -6.631 11.236 1.00 78.75 653 HIS A C 1
ATOM 5134 O O . HIS A 1 653 ? 19.333 -6.058 11.756 1.00 78.75 653 HIS A O 1
ATOM 5140 N N . ARG A 1 654 ? 18.280 -7.970 11.220 1.00 83.06 654 ARG A N 1
ATOM 5141 C CA . ARG A 1 654 ? 19.364 -8.871 11.661 1.00 83.06 654 ARG A CA 1
ATOM 5142 C C . ARG A 1 654 ? 20.679 -8.518 10.957 1.00 83.06 654 ARG A C 1
ATOM 5144 O O . ARG A 1 654 ? 21.696 -8.359 11.620 1.00 83.06 654 ARG A O 1
ATOM 5151 N N . ALA A 1 655 ? 20.645 -8.292 9.644 1.00 78.50 655 ALA A N 1
ATOM 5152 C CA . ALA A 1 655 ? 21.809 -7.875 8.870 1.00 78.50 655 ALA A CA 1
ATOM 5153 C C . ALA A 1 655 ? 22.404 -6.533 9.335 1.00 78.50 655 ALA A C 1
ATOM 5155 O O . ALA A 1 655 ? 23.623 -6.428 9.428 1.00 78.50 655 ALA A O 1
ATOM 5156 N N . LYS A 1 656 ? 21.577 -5.534 9.684 1.00 79.81 656 LYS A N 1
ATOM 5157 C CA . LYS A 1 656 ? 22.048 -4.267 10.281 1.00 79.81 656 LYS A CA 1
ATOM 5158 C C . LYS A 1 656 ? 22.674 -4.458 11.668 1.00 79.81 656 LYS A C 1
ATOM 5160 O O . LYS A 1 656 ? 23.684 -3.830 11.961 1.00 79.81 656 LYS A O 1
ATOM 5165 N N . LEU A 1 657 ? 22.068 -5.283 12.528 1.00 79.31 657 LEU A N 1
ATOM 5166 C CA . LEU A 1 657 ? 22.549 -5.521 13.898 1.00 79.31 657 LEU A CA 1
ATOM 5167 C C . LEU A 1 657 ? 23.874 -6.299 13.943 1.00 79.31 657 LEU A C 1
ATOM 5169 O O . LEU A 1 657 ? 24.649 -6.124 14.883 1.00 79.31 657 LEU A O 1
ATOM 5173 N N . ASP A 1 658 ? 24.114 -7.138 12.937 1.00 80.00 658 ASP A N 1
ATOM 5174 C CA . ASP A 1 658 ? 25.250 -8.057 12.853 1.00 80.00 658 ASP A CA 1
ATOM 5175 C C . ASP A 1 658 ? 26.305 -7.612 11.795 1.00 80.00 658 ASP A C 1
ATOM 5177 O O . ASP A 1 658 ? 27.225 -8.371 11.500 1.00 80.00 658 ASP A O 1
ATOM 5181 N N . ASP A 1 659 ? 26.164 -6.411 11.205 1.00 78.06 659 ASP A N 1
ATOM 5182 C CA . ASP A 1 659 ? 26.956 -5.851 10.076 1.00 78.06 659 ASP A CA 1
ATOM 5183 C C . ASP A 1 659 ? 27.098 -6.796 8.852 1.00 78.06 659 ASP A C 1
ATOM 5185 O O . ASP A 1 659 ? 28.068 -6.797 8.087 1.00 78.06 659 ASP A O 1
ATOM 5189 N N . ASN A 1 660 ? 26.092 -7.648 8.646 1.00 76.88 660 ASN A N 1
ATOM 5190 C CA . ASN A 1 660 ? 26.097 -8.704 7.640 1.00 76.88 660 ASN A CA 1
ATOM 5191 C C . ASN A 1 660 ? 25.574 -8.192 6.288 1.00 76.88 660 ASN A C 1
ATOM 5193 O O . ASN A 1 660 ? 24.465 -8.510 5.850 1.00 76.88 660 ASN A O 1
ATOM 5197 N N . SER A 1 661 ? 26.410 -7.414 5.600 1.00 75.25 661 SER A N 1
ATOM 5198 C CA . SER A 1 661 ? 26.139 -6.880 4.253 1.00 75.25 661 SER A CA 1
ATOM 5199 C C . SER A 1 661 ? 25.669 -7.929 3.231 1.00 75.25 661 SER A C 1
ATOM 5201 O O . SER A 1 661 ? 24.839 -7.611 2.380 1.00 75.25 661 SER A O 1
ATOM 5203 N N . LYS A 1 662 ? 26.125 -9.189 3.324 1.00 71.31 662 LYS A N 1
ATOM 5204 C CA . LYS A 1 662 ? 25.669 -10.266 2.427 1.00 71.31 662 LYS A CA 1
ATOM 5205 C C . LYS A 1 662 ? 24.215 -10.681 2.696 1.00 71.31 662 LYS A C 1
ATOM 5207 O O . LYS A 1 662 ? 23.468 -10.926 1.750 1.00 71.31 662 LYS A O 1
ATOM 5212 N N . LEU A 1 663 ? 23.806 -10.762 3.966 1.00 70.50 663 LEU A N 1
ATOM 5213 C CA . LEU A 1 663 ? 22.417 -11.060 4.335 1.00 70.50 663 LEU A CA 1
ATOM 5214 C C . LEU A 1 663 ? 21.481 -9.925 3.899 1.00 70.50 663 LEU A C 1
ATOM 5216 O O . LEU A 1 663 ? 20.403 -10.197 3.372 1.00 70.50 663 LEU A O 1
ATOM 5220 N N . LEU A 1 664 ? 21.921 -8.667 4.027 1.00 70.12 664 LEU A N 1
ATOM 5221 C CA . LEU A 1 664 ? 21.189 -7.514 3.497 1.00 70.12 664 LEU A CA 1
ATOM 5222 C C . LEU A 1 664 ? 20.997 -7.635 1.974 1.00 70.12 664 LEU A C 1
ATOM 5224 O O . LEU A 1 664 ? 19.861 -7.623 1.502 1.00 70.12 664 LEU A O 1
ATOM 5228 N N . GLU A 1 665 ? 22.076 -7.867 1.220 1.00 70.38 665 GLU A N 1
ATOM 5229 C CA . GLU A 1 665 ? 22.026 -8.023 -0.242 1.00 70.38 665 GLU A CA 1
ATOM 5230 C C . GLU A 1 665 ? 21.101 -9.183 -0.680 1.00 70.38 665 GLU A C 1
ATOM 5232 O O . GLU A 1 665 ? 20.383 -9.080 -1.677 1.00 70.38 665 GLU A O 1
ATOM 5237 N N . PHE A 1 666 ? 21.060 -10.285 0.079 1.00 72.25 666 PHE A N 1
ATOM 5238 C CA . PHE A 1 666 ? 20.102 -11.377 -0.135 1.00 72.25 666 PHE A CA 1
ATOM 5239 C C . PHE A 1 666 ? 18.647 -10.924 0.058 1.00 72.25 666 PHE A C 1
ATOM 5241 O O . PHE A 1 666 ? 17.798 -11.238 -0.781 1.00 72.25 666 PHE A O 1
ATOM 5248 N N . THR A 1 667 ? 18.344 -10.164 1.115 1.00 66.31 667 THR A N 1
ATOM 5249 C CA . THR A 1 667 ? 16.977 -9.667 1.347 1.00 66.31 667 THR A CA 1
ATOM 5250 C C . THR A 1 667 ? 16.516 -8.701 0.257 1.00 66.31 667 THR A C 1
ATOM 5252 O O . THR A 1 667 ? 15.402 -8.845 -0.244 1.00 66.31 667 THR A O 1
ATOM 5255 N N . GLU A 1 668 ? 17.390 -7.798 -0.196 1.00 70.38 668 GLU A N 1
ATOM 5256 C CA . GLU A 1 668 ? 17.118 -6.886 -1.314 1.00 70.38 668 GLU A CA 1
ATOM 5257 C C . GLU A 1 668 ? 16.857 -7.655 -2.619 1.00 70.38 668 GLU A C 1
ATOM 5259 O O . GLU A 1 668 ? 15.890 -7.372 -3.332 1.00 70.38 668 GLU A O 1
ATOM 5264 N N . LYS A 1 669 ? 17.662 -8.689 -2.908 1.00 70.50 669 LYS A N 1
ATOM 5265 C CA . LYS A 1 669 ? 17.460 -9.587 -4.058 1.00 70.50 669 LYS A CA 1
ATOM 5266 C C . LYS A 1 669 ? 16.137 -10.354 -3.976 1.00 70.50 669 LYS A C 1
ATOM 5268 O O . LYS A 1 669 ? 15.474 -10.504 -5.002 1.00 70.50 669 LYS A O 1
ATOM 5273 N N . LEU A 1 670 ? 15.729 -10.822 -2.793 1.00 60.47 670 LEU A N 1
ATOM 5274 C CA . LEU A 1 670 ? 14.475 -11.561 -2.606 1.00 60.47 670 LEU A CA 1
ATOM 5275 C C . LEU A 1 670 ? 13.240 -10.654 -2.758 1.00 60.47 670 LEU A C 1
ATOM 5277 O O . LEU A 1 670 ? 12.280 -11.040 -3.431 1.00 60.47 670 LEU A O 1
ATOM 5281 N N . GLU A 1 671 ? 13.273 -9.428 -2.227 1.00 66.69 671 GLU A N 1
ATOM 5282 C CA . GLU A 1 671 ? 12.217 -8.432 -2.466 1.00 66.69 671 GLU A CA 1
ATOM 5283 C C . GLU A 1 671 ? 12.131 -8.045 -3.951 1.00 66.69 671 GLU A C 1
ATOM 5285 O O . GLU A 1 671 ? 11.043 -8.058 -4.539 1.00 66.69 671 GLU A O 1
ATOM 5290 N N . ALA A 1 672 ? 13.276 -7.789 -4.596 1.00 64.75 672 ALA A N 1
ATOM 5291 C CA . ALA A 1 672 ? 13.348 -7.482 -6.023 1.00 64.75 672 ALA A CA 1
ATOM 5292 C C . ALA A 1 672 ? 12.850 -8.643 -6.904 1.00 64.75 672 ALA A C 1
ATOM 5294 O O . ALA A 1 672 ? 12.174 -8.403 -7.906 1.00 64.75 672 ALA A O 1
ATOM 5295 N N . ALA A 1 673 ? 13.113 -9.898 -6.526 1.00 63.28 673 ALA A N 1
ATOM 5296 C CA . ALA A 1 673 ? 12.590 -11.078 -7.215 1.00 63.28 673 ALA A CA 1
ATOM 5297 C C . ALA A 1 673 ? 11.062 -11.210 -7.075 1.00 63.28 673 ALA A C 1
ATOM 5299 O O . ALA A 1 673 ? 10.388 -11.590 -8.036 1.00 63.28 673 ALA A O 1
ATOM 5300 N N . CYS A 1 674 ? 10.494 -10.850 -5.920 1.00 53.75 674 CYS A N 1
ATOM 5301 C CA . CYS A 1 674 ? 9.043 -10.832 -5.717 1.00 53.75 674 CYS A CA 1
ATOM 5302 C C . CYS A 1 674 ? 8.365 -9.765 -6.589 1.00 53.75 674 CYS A C 1
ATOM 5304 O O . CYS A 1 674 ? 7.457 -10.089 -7.359 1.00 53.75 674 CYS A O 1
ATOM 5306 N N . VAL A 1 675 ? 8.848 -8.518 -6.540 1.00 53.00 675 VAL A N 1
ATOM 5307 C CA . VAL A 1 675 ? 8.336 -7.418 -7.380 1.00 53.00 675 VAL A CA 1
ATOM 5308 C C . VAL A 1 675 ? 8.529 -7.737 -8.867 1.00 53.00 675 VAL A C 1
ATOM 5310 O O . VAL A 1 675 ? 7.597 -7.600 -9.656 1.00 53.00 675 VAL A O 1
ATOM 5313 N N . GLY A 1 676 ? 9.701 -8.250 -9.252 1.00 57.50 676 GLY A N 1
ATOM 5314 C CA . GLY A 1 676 ? 10.007 -8.674 -10.621 1.00 57.50 676 GLY A CA 1
ATOM 5315 C C . GLY A 1 676 ? 9.120 -9.816 -11.128 1.00 57.50 676 GLY A C 1
ATOM 5316 O O . GLY A 1 676 ? 8.784 -9.851 -12.311 1.00 57.50 676 GLY A O 1
ATOM 5317 N N . THR A 1 677 ? 8.677 -10.718 -10.247 1.00 54.69 677 THR A N 1
ATOM 5318 C CA . THR A 1 677 ? 7.719 -11.780 -10.596 1.00 54.69 677 THR A CA 1
ATOM 5319 C C . THR A 1 677 ? 6.358 -11.182 -10.954 1.00 54.69 677 THR A C 1
ATOM 5321 O O . THR A 1 677 ? 5.835 -11.487 -12.030 1.00 54.69 677 THR A O 1
ATOM 5324 N N . VAL A 1 678 ? 5.839 -10.253 -10.142 1.00 49.38 678 VAL A N 1
ATOM 5325 C CA . VAL A 1 678 ? 4.595 -9.523 -10.447 1.00 49.38 678 VAL A CA 1
ATOM 5326 C C . VAL A 1 678 ? 4.745 -8.703 -11.733 1.00 49.38 678 VAL A C 1
ATOM 5328 O O . VAL A 1 678 ? 3.908 -8.822 -12.628 1.00 49.38 678 VAL A O 1
ATOM 5331 N N . GLU A 1 679 ? 5.852 -7.967 -11.897 1.00 63.53 679 GLU A N 1
ATOM 5332 C CA . GLU A 1 679 ? 6.172 -7.178 -13.102 1.00 63.53 679 GLU A CA 1
ATOM 5333 C C . GLU A 1 679 ? 6.421 -8.019 -14.371 1.00 63.53 679 GLU A C 1
ATOM 5335 O O . GLU A 1 679 ? 6.405 -7.479 -15.483 1.00 63.53 679 GLU A O 1
ATOM 5340 N N . SER A 1 680 ? 6.598 -9.340 -14.233 1.00 58.72 680 SER A N 1
ATOM 5341 C CA . SER A 1 680 ? 6.633 -10.301 -15.348 1.00 58.72 680 SER A CA 1
ATOM 5342 C C . SER A 1 680 ? 5.247 -10.798 -15.789 1.00 58.72 680 SER A C 1
ATOM 5344 O O . SER A 1 680 ? 5.151 -11.556 -16.752 1.00 58.72 680 SER A O 1
ATOM 5346 N N . GLY A 1 681 ? 4.176 -10.383 -15.101 1.00 50.34 681 GLY A N 1
ATOM 5347 C CA . GLY A 1 681 ? 2.797 -10.820 -15.354 1.00 50.34 681 GLY A CA 1
ATOM 5348 C C . GLY A 1 681 ? 2.357 -12.057 -14.559 1.00 50.34 681 GLY A C 1
ATOM 5349 O O . GLY A 1 681 ? 1.248 -12.542 -14.761 1.00 50.34 681 GLY A O 1
ATOM 5350 N N . LYS A 1 682 ? 3.190 -12.570 -13.642 1.00 54.81 682 LYS A N 1
ATOM 5351 C CA . LYS A 1 682 ? 2.874 -13.722 -12.782 1.00 54.81 682 LYS A CA 1
ATOM 5352 C C . LYS A 1 682 ? 2.424 -13.228 -11.410 1.00 54.81 682 LYS A C 1
ATOM 5354 O O . LYS A 1 682 ? 3.232 -12.715 -10.643 1.00 54.81 682 LYS A O 1
ATOM 5359 N N . MET A 1 683 ? 1.139 -13.368 -11.098 1.00 52.84 683 MET A N 1
ATOM 5360 C CA . MET A 1 683 ? 0.546 -12.788 -9.888 1.00 52.84 683 MET A CA 1
ATOM 5361 C C . MET A 1 683 ? -0.644 -13.598 -9.363 1.00 52.84 683 MET A C 1
ATOM 5363 O O . MET A 1 683 ? -1.192 -14.445 -10.068 1.00 52.84 683 MET A O 1
ATOM 5367 N N . THR A 1 684 ? -1.041 -13.343 -8.117 1.00 51.97 684 THR A N 1
ATOM 5368 C CA . THR A 1 684 ? -2.188 -13.992 -7.469 1.00 51.97 684 THR A CA 1
ATOM 5369 C C . THR A 1 684 ? -3.523 -13.373 -7.882 1.00 51.97 684 THR A C 1
ATOM 5371 O O . THR A 1 684 ? -3.581 -12.275 -8.437 1.00 51.97 684 THR A O 1
ATOM 5374 N N . LYS A 1 685 ? -4.619 -14.106 -7.642 1.00 55.69 685 LYS A N 1
ATOM 5375 C CA . LYS A 1 685 ? -5.958 -13.768 -8.149 1.00 55.69 685 LYS A CA 1
ATOM 5376 C C . LYS A 1 685 ? -6.461 -12.393 -7.697 1.00 55.69 685 LYS A C 1
ATOM 5378 O O . LYS A 1 685 ? -7.195 -11.757 -8.443 1.00 55.69 685 LYS A O 1
ATOM 5383 N N . ASP A 1 686 ? -6.068 -11.925 -6.514 1.00 51.44 686 ASP A N 1
ATOM 5384 C CA . ASP A 1 686 ? -6.364 -10.567 -6.050 1.00 51.44 686 ASP A CA 1
ATOM 5385 C C . ASP A 1 686 ? -5.741 -9.513 -6.976 1.00 51.44 686 ASP A C 1
ATOM 5387 O O . ASP A 1 686 ? -6.459 -8.659 -7.491 1.00 51.44 686 ASP A O 1
ATOM 5391 N N . LEU A 1 687 ? -4.438 -9.625 -7.253 1.00 51.16 687 LEU A N 1
ATOM 5392 C CA . LEU A 1 687 ? -3.689 -8.715 -8.124 1.00 51.16 687 LEU A CA 1
ATOM 5393 C C . LEU A 1 687 ? -4.206 -8.749 -9.567 1.00 51.16 687 LEU A C 1
ATOM 5395 O O . LEU A 1 687 ? -4.357 -7.699 -10.187 1.00 51.16 687 LEU A O 1
ATOM 5399 N N . ALA A 1 688 ? -4.558 -9.935 -10.070 1.00 47.28 688 ALA A N 1
ATOM 5400 C CA . ALA A 1 688 ? -5.156 -10.083 -11.394 1.00 47.28 688 ALA A CA 1
ATOM 5401 C C . ALA A 1 688 ? -6.528 -9.388 -11.510 1.00 47.28 688 ALA A C 1
ATOM 5403 O O . ALA A 1 688 ? -6.828 -8.802 -12.544 1.00 47.28 688 ALA A O 1
ATOM 5404 N N . LEU A 1 689 ? -7.353 -9.405 -10.454 1.00 46.50 689 LEU A N 1
ATOM 5405 C CA . LEU A 1 689 ? -8.641 -8.696 -10.439 1.00 46.50 689 LEU A CA 1
ATOM 5406 C C . LEU A 1 689 ? -8.462 -7.169 -10.390 1.00 46.50 689 LEU A C 1
ATOM 5408 O O . LEU A 1 689 ? -9.200 -6.449 -11.054 1.00 46.50 689 LEU A O 1
ATOM 5412 N N . ILE A 1 690 ? -7.456 -6.670 -9.662 1.00 44.56 690 ILE A N 1
ATOM 5413 C CA . ILE A 1 690 ? -7.166 -5.227 -9.532 1.00 44.56 690 ILE A CA 1
ATOM 5414 C C . ILE A 1 690 ? -6.799 -4.583 -10.881 1.00 44.56 690 ILE A C 1
ATOM 5416 O O . ILE A 1 690 ? -7.139 -3.426 -11.122 1.00 44.56 690 ILE A O 1
ATOM 5420 N N . ILE A 1 691 ? -6.194 -5.342 -11.802 1.00 46.00 691 ILE A N 1
ATOM 5421 C CA . ILE A 1 691 ? -5.883 -4.898 -13.176 1.00 46.00 691 ILE A CA 1
ATOM 5422 C C . ILE A 1 691 ? -7.154 -4.606 -14.012 1.00 46.00 691 ILE A C 1
ATOM 5424 O O . ILE A 1 691 ? -7.065 -3.995 -15.078 1.00 46.00 691 ILE A O 1
ATOM 5428 N N . HIS A 1 692 ? -8.345 -4.963 -13.517 1.00 42.38 692 HIS A N 1
ATOM 5429 C CA . HIS A 1 692 ? -9.621 -4.823 -14.224 1.00 42.38 692 HIS A CA 1
ATOM 5430 C C . HIS A 1 692 ? -10.677 -3.935 -13.506 1.00 42.38 692 HIS A C 1
ATOM 5432 O O . HIS A 1 692 ? -11.823 -3.902 -13.949 1.00 42.38 692 HIS A O 1
ATOM 5438 N N . GLY A 1 693 ? -10.290 -3.156 -12.475 1.00 29.19 693 GLY A N 1
ATOM 5439 C CA . GLY A 1 693 ? -11.129 -2.136 -11.788 1.00 29.19 693 GLY A CA 1
ATOM 5440 C C . GLY A 1 693 ? -11.953 -2.644 -10.578 1.00 29.19 693 GLY A C 1
ATOM 5441 O O . GLY A 1 693 ? -12.037 -3.850 -10.372 1.00 29.19 693 GLY A O 1
ATOM 5442 N N . SER A 1 694 ? -12.600 -1.821 -9.724 1.00 35.16 694 SER A N 1
ATOM 5443 C CA . SER A 1 694 ? -12.644 -0.337 -9.573 1.00 35.16 694 SER A CA 1
ATOM 5444 C C . SER A 1 694 ? -13.665 0.086 -8.469 1.00 35.16 694 SER A C 1
ATOM 5446 O O . SER A 1 694 ? -14.752 -0.476 -8.507 1.00 35.16 694 SER A O 1
ATOM 5448 N N . ASN A 1 695 ? -13.498 1.090 -7.571 1.00 29.64 695 ASN A N 1
ATOM 5449 C CA . ASN A 1 695 ? -12.307 1.892 -7.187 1.00 29.64 695 ASN A CA 1
ATOM 5450 C C . ASN A 1 695 ? -12.409 2.867 -5.914 1.00 29.64 695 ASN A C 1
ATOM 5452 O O . ASN A 1 695 ? -11.343 3.018 -5.317 1.00 29.64 695 ASN A O 1
ATOM 5456 N N . PRO A 1 696 ? -13.488 3.680 -5.611 1.00 43.44 696 PRO A N 1
ATOM 5457 C CA . PRO A 1 696 ? -13.412 4.955 -4.681 1.00 43.44 696 PRO A CA 1
ATOM 5458 C C . PRO A 1 696 ? -15.190 5.916 -2.395 1.00 43.44 696 PRO A C 1
ATOM 5460 O O . PRO A 1 696 ? -16.436 5.799 -2.279 1.00 43.44 696 PRO A O 1
ATOM 5463 N N . ASN A 1 697 ? -14.863 6.592 -1.184 1.00 38.97 697 ASN A N 1
ATOM 5464 C CA . ASN A 1 697 ? -15.597 7.698 -0.410 1.00 38.97 697 ASN A CA 1
ATOM 5465 C C . ASN A 1 697 ? -16.685 7.474 0.777 1.00 38.97 697 ASN A C 1
ATOM 5467 O O . ASN A 1 697 ? -17.248 6.387 0.772 1.00 38.97 697 ASN A O 1
ATOM 5471 N N . GLY A 1 698 ? -17.121 8.291 1.839 1.00 39.97 698 GLY A N 1
ATOM 5472 C CA . GLY A 1 698 ? -17.053 9.713 2.477 1.00 39.97 698 GLY A CA 1
ATOM 5473 C C . GLY A 1 698 ? -18.359 10.306 3.269 1.00 39.97 698 GLY A C 1
ATOM 5474 O O . GLY A 1 698 ? -19.365 9.692 2.960 1.00 39.97 698 GLY A O 1
ATOM 5475 N N . THR A 1 699 ? -18.683 11.363 4.150 1.00 44.56 699 THR A N 1
ATOM 5476 C CA . THR A 1 699 ? -18.272 12.748 4.758 1.00 44.56 699 THR A CA 1
ATOM 5477 C C . THR A 1 699 ? -19.040 13.288 6.082 1.00 44.56 699 THR A C 1
ATOM 5479 O O . THR A 1 699 ? -20.104 12.759 6.379 1.00 44.56 699 THR A O 1
ATOM 5482 N N . ILE A 1 700 ? -18.594 14.360 6.848 1.00 48.50 700 ILE A N 1
ATOM 5483 C CA . ILE A 1 700 ? -18.938 14.833 8.285 1.00 48.50 700 ILE A CA 1
ATOM 5484 C C . ILE A 1 700 ? -19.772 16.139 8.660 1.00 48.50 700 ILE A C 1
ATOM 5486 O O . ILE A 1 700 ? -19.442 17.221 8.184 1.00 48.50 700 ILE A O 1
ATOM 5490 N N . ARG A 1 701 ? -20.688 16.124 9.684 1.00 36.34 701 ARG A N 1
ATOM 5491 C CA . ARG A 1 701 ? -21.401 17.284 10.392 1.00 36.34 701 ARG A CA 1
ATOM 5492 C C . ARG A 1 701 ? -21.274 17.266 11.968 1.00 36.34 701 ARG A C 1
ATOM 5494 O O . ARG A 1 701 ? -20.565 16.408 12.471 1.00 36.34 701 ARG A O 1
ATOM 5501 N N . ASN A 1 702 ? -21.932 18.120 12.795 1.00 39.69 702 ASN A N 1
ATOM 5502 C CA . ASN A 1 702 ? -22.735 17.685 13.999 1.00 39.69 702 ASN A CA 1
ATOM 5503 C C . ASN A 1 702 ? -23.541 18.784 14.764 1.00 39.69 702 ASN A C 1
ATOM 5505 O O . ASN A 1 702 ? -22.893 19.684 15.281 1.00 39.69 702 ASN A O 1
ATOM 5509 N N . ILE A 1 703 ? -24.876 18.618 14.982 1.00 40.25 703 ILE A N 1
ATOM 5510 C CA . ILE A 1 703 ? -25.688 19.146 16.138 1.00 40.25 703 ILE A CA 1
ATOM 5511 C C . ILE A 1 703 ? -26.960 18.296 16.433 1.00 40.25 703 ILE A C 1
ATOM 5513 O O . ILE A 1 703 ? -27.155 17.890 17.581 1.00 40.25 703 ILE A O 1
ATOM 5517 N N . LEU A 1 704 ? -27.858 18.068 15.456 1.00 46.41 704 LEU A N 1
ATOM 5518 C CA . LEU A 1 704 ? -29.196 17.478 15.709 1.00 46.41 704 LEU A CA 1
ATOM 5519 C C . LEU A 1 704 ? -29.174 15.965 16.011 1.00 46.41 704 LEU A C 1
ATOM 5521 O O . LEU A 1 704 ? -28.282 15.239 15.579 1.00 46.41 704 LEU A O 1
ATOM 5525 N N . ASN A 1 705 ? -30.217 15.472 16.691 1.00 55.41 705 ASN A N 1
ATOM 5526 C CA . ASN A 1 705 ? -30.373 14.063 17.075 1.00 55.41 705 ASN A CA 1
ATOM 5527 C C . ASN A 1 705 ? -30.935 13.192 15.927 1.00 55.41 705 ASN A C 1
ATOM 5529 O O . ASN A 1 705 ? -32.067 12.713 15.985 1.00 55.41 705 ASN A O 1
ATOM 5533 N N . GLY A 1 706 ? -30.162 13.036 14.852 1.00 63.47 706 GLY A N 1
ATOM 5534 C CA . GLY A 1 706 ? -30.556 12.270 13.666 1.00 63.47 706 GLY A CA 1
ATOM 5535 C C . GLY A 1 706 ? -29.363 11.739 12.872 1.00 63.47 706 GLY A C 1
ATOM 5536 O O . GLY A 1 706 ? -28.232 11.713 13.360 1.00 63.47 706 GLY A O 1
ATOM 5537 N N . THR A 1 707 ? -29.612 11.302 11.639 1.00 77.69 707 THR A N 1
ATOM 5538 C CA . THR A 1 707 ? -28.585 10.685 10.784 1.00 77.69 707 THR A CA 1
ATOM 5539 C C . THR A 1 707 ? -28.146 11.648 9.695 1.00 77.69 707 THR A C 1
ATOM 5541 O O . THR A 1 707 ? -28.969 12.106 8.905 1.00 77.69 707 THR A O 1
ATOM 5544 N N . VAL A 1 708 ? -26.851 11.957 9.642 1.00 78.38 708 VAL A N 1
ATOM 5545 C CA . VAL A 1 708 ? -26.253 12.811 8.607 1.00 78.38 708 VAL A CA 1
ATOM 5546 C C . VAL A 1 708 ? -25.983 11.956 7.381 1.00 78.38 708 VAL A C 1
ATOM 5548 O O . VAL A 1 708 ? -25.031 11.183 7.370 1.00 78.38 708 VAL A O 1
ATOM 5551 N N . PHE A 1 709 ? -26.810 12.105 6.352 1.00 84.56 709 PHE A N 1
ATOM 5552 C CA . PHE A 1 709 ? -26.574 11.515 5.043 1.00 84.56 709 PHE A CA 1
ATOM 5553 C C . PHE A 1 709 ? -25.751 12.459 4.180 1.00 84.56 709 PHE A C 1
ATOM 5555 O O . PHE A 1 709 ? -26.084 13.636 4.011 1.00 84.56 709 PHE A O 1
ATOM 5562 N N . ARG A 1 710 ? -24.663 11.928 3.631 1.00 80.19 710 ARG A N 1
ATOM 5563 C CA . ARG A 1 710 ? -23.730 12.652 2.771 1.00 80.19 710 ARG A CA 1
ATOM 5564 C C . ARG A 1 710 ? -23.591 11.922 1.451 1.00 80.19 710 ARG A C 1
ATOM 5566 O O . ARG A 1 710 ? -23.367 10.721 1.437 1.00 80.19 710 ARG A O 1
ATOM 5573 N N . GLU A 1 711 ? -23.773 12.646 0.352 1.00 84.81 711 GLU A N 1
ATOM 5574 C CA . GLU A 1 711 ? -23.788 12.112 -1.015 1.00 84.81 711 GLU A CA 1
ATOM 5575 C C . GLU A 1 711 ? -23.105 13.106 -1.980 1.00 84.81 711 GLU A C 1
ATOM 5577 O O . GLU A 1 711 ? -23.316 14.319 -1.840 1.00 84.81 711 GLU A O 1
ATOM 5582 N N . PRO A 1 712 ? -22.282 12.641 -2.939 1.00 81.50 712 PRO A N 1
ATOM 5583 C CA . PRO A 1 712 ? -21.434 13.493 -3.767 1.00 81.50 712 PRO A CA 1
ATOM 5584 C C . PRO A 1 712 ? -22.192 14.177 -4.903 1.00 81.50 712 PRO A C 1
ATOM 5586 O O . PRO A 1 712 ? -23.148 13.646 -5.470 1.00 81.50 712 PRO A O 1
ATOM 5589 N N . ILE A 1 713 ? -21.695 15.349 -5.284 1.00 75.19 713 ILE A N 1
ATOM 5590 C CA . ILE A 1 713 ? -22.180 16.147 -6.409 1.00 75.19 713 ILE A CA 1
ATOM 5591 C C . ILE A 1 713 ? -21.300 15.819 -7.618 1.00 75.19 713 ILE A C 1
ATOM 5593 O O . ILE A 1 713 ? -20.130 16.193 -7.672 1.00 75.19 713 ILE A O 1
ATOM 5597 N N . ILE A 1 714 ? -21.847 15.073 -8.579 1.00 80.00 714 ILE A N 1
ATOM 5598 C CA . ILE A 1 714 ? -21.080 14.537 -9.711 1.00 80.00 714 ILE A CA 1
ATOM 5599 C C . ILE A 1 714 ? -21.153 15.494 -10.911 1.00 80.00 714 ILE A C 1
ATOM 5601 O O . ILE A 1 714 ? -22.150 15.519 -11.631 1.00 80.00 714 ILE A O 1
ATOM 5605 N N . CYS A 1 715 ? -20.061 16.217 -11.169 1.00 71.50 715 CYS A N 1
ATOM 5606 C CA . CYS A 1 715 ? -19.826 16.947 -12.420 1.00 71.50 715 CYS A CA 1
ATOM 5607 C C . CYS A 1 715 ? -19.005 16.068 -13.380 1.00 71.50 715 CYS A C 1
ATOM 5609 O O . CYS A 1 715 ? -17.953 15.557 -12.994 1.00 71.50 715 CYS A O 1
ATOM 5611 N N . LYS A 1 716 ? -19.448 15.879 -14.631 1.00 80.56 716 LYS A N 1
ATOM 5612 C CA . LYS A 1 716 ? -18.827 14.923 -15.579 1.00 80.56 716 LYS A CA 1
ATOM 5613 C C . LYS A 1 716 ? -17.370 15.234 -15.936 1.00 80.56 716 LYS A C 1
ATOM 5615 O O . LYS A 1 716 ? -16.629 14.313 -16.265 1.00 80.56 716 LYS A O 1
ATOM 5620 N N . ASN A 1 717 ? -16.972 16.505 -15.902 1.00 79.00 717 ASN A N 1
ATOM 5621 C CA . ASN A 1 717 ? -15.631 16.965 -16.271 1.00 79.00 717 ASN A CA 1
ATOM 5622 C C . ASN A 1 717 ? -14.654 17.085 -15.089 1.00 79.00 717 ASN A C 1
ATOM 5624 O O . ASN A 1 717 ? -13.473 17.321 -15.326 1.00 79.00 717 ASN A O 1
ATOM 5628 N N . VAL A 1 718 ? -15.107 16.909 -13.842 1.00 73.88 718 VAL A N 1
ATOM 5629 C CA . VAL A 1 718 ? -14.212 16.834 -12.678 1.00 73.88 718 VAL A CA 1
ATOM 5630 C C . VAL A 1 718 ? -13.752 15.379 -12.529 1.00 73.88 718 VAL A C 1
ATOM 5632 O O . VAL A 1 718 ? -14.582 14.502 -12.259 1.00 73.88 718 VAL A O 1
ATOM 5635 N N . PRO A 1 719 ? -12.456 15.070 -12.723 1.00 75.81 719 PRO A N 1
ATOM 5636 C CA . PRO A 1 719 ? -11.972 13.713 -12.565 1.00 75.81 719 PRO A CA 1
ATOM 5637 C C . PRO A 1 719 ? -11.892 13.371 -11.076 1.00 75.81 719 PRO A C 1
ATOM 5639 O O . PRO A 1 719 ? -11.458 14.165 -10.241 1.00 75.81 719 PRO A O 1
ATOM 5642 N N . LYS A 1 720 ? -12.314 12.152 -10.754 1.00 80.56 720 LYS A N 1
ATOM 5643 C CA . LYS A 1 720 ? -12.258 11.603 -9.400 1.00 80.56 720 LYS A CA 1
ATOM 5644 C C . LYS A 1 720 ? -10.802 11.210 -9.134 1.00 80.56 720 LYS A C 1
ATOM 5646 O O . LYS A 1 720 ? -10.217 10.501 -9.954 1.00 80.56 720 LYS A O 1
ATOM 5651 N N . LEU A 1 721 ? -10.216 11.649 -8.013 1.00 77.75 721 LEU A N 1
ATOM 5652 C CA . LEU A 1 721 ? -8.811 11.353 -7.645 1.00 77.75 721 LEU A CA 1
ATOM 5653 C C . LEU A 1 721 ? -8.534 9.850 -7.517 1.00 77.75 721 LEU A C 1
ATOM 5655 O O . LEU A 1 721 ? -7.392 9.398 -7.520 1.00 77.75 721 LEU A O 1
ATOM 5659 N N . VAL A 1 722 ? -9.609 9.092 -7.375 1.00 82.31 722 VAL A N 1
ATOM 5660 C CA . VAL A 1 722 ? -9.670 7.655 -7.219 1.00 82.31 722 VAL A CA 1
ATOM 5661 C C . VAL A 1 722 ? -10.776 7.274 -8.247 1.00 82.31 722 VAL A C 1
ATOM 5663 O O . VAL A 1 722 ? -11.915 7.705 -8.060 1.00 82.31 722 VAL A O 1
ATOM 5666 N N . PRO A 1 723 ? -10.483 6.667 -9.424 1.00 79.75 723 PRO A N 1
ATOM 5667 C CA . PRO A 1 723 ? -11.300 6.898 -10.639 1.00 79.75 723 PRO A CA 1
ATOM 5668 C C . PRO A 1 723 ? -12.761 6.399 -10.695 1.00 79.75 723 PRO A C 1
ATOM 5670 O O . PRO A 1 723 ? -13.658 7.161 -11.054 1.00 79.75 723 PRO A O 1
ATOM 5673 N N . GLY A 1 724 ? -13.021 5.114 -10.441 1.00 78.81 724 GLY A N 1
ATOM 5674 C CA . GLY A 1 724 ? -14.264 4.426 -10.841 1.00 78.81 724 GLY A CA 1
ATOM 5675 C C . GLY A 1 724 ? -15.434 4.284 -9.842 1.00 78.81 724 GLY A C 1
ATOM 5676 O O . GLY A 1 724 ? -16.040 3.221 -9.850 1.00 78.81 724 GLY A O 1
ATOM 5677 N N . TRP A 1 725 ? -15.802 5.284 -9.017 1.00 82.38 725 TRP A N 1
ATOM 5678 C CA . TRP A 1 725 ? -17.096 5.290 -8.276 1.00 82.38 725 TRP A CA 1
ATOM 5679 C C . TRP A 1 725 ? -18.045 5.898 -9.305 1.00 82.38 725 TRP A C 1
ATOM 5681 O O . TRP A 1 725 ? -18.286 7.108 -9.347 1.00 82.38 725 TRP A O 1
ATOM 5691 N N . THR A 1 726 ? -18.431 5.059 -10.269 1.00 82.12 726 THR A N 1
ATOM 5692 C CA . THR A 1 726 ? -19.347 5.410 -11.361 1.00 82.12 726 THR A CA 1
ATOM 5693 C C . THR A 1 726 ? -20.726 5.749 -10.801 1.00 82.12 726 THR A C 1
ATOM 5695 O O . THR A 1 726 ? -21.455 6.543 -11.395 1.00 82.12 726 THR A O 1
ATOM 5698 N N . LYS A 1 727 ? -21.038 5.202 -9.621 1.00 85.31 727 LYS A N 1
ATOM 5699 C CA . LYS A 1 727 ? -22.212 5.475 -8.804 1.00 85.31 727 LYS A CA 1
ATOM 5700 C C . LYS A 1 727 ? -21.782 6.203 -7.518 1.00 85.31 727 LYS A C 1
ATOM 5702 O O . LYS A 1 727 ? -20.721 5.904 -6.973 1.00 85.31 727 LYS A O 1
ATOM 5707 N N . PRO A 1 728 ? -22.587 7.140 -6.994 1.00 86.06 728 PRO A N 1
ATOM 5708 C CA . PRO A 1 728 ? -22.358 7.726 -5.672 1.00 86.06 728 PRO A CA 1
ATOM 5709 C C . PRO A 1 728 ? -22.390 6.664 -4.562 1.00 86.06 728 PRO A C 1
ATOM 5711 O O . PRO A 1 728 ? -23.100 5.666 -4.664 1.00 86.06 728 PRO A O 1
ATOM 5714 N N . ILE A 1 729 ? -21.680 6.919 -3.467 1.00 89.25 729 ILE A N 1
ATOM 5715 C CA . ILE A 1 729 ? -21.920 6.276 -2.166 1.00 89.25 729 ILE A CA 1
ATOM 5716 C C . ILE A 1 729 ? -22.599 7.292 -1.259 1.00 89.25 729 ILE A C 1
ATOM 5718 O O . ILE A 1 729 ? -22.440 8.500 -1.445 1.00 89.25 729 ILE A O 1
ATOM 5722 N N . CYS A 1 730 ? -23.386 6.811 -0.302 1.00 89.88 730 CYS A N 1
ATOM 5723 C CA . CYS A 1 730 ? -24.013 7.667 0.690 1.00 89.88 730 CYS A CA 1
ATOM 5724 C C . CYS A 1 730 ? -23.656 7.204 2.105 1.00 89.88 730 CYS A C 1
ATOM 5726 O O . CYS A 1 730 ? -24.226 6.220 2.576 1.00 89.88 730 CYS A O 1
ATOM 5728 N N . ILE A 1 731 ? -22.734 7.887 2.798 1.00 89.75 731 ILE A N 1
ATOM 5729 C CA . ILE A 1 731 ? -22.537 7.607 4.229 1.00 89.75 731 ILE A CA 1
ATOM 5730 C C . ILE A 1 731 ? -23.704 8.194 5.013 1.00 89.75 731 ILE A C 1
ATOM 5732 O O . ILE A 1 731 ? -24.028 9.374 4.876 1.00 89.75 731 ILE A O 1
ATOM 5736 N N . GLY A 1 732 ? -24.317 7.352 5.840 1.00 89.19 732 GLY A N 1
ATOM 5737 C CA . GLY A 1 732 ? -25.205 7.738 6.923 1.00 89.19 732 GLY A CA 1
ATOM 5738 C C . GLY A 1 732 ? -24.424 7.731 8.231 1.00 89.19 732 GLY A C 1
ATOM 5739 O O . GLY A 1 732 ? -23.969 6.684 8.686 1.00 89.19 732 GLY A O 1
ATOM 5740 N N . ARG A 1 733 ? -24.264 8.894 8.852 1.00 86.94 733 ARG A N 1
ATOM 5741 C CA . ARG A 1 733 ? -23.538 9.044 10.112 1.00 86.94 733 ARG A CA 1
ATOM 5742 C C . ARG A 1 733 ? -24.472 9.270 11.287 1.00 86.94 733 ARG A C 1
ATOM 5744 O O . ARG A 1 733 ? -25.258 10.217 11.285 1.00 86.94 733 ARG A O 1
ATOM 5751 N N . HIS A 1 734 ? -24.295 8.463 12.326 1.00 87.12 734 HIS A N 1
ATOM 5752 C CA . HIS A 1 734 ? -24.911 8.663 13.633 1.00 87.12 734 HIS A CA 1
ATOM 5753 C C . HIS A 1 734 ? -24.421 9.978 14.267 1.00 87.12 734 HIS A C 1
ATOM 5755 O O . HIS A 1 734 ? -23.274 10.055 14.694 1.00 87.12 734 HIS A O 1
ATOM 5761 N N . ALA A 1 735 ? -25.258 11.019 14.343 1.00 76.06 735 ALA A N 1
ATOM 5762 C CA . ALA A 1 735 ? -24.862 12.327 14.892 1.00 76.06 735 ALA A CA 1
ATOM 5763 C C . ALA A 1 735 ? -24.986 12.428 16.432 1.00 76.06 735 ALA A C 1
ATOM 5765 O O . ALA A 1 735 ? -25.074 13.524 16.990 1.00 76.06 735 ALA A O 1
ATOM 5766 N N . PHE A 1 736 ? -24.984 11.291 17.136 1.00 80.81 736 PHE A N 1
ATOM 5767 C CA . PHE A 1 736 ? -25.118 11.199 18.592 1.00 80.81 736 PHE A CA 1
ATOM 5768 C C . PHE A 1 736 ? -23.924 10.472 19.233 1.00 80.81 736 PHE A C 1
ATOM 5770 O O . PHE A 1 736 ? -23.169 9.781 18.549 1.00 80.81 736 PHE A O 1
ATOM 5777 N N . GLY A 1 737 ? -23.745 10.678 20.543 1.00 85.19 737 GLY A N 1
ATOM 5778 C CA . GLY A 1 737 ? -22.808 9.932 21.391 1.00 85.19 737 GLY A CA 1
ATOM 5779 C C . GLY A 1 737 ? -21.358 9.876 20.894 1.00 85.19 737 GLY A C 1
ATOM 5780 O O . GLY A 1 737 ? -20.870 10.823 20.269 1.00 85.19 737 GLY A O 1
ATOM 5781 N N . ASP A 1 738 ? -20.704 8.738 21.165 1.00 87.81 738 ASP A N 1
ATOM 5782 C CA . ASP A 1 738 ? -19.367 8.368 20.659 1.00 87.81 738 ASP A CA 1
ATOM 5783 C C . ASP A 1 738 ? -18.286 9.419 21.032 1.00 87.81 738 ASP A C 1
ATOM 5785 O O . ASP A 1 738 ? -18.490 10.228 21.943 1.00 87.81 738 ASP A O 1
ATOM 5789 N N . GLN A 1 739 ? -17.125 9.432 20.367 1.00 86.38 739 GLN A N 1
ATOM 5790 C CA . GLN A 1 739 ? -16.017 10.366 20.647 1.00 86.38 739 GLN A CA 1
ATOM 5791 C C . GLN A 1 739 ? -16.450 11.850 20.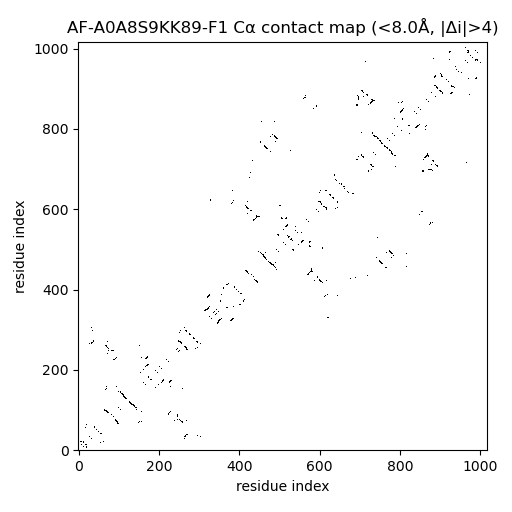621 1.00 86.38 739 GLN A C 1
ATOM 5793 O O . GLN A 1 739 ? -15.844 12.690 21.283 1.00 86.38 739 GLN A O 1
ATOM 5798 N N . TYR A 1 740 ? -17.532 12.173 19.906 1.00 81.94 740 TYR A N 1
ATOM 5799 C CA . TYR A 1 740 ? -18.118 13.514 19.812 1.00 81.94 740 TYR A CA 1
ATOM 5800 C C . TYR A 1 740 ? -18.920 13.966 21.043 1.00 81.94 740 TYR A C 1
ATOM 5802 O O . TYR A 1 740 ? -19.229 15.153 21.157 1.00 81.94 740 TYR A O 1
ATOM 5810 N N . ARG A 1 741 ? -19.247 13.056 21.969 1.00 85.38 741 ARG A N 1
ATOM 5811 C CA . ARG A 1 741 ? -19.823 13.368 23.290 1.00 85.38 741 ARG A CA 1
ATOM 5812 C C . ARG A 1 741 ? -19.045 12.701 24.430 1.00 85.38 741 ARG A C 1
ATOM 5814 O O . ARG A 1 741 ? -19.622 12.372 25.464 1.00 85.38 741 ARG A O 1
ATOM 5821 N N . ALA A 1 742 ? -17.747 12.480 24.237 1.00 90.56 742 ALA A N 1
ATOM 5822 C CA . ALA A 1 742 ? -16.892 11.881 25.248 1.00 90.56 742 ALA A CA 1
ATOM 5823 C C . ALA A 1 742 ? -16.529 12.861 26.377 1.00 90.56 742 ALA A C 1
ATOM 5825 O O . ALA A 1 742 ? -16.240 14.034 26.134 1.00 90.56 742 ALA A O 1
ATOM 5826 N N . THR A 1 743 ? -16.447 12.341 27.599 1.00 93.25 743 THR A N 1
ATOM 5827 C CA . THR A 1 743 ? -15.812 13.007 28.741 1.00 93.25 743 THR A CA 1
ATOM 5828 C C . THR A 1 743 ? -14.355 12.556 28.800 1.00 93.25 743 THR A C 1
ATOM 5830 O O . THR A 1 743 ? -14.083 11.389 29.080 1.00 93.25 743 THR A O 1
ATOM 5833 N N . ASP A 1 744 ? -13.414 13.466 28.535 1.00 93.31 744 ASP A N 1
ATOM 5834 C CA . ASP A 1 744 ? -11.972 13.195 28.571 1.00 93.31 744 ASP A CA 1
ATOM 5835 C C . ASP A 1 744 ? -11.263 13.759 29.820 1.00 93.31 744 ASP A C 1
ATOM 5837 O O . ASP A 1 744 ? -11.772 14.640 30.518 1.00 93.31 744 ASP A O 1
ATOM 5841 N N . ALA A 1 745 ? -10.071 13.246 30.120 1.00 93.12 745 ALA A N 1
ATOM 5842 C CA . ALA A 1 745 ? -9.232 13.637 31.250 1.00 93.12 745 ALA A CA 1
ATOM 5843 C C . ALA A 1 745 ? -7.740 13.479 30.910 1.00 93.12 745 ALA A C 1
ATOM 5845 O O . ALA A 1 745 ? -7.349 12.516 30.250 1.00 93.12 745 ALA A O 1
ATOM 5846 N N . VAL A 1 746 ? -6.905 14.399 31.409 1.00 93.69 746 VAL A N 1
ATOM 5847 C CA . VAL A 1 746 ? -5.464 14.145 31.583 1.00 93.69 746 VAL A CA 1
ATOM 5848 C C . VAL A 1 746 ? -5.288 13.550 32.973 1.00 93.69 746 VAL A C 1
ATOM 5850 O O . VAL A 1 746 ? -5.754 14.130 33.955 1.00 93.69 746 VAL A O 1
ATOM 5853 N N . ILE A 1 747 ? -4.635 12.399 33.045 1.00 93.19 747 ILE A N 1
ATOM 5854 C CA . ILE A 1 747 ? -4.324 11.681 34.276 1.00 93.19 747 ILE A CA 1
ATOM 5855 C C . ILE A 1 747 ? -2.913 12.071 34.716 1.00 93.19 747 ILE A C 1
ATOM 5857 O O . ILE A 1 747 ? -2.008 12.136 33.887 1.00 93.19 747 ILE A O 1
ATOM 5861 N N . LYS A 1 748 ? -2.724 12.341 36.010 1.00 89.69 748 LYS A N 1
ATOM 5862 C CA . LYS A 1 748 ? -1.436 12.748 36.587 1.00 89.69 748 LYS A CA 1
ATOM 5863 C C . LYS A 1 748 ? -0.991 11.748 37.644 1.00 89.69 748 LYS A C 1
ATOM 5865 O O . LYS A 1 748 ? -1.721 11.501 38.601 1.00 89.69 748 LYS A O 1
ATOM 5870 N N . GLY A 1 749 ? 0.219 11.227 37.479 1.00 89.25 749 GLY A N 1
ATOM 5871 C CA . GLY A 1 749 ? 0.827 10.257 38.377 1.00 89.25 749 GLY A CA 1
ATOM 5872 C C . GLY A 1 749 ? 0.098 8.906 38.434 1.00 89.25 749 GLY A C 1
ATOM 5873 O O . GLY A 1 749 ? -0.810 8.631 37.641 1.00 89.25 749 GLY A O 1
ATOM 5874 N N . PRO A 1 750 ? 0.495 8.045 39.386 1.00 94.00 750 PRO A N 1
ATOM 5875 C CA . PRO A 1 750 ? -0.112 6.738 39.575 1.00 94.00 750 PRO A CA 1
ATOM 5876 C C . PRO A 1 750 ? -1.466 6.824 40.294 1.00 94.00 750 PRO A C 1
ATOM 5878 O O . PRO A 1 750 ? -1.649 7.612 41.228 1.00 94.00 750 PRO A O 1
ATOM 5881 N N . GLY A 1 751 ? -2.394 5.958 39.891 1.00 94.38 751 GLY A N 1
ATOM 5882 C CA . GLY A 1 751 ? -3.751 5.884 40.428 1.00 94.38 751 GLY A CA 1
ATOM 5883 C C . GLY A 1 751 ? -4.665 4.969 39.613 1.00 94.38 751 GLY A C 1
ATOM 5884 O O . GLY A 1 751 ? -4.331 4.573 38.494 1.00 94.38 751 GLY A O 1
ATOM 5885 N N . LYS A 1 752 ? -5.829 4.629 40.165 1.00 95.81 752 LYS A N 1
ATOM 5886 C CA . LYS A 1 752 ? -6.811 3.737 39.534 1.00 95.81 752 LYS A CA 1
ATOM 5887 C C . LYS A 1 752 ? -7.871 4.526 38.767 1.00 95.81 752 LYS A C 1
ATOM 5889 O O . LYS A 1 752 ? -8.427 5.485 39.288 1.00 95.81 752 LYS A O 1
ATOM 5894 N N . LEU A 1 753 ? -8.173 4.100 37.544 1.00 96.38 753 LEU A N 1
ATOM 5895 C CA . LEU A 1 753 ? -9.253 4.610 36.703 1.00 96.38 753 LEU A CA 1
ATOM 5896 C C . LEU A 1 753 ? -10.393 3.582 36.642 1.00 96.38 753 LEU A C 1
ATOM 5898 O O . LEU A 1 753 ? -10.182 2.435 36.243 1.00 96.38 753 LEU A O 1
ATOM 5902 N N . THR A 1 754 ? -11.603 4.016 36.980 1.00 96.25 754 THR A N 1
ATOM 5903 C CA . THR A 1 754 ? -12.822 3.196 37.053 1.00 96.25 754 THR A CA 1
ATOM 5904 C C . THR A 1 754 ? -13.933 3.834 36.215 1.00 96.25 754 THR A C 1
ATOM 5906 O O . THR A 1 754 ? -14.105 5.054 36.224 1.00 96.25 754 THR A O 1
ATOM 5909 N N . LEU A 1 755 ? -14.700 3.009 35.500 1.00 96.00 755 LEU A N 1
ATOM 5910 C CA . LEU A 1 755 ? -15.966 3.385 34.871 1.00 96.00 755 LEU A CA 1
ATOM 5911 C C . LEU A 1 755 ? -17.109 2.833 35.728 1.00 96.00 755 LEU A C 1
ATOM 5913 O O . LEU A 1 755 ? -17.151 1.638 36.028 1.00 96.00 755 LEU A O 1
ATOM 5917 N N . THR A 1 756 ? -18.027 3.709 36.110 1.00 95.19 756 THR A N 1
ATOM 5918 C CA . THR A 1 756 ? -19.063 3.450 37.109 1.00 95.19 756 THR A CA 1
ATOM 5919 C C . THR A 1 756 ? -20.434 3.696 36.502 1.00 95.19 756 THR A C 1
ATOM 5921 O O . THR A 1 756 ? -20.669 4.771 35.957 1.00 95.19 756 THR A O 1
ATOM 5924 N N . PHE A 1 757 ? -21.357 2.743 36.628 1.00 95.56 757 PHE A N 1
ATOM 5925 C CA . PHE A 1 757 ? -22.780 2.956 36.360 1.00 95.56 757 PHE A CA 1
ATOM 5926 C C . PHE A 1 757 ? -23.600 2.729 37.630 1.00 95.56 757 PHE A C 1
ATOM 5928 O O . PHE A 1 757 ? -23.504 1.675 38.255 1.00 95.56 757 PHE A O 1
ATOM 5935 N N . GLU A 1 758 ? -24.419 3.707 37.998 1.00 95.50 758 GLU A N 1
ATOM 5936 C CA . GLU A 1 758 ? -25.321 3.660 39.144 1.00 95.50 758 GLU A CA 1
ATOM 5937 C C . GLU A 1 758 ? -26.768 3.737 38.645 1.00 95.50 758 GLU A C 1
ATOM 5939 O O . GLU A 1 758 ? -27.263 4.803 38.270 1.00 95.50 758 GLU A O 1
ATOM 5944 N N . GLY A 1 759 ? -27.417 2.573 38.571 1.00 91.19 759 GLY A N 1
ATOM 5945 C CA . GLY A 1 759 ? -28.799 2.410 38.123 1.00 91.19 759 GLY A CA 1
ATOM 5946 C C . GLY A 1 759 ? -29.716 1.939 39.251 1.00 91.19 759 GLY A C 1
ATOM 5947 O O . GLY A 1 759 ? -29.280 1.708 40.378 1.00 91.19 759 GLY A O 1
ATOM 5948 N N . LYS A 1 760 ? -31.006 1.757 38.943 1.00 84.62 760 LYS A N 1
ATOM 5949 C CA . LYS A 1 760 ? -32.012 1.305 39.928 1.00 84.62 760 LYS A CA 1
ATOM 5950 C C . LYS A 1 760 ? -31.673 -0.036 40.587 1.00 84.62 760 LYS A C 1
ATOM 5952 O O . LYS A 1 760 ? -31.974 -0.219 41.761 1.00 84.62 760 LYS A O 1
ATOM 5957 N N . ASP A 1 761 ? -31.031 -0.933 39.842 1.00 82.56 761 ASP A N 1
ATOM 5958 C CA . ASP A 1 761 ? -30.663 -2.278 40.299 1.00 82.56 761 ASP A CA 1
ATOM 5959 C C . ASP A 1 761 ? -29.315 -2.309 41.054 1.00 82.56 761 ASP A C 1
ATOM 5961 O O . ASP A 1 761 ? -28.852 -3.374 41.460 1.00 82.56 761 ASP A O 1
ATOM 5965 N N . GLY A 1 762 ? -28.680 -1.146 41.255 1.00 87.69 762 GLY A N 1
ATOM 5966 C CA . GLY A 1 762 ? -27.457 -0.980 42.037 1.00 87.69 762 GLY A CA 1
ATOM 5967 C C . GLY A 1 762 ? -26.298 -0.328 41.277 1.00 87.69 762 GLY A C 1
ATOM 5968 O O . GLY A 1 762 ? -26.424 0.149 40.145 1.00 87.69 762 GLY A O 1
ATOM 5969 N N . LYS A 1 763 ? -25.136 -0.312 41.939 1.00 91.88 763 LYS A N 1
ATOM 5970 C CA . LYS A 1 763 ? -23.896 0.288 41.440 1.00 91.88 763 LYS A CA 1
ATOM 5971 C C . LYS A 1 763 ? -22.971 -0.776 40.848 1.00 91.88 763 LYS A C 1
ATOM 5973 O O . LYS A 1 763 ? -22.592 -1.721 41.533 1.00 91.88 763 LYS A O 1
ATOM 5978 N N . 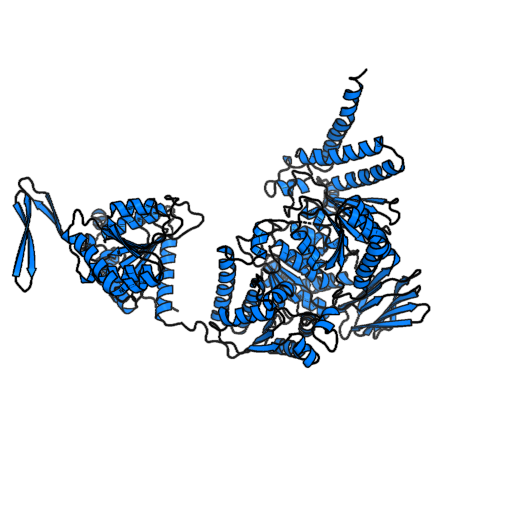THR A 1 764 ? -22.579 -0.595 39.592 1.00 91.44 764 THR A N 1
ATOM 5979 C CA . THR A 1 764 ? -21.587 -1.418 38.888 1.00 91.44 764 THR A CA 1
ATOM 5980 C C . THR A 1 764 ? -20.325 -0.593 38.656 1.00 91.44 764 THR A C 1
ATOM 5982 O O . THR A 1 764 ? -20.343 0.360 37.880 1.00 91.44 764 THR A O 1
ATOM 5985 N N . GLU A 1 765 ? -19.221 -0.967 39.299 1.00 92.50 765 GLU A N 1
ATOM 5986 C CA . GLU A 1 765 ? -17.897 -0.376 39.074 1.00 92.50 765 GLU A CA 1
ATOM 5987 C C . GLU A 1 765 ? -17.027 -1.341 38.260 1.00 92.50 765 GLU A C 1
ATOM 5989 O O . GLU A 1 765 ? -16.922 -2.521 38.590 1.00 92.50 765 GLU A O 1
ATOM 5994 N N . THR A 1 766 ? -16.393 -0.852 37.191 1.00 93.06 766 THR A N 1
ATOM 5995 C CA . THR A 1 766 ? -15.467 -1.637 36.359 1.00 93.06 766 THR A CA 1
ATOM 5996 C C . THR A 1 766 ? -14.132 -0.910 36.242 1.00 93.06 766 THR A C 1
ATOM 5998 O O . THR A 1 766 ? -14.086 0.240 35.807 1.00 93.06 766 THR A O 1
ATOM 6001 N N . GLU A 1 767 ? -13.029 -1.565 36.608 1.00 94.88 767 GLU A N 1
ATOM 6002 C CA . GLU A 1 767 ? -11.696 -0.993 36.401 1.00 94.88 767 GLU A CA 1
ATOM 6003 C C . GLU A 1 767 ? -11.393 -0.859 34.900 1.00 94.88 767 GLU A C 1
ATOM 6005 O O . GLU A 1 767 ? -11.629 -1.774 34.107 1.00 94.88 767 GLU A O 1
ATOM 6010 N N . VAL A 1 768 ? -10.874 0.304 34.515 1.00 93.69 768 VAL A N 1
ATOM 6011 C CA . VAL A 1 768 ? -10.437 0.614 33.150 1.00 93.69 768 VAL A CA 1
ATOM 6012 C C . VAL A 1 768 ? -8.930 0.413 33.046 1.00 93.69 768 VAL A C 1
ATOM 6014 O O . VAL A 1 768 ? -8.455 -0.286 32.154 1.00 93.69 768 VAL A O 1
ATOM 6017 N N . PHE A 1 769 ? -8.177 1.002 33.979 1.00 95.25 769 PHE A N 1
ATOM 6018 C CA . PHE A 1 769 ? -6.731 0.837 34.087 1.00 95.25 769 PHE A CA 1
ATOM 6019 C C . PHE A 1 769 ? -6.215 1.308 35.449 1.00 95.25 769 PHE A C 1
ATOM 6021 O O . PHE A 1 769 ? -6.773 2.234 36.031 1.00 95.25 769 PHE A O 1
ATOM 6028 N N . THR A 1 770 ? -5.096 0.753 35.908 1.00 94.94 770 THR A N 1
ATOM 6029 C CA . THR A 1 770 ? -4.310 1.323 37.008 1.00 94.94 770 THR A CA 1
ATOM 6030 C C . THR A 1 770 ? -3.012 1.899 36.444 1.00 94.94 770 THR A C 1
ATOM 6032 O O . THR A 1 770 ? -2.158 1.165 35.949 1.00 94.94 770 THR A O 1
ATOM 6035 N N . PHE A 1 771 ? -2.874 3.223 36.506 1.00 93.25 771 PHE A N 1
ATOM 6036 C CA . PHE A 1 771 ? -1.673 3.949 36.102 1.00 93.25 771 PHE A CA 1
ATOM 6037 C C . PHE A 1 771 ? -0.573 3.767 37.152 1.00 93.25 771 PHE A C 1
ATOM 6039 O O . PHE A 1 771 ? -0.819 3.918 38.349 1.00 93.25 771 PHE A O 1
ATOM 6046 N N . THR A 1 772 ? 0.649 3.480 36.702 1.00 91.75 772 THR A N 1
ATOM 6047 C CA . THR A 1 772 ? 1.813 3.224 37.572 1.00 91.75 772 THR A CA 1
ATOM 6048 C C . THR A 1 772 ? 2.953 4.235 37.412 1.00 91.75 772 THR A C 1
ATOM 6050 O O . THR A 1 772 ? 3.872 4.222 38.226 1.00 91.75 772 THR A O 1
ATOM 6053 N N . GLY A 1 773 ? 2.914 5.077 36.373 1.00 87.94 773 GLY A N 1
ATOM 6054 C CA . GLY A 1 773 ? 3.988 6.001 35.989 1.00 87.94 773 GLY A CA 1
ATOM 6055 C C . GLY A 1 773 ? 3.609 7.483 36.098 1.00 87.94 773 GLY A C 1
ATOM 6056 O O . GLY A 1 773 ? 2.968 7.896 37.065 1.00 87.94 773 GLY A O 1
ATOM 6057 N N . GLU A 1 774 ? 4.018 8.283 35.111 1.00 88.19 774 GLU A N 1
ATOM 6058 C CA . GLU A 1 774 ? 3.841 9.746 35.077 1.00 88.19 774 GLU A CA 1
ATOM 6059 C C . GLU A 1 774 ? 2.376 10.171 34.897 1.00 88.19 774 GLU A C 1
ATOM 6061 O O . GLU A 1 774 ? 1.992 11.265 35.317 1.00 88.19 774 GLU A O 1
ATOM 6066 N N . GLY A 1 775 ? 1.545 9.301 34.317 1.00 91.81 775 GLY A N 1
ATOM 6067 C CA . GLY A 1 775 ? 0.125 9.542 34.077 1.00 91.81 775 GLY A CA 1
ATOM 6068 C C . GLY A 1 775 ? -0.279 9.177 32.652 1.00 91.81 775 GLY A C 1
ATOM 6069 O O . GLY A 1 775 ? 0.116 8.132 32.130 1.00 91.81 775 GLY A O 1
ATOM 6070 N N . GLY A 1 776 ? -1.096 10.015 32.016 1.00 95.06 776 GLY A N 1
ATOM 6071 C CA . GLY A 1 776 ? -1.587 9.758 30.666 1.00 95.06 776 GLY A CA 1
ATOM 6072 C C . GLY A 1 776 ? -2.857 10.513 30.309 1.00 95.06 776 GLY A C 1
ATOM 6073 O O . GLY A 1 776 ? -3.142 11.594 30.823 1.00 95.06 776 GLY A O 1
ATOM 6074 N N . VAL A 1 777 ? -3.678 9.891 29.467 1.00 96.00 777 VAL A N 1
ATOM 6075 C CA . VAL A 1 777 ? -5.027 10.356 29.131 1.00 96.00 777 VAL A CA 1
ATOM 6076 C C . VAL A 1 777 ? -6.054 9.243 29.240 1.00 96.00 777 VAL A C 1
ATOM 6078 O O . VAL A 1 777 ? -5.770 8.073 28.982 1.00 96.00 777 VAL A O 1
ATOM 6081 N N . ALA A 1 778 ? -7.272 9.635 29.593 1.00 96.12 778 ALA A N 1
ATOM 6082 C CA . ALA A 1 778 ? -8.444 8.779 29.672 1.00 96.12 778 ALA A CA 1
ATOM 6083 C C . ALA A 1 778 ? -9.642 9.468 29.012 1.00 96.12 778 ALA A C 1
ATOM 6085 O O . ALA A 1 778 ? -9.748 10.694 29.039 1.00 96.12 778 ALA A O 1
ATOM 6086 N N . MET A 1 779 ? -10.554 8.699 28.426 1.00 95.31 779 MET A N 1
ATOM 6087 C CA . MET A 1 779 ? -11.852 9.205 27.985 1.00 95.31 779 MET A CA 1
ATOM 6088 C C . MET A 1 779 ? -12.926 8.131 28.083 1.00 95.31 779 MET A C 1
ATOM 6090 O O . MET A 1 779 ? -12.661 6.960 27.811 1.00 95.31 779 MET A O 1
ATOM 6094 N N . ALA A 1 780 ? -14.139 8.547 28.433 1.00 96.38 780 ALA A N 1
ATOM 6095 C CA . ALA A 1 780 ? -15.328 7.709 28.459 1.00 96.38 780 ALA A CA 1
ATOM 6096 C C . ALA A 1 780 ? -16.406 8.279 27.531 1.00 96.38 780 ALA A C 1
ATOM 6098 O O . ALA A 1 780 ? -16.590 9.493 27.455 1.00 96.38 780 ALA A O 1
ATOM 6099 N N . MET A 1 781 ? -17.115 7.406 26.818 1.00 94.69 781 MET A N 1
ATOM 6100 C CA . MET A 1 781 ? -18.128 7.775 25.828 1.00 94.69 781 MET A CA 1
ATOM 6101 C C . MET A 1 781 ? -19.297 6.791 25.812 1.00 94.69 781 MET A C 1
ATOM 6103 O O . MET A 1 781 ? -19.176 5.647 26.250 1.00 94.69 781 MET A O 1
ATOM 6107 N N . TYR A 1 782 ? -20.440 7.234 25.293 1.00 94.94 782 TYR A N 1
ATOM 6108 C CA . TYR A 1 782 ? -21.718 6.525 25.387 1.00 94.94 782 TYR A CA 1
ATOM 6109 C C . TYR A 1 782 ? -22.538 6.646 24.098 1.00 94.94 782 TYR A C 1
ATOM 6111 O O . TYR A 1 782 ? -22.268 7.509 23.268 1.00 94.94 782 TYR A O 1
ATOM 6119 N N . ASN A 1 783 ? -23.545 5.792 23.948 1.00 94.31 783 ASN A N 1
ATOM 6120 C CA . ASN A 1 783 ? -24.663 5.928 23.011 1.00 94.31 783 ASN A CA 1
ATOM 6121 C C . ASN A 1 783 ? -25.924 5.348 23.675 1.00 94.31 783 ASN A C 1
ATOM 6123 O O . ASN A 1 783 ? -25.796 4.501 24.558 1.00 94.31 783 ASN A O 1
ATOM 6127 N N . THR A 1 784 ? -27.127 5.787 23.291 1.00 93.81 784 THR A N 1
ATOM 6128 C CA . THR A 1 784 ? -28.384 5.217 23.816 1.00 93.81 784 THR A CA 1
ATOM 6129 C C . THR A 1 784 ? -28.962 4.196 22.843 1.00 93.81 784 THR A C 1
ATOM 6131 O O . THR A 1 784 ? -28.810 4.340 21.630 1.00 93.81 784 THR A O 1
ATOM 6134 N N . ASP A 1 785 ? -29.662 3.182 23.355 1.00 94.19 785 ASP A N 1
ATOM 6135 C CA . ASP A 1 785 ? -30.336 2.195 22.494 1.00 94.19 785 ASP A CA 1
ATOM 6136 C C . ASP A 1 785 ? -31.372 2.880 21.576 1.00 94.19 785 ASP A C 1
ATOM 6138 O O . ASP A 1 785 ? -31.496 2.532 20.403 1.00 94.19 785 ASP A O 1
ATOM 6142 N N . GLU A 1 786 ? -32.031 3.933 22.072 1.00 91.12 786 GLU A N 1
ATOM 6143 C CA . GLU A 1 786 ? -32.927 4.806 21.304 1.00 91.12 786 GLU A CA 1
ATOM 6144 C C . GLU A 1 786 ? -32.223 5.480 20.113 1.00 91.12 786 GLU A C 1
ATOM 6146 O O . GLU A 1 786 ? -32.734 5.427 18.993 1.00 91.12 786 GLU A O 1
ATOM 6151 N N . SER A 1 787 ? -31.042 6.087 20.312 1.00 90.38 787 SER A N 1
ATOM 6152 C CA . SER A 1 787 ? -30.339 6.786 19.226 1.00 90.38 787 SER A CA 1
ATOM 6153 C C . SER A 1 787 ? -29.811 5.804 18.177 1.00 90.38 787 SER A C 1
ATOM 6155 O O . SER A 1 787 ? -29.902 6.072 16.979 1.00 90.38 787 SER A O 1
ATOM 6157 N N . ILE A 1 788 ? -29.340 4.629 18.612 1.00 93.81 788 ILE A N 1
ATOM 6158 C CA . ILE A 1 788 ? -28.906 3.544 17.723 1.00 93.81 788 ILE A CA 1
ATOM 6159 C C . ILE A 1 788 ? -30.097 3.012 16.908 1.00 93.81 788 ILE A C 1
ATOM 6161 O O . ILE A 1 788 ? -29.966 2.814 15.699 1.00 93.81 788 ILE A O 1
ATOM 6165 N N . ARG A 1 789 ? -31.275 2.833 17.524 1.00 92.88 789 ARG A N 1
ATOM 6166 C CA . ARG A 1 789 ? -32.488 2.377 16.822 1.00 92.88 789 ARG A CA 1
ATOM 6167 C C . ARG A 1 789 ? -32.993 3.425 15.824 1.00 92.88 789 ARG A C 1
ATOM 6169 O O . ARG A 1 789 ? -33.305 3.081 14.687 1.00 92.88 789 ARG A O 1
ATOM 6176 N N . ALA A 1 790 ? -32.976 4.704 16.201 1.00 88.06 790 ALA A N 1
ATOM 6177 C CA . ALA A 1 790 ? -33.265 5.831 15.312 1.00 88.06 790 ALA A CA 1
ATOM 6178 C C . ALA A 1 790 ? -32.299 5.907 14.112 1.00 88.06 790 ALA A C 1
ATOM 6180 O O . ALA A 1 790 ? -32.718 6.186 12.987 1.00 88.06 790 ALA A O 1
ATOM 6181 N N . PHE A 1 791 ? -31.013 5.625 14.335 1.00 91.94 791 PHE A N 1
ATOM 6182 C CA . PHE A 1 791 ? -29.986 5.563 13.295 1.00 91.94 791 PHE A CA 1
ATOM 6183 C C . PHE A 1 791 ? -30.183 4.375 12.340 1.00 91.94 791 PHE A C 1
ATOM 6185 O O . PHE A 1 791 ? -30.033 4.540 11.125 1.00 91.94 791 PHE A O 1
ATOM 6192 N N . ALA A 1 792 ? -30.583 3.209 12.856 1.00 93.06 792 ALA A N 1
ATOM 6193 C CA . ALA A 1 792 ? -30.941 2.041 12.051 1.00 93.06 792 ALA A CA 1
ATOM 6194 C C . ALA A 1 792 ? -32.148 2.324 11.141 1.00 93.06 792 ALA A C 1
ATOM 6196 O O . ALA A 1 792 ? -32.044 2.181 9.921 1.00 93.06 792 ALA A O 1
ATOM 6197 N N . GLU A 1 793 ? -33.257 2.801 11.715 1.00 91.19 793 GLU A N 1
ATOM 6198 C CA . GLU A 1 793 ? -34.491 3.142 10.991 1.00 91.19 793 GLU A CA 1
ATOM 6199 C C . GLU A 1 793 ? -34.242 4.201 9.900 1.00 91.19 793 GLU A C 1
ATOM 6201 O O . GLU A 1 793 ? -34.626 4.017 8.742 1.00 91.19 793 GLU A O 1
ATOM 6206 N N . ALA A 1 794 ? -33.521 5.282 10.223 1.00 87.31 794 ALA A N 1
ATOM 6207 C CA . ALA A 1 794 ? -33.177 6.320 9.251 1.00 87.31 794 ALA A CA 1
ATOM 6208 C C . ALA A 1 794 ? -32.279 5.787 8.117 1.00 87.31 794 ALA A C 1
ATOM 6210 O O . ALA A 1 794 ? -32.509 6.105 6.947 1.00 87.31 794 ALA A O 1
ATOM 6211 N N . SER A 1 795 ? -31.280 4.958 8.440 1.00 92.44 795 SER A N 1
ATOM 6212 C CA . SER A 1 795 ? -30.377 4.350 7.450 1.00 92.44 795 SER A CA 1
ATOM 6213 C C . SER A 1 795 ? -31.115 3.403 6.506 1.00 92.44 795 SER A C 1
ATOM 6215 O O . SER A 1 795 ? -30.885 3.442 5.294 1.00 92.44 795 SER A O 1
ATOM 6217 N N . MET A 1 796 ? -32.042 2.600 7.038 1.00 93.38 796 MET A N 1
ATOM 6218 C CA . MET A 1 796 ? -32.835 1.669 6.235 1.00 93.38 796 MET A CA 1
ATOM 6219 C C . MET A 1 796 ? -33.869 2.375 5.366 1.00 93.38 796 MET A C 1
ATOM 6221 O O . MET A 1 796 ? -34.013 2.040 4.190 1.00 93.38 796 MET A O 1
ATOM 6225 N N . ASN A 1 797 ? -34.521 3.415 5.887 1.00 89.75 797 ASN A N 1
ATOM 6226 C CA . ASN A 1 797 ? -35.403 4.255 5.088 1.00 89.75 797 ASN A CA 1
ATOM 6227 C C . ASN A 1 797 ? -34.650 4.927 3.922 1.00 89.75 797 ASN A C 1
ATOM 6229 O O . ASN A 1 797 ? -35.115 4.850 2.786 1.00 89.75 797 ASN A O 1
ATOM 6233 N N . THR A 1 798 ? -33.471 5.518 4.149 1.00 87.94 798 THR A N 1
ATOM 6234 C CA . THR A 1 798 ? -32.681 6.149 3.072 1.00 87.94 798 THR A CA 1
ATOM 6235 C C . THR A 1 798 ? -32.263 5.144 1.993 1.00 87.94 798 THR A C 1
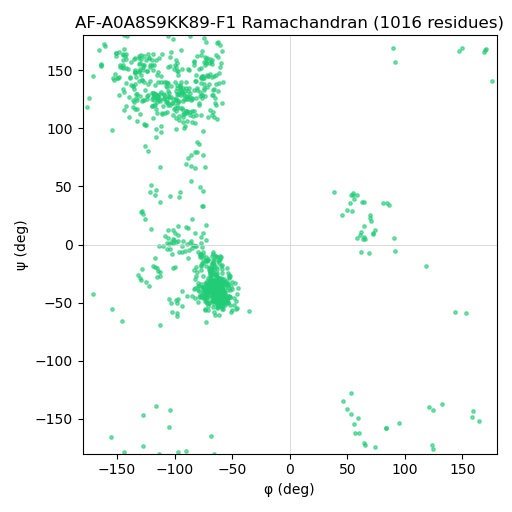ATOM 6237 O O . THR A 1 798 ? -32.421 5.420 0.802 1.00 87.94 798 THR A O 1
ATOM 6240 N N . ALA A 1 799 ? -31.790 3.958 2.381 1.00 91.94 799 ALA A N 1
ATOM 6241 C CA . ALA A 1 799 ? -31.429 2.891 1.445 1.00 91.94 799 ALA A CA 1
ATOM 6242 C C . ALA A 1 799 ? -32.646 2.365 0.656 1.00 91.94 799 ALA A C 1
ATOM 6244 O O . ALA A 1 799 ? -32.600 2.268 -0.574 1.00 91.94 799 ALA A O 1
ATOM 6245 N N . TYR A 1 800 ? -33.779 2.135 1.330 1.00 92.06 800 TYR A N 1
ATOM 6246 C CA . TYR A 1 800 ? -35.030 1.716 0.695 1.00 92.06 800 TYR A CA 1
ATOM 6247 C C . TYR A 1 800 ? -35.624 2.778 -0.246 1.00 92.06 800 TYR A C 1
ATOM 6249 O O . TYR A 1 800 ? -36.208 2.416 -1.272 1.00 92.06 800 TYR A O 1
ATOM 6257 N N . GLN A 1 801 ? -35.476 4.072 0.059 1.00 87.19 801 GLN A N 1
ATOM 6258 C CA . GLN A 1 801 ? -35.878 5.164 -0.836 1.00 87.19 801 GLN A CA 1
ATOM 6259 C C . GLN A 1 801 ? -34.978 5.242 -2.077 1.00 87.19 801 GLN A C 1
ATOM 6261 O O . GLN A 1 801 ? -35.485 5.409 -3.183 1.00 87.19 801 GLN A O 1
ATOM 6266 N N . LYS A 1 802 ? -33.660 5.062 -1.912 1.00 88.06 802 LYS A N 1
ATOM 6267 C CA . LYS A 1 802 ? -32.682 5.051 -3.016 1.00 88.06 802 LYS A CA 1
ATOM 6268 C C . LYS A 1 802 ? -32.689 3.765 -3.855 1.00 88.06 802 LYS A C 1
ATOM 6270 O O . LYS A 1 802 ? -32.148 3.774 -4.957 1.00 88.06 802 LYS A O 1
ATOM 6275 N N . LYS A 1 803 ? -33.304 2.684 -3.354 1.00 94.38 803 LYS A N 1
ATOM 6276 C CA . LYS A 1 803 ? -33.237 1.316 -3.911 1.00 94.38 803 LYS A CA 1
ATOM 6277 C C . LYS A 1 803 ? -31.804 0.788 -3.994 1.00 94.38 803 LYS A C 1
ATOM 6279 O O . LYS A 1 803 ? -31.416 0.160 -4.975 1.00 94.38 803 LYS A O 1
ATOM 6284 N N . TRP A 1 804 ? -31.031 1.036 -2.939 1.00 95.94 804 TRP A N 1
ATOM 6285 C CA . TRP A 1 804 ? -29.649 0.576 -2.787 1.00 95.94 804 TRP A CA 1
ATOM 6286 C C . TRP A 1 804 ? -29.502 -0.332 -1.553 1.00 95.94 804 TRP A C 1
ATOM 6288 O O . TRP A 1 804 ? -30.286 -0.190 -0.612 1.00 95.94 804 TRP A O 1
ATOM 6298 N N . PRO A 1 805 ? -28.507 -1.238 -1.509 1.00 96.56 805 PRO A N 1
ATOM 6299 C CA . PRO A 1 805 ? -28.185 -1.987 -0.297 1.00 96.56 805 PRO A CA 1
ATOM 6300 C C . PRO A 1 805 ? -27.618 -1.082 0.809 1.00 96.56 805 PRO A C 1
ATOM 6302 O O . PRO A 1 805 ? -27.098 0.010 0.548 1.00 96.56 805 PRO A O 1
ATOM 6305 N N . LEU A 1 806 ? -27.716 -1.560 2.052 1.00 96.94 806 LEU A N 1
ATOM 6306 C CA . LEU A 1 806 ? -27.223 -0.893 3.258 1.00 96.94 806 LEU A CA 1
ATOM 6307 C C . LEU A 1 806 ? -26.113 -1.715 3.920 1.00 96.94 806 LEU A C 1
ATOM 6309 O O . LEU A 1 806 ? -26.318 -2.880 4.250 1.00 96.94 806 LEU A O 1
ATOM 6313 N N . TYR A 1 807 ? -24.990 -1.069 4.217 1.00 96.94 807 TYR A N 1
ATOM 6314 C CA . TYR A 1 807 ? -23.901 -1.641 5.007 1.00 96.94 807 TYR A CA 1
ATOM 6315 C C . TYR A 1 807 ? -23.774 -0.914 6.345 1.00 96.94 807 TYR A C 1
ATOM 6317 O O . TYR A 1 807 ? -23.571 0.295 6.344 1.00 96.94 807 TYR A O 1
ATOM 6325 N N . LEU A 1 808 ? -23.846 -1.616 7.479 1.00 96.94 808 LEU A N 1
ATOM 6326 C CA . LEU A 1 808 ? -23.367 -1.081 8.765 1.00 96.94 808 LEU A CA 1
ATOM 6327 C C . LEU A 1 808 ? -21.906 -1.481 8.954 1.00 96.94 808 LEU A C 1
ATOM 6329 O O . LEU A 1 808 ? -21.590 -2.665 8.850 1.00 96.94 808 LEU A O 1
ATOM 6333 N N . SER A 1 809 ? -21.042 -0.534 9.319 1.00 93.00 809 SER A N 1
ATOM 6334 C CA . SER A 1 809 ? -19.655 -0.828 9.689 1.00 93.00 809 SER A CA 1
ATOM 6335 C C . SER A 1 809 ? -19.343 -0.505 11.149 1.00 93.00 809 SER A C 1
ATOM 6337 O O . SER A 1 809 ? -19.539 0.633 11.579 1.00 93.00 809 SER A O 1
ATOM 6339 N N . THR A 1 810 ? -18.797 -1.476 11.885 1.00 91.44 810 THR A N 1
ATOM 6340 C CA . THR A 1 810 ? -18.288 -1.300 13.262 1.00 91.44 810 THR A CA 1
ATOM 6341 C C . THR A 1 810 ? -17.037 -2.167 13.502 1.00 91.44 810 THR A C 1
ATOM 6343 O O . THR A 1 810 ? -16.596 -2.876 12.602 1.00 91.44 810 THR A O 1
ATOM 6346 N N . LYS A 1 811 ? -16.434 -2.137 14.697 1.00 86.19 811 LYS A N 1
ATOM 6347 C CA . LYS A 1 811 ? -15.296 -2.981 15.115 1.00 86.19 811 LYS A CA 1
ATOM 6348 C C . LYS A 1 811 ? -15.687 -3.913 16.279 1.00 86.19 811 LYS A C 1
ATOM 6350 O O . LYS A 1 811 ? -14.970 -4.041 17.274 1.00 86.19 811 LYS A O 1
ATOM 6355 N N . ASN A 1 812 ? -16.833 -4.590 16.167 1.00 81.88 812 ASN A N 1
ATOM 6356 C CA . ASN A 1 812 ? -17.409 -5.444 17.223 1.00 81.88 812 ASN A CA 1
ATOM 6357 C C . ASN A 1 812 ? -16.548 -6.663 17.624 1.00 81.88 812 ASN A C 1
ATOM 6359 O O . ASN A 1 812 ? -16.796 -7.269 18.662 1.00 81.88 812 ASN A O 1
ATOM 6363 N N . THR A 1 813 ? -15.536 -7.033 16.836 1.00 73.62 813 THR A N 1
ATOM 6364 C CA . THR A 1 813 ? -14.526 -8.040 17.218 1.00 73.62 813 THR A CA 1
ATOM 6365 C C . THR A 1 813 ? -13.607 -7.563 18.348 1.00 73.62 813 THR A C 1
ATOM 6367 O O . THR A 1 813 ? -13.066 -8.387 19.086 1.00 73.62 813 THR A O 1
ATOM 6370 N N . ILE A 1 814 ? -13.462 -6.243 18.503 1.00 78.88 814 ILE A N 1
ATOM 6371 C CA . ILE A 1 814 ? -12.702 -5.577 19.566 1.00 78.88 814 ILE A CA 1
ATOM 6372 C C . ILE A 1 814 ? -13.669 -5.040 20.631 1.00 78.88 814 ILE A C 1
ATOM 6374 O O . ILE A 1 814 ? -13.610 -5.454 21.787 1.00 78.88 814 ILE A O 1
ATOM 6378 N N . LEU A 1 815 ? -14.611 -4.184 20.224 1.00 86.44 815 LEU A N 1
ATOM 6379 C CA . LEU A 1 815 ? -15.608 -3.549 21.091 1.00 86.44 815 LEU A CA 1
ATOM 6380 C C . LEU A 1 815 ? -16.886 -4.401 21.184 1.00 86.44 815 LEU A C 1
ATOM 6382 O O . LEU A 1 815 ? -17.932 -4.065 20.623 1.00 86.44 815 LEU A O 1
ATOM 6386 N N . LYS A 1 816 ? -16.774 -5.554 21.851 1.00 85.12 816 LYS A N 1
ATOM 6387 C CA . LYS A 1 816 ? -17.784 -6.629 21.832 1.00 85.12 816 LYS A CA 1
ATOM 6388 C C . LYS A 1 816 ? -19.171 -6.219 22.322 1.00 85.12 816 LYS A C 1
ATOM 6390 O O . LYS A 1 816 ? -20.151 -6.756 21.819 1.00 85.12 816 LYS A O 1
ATOM 6395 N N . LYS A 1 817 ? -19.272 -5.290 23.275 1.00 92.38 817 LYS A N 1
ATOM 6396 C CA . LYS A 1 817 ? -20.552 -4.772 23.781 1.00 92.38 817 LYS A CA 1
ATOM 6397 C C . LYS A 1 817 ? -20.916 -3.466 23.092 1.00 92.38 817 LYS A C 1
ATOM 6399 O O . LYS A 1 817 ? -22.046 -3.332 22.638 1.00 92.38 817 LYS A O 1
ATOM 6404 N N . TYR A 1 818 ? -19.969 -2.527 22.987 1.00 93.94 818 TYR A N 1
ATOM 6405 C CA . TYR A 1 818 ? -20.250 -1.192 22.447 1.00 93.94 818 TYR A CA 1
ATOM 6406 C C . TYR A 1 818 ? -20.638 -1.253 20.965 1.00 93.94 818 TYR A C 1
ATOM 6408 O O . TYR A 1 818 ? -21.753 -0.894 20.598 1.00 93.94 818 TYR A O 1
ATOM 6416 N N . ASP A 1 819 ? -19.761 -1.800 20.124 1.00 92.75 819 ASP A N 1
ATOM 6417 C CA . ASP A 1 819 ? -20.005 -1.965 18.687 1.00 92.75 819 ASP A CA 1
ATOM 6418 C C . ASP A 1 819 ? -20.856 -3.206 18.378 1.00 92.75 819 ASP A C 1
ATOM 6420 O O . ASP A 1 819 ? -21.461 -3.289 17.304 1.00 92.75 819 ASP A O 1
ATOM 6424 N N . GLY A 1 820 ? -20.928 -4.150 19.325 1.00 92.38 820 GLY A N 1
ATOM 6425 C CA . GLY A 1 820 ? -21.887 -5.253 19.318 1.00 92.38 820 GLY A CA 1
ATOM 6426 C C . GLY A 1 820 ? -23.326 -4.749 19.311 1.00 92.38 820 GLY A C 1
ATOM 6427 O O . GLY A 1 820 ? -24.054 -5.053 18.370 1.00 92.38 820 GLY A O 1
ATOM 6428 N N . ARG A 1 821 ? -23.707 -3.881 20.264 1.00 95.50 821 ARG A N 1
ATOM 6429 C CA . ARG A 1 821 ? -25.083 -3.365 20.379 1.00 95.50 821 ARG A CA 1
ATOM 6430 C C . ARG A 1 821 ? -25.544 -2.598 19.137 1.00 95.50 821 ARG A C 1
ATOM 6432 O O . ARG A 1 821 ? -26.705 -2.717 18.764 1.00 95.50 821 ARG A O 1
ATOM 6439 N N . PHE A 1 822 ? -24.646 -1.880 18.453 1.00 95.81 822 PHE A N 1
ATOM 6440 C CA . PHE A 1 822 ? -24.943 -1.280 17.142 1.00 95.81 822 PHE A CA 1
ATOM 6441 C C . PHE A 1 822 ? -25.339 -2.339 16.103 1.00 95.81 822 PHE A C 1
ATOM 6443 O O . PHE A 1 822 ? -26.375 -2.204 15.456 1.00 95.81 822 PHE A O 1
ATOM 6450 N N . LYS A 1 823 ? -24.536 -3.400 15.963 1.00 95.31 823 LYS A N 1
ATOM 6451 C CA . LYS A 1 823 ? -24.813 -4.524 15.056 1.00 95.31 823 LYS A CA 1
ATOM 6452 C C . LYS A 1 823 ? -26.101 -5.259 15.452 1.00 95.31 823 LYS A C 1
ATOM 6454 O O . LYS A 1 823 ? -26.917 -5.548 14.583 1.00 95.31 823 LYS A O 1
ATOM 6459 N N . ASP A 1 824 ? -26.313 -5.509 16.743 1.00 95.69 824 ASP A N 1
ATOM 6460 C CA . ASP A 1 824 ? -27.503 -6.199 17.253 1.00 95.69 824 ASP A CA 1
ATOM 6461 C C . ASP A 1 824 ? -28.785 -5.383 17.005 1.00 95.69 824 ASP A C 1
ATOM 6463 O O . ASP A 1 824 ? -29.724 -5.906 16.414 1.00 95.69 824 ASP A O 1
ATOM 6467 N N . ILE A 1 825 ? -28.821 -4.089 17.354 1.00 96.38 825 ILE A N 1
ATOM 6468 C CA . ILE A 1 825 ? -30.007 -3.235 17.138 1.00 96.38 825 ILE A CA 1
ATOM 6469 C C . ILE A 1 825 ? -30.303 -3.034 15.647 1.00 96.38 825 ILE A C 1
ATOM 6471 O O . ILE A 1 825 ? -31.472 -3.019 15.261 1.00 96.38 825 ILE A O 1
ATOM 6475 N N . PHE A 1 826 ? -29.287 -2.905 14.786 1.00 97.44 826 PHE A N 1
ATOM 6476 C CA . PHE A 1 826 ? -29.534 -2.876 13.341 1.00 97.44 826 PHE A CA 1
ATOM 6477 C C . PHE A 1 826 ? -30.129 -4.203 12.845 1.00 97.44 826 PHE A C 1
ATOM 6479 O O . PHE A 1 826 ? -31.049 -4.169 12.032 1.00 97.44 826 PHE A O 1
ATOM 6486 N N . GLN A 1 827 ? -29.679 -5.356 13.349 1.00 97.12 827 GLN A N 1
ATOM 6487 C CA . GLN A 1 827 ? -30.281 -6.643 12.993 1.00 97.12 827 GLN A CA 1
ATOM 6488 C C . GLN A 1 827 ? -31.734 -6.750 13.495 1.00 97.12 827 GLN A C 1
ATOM 6490 O O . GLN A 1 827 ? -32.614 -7.101 12.711 1.00 97.12 827 GLN A O 1
ATOM 6495 N N . GLU A 1 828 ? -32.008 -6.365 14.751 1.00 97.06 828 GLU A N 1
ATOM 6496 C CA . GLU A 1 828 ? -33.365 -6.297 15.324 1.00 97.06 828 GLU A CA 1
ATOM 6497 C C . GLU A 1 828 ? -34.309 -5.453 14.443 1.00 97.06 828 GLU A C 1
ATOM 6499 O O . GLU A 1 828 ? -35.404 -5.891 14.090 1.00 97.06 828 GLU A O 1
ATOM 6504 N N . VAL A 1 829 ? -33.882 -4.240 14.065 1.00 95.94 829 VAL A N 1
ATOM 6505 C CA . VAL A 1 829 ? -34.670 -3.311 13.233 1.00 95.94 829 VAL A CA 1
ATOM 6506 C C . VAL A 1 829 ? -34.857 -3.846 11.815 1.00 95.94 829 VAL A C 1
ATOM 6508 O O . VAL A 1 829 ? -35.946 -3.720 11.249 1.00 95.94 829 VAL A O 1
ATOM 6511 N N . TYR A 1 830 ? -33.829 -4.469 11.236 1.00 96.62 830 TYR A N 1
ATOM 6512 C CA . TYR A 1 830 ? -33.930 -5.060 9.908 1.00 96.62 830 TYR A CA 1
ATOM 6513 C C . TYR A 1 830 ? -34.981 -6.171 9.879 1.00 96.62 830 TYR A C 1
ATOM 6515 O O . TYR A 1 830 ? -35.888 -6.141 9.044 1.00 96.62 830 TYR A O 1
ATOM 6523 N N . GLU A 1 831 ? -34.898 -7.119 10.813 1.00 97.38 831 GLU A N 1
ATOM 6524 C CA . GLU A 1 831 ? -35.791 -8.275 10.874 1.00 97.38 831 GLU A CA 1
ATOM 6525 C C . GLU A 1 831 ? -37.233 -7.896 11.229 1.00 97.38 831 GLU A C 1
ATOM 6527 O O . GLU A 1 831 ? -38.158 -8.441 10.626 1.00 97.38 831 GLU A O 1
ATOM 6532 N N . ALA A 1 832 ? -37.437 -6.936 12.138 1.00 96.19 832 ALA A N 1
ATOM 6533 C CA . ALA A 1 832 ? -38.770 -6.498 12.550 1.00 96.19 832 ALA A CA 1
ATOM 6534 C C . ALA A 1 832 ? -39.470 -5.586 11.523 1.00 96.19 832 ALA A C 1
ATOM 6536 O O . ALA A 1 832 ? -40.662 -5.756 11.260 1.00 96.19 832 ALA A O 1
ATOM 6537 N N . SER A 1 833 ? -38.751 -4.612 10.948 1.00 93.88 833 SER A N 1
ATOM 6538 C CA . SER A 1 833 ? -39.360 -3.486 10.217 1.00 93.88 833 SER A CA 1
ATOM 6539 C C . SER A 1 833 ? -39.089 -3.473 8.708 1.00 93.88 833 SER A C 1
ATOM 6541 O O . SER A 1 833 ? -39.853 -2.832 7.974 1.00 93.88 833 SER A O 1
ATOM 6543 N N . TRP A 1 834 ? -38.020 -4.110 8.209 1.00 96.19 834 TRP A N 1
ATOM 6544 C CA . TRP A 1 834 ? -37.494 -3.812 6.861 1.00 96.19 834 TRP A CA 1
ATOM 6545 C C . TRP A 1 834 ? -37.251 -5.000 5.936 1.00 96.19 834 TRP A C 1
ATOM 6547 O O . TRP A 1 834 ? -37.407 -4.821 4.728 1.00 96.19 834 TRP A O 1
ATOM 6557 N N . LYS A 1 835 ? -36.944 -6.192 6.452 1.00 96.69 835 LYS A N 1
ATOM 6558 C CA . LYS A 1 835 ? -36.552 -7.375 5.669 1.00 96.69 835 LYS A CA 1
ATOM 6559 C C . LYS A 1 835 ? -37.461 -7.637 4.462 1.00 96.69 835 LYS A C 1
ATOM 6561 O O . LYS A 1 835 ? -36.992 -7.593 3.329 1.00 96.69 835 LYS A O 1
ATOM 6566 N N . SER A 1 836 ? -38.772 -7.763 4.670 1.00 96.62 836 SER A N 1
ATOM 6567 C CA . SER A 1 836 ? -39.728 -8.029 3.582 1.00 96.62 836 SER A CA 1
ATOM 6568 C C . SER A 1 836 ? -39.827 -6.886 2.559 1.00 96.62 836 SER A C 1
ATOM 6570 O O . SER A 1 836 ? -40.095 -7.131 1.385 1.00 96.62 836 SER A O 1
ATOM 6572 N N . LYS A 1 837 ? -39.597 -5.628 2.974 1.00 96.06 837 LYS A N 1
ATOM 6573 C CA . LYS A 1 837 ? -39.550 -4.460 2.067 1.00 96.06 837 LYS A CA 1
ATOM 6574 C C . LYS A 1 837 ? -38.273 -4.469 1.223 1.00 96.06 837 LYS A C 1
ATOM 6576 O O . LYS A 1 837 ? -38.300 -4.050 0.071 1.00 96.06 837 LYS A O 1
ATOM 6581 N N . TYR A 1 838 ? -37.166 -4.908 1.816 1.00 97.69 838 TYR A N 1
ATOM 6582 C CA . TYR A 1 838 ? -35.851 -5.016 1.189 1.00 97.69 838 TYR A CA 1
ATOM 6583 C C . TYR A 1 838 ? -35.816 -6.140 0.153 1.00 97.69 838 TYR A C 1
ATOM 6585 O O . TYR A 1 838 ? -35.493 -5.890 -1.007 1.00 97.69 838 TYR A O 1
ATOM 6593 N N . GLU A 1 839 ? -36.263 -7.334 0.545 1.00 96.31 839 GLU A N 1
ATOM 6594 C CA . GLU A 1 839 ? -36.398 -8.506 -0.325 1.00 96.31 839 GLU A CA 1
ATOM 6595 C C . GLU A 1 839 ? -37.312 -8.197 -1.525 1.00 96.31 839 GLU A C 1
ATOM 6597 O O . GLU A 1 839 ? -36.917 -8.410 -2.671 1.00 96.31 839 GLU A O 1
ATOM 6602 N N . ALA A 1 840 ? -38.475 -7.571 -1.294 1.00 96.31 840 ALA A N 1
ATOM 6603 C CA . ALA A 1 840 ? -39.383 -7.128 -2.361 1.00 96.31 840 ALA A CA 1
ATOM 6604 C C . ALA A 1 840 ? -38.828 -5.989 -3.246 1.00 96.31 840 ALA A C 1
ATOM 6606 O O . ALA A 1 840 ? -39.360 -5.739 -4.327 1.00 96.31 840 ALA A O 1
ATOM 6607 N N . ALA A 1 841 ? -37.776 -5.292 -2.807 1.00 94.81 841 ALA A N 1
ATOM 6608 C CA . ALA A 1 841 ? -37.099 -4.234 -3.557 1.00 94.81 841 ALA A CA 1
ATOM 6609 C C . ALA A 1 841 ? -35.755 -4.678 -4.172 1.00 94.81 841 ALA A C 1
ATOM 6611 O O . ALA A 1 841 ? -35.086 -3.852 -4.792 1.00 94.81 841 ALA A O 1
ATOM 6612 N N . GLY A 1 842 ? -35.358 -5.948 -4.017 1.00 95.50 842 GLY A N 1
ATOM 6613 C CA . GLY A 1 842 ? -34.105 -6.488 -4.559 1.00 95.50 842 GLY A CA 1
ATOM 6614 C C . GLY A 1 842 ? -32.831 -5.970 -3.878 1.00 95.50 842 GLY A C 1
ATOM 6615 O O . GLY A 1 842 ? -31.765 -5.995 -4.491 1.00 95.50 842 GLY A O 1
ATOM 6616 N N . ILE A 1 843 ? -32.927 -5.488 -2.635 1.00 97.06 843 ILE A N 1
ATOM 6617 C CA . ILE A 1 843 ? -31.810 -4.923 -1.858 1.00 97.06 843 ILE A CA 1
ATOM 6618 C C . ILE A 1 843 ? -31.612 -5.679 -0.540 1.00 97.06 843 ILE A C 1
ATOM 6620 O O . ILE A 1 843 ? -32.518 -6.355 -0.060 1.00 97.06 843 ILE A O 1
ATOM 6624 N N . TRP A 1 844 ? -30.431 -5.552 0.066 1.00 97.06 844 TRP A N 1
ATOM 6625 C CA . TRP A 1 844 ? -30.070 -6.246 1.306 1.00 97.06 844 TRP A CA 1
ATOM 6626 C C . TRP A 1 844 ? -29.463 -5.303 2.352 1.00 97.06 844 TRP A C 1
ATOM 6628 O O . TRP A 1 844 ? -29.021 -4.193 2.042 1.00 97.06 844 TRP A O 1
ATOM 6638 N N . TYR A 1 845 ? -29.450 -5.773 3.597 1.00 96.44 845 TYR A N 1
ATOM 6639 C CA . TYR A 1 845 ? -28.647 -5.236 4.691 1.00 96.44 845 TYR A CA 1
ATOM 6640 C C . TYR A 1 845 ? -27.481 -6.199 4.976 1.00 96.44 845 TYR A C 1
ATOM 6642 O O . TYR A 1 845 ? -27.672 -7.415 4.953 1.00 96.44 845 TYR A O 1
ATOM 6650 N N . GLU A 1 846 ? -26.283 -5.674 5.236 1.00 93.44 846 GLU A N 1
ATOM 6651 C CA . GLU A 1 846 ? -25.125 -6.446 5.706 1.00 93.44 846 GLU A CA 1
ATOM 6652 C C . GLU A 1 846 ? -24.367 -5.671 6.803 1.00 93.44 846 GLU A C 1
ATOM 6654 O O . GLU A 1 846 ? -24.223 -4.447 6.739 1.00 93.44 846 GLU A O 1
ATOM 6659 N N . HIS A 1 847 ? -23.842 -6.382 7.804 1.00 93.75 847 HIS A N 1
ATOM 6660 C CA . HIS A 1 847 ? -22.837 -5.845 8.727 1.00 93.75 847 HIS A CA 1
ATOM 6661 C C . HIS A 1 847 ? -21.427 -6.215 8.255 1.00 93.75 847 HIS A C 1
ATOM 6663 O O . HIS A 1 847 ? -21.176 -7.355 7.866 1.00 93.75 847 HIS A O 1
ATOM 6669 N N . ARG A 1 848 ? -20.501 -5.254 8.310 1.00 88.50 848 ARG A N 1
ATOM 6670 C CA . ARG A 1 848 ? -19.080 -5.430 7.982 1.00 88.50 848 ARG A CA 1
ATOM 6671 C C . ARG A 1 848 ? -18.188 -4.848 9.072 1.00 88.50 848 ARG A C 1
ATOM 6673 O O . ARG A 1 848 ? -18.597 -3.984 9.850 1.00 88.50 848 ARG A O 1
ATOM 6680 N N . LEU A 1 849 ? -16.934 -5.292 9.103 1.00 85.62 849 LEU A N 1
ATOM 6681 C CA . LEU A 1 849 ? -15.913 -4.617 9.899 1.00 85.62 849 LEU A CA 1
ATOM 6682 C C . LEU A 1 849 ? -15.494 -3.310 9.214 1.00 85.62 849 LEU A C 1
ATOM 6684 O O . LEU A 1 849 ? -15.446 -3.248 7.989 1.00 85.62 849 LEU A O 1
ATOM 6688 N N . ILE A 1 850 ? -15.210 -2.260 9.985 1.00 85.94 850 ILE A N 1
ATOM 6689 C CA . ILE A 1 850 ? -14.863 -0.929 9.449 1.00 85.94 850 ILE A CA 1
ATOM 6690 C C . ILE A 1 850 ? -13.623 -0.951 8.533 1.00 85.94 850 ILE A C 1
ATOM 6692 O O . ILE A 1 850 ? -13.620 -0.310 7.487 1.00 85.94 850 ILE A O 1
ATOM 6696 N N . ASP A 1 851 ? -12.624 -1.761 8.872 1.00 77.94 851 ASP A N 1
ATOM 6697 C CA . ASP A 1 851 ? -11.408 -2.043 8.099 1.00 77.94 851 ASP A CA 1
ATOM 6698 C C . ASP A 1 851 ? -11.678 -2.827 6.801 1.00 77.94 851 ASP A C 1
ATOM 6700 O O . ASP A 1 851 ? -11.162 -2.459 5.744 1.00 77.94 851 ASP A O 1
ATOM 6704 N N . ASP A 1 852 ? -12.559 -3.836 6.830 1.00 79.50 852 ASP A N 1
ATOM 6705 C CA . ASP A 1 852 ? -13.042 -4.486 5.599 1.00 79.50 852 ASP A CA 1
ATOM 6706 C C . ASP A 1 852 ? -13.839 -3.498 4.739 1.00 79.50 852 ASP A C 1
ATOM 6708 O O . ASP A 1 852 ? -13.708 -3.490 3.519 1.00 79.50 852 ASP A O 1
ATOM 6712 N N . MET A 1 853 ? -14.633 -2.620 5.356 1.00 87.81 853 MET A N 1
ATOM 6713 C CA . MET A 1 853 ? -15.531 -1.720 4.640 1.00 87.81 853 MET A CA 1
ATOM 6714 C C . MET A 1 853 ? -14.795 -0.576 3.925 1.00 87.81 853 MET A C 1
ATOM 6716 O O . MET A 1 853 ? -15.167 -0.247 2.800 1.00 87.81 853 MET A O 1
ATOM 6720 N N . VAL A 1 854 ? -13.715 -0.019 4.491 1.00 83.38 854 VAL A N 1
ATOM 6721 C CA . VAL A 1 854 ? -12.871 0.966 3.774 1.00 83.38 854 VAL A CA 1
ATOM 6722 C C . VAL A 1 854 ? -12.134 0.335 2.588 1.00 83.38 854 VAL A C 1
ATOM 6724 O O . VAL A 1 854 ? -11.994 0.960 1.533 1.00 83.38 854 VAL A O 1
ATOM 6727 N N . ALA A 1 855 ? -11.719 -0.929 2.716 1.00 75.94 855 ALA A N 1
ATOM 6728 C CA . ALA A 1 855 ? -11.081 -1.677 1.639 1.00 75.94 855 ALA A CA 1
ATOM 6729 C C . ALA A 1 855 ? -12.092 -2.134 0.565 1.00 75.94 855 ALA A C 1
ATOM 6731 O O . ALA A 1 855 ? -11.811 -2.054 -0.634 1.00 75.94 855 ALA A O 1
ATOM 6732 N N . TYR A 1 856 ? -13.288 -2.570 0.971 1.00 81.31 856 TYR A N 1
ATOM 6733 C CA . TYR A 1 856 ? -14.400 -2.895 0.077 1.00 81.31 856 TYR A CA 1
ATOM 6734 C C . TYR A 1 856 ? -14.847 -1.666 -0.703 1.00 81.31 856 TYR A C 1
ATOM 6736 O O . TYR A 1 856 ? -14.991 -1.750 -1.925 1.00 81.31 856 TYR A O 1
ATOM 6744 N N . ALA A 1 857 ? -14.990 -0.521 -0.025 1.00 83.00 857 ALA A N 1
ATOM 6745 C CA . ALA A 1 857 ? -15.292 0.734 -0.681 1.00 83.00 857 ALA A CA 1
ATOM 6746 C C . ALA A 1 857 ? -14.311 0.935 -1.831 1.00 83.00 857 ALA A C 1
ATOM 6748 O O . ALA A 1 857 ? -14.750 1.061 -2.975 1.00 83.00 857 ALA A O 1
ATOM 6749 N N . LEU A 1 858 ? -12.996 0.911 -1.560 1.00 79.81 858 LEU A N 1
ATOM 6750 C CA . LEU A 1 858 ? -11.947 1.141 -2.567 1.00 79.81 858 LEU A CA 1
ATOM 6751 C C . LEU A 1 858 ? -11.955 0.134 -3.731 1.00 79.81 858 LEU A C 1
ATOM 6753 O O . LEU A 1 858 ? -11.256 0.329 -4.716 1.00 79.81 858 LEU A O 1
ATOM 6757 N N . LYS A 1 859 ? -12.726 -0.948 -3.659 1.00 78.38 859 LYS A N 1
ATOM 6758 C CA . LYS A 1 859 ? -12.893 -1.927 -4.743 1.00 78.38 859 LYS A CA 1
ATOM 6759 C C . LYS A 1 859 ? -14.243 -1.847 -5.452 1.00 78.38 859 LYS A C 1
ATOM 6761 O O . LYS A 1 859 ? -14.450 -2.587 -6.409 1.00 78.38 859 LYS A O 1
ATOM 6766 N N . SER A 1 860 ? -15.145 -0.987 -4.989 1.00 81.19 860 SER A N 1
ATOM 6767 C CA . SER A 1 860 ? -16.534 -0.916 -5.444 1.00 81.19 860 SER A CA 1
ATOM 6768 C C . SER A 1 860 ? -16.777 0.195 -6.468 1.00 81.19 860 SER A C 1
ATOM 6770 O O . SER A 1 860 ? -16.130 1.242 -6.445 1.00 81.19 860 SER A O 1
ATOM 6772 N N . GLU A 1 861 ? -17.776 -0.003 -7.329 1.00 82.88 861 GLU A N 1
ATOM 6773 C CA . GLU A 1 861 ? -18.290 1.036 -8.235 1.00 82.88 861 GLU A CA 1
ATOM 6774 C C . GLU A 1 861 ? -19.218 2.052 -7.535 1.00 82.88 861 GLU A C 1
ATOM 6776 O O . GLU A 1 861 ? -19.571 3.079 -8.116 1.00 82.88 861 GLU A O 1
ATOM 6781 N N . GLY A 1 862 ? -19.592 1.774 -6.280 1.00 86.62 862 GLY A N 1
ATOM 6782 C CA . GLY A 1 862 ? -20.509 2.562 -5.457 1.00 86.62 862 GLY A CA 1
ATOM 6783 C C . GLY A 1 862 ? -21.951 2.061 -5.524 1.00 86.62 862 GLY A C 1
ATOM 6784 O O . GLY A 1 862 ? -22.197 0.883 -5.773 1.00 86.62 862 GLY A O 1
ATOM 6785 N N . GLY A 1 863 ? -22.919 2.951 -5.299 1.00 91.56 863 GLY A N 1
ATOM 6786 C CA . GLY A 1 863 ? -24.350 2.640 -5.368 1.00 91.56 863 GLY A CA 1
ATOM 6787 C C . GLY A 1 863 ? -24.909 1.978 -4.107 1.00 91.56 863 GLY A C 1
ATOM 6788 O O . GLY A 1 863 ? -25.768 1.106 -4.212 1.00 91.56 863 GLY A O 1
ATOM 6789 N N . TYR A 1 864 ? -24.415 2.363 -2.927 1.00 94.31 864 TYR A N 1
ATOM 6790 C CA . TYR A 1 864 ? -24.868 1.841 -1.634 1.00 94.31 864 TYR A CA 1
ATOM 6791 C C . TYR A 1 864 ? -24.921 2.908 -0.536 1.00 94.31 864 TYR A C 1
ATOM 6793 O O . TYR A 1 864 ? -24.282 3.962 -0.631 1.00 94.31 864 TYR A O 1
ATOM 6801 N N . VAL A 1 865 ? -25.694 2.623 0.515 1.00 93.44 865 VAL A N 1
ATOM 6802 C CA . VAL A 1 865 ? -25.699 3.400 1.761 1.00 93.44 865 VAL A CA 1
ATOM 6803 C C . VAL A 1 865 ? -24.763 2.733 2.767 1.00 93.44 865 VAL A C 1
ATOM 6805 O O . VAL A 1 865 ? -24.756 1.510 2.901 1.00 93.44 865 VAL A O 1
ATOM 6808 N N . TRP A 1 866 ? -23.967 3.529 3.474 1.00 95.88 866 TRP A N 1
ATOM 6809 C CA . TRP A 1 866 ? -22.961 3.062 4.425 1.00 95.88 866 TRP A CA 1
ATOM 6810 C C . TRP A 1 866 ? -23.171 3.740 5.784 1.00 95.88 866 TRP A C 1
ATOM 6812 O O . TRP A 1 866 ? -22.884 4.917 5.967 1.00 95.88 866 TRP A O 1
ATOM 6822 N N . ALA A 1 867 ? -23.731 2.998 6.733 1.00 94.62 867 ALA A N 1
ATOM 6823 C CA . ALA A 1 867 ? -23.953 3.427 8.103 1.00 94.62 867 ALA A CA 1
ATOM 6824 C C . ALA A 1 867 ? -22.654 3.337 8.929 1.00 94.62 867 ALA A C 1
ATOM 6826 O O . ALA A 1 867 ? -22.103 2.250 9.120 1.00 94.62 867 ALA A O 1
ATOM 6827 N N . CYS A 1 868 ? -22.209 4.479 9.460 1.00 93.31 868 CYS A N 1
ATOM 6828 C CA . CYS A 1 868 ? -21.031 4.618 10.320 1.00 93.31 868 CYS A CA 1
ATOM 6829 C C . CYS A 1 868 ? -21.370 5.226 11.694 1.00 93.31 868 CYS A C 1
ATOM 6831 O O . CYS A 1 868 ? -22.281 6.055 11.818 1.00 93.31 868 CYS A O 1
ATOM 6833 N N . LYS A 1 869 ? -20.561 4.899 12.716 1.00 91.44 869 LYS A N 1
ATOM 6834 C CA . LYS A 1 869 ? -20.548 5.625 14.001 1.00 91.44 869 LYS A CA 1
ATOM 6835 C C . LYS A 1 869 ? -20.163 7.101 13.797 1.00 91.44 869 LYS A C 1
ATOM 6837 O O . LYS A 1 869 ? -19.756 7.514 12.708 1.00 91.44 869 LYS A O 1
ATOM 6842 N N . ASN A 1 870 ? -20.286 7.908 14.846 1.00 86.38 870 ASN A N 1
ATOM 6843 C CA . ASN A 1 870 ? -20.090 9.356 14.784 1.00 86.38 870 ASN A CA 1
ATOM 6844 C C . ASN A 1 870 ? -18.641 9.734 14.426 1.00 86.38 870 ASN A C 1
ATOM 6846 O O . ASN A 1 870 ? -18.408 10.656 13.655 1.00 86.38 870 ASN A O 1
ATOM 6850 N N . TYR A 1 871 ? -17.651 9.014 14.944 1.00 85.88 871 TYR A N 1
ATOM 6851 C CA . TYR A 1 871 ? -16.254 9.242 14.583 1.00 85.88 871 TYR A CA 1
ATOM 6852 C C . TYR A 1 871 ? -15.876 8.607 13.232 1.00 85.88 871 TYR A C 1
ATOM 6854 O O . TYR A 1 871 ? -15.175 9.206 12.417 1.00 85.88 871 TYR A O 1
ATOM 6862 N N . ASP A 1 872 ? -16.386 7.410 12.937 1.00 87.88 872 ASP A N 1
ATOM 6863 C CA . ASP A 1 872 ? -16.052 6.709 11.690 1.00 87.88 872 ASP A CA 1
ATOM 6864 C C . ASP A 1 872 ? -16.634 7.412 10.462 1.00 87.88 872 ASP A C 1
ATOM 6866 O O . ASP A 1 872 ? -15.928 7.629 9.483 1.00 87.88 872 ASP A O 1
ATOM 6870 N N . GLY A 1 873 ? -17.892 7.854 10.529 1.00 85.31 873 GLY A N 1
ATOM 6871 C CA . GLY A 1 873 ? -18.516 8.676 9.487 1.00 85.31 873 GLY A CA 1
ATOM 6872 C C . GLY A 1 873 ? -18.041 10.135 9.505 1.00 85.31 873 GLY A C 1
ATOM 6873 O O . GLY A 1 873 ? -18.669 10.996 8.893 1.00 85.31 873 GLY A O 1
ATOM 6874 N N . ASP A 1 874 ? -17.002 10.434 10.284 1.00 81.12 874 ASP A N 1
ATOM 6875 C CA . ASP A 1 874 ? -16.284 11.701 10.267 1.00 81.12 874 ASP A CA 1
ATOM 6876 C C . ASP A 1 874 ? -14.925 11.560 9.565 1.00 81.12 874 ASP A C 1
ATOM 6878 O O . ASP A 1 874 ? -14.612 12.283 8.614 1.00 81.12 874 ASP A O 1
ATOM 6882 N N . VAL A 1 875 ? -14.181 10.516 9.929 1.00 82.44 875 VAL A N 1
ATOM 6883 C CA . VAL A 1 875 ? -12.865 10.221 9.356 1.00 82.44 875 VAL A CA 1
ATOM 6884 C C . VAL A 1 875 ? -12.927 9.459 8.029 1.00 82.44 875 VAL A C 1
ATOM 6886 O O . VAL A 1 875 ? -12.170 9.793 7.122 1.00 82.44 875 VAL A O 1
ATOM 6889 N N . GLN A 1 876 ? -13.839 8.498 7.830 1.00 86.69 876 GLN A N 1
ATOM 6890 C CA . GLN A 1 876 ? -14.017 7.785 6.540 1.00 86.69 876 GLN A CA 1
ATOM 6891 C C . GLN A 1 876 ? -14.718 8.631 5.490 1.00 86.69 876 GLN A C 1
ATOM 6893 O O . GLN A 1 876 ? -15.585 8.175 4.748 1.00 86.69 876 GLN A O 1
ATOM 6898 N N . SER A 1 877 ? -14.462 9.927 5.559 1.00 79.69 877 SER A N 1
ATOM 6899 C CA . SER A 1 877 ? -15.541 10.865 5.435 1.00 79.69 877 SER A CA 1
ATOM 6900 C C . SER A 1 877 ? -15.112 12.131 4.724 1.00 79.69 877 SER A C 1
ATOM 6902 O O . SER A 1 877 ? -15.555 12.278 3.585 1.00 79.69 877 SER A O 1
ATOM 6904 N N . ASP A 1 878 ? -14.222 12.985 5.221 1.00 72.50 878 ASP A N 1
ATOM 6905 C CA . ASP A 1 878 ? -13.671 14.032 4.326 1.00 72.50 878 ASP A CA 1
ATOM 6906 C C . ASP A 1 878 ? -12.945 13.446 3.087 1.00 72.50 878 ASP A C 1
ATOM 6908 O O . ASP A 1 878 ? -12.792 14.095 2.052 1.00 72.50 878 ASP A O 1
ATOM 6912 N N . PHE A 1 879 ? -12.729 12.131 3.128 1.00 83.12 879 PHE A N 1
ATOM 6913 C CA . PHE A 1 879 ? -12.708 11.184 2.016 1.00 83.12 879 PHE A CA 1
ATOM 6914 C C . PHE A 1 879 ? -13.706 11.423 0.828 1.00 83.12 879 PHE A C 1
ATOM 6916 O O . PHE A 1 879 ? -13.169 11.565 -0.262 1.00 83.12 879 PHE A O 1
ATOM 6923 N N . LEU A 1 880 ? -15.070 11.520 0.923 1.00 83.25 880 LEU A N 1
ATOM 6924 C CA . LEU A 1 880 ? -15.987 11.542 -0.296 1.00 83.25 880 LEU A CA 1
ATOM 6925 C C . LEU A 1 880 ? -15.689 12.716 -1.141 1.00 83.25 880 LEU A C 1
ATOM 6927 O O . LEU A 1 880 ? -15.380 12.613 -2.327 1.00 83.25 880 LEU A O 1
ATOM 6931 N N . ALA A 1 881 ? -15.883 13.818 -0.466 1.00 71.25 881 ALA A N 1
ATOM 6932 C CA . ALA A 1 881 ? -15.691 15.112 -0.989 1.00 71.25 881 ALA A CA 1
ATOM 6933 C C . ALA A 1 881 ? -14.338 15.128 -1.709 1.00 71.25 881 ALA A C 1
ATOM 6935 O O . ALA A 1 881 ? -14.267 15.412 -2.903 1.00 71.25 881 ALA A O 1
ATOM 6936 N N . GLN A 1 882 ? -13.285 14.625 -1.059 1.00 75.94 882 GLN A N 1
ATOM 6937 C CA . GLN A 1 882 ? -11.974 14.635 -1.667 1.00 75.94 882 GLN A CA 1
ATOM 6938 C C . GLN A 1 882 ? -11.747 13.636 -2.817 1.00 75.94 882 GLN A C 1
ATOM 6940 O O . GLN A 1 882 ? -11.169 14.025 -3.832 1.00 75.94 882 GLN A O 1
ATOM 6945 N N . GLY A 1 883 ? -12.193 12.384 -2.732 1.00 79.62 883 GLY A N 1
ATOM 6946 C CA . GLY A 1 883 ? -12.002 11.406 -3.807 1.00 79.62 883 GLY A CA 1
ATOM 6947 C C . GLY A 1 883 ? -12.879 11.671 -5.033 1.00 79.62 883 GLY A C 1
ATOM 6948 O O . GLY A 1 883 ? -12.452 11.389 -6.150 1.00 79.62 883 GLY A O 1
ATOM 6949 N N . PHE A 1 884 ? -14.079 12.244 -4.853 1.00 74.50 884 PHE A N 1
ATOM 6950 C CA . PHE A 1 884 ? -14.943 12.691 -5.959 1.00 74.50 884 PHE A CA 1
ATOM 6951 C C . PHE A 1 884 ? -14.462 14.008 -6.586 1.00 74.50 884 PHE A C 1
ATOM 6953 O O . PHE A 1 884 ? -14.859 14.319 -7.707 1.00 74.50 884 PHE A O 1
ATOM 6960 N N . GLY A 1 885 ? -13.582 14.744 -5.901 1.00 72.88 885 GLY A N 1
ATOM 6961 C CA . GLY A 1 885 ? -12.825 15.871 -6.440 1.00 72.88 885 GLY A CA 1
ATOM 6962 C C . GLY A 1 885 ? -12.445 16.884 -5.360 1.00 72.88 885 GLY A C 1
ATOM 6963 O O . GLY A 1 885 ? -11.267 17.144 -5.127 1.00 72.88 885 GLY A O 1
ATOM 6964 N N . SER A 1 886 ? -13.428 17.458 -4.669 1.00 70.69 886 SER A N 1
ATOM 6965 C CA . SER A 1 886 ? -13.212 18.508 -3.668 1.00 70.69 886 SER A CA 1
ATOM 6966 C C . SER A 1 886 ? -14.184 18.417 -2.497 1.00 70.69 886 SER A C 1
ATOM 6968 O O . SER A 1 886 ? -15.338 18.027 -2.673 1.00 70.69 886 SER A O 1
ATOM 6970 N N . LEU A 1 887 ? -13.745 18.900 -1.325 1.00 65.94 887 LEU A N 1
ATOM 6971 C CA . LEU A 1 887 ? -14.598 19.107 -0.149 1.00 65.94 887 LEU A CA 1
ATOM 6972 C C . LEU A 1 887 ? -15.939 19.792 -0.503 1.00 65.94 887 LEU A C 1
ATOM 6974 O O . LEU A 1 887 ? -16.988 19.409 0.002 1.00 65.94 887 LEU A O 1
ATOM 6978 N N . GLY A 1 888 ? -15.929 20.738 -1.450 1.00 62.78 888 GLY A N 1
ATOM 6979 C CA . GLY A 1 888 ? -17.128 21.452 -1.910 1.00 62.78 888 GLY A CA 1
ATOM 6980 C C . GLY A 1 888 ? -18.092 20.678 -2.830 1.00 62.78 888 GLY A C 1
ATOM 6981 O O . GLY A 1 888 ? -19.166 21.197 -3.125 1.00 62.78 888 GLY A O 1
ATOM 6982 N N . LEU A 1 889 ? -17.763 19.461 -3.285 1.00 73.69 889 LEU A N 1
ATOM 6983 C CA . LEU A 1 889 ? -18.617 18.633 -4.160 1.00 73.69 889 LEU A CA 1
ATOM 6984 C C . LEU A 1 889 ? -19.463 17.627 -3.372 1.00 73.69 889 LEU A C 1
ATOM 6986 O O . LEU A 1 889 ? -19.581 16.455 -3.731 1.00 73.69 889 LEU A O 1
ATOM 6990 N N . MET A 1 890 ? -20.067 18.097 -2.285 1.00 77.31 890 MET A N 1
ATOM 6991 C CA . MET A 1 890 ? -20.813 17.267 -1.352 1.00 77.31 890 MET A CA 1
ATOM 6992 C C . MET A 1 890 ? -22.142 17.880 -0.947 1.00 77.31 890 MET A C 1
ATOM 6994 O O . MET A 1 890 ? -22.221 19.040 -0.543 1.00 77.31 890 MET A O 1
ATOM 6998 N N . THR A 1 891 ? -23.182 17.051 -0.973 1.00 81.81 891 THR A N 1
ATOM 6999 C CA . THR A 1 891 ? -24.423 17.318 -0.248 1.00 81.81 891 THR A CA 1
ATOM 7000 C C . THR A 1 891 ? -24.328 16.777 1.175 1.00 81.81 891 THR A C 1
ATOM 7002 O O . THR A 1 891 ? -23.646 15.787 1.449 1.00 81.81 891 THR A O 1
ATOM 7005 N N . SER A 1 892 ? -25.032 17.431 2.091 1.00 80.50 892 SER A N 1
ATOM 7006 C CA . SER A 1 892 ? -25.139 17.026 3.485 1.00 80.50 892 SER A CA 1
ATOM 7007 C C . SER A 1 892 ? -26.553 17.295 3.965 1.00 80.50 892 SER A C 1
ATOM 7009 O O . SER A 1 892 ? -26.992 18.448 3.989 1.00 80.50 892 SER A O 1
ATOM 7011 N N . VAL A 1 893 ? -27.261 16.247 4.376 1.00 81.25 893 VAL A N 1
ATOM 7012 C CA . VAL A 1 893 ? -28.615 16.342 4.925 1.00 81.25 893 VAL A CA 1
ATOM 7013 C C . VAL A 1 893 ? -28.705 15.483 6.179 1.00 81.25 893 VAL A C 1
ATOM 7015 O O . VAL A 1 893 ? -28.573 14.266 6.112 1.00 81.25 893 VAL A O 1
ATOM 7018 N N . LEU A 1 894 ? -28.949 16.109 7.328 1.00 78.62 894 LEU A N 1
ATOM 7019 C CA . LEU A 1 894 ? -29.303 15.397 8.548 1.00 78.62 894 LEU A CA 1
ATOM 7020 C C . LEU A 1 894 ? -30.807 15.152 8.525 1.00 78.62 894 LEU A C 1
ATOM 7022 O O . LEU A 1 894 ? -31.576 16.095 8.357 1.00 78.62 894 LEU A O 1
ATOM 7026 N N . VAL A 1 895 ? -31.202 13.891 8.666 1.00 78.44 895 VAL A N 1
ATOM 7027 C CA . VAL A 1 895 ? -32.594 13.435 8.687 1.00 78.44 895 VAL A CA 1
ATOM 7028 C C . VAL A 1 895 ? -32.916 12.915 10.086 1.00 78.44 895 VAL A C 1
ATOM 7030 O O . VAL A 1 895 ? -32.206 12.055 10.617 1.00 78.44 895 VAL A O 1
ATOM 7033 N N . CYS A 1 896 ? -33.969 13.449 10.700 1.00 73.06 896 CYS A N 1
ATOM 7034 C CA . CYS A 1 896 ? -34.492 12.963 11.975 1.00 73.06 896 CYS A CA 1
ATOM 7035 C C . CYS A 1 896 ? -35.219 11.613 11.794 1.00 73.06 896 CYS A C 1
ATOM 7037 O O . CYS A 1 896 ? -35.697 11.317 10.696 1.00 73.06 896 CYS A O 1
ATOM 7039 N N . PRO A 1 897 ? -35.363 10.792 12.853 1.00 61.59 897 PRO A N 1
ATOM 7040 C CA . PRO A 1 897 ? -36.039 9.491 12.761 1.00 61.59 897 PRO A CA 1
ATOM 7041 C C . PRO A 1 897 ? -37.520 9.556 12.344 1.00 61.59 897 PRO A C 1
ATOM 7043 O O . PRO A 1 897 ? -38.084 8.538 11.959 1.00 61.59 897 PRO A O 1
ATOM 7046 N N . ASP A 1 898 ? -38.153 10.734 12.368 1.00 66.50 898 ASP A N 1
ATOM 7047 C CA . ASP A 1 898 ? -39.515 10.937 11.858 1.00 66.50 898 ASP A CA 1
ATOM 7048 C C . ASP A 1 898 ? -39.616 10.918 10.316 1.00 66.50 898 ASP A C 1
ATOM 7050 O O . ASP A 1 898 ? -40.725 10.879 9.777 1.00 66.50 898 ASP A O 1
ATOM 7054 N N . GLY A 1 899 ? -38.484 11.001 9.601 1.00 65.56 899 GLY A N 1
ATOM 7055 C CA . GLY A 1 899 ? -38.410 11.142 8.141 1.00 65.56 899 GLY A CA 1
ATOM 7056 C C . GLY A 1 899 ? -39.003 12.447 7.584 1.00 65.56 899 GLY A C 1
ATOM 7057 O O . GLY A 1 899 ? -39.087 12.610 6.366 1.00 65.56 899 GLY A O 1
ATOM 7058 N N . LYS A 1 900 ? -39.432 13.372 8.451 1.00 70.62 900 LYS A N 1
ATOM 7059 C CA . LYS A 1 900 ? -40.150 14.616 8.115 1.00 70.62 900 LYS A CA 1
ATOM 7060 C C . LYS A 1 900 ? -39.346 15.862 8.462 1.00 70.62 900 LYS A C 1
ATOM 7062 O O . LYS A 1 900 ? -39.512 16.883 7.797 1.00 70.62 900 LYS A O 1
ATOM 7067 N N . THR A 1 901 ? -38.478 15.784 9.462 1.00 75.25 901 THR A N 1
ATOM 7068 C CA . THR A 1 901 ? -37.625 16.884 9.905 1.00 75.25 901 THR A CA 1
ATOM 7069 C C . THR A 1 901 ? -36.213 16.681 9.359 1.00 75.25 901 THR A C 1
ATOM 7071 O O . THR A 1 901 ? -35.612 15.623 9.557 1.00 75.25 901 THR A O 1
ATOM 7074 N N . ILE A 1 902 ? -35.681 17.686 8.654 1.00 81.44 902 ILE A N 1
ATOM 7075 C CA . ILE A 1 902 ? -34.314 17.666 8.118 1.00 81.44 902 ILE A CA 1
ATOM 7076 C C . ILE A 1 902 ? -33.583 18.984 8.376 1.00 81.44 902 ILE A C 1
ATOM 7078 O O . ILE A 1 902 ? -34.205 20.034 8.526 1.00 81.44 902 ILE A O 1
ATOM 7082 N N . GLU A 1 903 ? -32.258 18.936 8.298 1.00 77.12 903 GLU A N 1
ATOM 7083 C CA . GLU A 1 903 ? -31.381 20.103 8.193 1.00 77.12 903 GLU A CA 1
ATOM 7084 C C . GLU A 1 903 ? -30.407 19.885 7.026 1.00 77.12 903 GLU A C 1
ATOM 7086 O O . GLU A 1 903 ? -29.713 18.866 6.969 1.00 77.12 903 GLU A O 1
ATOM 7091 N N . ALA A 1 904 ? -30.314 20.837 6.100 1.00 76.62 904 ALA A N 1
ATOM 7092 C CA . ALA A 1 904 ? -29.348 20.817 5.003 1.00 76.62 904 ALA A CA 1
ATOM 7093 C C . ALA A 1 904 ? -28.246 21.858 5.258 1.00 76.62 904 ALA A C 1
ATOM 7095 O O . ALA A 1 904 ? -28.534 22.973 5.683 1.00 76.62 904 ALA A O 1
ATOM 7096 N N . GLU A 1 905 ? -26.986 21.490 5.026 1.00 71.00 905 GLU A N 1
ATOM 7097 C CA . GLU A 1 905 ? -25.806 22.290 5.397 1.00 71.00 905 GLU A CA 1
ATOM 7098 C C . GLU A 1 905 ? -24.721 22.176 4.317 1.00 71.00 905 GLU A C 1
ATOM 7100 O O . GLU A 1 905 ? -24.641 21.180 3.596 1.00 71.00 905 GLU A O 1
ATOM 7105 N N . ALA A 1 906 ? -23.892 23.216 4.194 1.00 65.50 906 ALA A N 1
ATOM 7106 C CA . ALA A 1 906 ? -22.733 23.213 3.315 1.00 65.50 906 ALA A CA 1
ATOM 7107 C C . ALA A 1 906 ? -21.659 22.243 3.838 1.00 65.50 906 ALA A C 1
ATOM 7109 O O . ALA A 1 906 ? -21.077 22.447 4.901 1.00 65.50 906 ALA A O 1
ATOM 7110 N N . ALA A 1 907 ? -21.374 21.191 3.077 1.00 64.62 907 ALA A N 1
ATOM 7111 C CA . ALA A 1 907 ? -20.438 20.128 3.431 1.00 64.62 907 ALA A CA 1
ATOM 7112 C C . ALA A 1 907 ? -18.944 20.523 3.315 1.00 64.62 907 ALA A C 1
ATOM 7114 O O . ALA A 1 907 ? -18.159 19.773 2.746 1.00 64.62 907 ALA A O 1
ATOM 7115 N N . HIS A 1 908 ? -18.536 21.689 3.829 1.00 60.97 908 HIS A N 1
ATOM 7116 C CA . HIS A 1 908 ? -17.157 22.186 3.740 1.00 60.97 908 HIS A CA 1
ATOM 7117 C C . HIS A 1 908 ? -16.569 22.592 5.104 1.00 60.97 908 HIS A C 1
ATOM 7119 O O . HIS A 1 908 ? -17.280 23.038 6.004 1.00 60.97 908 HIS A O 1
ATOM 7125 N N . GLY A 1 909 ? -15.240 22.518 5.238 1.00 56.69 909 GLY A N 1
ATOM 7126 C CA . GLY A 1 909 ? -14.515 23.026 6.410 1.00 56.69 909 GLY A CA 1
ATOM 7127 C C . GLY A 1 909 ? -14.588 24.555 6.574 1.00 56.69 909 GLY A C 1
ATOM 7128 O O . GLY A 1 909 ? -15.170 25.269 5.762 1.00 56.69 909 GLY A O 1
ATOM 7129 N N . THR A 1 910 ? -13.951 25.096 7.616 1.00 52.59 910 THR A N 1
ATOM 7130 C CA . THR A 1 910 ? -14.089 26.510 8.045 1.00 52.59 910 THR A CA 1
ATOM 7131 C C . THR A 1 910 ? -13.328 27.553 7.201 1.00 52.59 910 THR A C 1
ATOM 7133 O O . THR A 1 910 ? -13.276 28.722 7.575 1.00 52.59 910 THR A O 1
ATOM 7136 N N . VAL A 1 911 ? -12.719 27.148 6.078 1.00 62.19 911 VAL A N 1
ATOM 7137 C CA . VAL A 1 911 ? -12.062 27.983 5.036 1.00 62.19 911 VAL A CA 1
ATOM 7138 C C . VAL A 1 911 ? -11.127 29.113 5.536 1.00 62.19 911 VAL A C 1
ATOM 7140 O O . VAL A 1 911 ? -10.865 30.096 4.835 1.00 62.19 911 VAL A O 1
ATOM 7143 N N . THR A 1 912 ? -10.562 28.982 6.739 1.00 57.69 912 THR A N 1
ATOM 7144 C CA . THR A 1 912 ? -9.864 30.071 7.456 1.00 57.69 912 THR A CA 1
ATOM 7145 C C . THR A 1 912 ? -8.677 30.668 6.693 1.00 57.69 912 THR A C 1
ATOM 7147 O O . THR A 1 912 ? -8.396 31.862 6.823 1.00 57.69 912 THR A O 1
ATOM 7150 N N . ARG A 1 913 ? -8.005 29.874 5.846 1.00 65.38 913 ARG A N 1
ATOM 7151 C CA . ARG A 1 913 ? -6.936 30.336 4.944 1.00 65.38 913 ARG A CA 1
ATOM 7152 C C . ARG A 1 913 ? -7.434 31.366 3.926 1.00 65.38 913 ARG A C 1
ATOM 7154 O O . ARG A 1 913 ? -6.735 32.348 3.697 1.00 65.38 913 ARG A O 1
ATOM 7161 N N . HIS A 1 914 ? -8.608 31.160 3.324 1.00 65.19 914 HIS A N 1
ATOM 7162 C CA . HIS A 1 914 ? -9.160 32.097 2.338 1.00 65.19 914 HIS A CA 1
ATOM 7163 C C . HIS A 1 914 ? -9.631 33.375 3.031 1.00 65.19 914 HIS A C 1
ATOM 7165 O O . HIS A 1 914 ? -9.300 34.462 2.572 1.00 65.19 914 HIS A O 1
ATOM 7171 N N . TYR A 1 915 ? -10.296 33.261 4.185 1.00 67.06 915 TYR A N 1
ATOM 7172 C CA . TYR A 1 915 ? -10.718 34.426 4.969 1.00 67.06 915 TYR A CA 1
ATOM 7173 C C . TYR A 1 915 ? -9.526 35.311 5.385 1.00 67.06 915 TYR A C 1
ATOM 7175 O O . TYR A 1 915 ? -9.540 36.517 5.153 1.00 67.06 915 TYR A O 1
ATOM 7183 N N . ARG A 1 916 ? -8.428 34.712 5.873 1.00 69.69 916 ARG A N 1
ATOM 7184 C CA . ARG A 1 916 ? -7.162 35.424 6.160 1.00 69.69 916 ARG A CA 1
ATOM 7185 C C . ARG A 1 916 ? -6.475 36.016 4.918 1.00 69.69 916 ARG A C 1
ATOM 7187 O O . ARG A 1 916 ? -5.613 36.879 5.072 1.00 69.69 916 ARG A O 1
ATOM 7194 N N . GLY A 1 917 ? -6.806 35.542 3.715 1.00 70.19 917 GLY A N 1
ATOM 7195 C CA . GLY A 1 917 ? -6.385 36.135 2.442 1.00 70.19 917 GLY A CA 1
ATOM 7196 C C . GLY A 1 917 ? -7.236 37.351 2.074 1.00 70.19 917 GLY A C 1
ATOM 7197 O O . GLY A 1 917 ? -6.694 38.427 1.839 1.00 70.19 917 GLY A O 1
ATOM 7198 N N . HIS A 1 918 ? -8.561 37.206 2.137 1.00 73.19 918 HIS A N 1
ATOM 7199 C CA . HIS A 1 918 ? -9.532 38.281 1.915 1.00 73.19 918 HIS A CA 1
ATOM 7200 C C . HIS A 1 918 ? -9.308 39.473 2.861 1.00 73.19 918 HIS A C 1
ATOM 7202 O O . HIS A 1 918 ? -9.238 40.612 2.410 1.00 73.19 918 HIS A O 1
ATOM 7208 N N . GLN A 1 919 ? -9.059 39.218 4.152 1.00 78.12 919 GLN A N 1
ATOM 7209 C CA . GLN A 1 919 ? -8.705 40.254 5.139 1.00 78.12 919 GLN A CA 1
ATOM 7210 C C . GLN A 1 919 ? -7.413 41.034 4.811 1.00 78.12 919 GLN A C 1
ATOM 7212 O O . GLN A 1 919 ? -7.149 42.058 5.435 1.00 78.12 919 GLN A O 1
ATOM 7217 N N . LYS A 1 920 ? -6.601 40.568 3.853 1.00 86.00 920 LYS A N 1
ATOM 7218 C CA . LYS A 1 920 ? -5.399 41.249 3.342 1.00 86.00 920 LYS A CA 1
ATOM 7219 C C . LYS A 1 920 ? -5.603 41.855 1.944 1.00 86.00 920 LYS A C 1
ATOM 7221 O O . LYS A 1 920 ? -4.623 42.191 1.287 1.00 86.00 920 LYS A O 1
ATOM 7226 N N . GLY A 1 921 ? -6.847 41.945 1.466 1.00 80.25 921 GLY A N 1
ATOM 7227 C CA . GLY A 1 921 ? -7.181 42.384 0.106 1.00 80.25 921 GLY A CA 1
ATOM 7228 C C . GLY A 1 921 ? -6.876 41.350 -0.986 1.00 80.25 921 GLY A C 1
ATOM 7229 O O . GLY A 1 921 ? -6.877 41.692 -2.164 1.00 80.25 921 GLY A O 1
ATOM 7230 N N . GLY A 1 922 ? -6.584 40.097 -0.620 1.00 75.44 922 GLY A N 1
ATOM 7231 C CA . GLY A 1 922 ? -6.291 39.029 -1.573 1.00 75.44 922 GLY A CA 1
ATOM 7232 C C . GLY A 1 922 ? -7.552 38.405 -2.174 1.00 75.44 922 GLY A C 1
ATOM 7233 O O . GLY A 1 922 ? -8.528 38.156 -1.467 1.00 75.44 922 GLY A O 1
ATOM 7234 N N . GLU A 1 923 ? -7.498 38.091 -3.469 1.00 76.50 923 GLU A N 1
ATOM 7235 C CA . GLU A 1 923 ? -8.542 37.340 -4.174 1.00 76.50 923 GLU A CA 1
ATOM 7236 C C . GLU A 1 923 ? -8.787 35.960 -3.535 1.00 76.50 923 GLU A C 1
ATOM 7238 O O . GLU A 1 923 ? -7.847 35.249 -3.163 1.00 76.50 923 GLU A O 1
ATOM 7243 N N . THR A 1 924 ? -10.056 35.551 -3.445 1.00 73.12 924 THR A N 1
ATOM 7244 C CA . THR A 1 924 ? -10.460 34.233 -2.939 1.00 73.12 924 THR A CA 1
ATOM 7245 C C . THR A 1 924 ? -11.287 33.464 -3.963 1.00 73.12 924 THR A C 1
ATOM 7247 O O . THR A 1 924 ? -12.194 33.992 -4.601 1.00 73.12 924 THR A O 1
ATOM 7250 N N . SER A 1 925 ? -10.993 32.170 -4.083 1.00 71.50 925 SER A N 1
ATOM 7251 C CA . SER A 1 925 ? -11.755 31.213 -4.886 1.00 71.50 925 SER A CA 1
ATOM 7252 C C . SER A 1 925 ? -12.206 30.081 -3.965 1.00 71.50 925 SER A C 1
ATOM 7254 O O . SER A 1 925 ? -11.543 29.054 -3.825 1.00 71.50 925 SER A O 1
ATOM 7256 N N . THR A 1 926 ? -13.281 30.340 -3.225 1.00 71.12 926 THR A N 1
ATOM 7257 C CA . THR A 1 926 ? -13.928 29.372 -2.338 1.00 71.12 926 THR A CA 1
ATOM 7258 C C . THR A 1 926 ? -15.032 28.667 -3.111 1.00 71.12 926 THR A C 1
ATOM 7260 O O . THR A 1 926 ? -15.868 29.316 -3.730 1.00 71.12 926 THR A O 1
ATOM 7263 N N . ASN A 1 927 ? -15.055 27.337 -3.065 1.00 71.06 927 ASN A N 1
ATOM 7264 C CA . ASN A 1 927 ? -16.077 26.548 -3.741 1.00 71.06 927 ASN A CA 1
ATOM 7265 C C . ASN A 1 927 ? -17.437 26.703 -3.034 1.00 71.06 927 ASN A C 1
ATOM 7267 O O . ASN A 1 927 ? -17.619 26.219 -1.917 1.00 71.06 927 ASN A O 1
ATOM 7271 N N . SER A 1 928 ? -18.381 27.391 -3.680 1.00 73.25 928 SER A N 1
ATOM 7272 C CA . SER A 1 928 ? -19.713 27.695 -3.137 1.00 73.25 928 SER A CA 1
ATOM 7273 C C . SER A 1 928 ? -20.764 26.608 -3.402 1.00 73.25 928 SER A C 1
ATOM 7275 O O . SER A 1 928 ? -21.884 26.711 -2.897 1.00 73.25 928 SER A O 1
ATOM 7277 N N . ILE A 1 929 ? -20.427 25.550 -4.155 1.00 76.81 929 ILE A N 1
ATOM 7278 C CA . ILE A 1 929 ? -21.384 24.537 -4.632 1.00 76.81 929 ILE A CA 1
ATOM 7279 C C . ILE A 1 929 ? -22.107 23.861 -3.461 1.00 76.81 929 ILE A C 1
ATOM 7281 O O . ILE A 1 929 ? -23.336 23.856 -3.434 1.00 76.81 929 ILE A O 1
ATOM 7285 N N . ALA A 1 930 ? -21.377 23.365 -2.456 1.00 67.44 930 ALA A N 1
ATOM 7286 C CA . ALA A 1 930 ? -21.972 22.745 -1.269 1.00 67.44 930 ALA A CA 1
ATOM 7287 C C . ALA A 1 930 ? -22.984 23.664 -0.549 1.00 67.44 930 ALA A C 1
ATOM 7289 O O . ALA A 1 930 ? -24.004 23.191 -0.051 1.00 67.44 930 ALA A O 1
ATOM 7290 N N . SER A 1 931 ? -22.745 24.979 -0.533 1.00 75.75 931 SER A N 1
ATOM 7291 C CA . SER A 1 931 ? -23.635 25.969 0.088 1.00 75.75 931 SER A CA 1
ATOM 7292 C C . SER A 1 931 ? -24.915 26.192 -0.717 1.00 75.75 931 SER A C 1
ATOM 7294 O O . SER A 1 931 ? -25.992 26.321 -0.137 1.00 75.75 931 SER A O 1
ATOM 7296 N N . ILE A 1 932 ? -24.833 26.168 -2.049 1.00 75.19 932 ILE A N 1
ATOM 7297 C CA . ILE A 1 932 ? -26.015 26.231 -2.921 1.00 75.19 932 ILE A CA 1
ATOM 7298 C C . ILE A 1 932 ? -26.823 24.923 -2.824 1.00 75.19 932 ILE A C 1
ATOM 7300 O O . ILE A 1 932 ? -28.057 24.949 -2.771 1.00 75.19 932 ILE A O 1
ATOM 7304 N N . PHE A 1 933 ? -26.141 23.778 -2.716 1.00 81.25 933 PHE A N 1
ATOM 7305 C CA . PHE A 1 933 ? -26.776 22.476 -2.492 1.00 81.25 933 PHE A CA 1
ATOM 7306 C C . PHE A 1 933 ? -27.432 22.350 -1.106 1.00 81.25 933 PHE A C 1
ATOM 7308 O O . PHE A 1 933 ? -28.457 21.684 -0.976 1.00 81.25 933 PHE A O 1
ATOM 7315 N N . ALA A 1 934 ? -26.921 23.040 -0.082 1.00 71.88 934 ALA A N 1
ATOM 7316 C CA . ALA A 1 934 ? -27.584 23.142 1.218 1.00 71.88 934 ALA A CA 1
ATOM 7317 C C . ALA A 1 934 ? -28.951 23.842 1.107 1.00 71.88 934 ALA A C 1
ATOM 7319 O O . ALA A 1 934 ? -29.977 23.288 1.508 1.00 71.88 934 ALA A O 1
ATOM 7320 N N . TRP A 1 935 ? -28.979 25.030 0.492 1.00 75.75 935 TRP A N 1
ATOM 7321 C CA . TRP A 1 935 ? -30.214 25.790 0.269 1.00 75.75 935 TRP A CA 1
ATOM 7322 C C . TRP A 1 935 ? -31.236 25.009 -0.559 1.00 75.75 935 TRP A C 1
ATOM 7324 O O . TRP A 1 935 ? -32.401 24.908 -0.174 1.00 75.75 935 TRP A O 1
ATOM 7334 N N . THR A 1 936 ? -30.810 24.422 -1.678 1.00 84.44 936 THR A N 1
ATOM 7335 C CA . THR A 1 936 ? -31.705 23.669 -2.571 1.00 84.44 936 THR A CA 1
ATOM 7336 C C . THR A 1 936 ? -32.249 22.399 -1.924 1.00 84.44 936 THR A C 1
ATOM 7338 O O . THR A 1 936 ? -33.454 22.180 -2.003 1.00 84.44 936 THR A O 1
ATOM 7341 N N . ARG A 1 937 ? -31.446 21.616 -1.188 1.00 82.12 937 ARG A N 1
ATOM 7342 C CA . ARG A 1 937 ? -31.940 20.432 -0.452 1.00 82.12 937 ARG A CA 1
ATOM 7343 C C . ARG A 1 937 ? -32.973 20.799 0.623 1.00 82.12 937 ARG A C 1
ATOM 7345 O O . ARG A 1 937 ? -33.993 20.117 0.729 1.00 82.12 937 ARG A O 1
ATOM 7352 N N . GLY A 1 938 ? -32.761 21.887 1.370 1.00 75.19 938 GLY A N 1
ATOM 7353 C CA . GLY A 1 938 ? -33.734 22.384 2.353 1.00 75.19 938 GLY A CA 1
ATOM 7354 C C . GLY A 1 938 ? -35.042 22.865 1.709 1.00 75.19 938 GLY A C 1
ATOM 7355 O O . GLY A 1 938 ? -36.133 22.456 2.114 1.00 75.19 938 GLY A O 1
ATOM 7356 N N . LEU A 1 939 ? -34.940 23.680 0.654 1.00 82.56 939 LEU A N 1
ATOM 7357 C CA . LEU A 1 939 ? -36.093 24.196 -0.092 1.00 82.56 939 LEU A CA 1
ATOM 7358 C C . LEU A 1 939 ? -36.865 23.086 -0.827 1.00 82.56 939 LEU A C 1
ATOM 7360 O O . LEU A 1 939 ? -38.092 23.114 -0.827 1.00 82.56 939 LEU A O 1
ATOM 7364 N N . ALA A 1 940 ? -36.185 22.080 -1.385 1.00 80.88 940 ALA A N 1
ATOM 7365 C CA . ALA A 1 940 ? -36.804 20.937 -2.059 1.00 80.88 940 ALA A CA 1
ATOM 7366 C C . ALA A 1 940 ? -37.610 20.061 -1.087 1.00 80.88 940 ALA A C 1
ATOM 7368 O O . ALA A 1 940 ? -38.651 19.512 -1.450 1.00 80.88 940 ALA A O 1
ATOM 7369 N N . HIS A 1 941 ? -37.153 19.935 0.162 1.00 83.44 941 HIS A N 1
ATOM 7370 C CA . HIS A 1 941 ? -37.901 19.240 1.210 1.00 83.44 941 HIS A CA 1
ATOM 7371 C C . HIS A 1 941 ? -39.126 20.038 1.659 1.00 83.44 941 HIS A C 1
ATOM 7373 O O . HIS A 1 941 ? -40.228 19.492 1.703 1.00 83.44 941 HIS A O 1
ATOM 7379 N N . ARG A 1 942 ? -38.974 21.349 1.891 1.00 84.75 942 ARG A N 1
ATOM 7380 C CA . ARG A 1 942 ? -40.108 22.243 2.182 1.00 84.75 942 ARG A CA 1
ATOM 7381 C C . ARG A 1 942 ? -41.147 22.213 1.055 1.00 84.75 942 ARG A C 1
ATOM 7383 O O . ARG A 1 942 ? -42.331 22.046 1.325 1.00 84.75 942 ARG A O 1
ATOM 7390 N N . ALA A 1 943 ? -40.701 22.241 -0.201 1.00 86.62 943 ALA A N 1
ATOM 7391 C CA . ALA A 1 943 ? -41.553 22.118 -1.379 1.00 86.62 943 ALA A CA 1
ATOM 7392 C C . ALA A 1 943 ? -42.373 20.817 -1.399 1.00 86.62 943 ALA A C 1
ATOM 7394 O O . ALA A 1 943 ? -43.550 20.851 -1.752 1.00 86.62 943 ALA A O 1
ATOM 7395 N N . LYS A 1 944 ? -41.787 19.684 -0.986 1.00 84.31 944 LYS A N 1
ATOM 7396 C CA . LYS A 1 944 ? -42.497 18.399 -0.865 1.00 84.31 944 LYS A CA 1
ATOM 7397 C C . LYS A 1 944 ? -43.534 18.411 0.260 1.00 84.31 944 LYS A C 1
ATOM 7399 O O . LYS A 1 944 ? -44.620 17.877 0.064 1.00 84.31 944 LYS A O 1
ATOM 7404 N N . LEU A 1 945 ? -43.231 19.041 1.399 1.00 83.31 945 LEU A N 1
ATOM 7405 C CA . LEU A 1 945 ? -44.181 19.205 2.509 1.00 83.31 945 LEU A CA 1
ATOM 7406 C C . LEU A 1 945 ? -45.358 20.135 2.151 1.00 83.31 945 LEU A C 1
ATOM 7408 O O . LEU A 1 945 ? -46.472 19.893 2.602 1.00 83.31 945 LEU A O 1
ATOM 7412 N N . ASP A 1 946 ? -45.121 21.162 1.330 1.00 90.50 946 ASP A N 1
ATOM 7413 C CA . ASP A 1 946 ? -46.134 22.146 0.907 1.00 90.50 946 ASP A CA 1
ATOM 7414 C C . ASP A 1 946 ? -46.876 21.778 -0.395 1.00 90.50 946 ASP A C 1
ATOM 7416 O O . ASP A 1 946 ? -47.757 22.517 -0.832 1.00 90.50 946 ASP A O 1
ATOM 7420 N N . GLY A 1 947 ? -46.489 20.695 -1.080 1.00 89.06 947 GLY A N 1
ATOM 7421 C CA . GLY A 1 947 ? -46.967 20.388 -2.439 1.00 89.06 947 GLY A CA 1
ATOM 7422 C C . GLY A 1 947 ? -46.544 21.414 -3.507 1.00 89.06 947 GLY A C 1
ATOM 7423 O O . GLY A 1 947 ? -47.105 21.457 -4.602 1.00 89.06 947 GLY A O 1
ATOM 7424 N N . ASN A 1 948 ? -45.555 22.260 -3.208 1.00 94.06 948 ASN A N 1
ATOM 7425 C CA . ASN A 1 948 ? -45.149 23.396 -4.032 1.00 94.06 948 ASN A CA 1
ATOM 7426 C C . ASN A 1 948 ? -44.200 22.969 -5.168 1.00 94.06 948 ASN A C 1
ATOM 7428 O O . ASN A 1 948 ? -42.983 23.160 -5.113 1.00 94.06 948 ASN A O 1
ATOM 7432 N N . SER A 1 949 ? -44.781 22.422 -6.236 1.00 90.44 949 SER A N 1
ATOM 7433 C CA . SER A 1 949 ? -44.063 21.971 -7.438 1.00 90.44 949 SER A CA 1
ATOM 7434 C C . SER A 1 949 ? -43.197 23.055 -8.094 1.00 90.44 949 SER A C 1
ATOM 7436 O O . SER A 1 949 ? -42.131 22.742 -8.619 1.00 90.44 949 SER A O 1
ATOM 7438 N N . LYS A 1 950 ? -43.592 24.336 -8.017 1.00 89.81 950 LYS A N 1
ATOM 7439 C CA . LYS A 1 950 ? -42.797 25.459 -8.549 1.00 89.81 950 LYS A CA 1
ATOM 7440 C C . LYS A 1 950 ? -41.494 25.668 -7.773 1.00 89.81 950 LYS A C 1
ATOM 7442 O O . LYS A 1 950 ? -40.468 25.947 -8.389 1.00 89.81 950 LYS A O 1
ATOM 7447 N N . LEU A 1 951 ? -41.524 25.529 -6.444 1.00 85.06 951 LEU A N 1
ATOM 7448 C CA . LEU A 1 951 ? -40.320 25.623 -5.614 1.00 85.06 951 LEU A CA 1
ATOM 7449 C C . LEU A 1 951 ? -39.395 24.418 -5.833 1.00 85.06 951 LEU A C 1
ATOM 7451 O O . LEU A 1 951 ? -38.186 24.603 -5.940 1.00 85.06 951 LEU A O 1
ATOM 7455 N N . LEU A 1 952 ? -39.955 23.211 -5.977 1.00 82.31 952 LEU A N 1
ATOM 7456 C CA . LEU A 1 952 ? -39.176 22.011 -6.298 1.00 82.31 952 LEU A CA 1
ATOM 7457 C C . LEU A 1 952 ? -38.444 22.165 -7.646 1.00 82.31 952 LEU A C 1
ATOM 7459 O O . LEU A 1 952 ? -37.222 22.038 -7.702 1.00 82.31 952 LEU A O 1
ATOM 7463 N N . GLU A 1 953 ? -39.157 22.570 -8.700 1.00 86.19 953 GLU A N 1
ATOM 7464 C CA . GLU A 1 953 ? -38.579 22.823 -10.028 1.00 86.19 953 GLU A CA 1
ATOM 7465 C C . GLU A 1 953 ? -37.504 23.928 -10.009 1.00 86.19 953 GLU A C 1
ATOM 7467 O O . GLU A 1 953 ? -36.515 23.850 -10.740 1.00 86.19 953 GLU A O 1
ATOM 7472 N N . PHE A 1 954 ? -37.662 24.960 -9.170 1.00 89.56 954 PHE A N 1
ATOM 7473 C CA . PHE A 1 954 ? -36.621 25.971 -8.961 1.00 89.56 954 PHE A CA 1
ATOM 7474 C C . PHE A 1 954 ? -35.352 25.354 -8.356 1.00 89.56 954 PHE A C 1
ATOM 7476 O O . PHE A 1 954 ? -34.256 25.614 -8.854 1.00 89.56 954 PHE A O 1
ATOM 7483 N N . THR A 1 955 ? -35.483 24.505 -7.330 1.00 83.12 955 THR A N 1
ATOM 7484 C CA . THR A 1 955 ? -34.324 23.850 -6.701 1.00 83.12 955 THR A CA 1
ATOM 7485 C C . THR A 1 955 ? -33.601 22.898 -7.650 1.00 83.12 955 THR A C 1
ATOM 7487 O O . THR A 1 955 ? -32.379 22.960 -7.755 1.00 83.12 955 THR A O 1
ATOM 7490 N N . GLU A 1 956 ? -34.343 22.110 -8.432 1.00 83.12 956 GLU A N 1
ATOM 7491 C CA . GLU A 1 956 ? -33.792 21.223 -9.463 1.00 83.12 956 GLU A CA 1
ATOM 7492 C C . GLU A 1 956 ? -33.043 22.012 -10.550 1.00 83.12 956 GLU A C 1
ATOM 7494 O O . GLU A 1 956 ? -31.954 21.622 -10.975 1.00 83.12 956 GLU A O 1
ATOM 7499 N N . LYS A 1 957 ? -33.582 23.166 -10.973 1.00 82.44 957 LYS A N 1
ATOM 7500 C CA . LYS A 1 957 ? -32.930 24.052 -11.950 1.00 82.44 957 LYS A CA 1
ATOM 7501 C C . LYS A 1 957 ? -31.675 24.730 -11.410 1.00 82.44 957 LYS A C 1
ATOM 7503 O O . LYS A 1 957 ? -30.757 24.946 -12.196 1.00 82.44 957 LYS A O 1
ATOM 7508 N N . LEU A 1 958 ? -31.622 25.045 -10.116 1.00 85.19 958 LEU A N 1
ATOM 7509 C CA . LEU A 1 958 ? -30.451 25.635 -9.464 1.00 85.19 958 LEU A CA 1
ATOM 7510 C C . LEU A 1 958 ? -29.328 24.606 -9.269 1.00 85.19 958 LEU A C 1
ATOM 7512 O O . LEU A 1 958 ? -28.199 24.874 -9.669 1.00 85.19 958 LEU A O 1
ATOM 7516 N N . GLU A 1 959 ? -29.630 23.397 -8.790 1.00 84.31 959 GLU A N 1
ATOM 7517 C CA . GLU A 1 959 ? -28.643 22.303 -8.741 1.00 84.31 959 GLU A CA 1
ATOM 7518 C C . GLU A 1 959 ? -28.090 21.981 -10.139 1.00 84.31 959 GLU A C 1
ATOM 7520 O O . GLU A 1 959 ? -26.876 21.865 -10.332 1.00 84.31 959 GLU A O 1
ATOM 7525 N N . ALA A 1 960 ? -28.970 21.917 -11.145 1.00 78.12 960 ALA A N 1
ATOM 7526 C CA . ALA A 1 960 ? -28.572 21.686 -12.528 1.00 78.12 960 ALA A CA 1
ATOM 7527 C C . ALA A 1 960 ? -27.787 22.861 -13.146 1.00 78.12 960 ALA A C 1
ATOM 7529 O O . ALA A 1 960 ? -26.994 22.622 -14.059 1.00 78.12 960 ALA A O 1
ATOM 7530 N N . ALA A 1 961 ? -27.977 24.098 -12.667 1.00 80.00 961 ALA A N 1
ATOM 7531 C CA . ALA A 1 961 ? -27.171 25.255 -13.062 1.00 80.00 961 ALA A CA 1
ATOM 7532 C C . ALA A 1 961 ? -25.759 25.178 -12.472 1.00 80.00 961 ALA A C 1
ATOM 7534 O O . ALA A 1 961 ? -24.792 25.279 -13.216 1.00 80.00 961 ALA A O 1
ATOM 7535 N N . CYS A 1 962 ? -25.615 24.882 -11.174 1.00 77.56 962 CYS A N 1
ATOM 7536 C CA . CYS A 1 962 ? -24.303 24.687 -10.545 1.00 77.56 962 CYS A CA 1
ATOM 7537 C C . CYS A 1 962 ? -23.458 23.626 -11.265 1.00 77.56 962 CYS A C 1
ATOM 7539 O O . CYS A 1 962 ? -22.293 23.869 -11.580 1.00 77.56 962 CYS A O 1
ATOM 7541 N N . VAL A 1 963 ? -24.053 22.464 -11.558 1.00 77.44 963 VAL A N 1
ATOM 7542 C CA . VAL A 1 963 ? -23.377 21.394 -12.308 1.00 77.44 963 VAL A CA 1
ATOM 7543 C C . VAL A 1 963 ? -23.101 21.827 -13.751 1.00 77.44 963 VAL A C 1
ATOM 7545 O O . VAL A 1 963 ? -22.007 21.592 -14.253 1.00 77.44 963 VAL A O 1
ATOM 7548 N N . GLY A 1 964 ? -24.049 22.505 -14.408 1.00 74.38 964 GLY A N 1
ATOM 7549 C CA . GLY A 1 964 ? -23.896 23.008 -15.777 1.00 74.38 964 GLY A CA 1
ATOM 7550 C C . GLY A 1 964 ? -22.761 24.020 -15.942 1.00 74.38 964 GLY A C 1
ATOM 7551 O O . GLY A 1 964 ? -21.978 23.907 -16.883 1.00 74.38 964 GLY A O 1
ATOM 7552 N N . THR A 1 965 ? -22.620 24.964 -15.010 1.00 81.56 965 THR A N 1
ATOM 7553 C CA . THR A 1 965 ? -21.539 25.957 -15.009 1.00 81.56 965 THR A CA 1
ATOM 7554 C C . THR A 1 965 ? -20.177 25.272 -14.881 1.00 81.56 965 THR A C 1
ATOM 7556 O O . THR A 1 965 ? -19.316 25.506 -15.733 1.00 81.56 965 THR A O 1
ATOM 7559 N N . VAL A 1 966 ? -20.009 24.331 -13.939 1.00 79.25 966 VAL A N 1
ATOM 7560 C CA . VAL A 1 966 ? -18.772 23.531 -13.830 1.00 79.25 966 VAL A CA 1
ATOM 7561 C C . VAL A 1 966 ? -18.518 22.718 -15.101 1.00 79.25 966 VAL A C 1
ATOM 7563 O O . VAL A 1 966 ? -17.413 22.774 -15.638 1.00 79.25 966 VAL A O 1
ATOM 7566 N N . GLU A 1 967 ? -19.528 22.019 -15.633 1.00 83.81 967 GLU A N 1
ATOM 7567 C CA . GLU A 1 967 ? -19.411 21.225 -16.868 1.00 83.81 967 GLU A CA 1
ATOM 7568 C C . GLU A 1 967 ? -19.092 22.071 -18.114 1.00 83.81 967 GLU A C 1
ATOM 7570 O O . GLU A 1 967 ? -18.461 21.564 -19.039 1.00 83.81 967 GLU A O 1
ATOM 7575 N N . SER A 1 968 ? -19.432 23.366 -18.117 1.00 83.44 968 SER A N 1
ATOM 7576 C CA . SER A 1 968 ? -19.044 24.324 -19.166 1.00 83.44 968 SER A CA 1
ATOM 7577 C C . SER A 1 968 ? -17.582 24.801 -19.089 1.00 83.44 968 SER A C 1
ATOM 7579 O O . SER A 1 968 ? -17.146 25.582 -19.932 1.00 83.44 968 SER A O 1
ATOM 7581 N N . GLY A 1 969 ? -16.820 24.354 -18.082 1.00 80.06 969 GLY A N 1
ATOM 7582 C CA . GLY A 1 969 ? -15.433 24.765 -17.834 1.00 80.06 969 GLY A CA 1
ATOM 7583 C C . GLY A 1 969 ? -15.282 25.968 -16.894 1.00 80.06 969 GLY A C 1
ATOM 7584 O O . GLY A 1 969 ? -14.166 26.298 -16.505 1.00 80.06 969 GLY A O 1
ATOM 7585 N N . LYS A 1 970 ? -16.384 26.602 -16.475 1.00 84.00 970 LYS A N 1
ATOM 7586 C CA . LYS A 1 970 ? -16.383 27.701 -15.499 1.00 84.00 970 LYS A CA 1
ATOM 7587 C C . LYS A 1 970 ? -16.393 27.135 -14.076 1.00 84.00 970 LYS A C 1
ATOM 7589 O O . LYS A 1 970 ? -17.421 26.646 -13.619 1.00 84.00 970 LYS A O 1
ATOM 7594 N N . MET A 1 971 ? -15.270 27.185 -13.361 1.00 81.19 971 MET A N 1
ATOM 7595 C CA . MET A 1 971 ? -15.158 26.565 -12.032 1.00 81.19 971 MET A CA 1
ATOM 7596 C C . MET A 1 971 ? -14.161 27.263 -11.105 1.00 81.19 971 MET A C 1
ATOM 7598 O O . MET A 1 971 ? -13.281 27.994 -11.558 1.00 81.19 971 MET A O 1
ATOM 7602 N N . THR A 1 972 ? -14.276 27.006 -9.803 1.00 76.88 972 THR A N 1
ATOM 7603 C CA . THR A 1 972 ? -13.350 27.512 -8.784 1.00 76.88 972 THR A CA 1
ATOM 7604 C C . THR A 1 972 ? -11.987 26.812 -8.823 1.00 76.88 972 THR A C 1
ATOM 7606 O O . THR A 1 972 ? -11.819 25.714 -9.362 1.00 76.88 972 THR A O 1
ATOM 7609 N N . LYS A 1 973 ? -10.981 27.471 -8.241 1.00 78.75 973 LYS A N 1
ATOM 7610 C CA . LYS A 1 973 ? -9.557 27.113 -8.298 1.00 78.75 973 LYS A CA 1
ATOM 7611 C C . LYS A 1 973 ? -9.243 25.720 -7.757 1.00 78.75 973 LYS A C 1
ATOM 7613 O O . LYS A 1 973 ? -8.297 25.095 -8.221 1.00 78.75 973 LYS A O 1
ATOM 7618 N N . ASP A 1 974 ? -10.009 25.240 -6.783 1.00 70.38 974 ASP A N 1
ATOM 7619 C CA . ASP A 1 974 ? -9.887 23.887 -6.241 1.00 70.38 974 ASP A CA 1
ATOM 7620 C C . ASP A 1 974 ? -10.248 22.818 -7.281 1.00 70.38 974 ASP A C 1
ATOM 7622 O O . ASP A 1 974 ? -9.536 21.825 -7.388 1.00 70.38 974 ASP A O 1
ATOM 7626 N N . LEU A 1 975 ? -11.292 23.050 -8.084 1.00 73.62 975 LEU A N 1
ATOM 7627 C CA . LEU A 1 975 ? -11.706 22.155 -9.166 1.00 73.62 975 LEU A CA 1
ATOM 7628 C C . LEU A 1 975 ? -10.746 22.243 -10.357 1.00 73.62 975 LEU A C 1
ATOM 7630 O O . LEU A 1 975 ? -10.263 21.223 -10.849 1.00 73.62 975 LEU A O 1
ATOM 7634 N N . ALA A 1 976 ? -10.385 23.463 -10.754 1.00 75.94 976 ALA A N 1
ATOM 7635 C CA . ALA A 1 976 ? -9.435 23.696 -11.837 1.00 75.94 976 ALA A CA 1
ATOM 7636 C C . ALA A 1 976 ? -8.042 23.107 -11.538 1.00 75.94 976 ALA A C 1
ATOM 7638 O O . ALA A 1 976 ? -7.399 22.565 -12.435 1.00 75.94 976 ALA A O 1
ATOM 7639 N N . LEU A 1 977 ? -7.576 23.144 -10.281 1.00 74.75 977 LEU A N 1
ATOM 7640 C CA . LEU A 1 977 ? -6.302 22.533 -9.876 1.00 74.75 977 LEU A CA 1
ATOM 7641 C C . LEU A 1 977 ? -6.284 21.014 -10.108 1.00 74.75 977 LEU A C 1
ATOM 7643 O O . LEU A 1 977 ? -5.235 20.470 -10.440 1.00 74.75 977 LEU A O 1
ATOM 7647 N N . ILE A 1 978 ? -7.424 20.335 -9.975 1.00 73.25 978 ILE A N 1
ATOM 7648 C CA . ILE A 1 978 ? -7.536 18.887 -10.206 1.00 73.25 978 ILE A CA 1
ATOM 7649 C C . ILE A 1 978 ? -7.475 18.568 -11.709 1.00 73.25 978 ILE A C 1
ATOM 7651 O O . ILE A 1 978 ? -6.876 17.570 -12.101 1.00 73.25 978 ILE A O 1
ATOM 7655 N N . ILE A 1 979 ? -8.056 19.425 -12.557 1.00 73.62 979 ILE A N 1
ATOM 7656 C CA . ILE A 1 979 ? -8.074 19.246 -14.020 1.00 73.62 979 ILE A CA 1
ATOM 7657 C C . ILE A 1 979 ? -6.732 19.639 -14.661 1.00 73.62 979 ILE A C 1
ATOM 7659 O O . ILE A 1 979 ? -6.231 18.935 -15.537 1.00 73.62 979 ILE A O 1
ATOM 7663 N N . HIS A 1 980 ? -6.144 20.761 -14.240 1.00 75.62 980 HIS A N 1
ATOM 7664 C CA . HIS A 1 980 ? -4.973 21.361 -14.892 1.00 75.62 980 HIS A CA 1
ATOM 7665 C C . HIS A 1 980 ? -3.647 21.088 -14.162 1.00 75.62 980 HIS A C 1
ATOM 7667 O O . HIS A 1 980 ? -2.579 21.187 -14.776 1.00 75.62 980 HIS A O 1
ATOM 7673 N N . GLY A 1 981 ? -3.679 20.726 -12.875 1.00 79.25 981 GLY A N 1
ATOM 7674 C CA . GLY A 1 981 ? -2.489 20.430 -12.074 1.00 79.25 981 GLY A CA 1
ATOM 7675 C C . GLY A 1 981 ? -1.462 21.565 -12.109 1.00 79.25 981 GLY A C 1
ATOM 7676 O O . GLY A 1 981 ? -1.784 22.732 -11.898 1.00 79.25 981 GLY A O 1
ATOM 7677 N N . ALA A 1 982 ? -0.214 21.230 -12.444 1.00 76.94 982 ALA A N 1
ATOM 7678 C CA . ALA A 1 982 ? 0.879 22.196 -12.587 1.00 76.94 982 ALA A CA 1
ATOM 7679 C C . ALA A 1 982 ? 0.719 23.192 -13.762 1.00 76.94 982 ALA A C 1
ATOM 7681 O O . ALA A 1 982 ? 1.530 24.105 -13.887 1.00 76.94 982 ALA A O 1
ATOM 7682 N N . LYS A 1 983 ? -0.301 23.037 -14.623 1.00 80.12 983 LYS A N 1
ATOM 7683 C CA . LYS A 1 983 ? -0.612 23.955 -15.738 1.00 80.12 983 LYS A CA 1
ATOM 7684 C C . LYS A 1 983 ? -1.697 24.990 -15.397 1.00 80.12 983 LYS A C 1
ATOM 7686 O O . LYS A 1 983 ? -2.175 25.674 -16.292 1.00 80.12 983 LYS A O 1
ATOM 7691 N N . LEU A 1 984 ? -2.113 25.081 -14.132 1.00 81.00 984 LEU A N 1
ATOM 7692 C CA . LEU A 1 984 ? -3.152 26.002 -13.663 1.00 81.00 984 LEU A CA 1
ATOM 7693 C C . LEU A 1 984 ? -2.743 27.481 -13.828 1.00 81.00 984 LEU A C 1
ATOM 7695 O O . LEU A 1 984 ? -1.802 27.945 -13.184 1.00 81.00 984 LEU A O 1
ATOM 7699 N N . SER A 1 985 ? -3.516 28.241 -14.603 1.00 85.88 985 SER A N 1
ATOM 7700 C CA . SER A 1 985 ? -3.376 29.694 -14.809 1.00 85.88 985 SER A CA 1
ATOM 7701 C C . SER A 1 985 ? -4.671 30.443 -14.438 1.00 85.88 985 SER A C 1
ATOM 7703 O O . SER A 1 985 ? -5.716 29.819 -14.255 1.00 85.88 985 SER A O 1
ATOM 7705 N N . ARG A 1 986 ? -4.639 31.774 -14.247 1.00 86.19 986 ARG A N 1
ATOM 7706 C CA . ARG A 1 986 ? -5.807 32.537 -13.727 1.00 86.19 986 ARG A CA 1
ATOM 7707 C C . ARG A 1 986 ? -7.009 32.555 -14.680 1.00 86.19 986 ARG A C 1
ATOM 7709 O O . ARG A 1 986 ? -8.135 32.665 -14.222 1.00 86.19 986 ARG A O 1
ATOM 7716 N N . ASP A 1 987 ? -6.779 32.392 -15.972 1.00 88.06 987 ASP A N 1
ATOM 7717 C CA . ASP A 1 987 ? -7.802 32.209 -17.006 1.00 88.06 987 ASP A CA 1
ATOM 7718 C C . ASP A 1 987 ? -8.512 30.840 -16.936 1.00 88.06 987 ASP A C 1
ATOM 7720 O O . ASP A 1 987 ? -9.636 30.713 -17.414 1.00 88.06 987 ASP A O 1
ATOM 7724 N N . THR A 1 988 ? -7.909 29.832 -16.290 1.00 81.56 988 THR A N 1
ATOM 7725 C CA . THR A 1 988 ? -8.502 28.484 -16.127 1.00 81.56 988 THR A CA 1
ATOM 7726 C C . THR A 1 988 ? -9.374 28.321 -14.876 1.00 81.56 988 THR A C 1
ATOM 7728 O O . THR A 1 988 ? -9.906 27.238 -14.641 1.00 81.56 988 THR A O 1
ATOM 7731 N N . TYR A 1 989 ? -9.536 29.364 -14.052 1.00 83.00 989 TYR A N 1
ATOM 7732 C CA . TYR A 1 989 ? -10.425 29.326 -12.888 1.00 83.00 989 TYR A CA 1
ATOM 7733 C C . TYR A 1 989 ? -11.072 30.673 -12.582 1.00 83.00 989 TYR A C 1
ATOM 7735 O O . TYR A 1 989 ? -10.506 31.734 -12.831 1.00 83.00 989 TYR A O 1
ATOM 7743 N N . LEU A 1 990 ? -12.243 30.605 -11.958 1.00 80.25 990 LEU A N 1
ATOM 7744 C CA . LEU A 1 990 ? -12.994 31.751 -11.470 1.00 80.25 990 LEU A CA 1
ATOM 7745 C C . LEU A 1 990 ? -12.739 31.986 -9.975 1.00 80.25 990 LEU A C 1
ATOM 7747 O O . LEU A 1 990 ? -12.490 31.047 -9.203 1.00 80.25 990 LEU A O 1
ATOM 7751 N N . ASN A 1 991 ? -12.805 33.244 -9.547 1.00 81.00 991 ASN A N 1
ATOM 7752 C CA . ASN A 1 991 ? -12.920 33.583 -8.129 1.00 81.00 991 ASN A CA 1
ATOM 7753 C C . ASN A 1 991 ? -14.348 33.299 -7.604 1.00 81.00 991 ASN A C 1
ATOM 7755 O O . ASN A 1 991 ? -15.203 32.795 -8.333 1.00 81.00 991 ASN A O 1
ATOM 7759 N N . THR A 1 992 ? -14.579 33.526 -6.308 1.00 76.31 992 THR A N 1
ATOM 7760 C CA . THR A 1 992 ? -15.840 33.131 -5.644 1.00 76.31 992 THR A CA 1
ATOM 7761 C C . THR A 1 992 ? -17.065 33.816 -6.263 1.00 76.31 992 THR A C 1
ATOM 7763 O O . THR A 1 992 ? -18.056 33.141 -6.537 1.00 76.31 992 THR A O 1
ATOM 7766 N N . GLU A 1 993 ? -16.975 35.119 -6.538 1.00 78.44 993 GLU A N 1
ATOM 7767 C CA . GLU A 1 993 ? -18.081 35.912 -7.091 1.00 78.44 993 GLU A CA 1
ATOM 7768 C C . GLU A 1 993 ? -18.280 35.614 -8.583 1.00 78.44 993 GLU A C 1
ATOM 7770 O O . GLU A 1 993 ? -19.388 35.285 -8.999 1.00 78.44 993 GLU A O 1
ATOM 7775 N N . GLU A 1 994 ? -17.192 35.582 -9.368 1.00 84.94 994 GLU A N 1
ATOM 7776 C CA . GLU A 1 994 ? -17.212 35.224 -10.797 1.00 84.94 994 GLU A CA 1
ATOM 7777 C C . GLU A 1 994 ? -17.912 33.876 -11.059 1.00 84.94 994 GLU A C 1
ATOM 7779 O O . GLU A 1 994 ? -18.612 33.707 -12.061 1.00 84.94 994 GLU A O 1
ATOM 7784 N N . PHE A 1 995 ? -17.725 32.897 -10.166 1.00 79.19 995 PHE A N 1
ATOM 7785 C CA . PHE A 1 995 ? -18.396 31.602 -10.259 1.00 79.19 995 PHE A CA 1
ATOM 7786 C C . PHE A 1 995 ? -19.887 31.678 -9.888 1.00 79.19 995 PHE A C 1
ATOM 7788 O O . PHE A 1 995 ? -20.702 31.013 -10.527 1.00 79.19 995 PHE A O 1
ATOM 7795 N N . ILE A 1 996 ? -20.263 32.494 -8.897 1.00 77.50 996 ILE A N 1
ATOM 7796 C CA . ILE A 1 996 ? -21.665 32.700 -8.499 1.00 77.50 996 ILE A CA 1
ATOM 7797 C C . ILE A 1 996 ? -22.445 33.412 -9.615 1.00 77.50 996 ILE A C 1
ATOM 7799 O O . ILE A 1 996 ? -23.521 32.938 -9.987 1.00 77.50 996 ILE A O 1
ATOM 7803 N N . ASP A 1 997 ? -21.878 34.458 -10.221 1.00 84.38 997 ASP A N 1
ATOM 7804 C CA . ASP A 1 997 ? -22.454 35.142 -11.389 1.00 84.38 997 ASP A CA 1
ATOM 7805 C C . ASP A 1 997 ? -22.669 34.162 -12.554 1.00 84.38 997 ASP A C 1
ATOM 7807 O O . ASP A 1 997 ? -23.753 34.075 -13.137 1.00 84.38 997 ASP A O 1
ATOM 7811 N N . ALA A 1 998 ? -21.667 33.323 -12.834 1.00 80.69 998 ALA A N 1
ATOM 7812 C CA . ALA A 1 998 ? -21.746 32.304 -13.875 1.00 80.69 998 ALA A CA 1
ATOM 7813 C C . ALA A 1 998 ? -22.785 31.193 -13.607 1.00 80.69 998 ALA A C 1
ATOM 7815 O O . ALA A 1 998 ? -23.213 30.528 -14.554 1.00 80.69 998 ALA A O 1
ATOM 7816 N N . VAL A 1 999 ? -23.191 30.966 -12.353 1.00 75.38 999 VAL A N 1
ATOM 7817 C CA . VAL A 1 999 ? -24.330 30.097 -11.996 1.00 75.38 999 VAL A CA 1
ATOM 7818 C C . VAL A 1 999 ? -25.657 30.852 -12.129 1.00 75.38 999 VAL A C 1
ATOM 7820 O O . VAL A 1 999 ? -26.645 30.275 -12.590 1.00 75.38 999 VAL A O 1
ATOM 7823 N N . ALA A 1 1000 ? -25.693 32.142 -11.783 1.00 80.19 1000 ALA A N 1
ATOM 7824 C CA . ALA A 1 1000 ? -26.884 32.980 -11.907 1.00 80.19 1000 ALA A CA 1
ATOM 7825 C C . ALA A 1 1000 ? -27.332 33.153 -13.373 1.00 80.19 1000 ALA A C 1
ATOM 7827 O O . ALA A 1 1000 ? -28.528 33.056 -13.659 1.00 80.19 1000 ALA A O 1
ATOM 7828 N N . ASP A 1 1001 ? -26.397 33.335 -14.310 1.00 87.75 1001 ASP A N 1
ATOM 7829 C CA . ASP A 1 1001 ? -26.678 33.422 -15.754 1.00 87.75 1001 ASP A CA 1
ATOM 7830 C C . ASP A 1 1001 ? -27.325 32.142 -16.318 1.00 87.75 1001 ASP A C 1
ATOM 7832 O O . ASP A 1 1001 ? -28.323 32.189 -17.054 1.00 87.75 1001 ASP A O 1
ATOM 7836 N N . ASP A 1 1002 ? -26.787 30.973 -15.959 1.00 82.56 1002 ASP A N 1
ATOM 7837 C CA . ASP A 1 1002 ? -27.313 29.690 -16.431 1.00 82.56 1002 ASP A CA 1
ATOM 7838 C C . ASP A 1 1002 ? -28.660 29.354 -15.761 1.00 82.56 1002 ASP A C 1
ATOM 7840 O O . ASP A 1 1002 ? -29.596 28.903 -16.429 1.00 82.56 1002 ASP A O 1
ATOM 7844 N N . LEU A 1 1003 ? -28.833 29.689 -14.475 1.00 84.50 1003 LEU A N 1
ATOM 7845 C CA . LEU A 1 1003 ? -30.132 29.621 -13.796 1.00 84.50 1003 LEU A CA 1
ATOM 7846 C C . LEU A 1 1003 ? -31.182 30.489 -14.505 1.00 84.50 1003 LEU A C 1
ATOM 7848 O O . LEU A 1 1003 ? -32.276 30.002 -14.807 1.00 84.50 1003 LEU A O 1
ATOM 7852 N N . GLN A 1 1004 ? -30.870 31.754 -14.810 1.00 88.81 1004 GLN A N 1
ATOM 7853 C CA . GLN A 1 1004 ? -31.785 32.635 -15.541 1.00 88.81 1004 GLN A CA 1
ATOM 7854 C C . GLN A 1 1004 ? -32.176 32.032 -16.897 1.00 88.81 1004 GLN A C 1
ATOM 7856 O O . GLN A 1 1004 ? -33.350 32.059 -17.273 1.00 88.81 1004 GLN A O 1
ATOM 7861 N N . THR A 1 1005 ? -31.224 31.418 -17.600 1.00 87.50 1005 THR A N 1
ATOM 7862 C CA . THR A 1 1005 ? -31.458 30.729 -18.876 1.00 87.50 1005 THR A CA 1
ATOM 7863 C C . THR A 1 1005 ? -32.397 29.520 -18.717 1.00 87.50 1005 THR A C 1
ATOM 7865 O O . THR A 1 1005 ? -33.352 29.365 -19.489 1.00 87.50 1005 THR A O 1
ATOM 7868 N N . ARG A 1 1006 ? -32.208 28.698 -17.674 1.00 84.19 1006 ARG A N 1
ATOM 7869 C CA . ARG A 1 1006 ? -33.073 27.542 -17.341 1.00 84.19 1006 ARG A CA 1
ATOM 7870 C C . ARG A 1 1006 ? -34.480 27.936 -16.892 1.00 84.19 1006 ARG A C 1
ATOM 7872 O O . ARG A 1 1006 ? -35.433 27.194 -17.146 1.00 84.19 1006 ARG A O 1
ATOM 7879 N N . LEU A 1 1007 ? -34.632 29.086 -16.239 1.00 82.38 1007 LEU A N 1
ATOM 7880 C CA . LEU A 1 1007 ? -35.936 29.623 -15.847 1.00 82.38 1007 LEU A CA 1
ATOM 7881 C C . LEU A 1 1007 ? -36.692 30.183 -17.064 1.00 82.38 1007 LEU A C 1
ATOM 7883 O O . LEU A 1 1007 ? -37.833 29.785 -17.304 1.00 82.38 1007 LEU A O 1
ATOM 7887 N N . ARG A 1 1008 ? -36.041 31.018 -17.890 1.00 81.62 1008 ARG A N 1
ATOM 7888 C CA . ARG A 1 1008 ? -36.649 31.653 -19.079 1.00 81.62 1008 ARG A CA 1
ATOM 7889 C C . ARG A 1 1008 ? -37.145 30.643 -20.123 1.00 81.62 1008 ARG A C 1
ATOM 7891 O O . ARG A 1 1008 ? -38.189 30.875 -20.729 1.00 81.62 1008 ARG A O 1
ATOM 7898 N N . ARG A 1 1009 ? -36.460 29.500 -20.301 1.00 60.31 1009 ARG A N 1
ATOM 7899 C CA . ARG A 1 1009 ? -36.809 28.464 -21.303 1.00 60.31 1009 ARG A CA 1
ATOM 7900 C C . ARG A 1 1009 ? -38.253 27.938 -21.239 1.00 60.31 1009 ARG A C 1
ATOM 7902 O O . ARG A 1 1009 ? -38.718 27.405 -22.241 1.00 60.31 1009 ARG A O 1
ATOM 7909 N N . ARG A 1 1010 ? -38.974 28.079 -20.117 1.00 51.12 1010 ARG A N 1
ATOM 7910 C CA . ARG A 1 1010 ? -40.371 27.612 -20.008 1.00 51.12 1010 ARG A CA 1
ATOM 7911 C C . ARG A 1 1010 ? -41.392 28.567 -20.637 1.00 51.12 1010 ARG A C 1
ATOM 7913 O O . ARG A 1 1010 ? -42.386 28.097 -21.179 1.00 51.12 1010 ARG A O 1
ATOM 7920 N N . ASN A 1 1011 ? -41.154 29.880 -20.606 1.00 48.22 1011 ASN A N 1
ATOM 7921 C CA . ASN A 1 1011 ? -42.145 30.862 -21.069 1.00 48.22 1011 ASN A CA 1
ATOM 7922 C C . ASN A 1 1011 ? -42.358 30.790 -22.592 1.00 48.22 1011 ASN A C 1
ATOM 7924 O O . ASN A 1 1011 ? -43.485 30.900 -23.065 1.00 48.22 1011 ASN A O 1
ATOM 7928 N N . ASN A 1 1012 ? -41.302 30.506 -23.358 1.00 45.47 1012 ASN A N 1
ATOM 7929 C CA . ASN A 1 1012 ? -41.381 30.417 -24.821 1.00 45.47 1012 ASN A CA 1
ATOM 7930 C C . ASN A 1 1012 ? -42.184 29.194 -25.320 1.00 45.47 1012 ASN A C 1
ATOM 7932 O O . ASN A 1 1012 ? -42.649 29.205 -26.456 1.00 45.47 1012 ASN A O 1
ATOM 7936 N N . LEU A 1 1013 ? -42.374 28.165 -24.483 1.00 42.34 1013 LEU A N 1
ATOM 7937 C CA . LEU A 1 1013 ? -43.212 26.989 -24.779 1.00 42.34 1013 LEU A CA 1
ATOM 7938 C C . LEU A 1 1013 ? -44.690 27.172 -24.389 1.00 42.34 1013 LEU A C 1
ATOM 7940 O O . LEU A 1 1013 ? -45.524 26.363 -24.778 1.00 42.34 1013 LEU A O 1
ATOM 7944 N N . LEU A 1 1014 ? -45.021 28.222 -23.630 1.00 41.34 1014 LEU A N 1
ATOM 7945 C CA . LEU A 1 1014 ? -46.406 28.631 -23.366 1.00 41.34 1014 LEU A CA 1
ATOM 7946 C C . LEU A 1 1014 ? -46.859 29.701 -24.367 1.00 41.34 1014 LEU A C 1
ATOM 7948 O O . LEU A 1 1014 ? -47.948 29.599 -24.919 1.00 41.34 1014 LEU A O 1
ATOM 7952 N N . ASN A 1 1015 ? -45.982 30.653 -24.699 1.00 42.28 1015 ASN A N 1
ATOM 7953 C CA . ASN A 1 1015 ? -46.239 31.697 -25.701 1.00 42.28 1015 ASN A CA 1
ATOM 7954 C C . ASN A 1 1015 ? -46.237 31.192 -27.164 1.00 42.28 1015 ASN A C 1
ATOM 7956 O O . ASN A 1 1015 ? -46.326 32.001 -28.080 1.00 42.28 1015 ASN A O 1
ATOM 7960 N N . SER A 1 1016 ? -46.091 29.884 -27.396 1.00 42.47 1016 SER A N 1
ATOM 7961 C CA . SER A 1 1016 ? -46.249 29.236 -28.712 1.00 42.47 1016 SER A CA 1
ATOM 7962 C C . SER A 1 1016 ? -47.557 28.436 -28.838 1.00 42.47 1016 SER A C 1
ATOM 7964 O O . SER A 1 1016 ? -47.777 27.785 -29.857 1.00 42.47 1016 SER A O 1
ATOM 7966 N N . CYS A 1 1017 ? -48.430 28.515 -27.825 1.00 41.97 1017 CYS A N 1
ATOM 7967 C CA . CYS A 1 1017 ? -49.742 27.861 -27.763 1.00 41.97 1017 CYS A CA 1
ATOM 7968 C C . CYS A 1 1017 ? -50.874 28.852 -27.399 1.00 41.97 1017 CYS A C 1
ATOM 7970 O O . CYS A 1 1017 ? -51.865 28.452 -26.785 1.00 41.97 1017 CYS A O 1
ATOM 7972 N N . ILE A 1 1018 ? -50.701 30.136 -27.741 1.00 36.56 1018 ILE A N 1
ATOM 7973 C CA . ILE A 1 1018 ? -51.678 31.236 -27.621 1.00 36.56 1018 ILE A CA 1
ATOM 7974 C C . ILE A 1 1018 ? -51.713 31.968 -28.964 1.00 36.56 1018 ILE A C 1
ATOM 7976 O O . ILE A 1 1018 ? -50.603 32.238 -29.476 1.00 36.56 1018 ILE A O 1
#

Organism: Brassica cretica (NCBI:txid69181)